Protein AF-0000000074779962 (afdb_homodimer)

Foldseek 3Di:
DCCCPDPPDPDPPPPDPPCPPPPPPPPPDPPPPPCPVPPDPPDPPQLQAAPPPRHGADPPQPQQPPRHGLVVLLVVLLVLLVCLCVVFVQDDQAFAEEQEAAQALLSLVVVVSVLVVLVVVVVVLVVDPPNQTHHYAYEYEYEDACLQPPDDPVVVVVVVVVVVVSQVPSDDGHYHYHYHYLLVLLDPPPPCSSVLLVLLLVLFPFLQLSVLLSVQSVVVVVLVVCVVVVGQEYEYSDELLNLLLVLVLCVVLVNLQLSLQRLFQWHQLGVRIYGYSRHHPDSSSSVSSCVSVVRGGDPDDDRPGDCPHSSNVSNVVSVVVCVVPVCVSVVSSVVSNPDDHDLRRGQDQPPPPDPDGNNDDSPSPSPPPPDPPPPFQAQLRNRGTDDPVLQVVLPDDPDDLLSLNCSSHHPSSCVRRARDDPVSRVVSVVSDRPVSSVVSVVVVVVVVVVD/DDCCDDDPDPDPPPPDPPPPPPPPPPPPDPPPPPCPVPPPPPDPPQLQAAPPPRHGAPPPQPQQPPRHGLVVLVVVLLVLLVCLCVVFVQDDQQFAEEQEAAQALLSLVVVVSVLVVLVVVVVVLVVDPPNQTHHYAYEYEYEDACLQPPDDPVVVVVVVVVVVVSQVPSDDGHYHYHYHYLLVLLDPDDPCSSVLLVLLLVLFPFLQLSVLLSVQSVVVVVLVVCVVVVGQEYEYSDELLNLLLVLVLCVVLVNLVLSLQRLFQWHQLGVRIYGYSRHHPDSSSSVSSCVSVVRGGDPDDDRPGDCPHSSNVSNVVSVVVCVVPVCVSVVSSVVSNPDDHDLRRGQDPPVPPDPDGNNDDSPSPSPPPPDPPPPFQAQLRNRGGDDPVLQVVLPDDPDDLLSLNCSSHHPSSCVRRARDDPVSRVVSVVSDRPVSSVVSVVVVVVVVVVD

Nearest PDB structures (foldseek):
  6scy-assembly1_A  TM=7.334E-01  e=6.597E-12  Methanococcus maripaludis S2
  6scy-assembly1_B  TM=7.822E-01  e=5.028E-11  Methanococcus maripaludis S2
  5mkq-assembly1_B  TM=7.489E-01  e=3.679E-11  Pyrococcus horikoshii OT3
  5ztb-assembly3_C  TM=7.721E-01  e=1.098E-10  Thermus thermophilus HB27
  1ni5-assembly1_A-2  TM=7.946E-01  e=2.976E-06  Escherichia coli

InterPro domains:
  IPR014729 Rossmann-like alpha/beta/alpha sandwich fold [G3DSA:3.40.50.620] (48-414)
  IPR019407 Cytoplasmic tRNA 2-thiolation protein 2 [MF_03054] (40-421)
  IPR019407 Cytoplasmic tRNA 2-thiolation protein 2 [PTHR20882] (48-440)

Structure (mmCIF, N/CA/C/O backbone):
data_AF-0000000074779962-model_v1
#
loop_
_entity.id
_entity.type
_entity.pdbx_description
1 polymer 'Cytoplasmic tRNA 2-thiolation protein 2'
#
loop_
_atom_site.group_PDB
_atom_site.id
_atom_site.type_symbol
_atom_site.label_atom_id
_atom_site.label_alt_id
_atom_site.label_comp_id
_atom_site.label_asym_id
_atom_site.label_entity_id
_atom_site.label_seq_id
_atom_site.pdbx_PDB_ins_code
_atom_site.Cartn_x
_atom_site.Cartn_y
_atom_site.Cartn_z
_atom_site.occupancy
_atom_site.B_iso_or_equiv
_atom_site.auth_seq_id
_atom_site.auth_comp_id
_atom_site.auth_asym_id
_atom_site.auth_atom_id
_atom_site.pdbx_PDB_model_num
ATOM 1 N N . MET A 1 1 ? 12.562 19.516 79.188 1 21.38 1 MET A N 1
ATOM 2 C CA . MET A 1 1 ? 12.742 18.062 79.25 1 21.38 1 MET A CA 1
ATOM 3 C C . MET A 1 1 ? 11.469 17.344 78.812 1 21.38 1 MET A C 1
ATOM 5 O O . MET A 1 1 ? 11.328 16.141 79.062 1 21.38 1 MET A O 1
ATOM 9 N N . ALA A 1 2 ? 10.539 18.016 78.125 1 20.59 2 ALA A N 1
ATOM 10 C CA . ALA A 1 2 ? 9.094 18.078 78.312 1 20.59 2 ALA A CA 1
ATOM 11 C C . ALA A 1 2 ? 8.398 16.922 77.625 1 20.59 2 ALA A C 1
ATOM 13 O O . ALA A 1 2 ? 8.508 16.75 76.375 1 20.59 2 ALA A O 1
ATOM 14 N N . SER A 1 3 ? 8.133 15.719 78.25 1 19.89 3 SER A N 1
ATOM 15 C CA . SER A 1 3 ? 7.941 14.289 78.062 1 19.89 3 SER A CA 1
ATOM 16 C C . SER A 1 3 ? 6.57 14.008 77.438 1 19.89 3 SER A C 1
ATOM 18 O O . SER A 1 3 ? 6.168 12.844 77.312 1 19.89 3 SER A O 1
ATOM 20 N N . CYS A 1 4 ? 5.699 15.023 77.125 1 19.38 4 CYS A N 1
ATOM 21 C CA . CYS A 1 4 ? 4.262 14.828 77.25 1 19.38 4 CYS A CA 1
ATOM 22 C C . CYS A 1 4 ? 3.746 13.875 76.188 1 19.38 4 CYS A C 1
ATOM 24 O O . CYS A 1 4 ? 3.859 14.156 75 1 19.38 4 CYS A O 1
ATOM 26 N N . GLY A 1 5 ? 3.654 12.516 76.438 1 19.86 5 GLY A N 1
ATOM 27 C CA . GLY A 1 5 ? 3.5 11.227 75.75 1 19.86 5 GLY A CA 1
ATOM 28 C C . GLY A 1 5 ? 2.098 10.992 75.25 1 19.86 5 GLY A C 1
ATOM 29 O O . GLY A 1 5 ? 1.768 9.883 74.812 1 19.86 5 GLY A O 1
ATOM 30 N N . SER A 1 6 ? 1.161 11.984 75.312 1 18.72 6 SER A N 1
ATOM 31 C CA . SER A 1 6 ? -0.193 11.477 75.562 1 18.72 6 SER A CA 1
ATOM 32 C C . SER A 1 6 ? -0.69 10.711 74.312 1 18.72 6 SER A C 1
ATOM 34 O O . SER A 1 6 ? -0.346 11.047 73.188 1 18.72 6 SER A O 1
ATOM 36 N N . ALA A 1 7 ? -1.328 9.453 74.5 1 20 7 ALA A N 1
ATOM 37 C CA . ALA A 1 7 ? -1.783 8.18 73.938 1 20 7 ALA A CA 1
ATOM 38 C C . ALA A 1 7 ? -3.006 8.375 73.062 1 20 7 ALA A C 1
ATOM 40 O O . ALA A 1 7 ? -4.121 8.547 73.562 1 20 7 ALA A O 1
ATOM 41 N N . CYS A 1 8 ? -3.061 9.367 72 1 19.56 8 CYS A N 1
ATOM 42 C CA . CYS A 1 8 ? -4.316 9.805 71.438 1 19.56 8 CYS A CA 1
ATOM 43 C C . CYS A 1 8 ? -5.035 8.633 70.75 1 19.56 8 CYS A C 1
ATOM 45 O O . CYS A 1 8 ? -4.434 7.883 70 1 19.56 8 CYS A O 1
ATOM 47 N N . ASP A 1 9 ? -6.207 8.195 71.25 1 20.06 9 ASP A N 1
ATOM 48 C CA . ASP A 1 9 ? -7.223 7.145 71.25 1 20.06 9 ASP A CA 1
ATOM 49 C C . ASP A 1 9 ? -7.801 6.996 69.812 1 20.06 9 ASP A C 1
ATOM 51 O O . ASP A 1 9 ? -8.133 7.988 69.188 1 20.06 9 ASP A O 1
ATOM 55 N N . GLN A 1 10 ? -7.566 5.816 69.062 1 19.34 10 GLN A N 1
ATOM 56 C CA . GLN A 1 10 ? -7.613 5.242 67.75 1 19.34 10 GLN A CA 1
ATOM 57 C C . GLN A 1 10 ? -9.055 4.984 67.312 1 19.34 10 GLN A C 1
ATOM 59 O O . GLN A 1 10 ? -9.516 3.844 67.312 1 19.34 10 GLN A O 1
ATOM 64 N N . SER A 1 11 ? -10.031 5.898 67.688 1 19.77 11 SER A N 1
ATOM 65 C CA . SER A 1 11 ? -11.398 5.402 67.625 1 19.77 11 SER A CA 1
ATOM 66 C C . SER A 1 11 ? -11.766 4.977 66.25 1 19.77 11 SER A C 1
ATOM 68 O O . SER A 1 11 ? -11.289 5.562 65.25 1 19.77 11 SER A O 1
ATOM 70 N N . HIS A 1 12 ? -12.391 3.725 66 1 20 12 HIS A N 1
ATOM 71 C CA . HIS A 1 12 ? -12.742 2.707 65 1 20 12 HIS A CA 1
ATOM 72 C C . HIS A 1 12 ? -13.922 3.15 64.188 1 20 12 HIS A C 1
ATOM 74 O O . HIS A 1 12 ? -14.531 2.334 63.469 1 20 12 HIS A O 1
ATOM 80 N N . CYS A 1 13 ? -13.984 4.441 63.688 1 19.56 13 CYS A N 1
ATOM 81 C CA . CYS A 1 13 ? -15.266 4.879 63.156 1 19.56 13 CYS A CA 1
ATOM 82 C C . CYS A 1 13 ? -15.688 4.012 61.969 1 19.56 13 CYS A C 1
ATOM 84 O O . CYS A 1 13 ? -14.93 3.863 61 1 19.56 13 CYS A O 1
ATOM 86 N N . ARG A 1 14 ? -16.609 3.043 62.219 1 19.27 14 ARG A N 1
ATOM 87 C CA . ARG A 1 14 ? -17.297 2.055 61.375 1 19.27 14 ARG A CA 1
ATOM 88 C C . ARG A 1 14 ? -18.062 2.725 60.25 1 19.27 14 ARG A C 1
ATOM 90 O O . ARG A 1 14 ? -19.062 3.406 60.469 1 19.27 14 ARG A O 1
ATOM 97 N N . ARG A 1 15 ? -17.344 3.375 59.281 1 20.23 15 ARG A N 1
ATOM 98 C CA . ARG A 1 15 ? -18.141 4.109 58.312 1 20.23 15 ARG A CA 1
ATOM 99 C C . ARG A 1 15 ? -19.109 3.182 57.594 1 20.23 15 ARG A C 1
ATOM 101 O O . ARG A 1 15 ? -18.766 2.062 57.219 1 20.23 15 ARG A O 1
ATOM 108 N N . PRO A 1 16 ? -20.438 3.365 57.844 1 21.22 16 PRO A N 1
ATOM 109 C CA . PRO A 1 16 ? -21.531 2.586 57.25 1 21.22 16 PRO A CA 1
ATOM 110 C C . PRO A 1 16 ? -21.453 2.484 55.75 1 21.22 16 PRO A C 1
ATOM 112 O O . PRO A 1 16 ? -20.875 3.354 55.094 1 21.22 16 PRO A O 1
ATOM 115 N N . ASP A 1 17 ? -21.562 1.258 55.125 1 21.06 17 ASP A N 1
ATOM 116 C CA . ASP A 1 17 ? -21.422 0.593 53.844 1 21.06 17 ASP A CA 1
ATOM 117 C C . ASP A 1 17 ? -22.453 1.106 52.844 1 21.06 17 ASP A C 1
ATOM 119 O O . ASP A 1 17 ? -22.672 0.492 51.812 1 21.06 17 ASP A O 1
ATOM 123 N N . ASP A 1 18 ? -22.953 2.387 52.938 1 20.89 18 ASP A N 1
ATOM 124 C CA . ASP A 1 18 ? -24.125 2.615 52.094 1 20.89 18 ASP A CA 1
ATOM 125 C C . ASP A 1 18 ? -23.828 2.316 50.625 1 20.89 18 ASP A C 1
ATOM 127 O O . ASP A 1 18 ? -22.875 2.846 50.062 1 20.89 18 ASP A O 1
ATOM 131 N N . SER A 1 19 ? -24.281 1.17 50.094 1 21.45 19 SER A N 1
ATOM 132 C CA . SER A 1 19 ? -24.203 0.406 48.844 1 21.45 19 SER A CA 1
ATOM 133 C C . SER A 1 19 ? -24.781 1.201 47.688 1 21.45 19 SER A C 1
ATOM 135 O O . SER A 1 19 ? -24.984 0.658 46.594 1 21.45 19 SER A O 1
ATOM 137 N N . GLY A 1 20 ? -25.062 2.529 47.781 1 21.45 20 GLY A N 1
ATOM 138 C CA . GLY A 1 20 ? -25.938 2.967 46.688 1 21.45 20 GLY A CA 1
ATOM 139 C C . GLY A 1 20 ? -25.328 2.721 45.312 1 21.45 20 GLY A C 1
ATOM 140 O O . GLY A 1 20 ? -24.156 2.996 45.094 1 21.45 20 GLY A O 1
ATOM 141 N N . GLY A 1 21 ? -25.828 1.7 44.562 1 21.31 21 GLY A N 1
ATOM 142 C CA . GLY A 1 21 ? -25.562 1.122 43.281 1 21.31 21 GLY A CA 1
ATOM 143 C C . GLY A 1 21 ? -25.578 2.145 42.156 1 21.31 21 GLY A C 1
ATOM 144 O O . GLY A 1 21 ? -26.609 2.768 41.875 1 21.31 21 GLY A O 1
ATOM 145 N N . ALA A 1 22 ? -24.594 3.006 42.031 1 21.45 22 ALA A N 1
ATOM 146 C CA . ALA A 1 22 ? -24.5 4.004 40.969 1 21.45 22 ALA A CA 1
ATOM 147 C C . ALA A 1 22 ? -24.641 3.359 39.594 1 21.45 22 ALA A C 1
ATOM 149 O O . ALA A 1 22 ? -23.891 2.443 39.25 1 21.45 22 ALA A O 1
ATOM 150 N N . GLU A 1 23 ? -25.859 3.264 39.094 1 23.86 23 GLU A N 1
ATOM 151 C CA . GLU A 1 23 ? -26.188 2.879 37.719 1 23.86 23 GLU A CA 1
ATOM 152 C C . GLU A 1 23 ? -25.359 3.66 36.719 1 23.86 23 GLU A C 1
ATOM 154 O O . GLU A 1 23 ? -25.438 4.891 36.656 1 23.86 23 GLU A O 1
ATOM 159 N N . GLU A 1 24 ? -24.141 3.33 36.594 1 23.23 24 GLU A N 1
ATOM 160 C CA . GLU A 1 24 ? -23.234 3.975 35.656 1 23.23 24 GLU A CA 1
ATOM 161 C C . GLU A 1 24 ? -23.828 4.008 34.25 1 23.23 24 GLU A C 1
ATOM 163 O O . GLU A 1 24 ? -24.203 2.971 33.719 1 23.23 24 GLU A O 1
ATOM 168 N N . ASP A 1 25 ? -24.484 5.086 33.969 1 23.22 25 ASP A N 1
ATOM 169 C CA . ASP A 1 25 ? -24.969 5.367 32.625 1 23.22 25 ASP A CA 1
ATOM 170 C C . ASP A 1 25 ? -23.891 5.133 31.562 1 23.22 25 ASP A C 1
ATOM 172 O O . ASP A 1 25 ? -22.828 5.758 31.609 1 23.22 25 ASP A O 1
ATOM 176 N N . VAL A 1 26 ? -23.719 3.885 31.188 1 24.95 26 VAL A N 1
ATOM 177 C CA . VAL A 1 26 ? -22.859 3.482 30.078 1 24.95 26 VAL A CA 1
ATOM 178 C C . VAL A 1 26 ? -23.047 4.434 28.906 1 24.95 26 VAL A C 1
ATOM 180 O O . VAL A 1 26 ? -24.172 4.719 28.5 1 24.95 26 VAL A O 1
ATOM 183 N N . PRO A 1 27 ? -22.109 5.316 28.734 1 24.62 27 PRO A N 1
ATOM 184 C CA . PRO A 1 27 ? -22.25 6.195 27.578 1 24.62 27 PRO A CA 1
ATOM 185 C C . PRO A 1 27 ? -22.609 5.43 26.297 1 24.62 27 PRO A C 1
ATOM 187 O O . PRO A 1 27 ? -22.109 4.324 26.078 1 24.62 27 PRO A O 1
ATOM 190 N N . GLU A 1 28 ? -23.812 5.547 25.797 1 25.11 28 GLU A N 1
ATOM 191 C CA . GLU A 1 28 ? -24.328 4.984 24.562 1 25.11 28 GLU A CA 1
ATOM 192 C C . GLU A 1 28 ? -23.312 5.062 23.438 1 25.11 28 GLU A C 1
ATOM 194 O O . GLU A 1 28 ? -22.766 6.137 23.156 1 25.11 28 GLU A O 1
ATOM 199 N N . ARG A 1 29 ? -22.547 4.016 23.188 1 25.12 29 ARG A N 1
ATOM 200 C CA . ARG A 1 29 ? -21.75 3.791 22 1 25.12 29 ARG A CA 1
ATOM 201 C C . ARG A 1 29 ? -22.484 4.27 20.75 1 25.12 29 ARG A C 1
ATOM 203 O O . ARG A 1 29 ? -23.656 3.959 20.562 1 25.12 29 ARG A O 1
ATOM 210 N N . PHE A 1 30 ? -22.172 5.363 20.156 1 23.44 30 PHE A N 1
ATOM 211 C CA . PHE A 1 30 ? -22.594 5.766 18.828 1 23.44 30 PHE A CA 1
ATOM 212 C C . PHE A 1 30 ? -22.578 4.578 17.875 1 23.44 30 PHE A C 1
ATOM 214 O O . PHE A 1 30 ? -21.531 3.973 17.641 1 23.44 30 PHE A O 1
ATOM 221 N N . SER A 1 31 ? -23.5 3.719 17.875 1 24.55 31 SER A N 1
ATOM 222 C CA . SER A 1 31 ? -23.734 2.707 16.844 1 24.55 31 SER A CA 1
ATOM 223 C C . SER A 1 31 ? -23.531 3.275 15.445 1 24.55 31 SER A C 1
ATOM 225 O O . SER A 1 31 ? -24.031 4.355 15.133 1 24.55 31 SER A O 1
ATOM 227 N N . ALA A 1 32 ? -22.469 2.906 14.844 1 27.41 32 ALA A N 1
ATOM 228 C CA . ALA A 1 32 ? -22.312 3.055 13.398 1 27.41 32 ALA A CA 1
ATOM 229 C C . ALA A 1 32 ? -23.594 2.666 12.664 1 27.41 32 ALA A C 1
ATOM 231 O O . ALA A 1 32 ? -23.891 1.48 12.508 1 27.41 32 ALA A O 1
ATOM 232 N N . SER A 1 33 ? -24.719 3.312 12.922 1 26.53 33 SER A N 1
ATOM 233 C CA . SER A 1 33 ? -25.766 3.113 11.938 1 26.53 33 SER A CA 1
ATOM 234 C C . SER A 1 33 ? -25.219 3.186 10.516 1 26.53 33 SER A C 1
ATOM 236 O O . SER A 1 33 ? -24.531 4.145 10.156 1 26.53 33 SER A O 1
ATOM 238 N N . ARG A 1 34 ? -24.922 2.07 10.023 1 27.06 34 ARG A N 1
ATOM 239 C CA . ARG A 1 34 ? -24.766 1.799 8.594 1 27.06 34 ARG A CA 1
ATOM 240 C C . ARG A 1 34 ? -25.891 2.441 7.793 1 27.06 34 ARG A C 1
ATOM 242 O O . ARG A 1 34 ? -27 1.907 7.73 1 27.06 34 ARG A O 1
ATOM 249 N N . ASP A 1 35 ? -26.031 3.707 7.742 1 27 35 ASP A N 1
ATOM 250 C CA . ASP A 1 35 ? -26.938 4.332 6.785 1 27 35 ASP A CA 1
ATOM 251 C C . ASP A 1 35 ? -26.719 3.793 5.375 1 27 35 ASP A C 1
ATOM 253 O O . ASP A 1 35 ? -25.688 4.066 4.758 1 27 35 ASP A O 1
ATOM 257 N N . SER A 1 36 ? -26.938 2.463 5.188 1 26.17 36 SER A N 1
ATOM 258 C CA . SER A 1 36 ? -27.25 2.014 3.834 1 26.17 36 SER A CA 1
ATOM 259 C C . SER A 1 36 ? -28.375 2.85 3.221 1 26.17 36 SER A C 1
ATOM 261 O O . SER A 1 36 ? -29.547 2.648 3.535 1 26.17 36 SER A O 1
ATOM 263 N N . ASP A 1 37 ? -28.25 4.09 3.119 1 26.77 37 ASP A N 1
ATOM 264 C CA . ASP A 1 37 ? -29.234 4.836 2.338 1 26.77 37 ASP A CA 1
ATOM 265 C C . ASP A 1 37 ? -29.359 4.262 0.927 1 26.77 37 ASP A C 1
ATOM 267 O O . ASP A 1 37 ? -28.391 4.281 0.155 1 26.77 37 ASP A O 1
ATOM 271 N N . THR A 1 38 ? -30.078 3.104 0.754 1 26.73 38 THR A N 1
ATOM 272 C CA . THR A 1 38 ? -30.75 2.789 -0.5 1 26.73 38 THR A CA 1
ATOM 273 C C . THR A 1 38 ? -31.375 4.039 -1.108 1 26.73 38 THR A C 1
ATOM 275 O O . THR A 1 38 ? -32.156 4.73 -0.453 1 26.73 38 THR A O 1
ATOM 278 N N . SER A 1 39 ? -30.75 4.523 -2.125 1 25.08 39 SER A N 1
ATOM 279 C CA . SER A 1 39 ? -31.375 5.512 -3.004 1 25.08 39 SER A CA 1
ATOM 280 C C . SER A 1 39 ? -32.719 5.016 -3.545 1 25.08 39 SER A C 1
ATOM 282 O O . SER A 1 39 ? -32.75 4.262 -4.52 1 25.08 39 SER A O 1
ATOM 284 N N . LYS A 1 40 ? -33.719 4.48 -2.883 1 26.91 40 LYS A N 1
ATOM 285 C CA . LYS A 1 40 ? -35.031 4.547 -3.502 1 26.91 40 LYS A CA 1
ATOM 286 C C . LYS A 1 40 ? -35.281 5.918 -4.125 1 26.91 40 LYS A C 1
ATOM 288 O O . LYS A 1 40 ? -34.938 6.945 -3.539 1 26.91 40 LYS A O 1
ATOM 293 N N . THR A 1 41 ? -35.469 5.832 -5.453 1 26.86 41 THR A N 1
ATOM 294 C CA . THR A 1 41 ? -36.188 6.902 -6.133 1 26.86 41 THR A CA 1
ATOM 295 C C . THR A 1 41 ? -37.375 7.371 -5.293 1 26.86 41 THR A C 1
ATOM 297 O O . THR A 1 41 ? -38.438 6.703 -5.246 1 26.86 41 THR A O 1
ATOM 300 N N . ALA A 1 42 ? -37.281 7.711 -4.043 1 27.25 42 ALA A N 1
ATOM 301 C CA . ALA A 1 42 ? -38.406 8.445 -3.49 1 27.25 42 ALA A CA 1
ATOM 302 C C . ALA A 1 42 ? -39.062 9.328 -4.555 1 27.25 42 ALA A C 1
ATOM 304 O O . ALA A 1 42 ? -38.375 9.805 -5.473 1 27.25 42 ALA A O 1
ATOM 305 N N . GLY A 1 43 ? -40.312 9.32 -4.68 1 28.91 43 GLY A N 1
ATOM 306 C CA . GLY A 1 43 ? -41.031 10.359 -5.402 1 28.91 43 GLY A CA 1
ATOM 307 C C . GLY A 1 43 ? -40.344 11.711 -5.34 1 28.91 43 GLY A C 1
ATOM 308 O O . GLY A 1 43 ? -39.469 11.93 -4.512 1 28.91 43 GLY A O 1
ATOM 309 N N . GLY A 1 44 ? -40.469 12.688 -6.277 1 34.34 44 GLY A N 1
ATOM 310 C CA . GLY A 1 44 ? -39.938 14.023 -6.551 1 34.34 44 GLY A CA 1
ATOM 311 C C . GLY A 1 44 ? -39.625 14.805 -5.293 1 34.34 44 GLY A C 1
ATOM 312 O O . GLY A 1 44 ? -38.938 15.844 -5.352 1 34.34 44 GLY A O 1
ATOM 313 N N . GLY A 1 45 ? -40.469 14.773 -4.223 1 37 45 GLY A N 1
ATOM 314 C CA . GLY A 1 45 ? -40.594 15.766 -3.166 1 37 45 GLY A CA 1
ATOM 315 C C . GLY A 1 45 ? -39.562 15.586 -2.061 1 37 45 GLY A C 1
ATOM 316 O O . GLY A 1 45 ? -39.375 16.484 -1.24 1 37 45 GLY A O 1
ATOM 317 N N . ASP A 1 46 ? -39.156 14.398 -1.608 1 44.5 46 ASP A N 1
ATOM 318 C CA . ASP A 1 46 ? -38.531 14.195 -0.306 1 44.5 46 ASP A CA 1
ATOM 319 C C . ASP A 1 46 ? -37.031 14.414 -0.379 1 44.5 46 ASP A C 1
ATOM 321 O O . ASP A 1 46 ? -36.312 14.117 0.574 1 44.5 46 ASP A O 1
ATOM 325 N N . LEU A 1 47 ? -36.281 14.242 -1.345 1 50.69 47 LEU A N 1
ATOM 326 C CA . LEU A 1 47 ? -34.906 14.609 -1.661 1 50.69 47 LEU A CA 1
ATOM 327 C C . LEU A 1 47 ? -34.594 16.016 -1.175 1 50.69 47 LEU A C 1
ATOM 329 O O . LEU A 1 47 ? -33.438 16.469 -1.278 1 50.69 47 LEU A O 1
ATOM 333 N N . ALA A 1 48 ? -35.469 16.688 -0.609 1 60.84 48 ALA A N 1
ATOM 334 C CA . ALA A 1 48 ? -35.375 18.125 -0.364 1 60.84 48 ALA A CA 1
ATOM 335 C C . ALA A 1 48 ? -34.906 18.406 1.059 1 60.84 48 ALA A C 1
ATOM 337 O O . ALA A 1 48 ? -34.406 19.5 1.347 1 60.84 48 ALA A O 1
ATOM 338 N N . ARG A 1 49 ? -34.812 17.312 1.939 1 78.12 49 ARG A N 1
ATOM 339 C CA . ARG A 1 49 ? -34.562 17.703 3.326 1 78.12 49 ARG A CA 1
ATOM 340 C C . ARG A 1 49 ? -33.219 17.219 3.789 1 78.12 49 ARG A C 1
ATOM 342 O O . ARG A 1 49 ? -32.688 16.234 3.266 1 78.12 49 ARG A O 1
ATOM 349 N N . CYS A 1 50 ? -32.594 17.922 4.676 1 86.19 50 CYS A N 1
ATOM 350 C CA . CYS A 1 50 ? -31.312 17.562 5.281 1 86.19 50 CYS A CA 1
ATOM 351 C C . CYS A 1 50 ? -31.422 16.234 6.035 1 86.19 50 CYS A C 1
ATOM 353 O O . CYS A 1 50 ? -32.375 16.016 6.777 1 86.19 50 CYS A O 1
ATOM 355 N N . SER A 1 51 ? -30.562 15.305 5.824 1 84.56 51 SER A N 1
ATOM 356 C CA . SER A 1 51 ? -30.578 13.992 6.445 1 84.56 51 SER A CA 1
ATOM 357 C C . SER A 1 51 ? -30.375 14.094 7.957 1 84.56 51 SER A C 1
ATOM 359 O O . SER A 1 51 ? -30.75 13.188 8.703 1 84.56 51 SER A O 1
ATOM 361 N N . LYS A 1 52 ? -29.844 15.18 8.461 1 85.25 52 LYS A N 1
ATOM 362 C CA . LYS A 1 52 ? -29.531 15.312 9.883 1 85.25 52 LYS A CA 1
ATOM 363 C C . LYS A 1 52 ? -30.609 16.125 10.602 1 85.25 52 LYS A C 1
ATOM 365 O O . LYS A 1 52 ? -31.219 15.664 11.562 1 85.25 52 LYS A O 1
ATOM 370 N N . CYS A 1 53 ? -30.922 17.312 10.133 1 87.06 53 CYS A N 1
ATOM 371 C CA . CYS A 1 53 ? -31.859 18.203 10.844 1 87.06 53 CYS A CA 1
ATOM 372 C C . CYS A 1 53 ? -33.25 18.125 10.227 1 87.06 53 CYS A C 1
ATOM 374 O O . CYS A 1 53 ? -34.219 18.594 10.828 1 87.06 53 CYS A O 1
ATOM 376 N N . GLY A 1 54 ? -33.375 17.578 9.07 1 83.06 54 GLY A N 1
ATOM 377 C CA . GLY A 1 54 ? -34.688 17.438 8.422 1 83.06 54 GLY A CA 1
ATOM 378 C C . GLY A 1 54 ? -35.156 18.719 7.762 1 83.06 54 GLY A C 1
ATOM 379 O O . GLY A 1 54 ? -36.25 18.766 7.203 1 83.06 54 GLY A O 1
ATOM 380 N N . GLU A 1 55 ? -34.344 19.719 7.859 1 80.88 55 GLU A N 1
ATOM 381 C CA . GLU A 1 55 ? -34.719 21 7.285 1 80.88 55 GLU A CA 1
ATOM 382 C C . GLU A 1 55 ? -34.594 21 5.766 1 80.88 55 GLU A C 1
ATOM 384 O O . GLU A 1 55 ? -33.75 20.266 5.219 1 80.88 55 GLU A O 1
ATOM 389 N N . GLU A 1 56 ? -35.562 21.531 5.07 1 72.5 56 GLU A N 1
ATOM 390 C CA . GLU A 1 56 ? -35.469 21.688 3.621 1 72.5 56 GLU A CA 1
ATOM 391 C C . GLU A 1 56 ? -34.438 22.734 3.242 1 72.5 56 GLU A C 1
ATOM 393 O O . GLU A 1 56 ? -34.438 23.828 3.807 1 72.5 56 GLU A O 1
ATOM 398 N N . PRO A 1 57 ? -33.469 22.234 2.549 1 63.75 57 PRO A N 1
ATOM 399 C CA . PRO A 1 57 ? -32.469 23.25 2.16 1 63.75 57 PRO A CA 1
ATOM 400 C C . PRO A 1 57 ? -33.094 24.484 1.517 1 63.75 57 PRO A C 1
ATOM 402 O O . PRO A 1 57 ? -34.156 24.375 0.867 1 63.75 57 PRO A O 1
ATOM 405 N N . LYS A 1 58 ? -32.781 25.609 2.178 1 57.72 58 LYS A N 1
ATOM 406 C CA . LYS A 1 58 ? -33.312 26.797 1.531 1 57.72 58 LYS A CA 1
ATOM 407 C C . LYS A 1 58 ? -33.188 26.703 0.013 1 57.72 58 LYS A C 1
ATOM 409 O O . LYS A 1 58 ? -32.344 25.984 -0.499 1 57.72 58 LYS A O 1
ATOM 414 N N . ALA A 1 59 ? -34.125 27.266 -0.775 1 47.34 59 ALA A N 1
ATOM 415 C CA . ALA A 1 59 ? -34.125 27.391 -2.229 1 47.34 59 ALA A CA 1
ATOM 416 C C . ALA A 1 59 ? -32.75 27.703 -2.771 1 47.34 59 ALA A C 1
ATOM 418 O O . ALA A 1 59 ? -32.094 28.641 -2.305 1 47.34 59 ALA A O 1
ATOM 419 N N . GLY A 1 60 ? -32.062 26.703 -3.582 1 50.06 60 GLY A N 1
ATOM 420 C CA . GLY A 1 60 ? -30.797 26.891 -4.285 1 50.06 60 GLY A CA 1
ATOM 421 C C . GLY A 1 60 ? -29.641 26.125 -3.662 1 50.06 60 GLY A C 1
ATOM 422 O O . GLY A 1 60 ? -28.531 26.141 -4.191 1 50.06 60 GLY A O 1
ATOM 423 N N . THR A 1 61 ? -29.859 25.922 -2.367 1 52.69 61 THR A N 1
ATOM 424 C CA . THR A 1 61 ? -28.672 25.328 -1.764 1 52.69 61 THR A CA 1
ATOM 425 C C . THR A 1 61 ? -28.656 23.812 -1.943 1 52.69 61 THR A C 1
ATOM 427 O O . THR A 1 61 ? -29.641 23.141 -1.614 1 52.69 61 THR A O 1
ATOM 430 N N . HIS A 1 62 ? -28.062 23.359 -2.881 1 51.97 62 HIS A N 1
ATOM 431 C CA . HIS A 1 62 ? -27.812 21.969 -3.225 1 51.97 62 HIS A CA 1
ATOM 432 C C . HIS A 1 62 ? -27.234 21.188 -2.039 1 51.97 62 HIS A C 1
ATOM 434 O O . HIS A 1 62 ? -26.578 21.781 -1.181 1 51.97 62 HIS A O 1
ATOM 440 N N . ARG A 1 63 ? -27.938 20.109 -1.759 1 55.84 63 ARG A N 1
ATOM 441 C CA . ARG A 1 63 ? -27.375 19.109 -0.857 1 55.84 63 ARG A CA 1
ATOM 442 C C . ARG A 1 63 ? -25.859 19 -1.045 1 55.84 63 ARG A C 1
ATOM 444 O O . ARG A 1 63 ? -25.375 18.953 -2.176 1 55.84 63 ARG A O 1
ATOM 451 N N . VAL A 1 64 ? -25.047 19.406 0.047 1 62.75 64 VAL A N 1
ATOM 452 C CA . VAL A 1 64 ? -23.594 19.547 -0.039 1 62.75 64 VAL A CA 1
ATOM 453 C C . VAL A 1 64 ? -22.953 18.172 -0.155 1 62.75 64 VAL A C 1
ATOM 455 O O . VAL A 1 64 ? -22.312 17.859 -1.156 1 62.75 64 VAL A O 1
ATOM 458 N N . LEU A 1 65 ? -22.828 17.406 0.906 1 67.5 65 LEU A N 1
ATOM 459 C CA . LEU A 1 65 ? -22.203 16.078 0.939 1 67.5 65 LEU A CA 1
ATOM 460 C C . LEU A 1 65 ? -22.984 15.141 1.858 1 67.5 65 LEU A C 1
ATOM 462 O O . LEU A 1 65 ? -23.438 15.547 2.928 1 67.5 65 LEU A O 1
ATOM 466 N N . ASN A 1 66 ? -23.234 13.914 1.475 1 72.56 66 ASN A N 1
ATOM 467 C CA . ASN A 1 66 ? -23.875 12.844 2.234 1 72.56 66 ASN A CA 1
ATOM 468 C C . ASN A 1 66 ? -25.281 13.227 2.666 1 72.56 66 ASN A C 1
ATOM 470 O O . ASN A 1 66 ? -25.703 12.906 3.779 1 72.56 66 ASN A O 1
ATOM 474 N N . GLY A 1 67 ? -25.969 14.242 1.957 1 80.69 67 GLY A N 1
ATOM 475 C CA . GLY A 1 67 ? -27.359 14.602 2.191 1 80.69 67 GLY A CA 1
ATOM 476 C C . GLY A 1 67 ? -27.531 15.664 3.256 1 80.69 67 GLY A C 1
ATOM 477 O O . GLY A 1 67 ? -28.656 16.016 3.623 1 80.69 67 GLY A O 1
ATOM 478 N N . MET A 1 68 ? -26.453 16.203 3.781 1 87.81 68 MET A N 1
ATOM 479 C CA . MET A 1 68 ? -26.531 17.203 4.84 1 87.81 68 MET A CA 1
ATOM 480 C C . MET A 1 68 ? -26.641 18.609 4.254 1 87.81 68 MET A C 1
ATOM 482 O O . MET A 1 68 ? -26.109 18.875 3.17 1 87.81 68 MET A O 1
ATOM 486 N N . CYS A 1 69 ? -27.406 19.422 5.008 1 88.75 69 CYS A N 1
ATOM 487 C CA . CYS A 1 69 ? -27.391 20.844 4.652 1 88.75 69 CYS A CA 1
ATOM 488 C C . CYS A 1 69 ? -26.062 21.484 5.035 1 88.75 69 CYS A C 1
ATOM 490 O O . CYS A 1 69 ? -25.25 20.875 5.73 1 88.75 69 CYS A O 1
ATOM 492 N N . ALA A 1 70 ? -25.797 22.672 4.605 1 90.12 70 ALA A N 1
ATOM 493 C CA . ALA A 1 70 ? -24.516 23.359 4.805 1 90.12 70 ALA A CA 1
ATOM 494 C C . ALA A 1 70 ? -24.203 23.516 6.293 1 90.12 70 ALA A C 1
ATOM 496 O O . ALA A 1 70 ? -23.078 23.281 6.723 1 90.12 70 ALA A O 1
ATOM 497 N N . SER A 1 71 ? -25.219 23.891 7.043 1 91 71 SER A N 1
ATOM 498 C CA . SER A 1 71 ? -25.016 24.109 8.469 1 91 71 SER A CA 1
ATOM 499 C C . SER A 1 71 ? -24.703 22.812 9.195 1 91 71 SER A C 1
ATOM 501 O O . SER A 1 71 ? -23.812 22.766 10.047 1 91 71 SER A O 1
ATOM 503 N N . CYS A 1 72 ? -25.438 21.797 8.867 1 93 72 CYS A N 1
ATOM 504 C CA . CYS A 1 72 ? -25.219 20.5 9.484 1 93 72 CYS A CA 1
ATOM 505 C C . CYS A 1 72 ? -23.859 19.922 9.078 1 93 72 CYS A C 1
ATOM 507 O O . CYS A 1 72 ? -23.203 19.266 9.883 1 93 72 CYS A O 1
ATOM 509 N N . PHE A 1 73 ? -23.453 20.203 7.855 1 94.12 73 PHE A N 1
ATOM 510 C CA . PHE A 1 73 ? -22.172 19.75 7.352 1 94.12 73 PHE A CA 1
ATOM 511 C C . PHE A 1 73 ? -21.031 20.406 8.109 1 94.12 73 PHE A C 1
ATOM 513 O O . PHE A 1 73 ? -20.094 19.75 8.547 1 94.12 73 PHE A O 1
ATOM 520 N N . ARG A 1 74 ? -21.141 21.656 8.227 1 95.25 74 ARG A N 1
ATOM 521 C CA . ARG A 1 74 ? -20.141 22.422 8.953 1 95.25 74 ARG A CA 1
ATOM 522 C C . ARG A 1 74 ? -20.031 21.938 10.391 1 95.25 74 ARG A C 1
ATOM 524 O O . ARG A 1 74 ? -18.922 21.75 10.906 1 95.25 74 ARG A O 1
ATOM 531 N N . SER A 1 75 ? -21.156 21.719 11.016 1 95 75 SER A N 1
ATOM 532 C CA . SER A 1 75 ? -21.172 21.25 12.398 1 95 75 SER A CA 1
ATOM 533 C C . SER A 1 75 ? -20.594 19.844 12.508 1 95 75 SER A C 1
ATOM 535 O O . SER A 1 75 ? -19.953 19.516 13.508 1 95 75 SER A O 1
ATOM 537 N N . TYR A 1 76 ? -20.844 19.141 11.477 1 94.81 76 TYR A N 1
ATOM 538 C CA . TYR A 1 76 ? -20.312 17.781 11.445 1 94.81 76 TYR A CA 1
ATOM 539 C C . TYR A 1 76 ? -18.797 17.781 11.43 1 94.81 76 TYR A C 1
ATOM 541 O O . TYR A 1 76 ? -18.156 17.078 12.211 1 94.81 76 TYR A O 1
ATOM 549 N N . LEU A 1 77 ? -18.188 18.609 10.609 1 97 77 LEU A N 1
ATOM 550 C CA . LEU A 1 77 ? -16.734 18.672 10.5 1 97 77 LEU A CA 1
ATOM 551 C C . LEU A 1 77 ? -16.109 19.266 11.766 1 97 77 LEU A C 1
ATOM 553 O O . LEU A 1 77 ? -15.086 18.781 12.234 1 97 77 LEU A O 1
ATOM 557 N N . TYR A 1 78 ? -16.719 20.266 12.289 1 97.94 78 TYR A N 1
ATOM 558 C CA . TYR A 1 78 ? -16.219 20.844 13.531 1 97.94 78 TYR A CA 1
ATOM 559 C C . TYR A 1 78 ? -16.312 19.844 14.68 1 97.94 78 TYR A C 1
ATOM 561 O O . TYR A 1 78 ? -15.445 19.812 15.562 1 97.94 78 TYR A O 1
ATOM 569 N N . GLY A 1 79 ? -17.391 19.078 14.664 1 97 79 GLY A N 1
ATOM 570 C CA . GLY A 1 79 ? -17.531 18.031 15.664 1 97 79 GLY A CA 1
ATOM 571 C C . GLY A 1 79 ? -16.438 17 15.602 1 97 79 GLY A C 1
ATOM 572 O O . GLY A 1 79 ? -15.93 16.547 16.641 1 97 79 GLY A O 1
ATOM 573 N N . LYS A 1 80 ? -16.094 16.625 14.43 1 96.56 80 LYS A N 1
ATOM 574 C CA . LYS A 1 80 ? -14.992 15.688 14.25 1 96.56 80 LYS A CA 1
ATOM 575 C C . LYS A 1 80 ? -13.688 16.266 14.789 1 96.56 80 LYS A C 1
ATOM 577 O O . LYS A 1 80 ? -12.906 15.562 15.438 1 96.56 80 LYS A O 1
ATOM 582 N N . PHE A 1 81 ? -13.477 17.5 14.492 1 98.12 81 PHE A N 1
ATOM 583 C CA . PHE A 1 81 ? -12.289 18.219 14.953 1 98.12 81 PHE A CA 1
ATOM 584 C C . PHE A 1 81 ? -12.25 18.266 16.484 1 98.12 81 PHE A C 1
ATOM 586 O O . PHE A 1 81 ? -11.234 17.922 17.078 1 98.12 81 PHE A O 1
ATOM 593 N N . LYS A 1 82 ? -13.281 18.625 17.094 1 97.38 82 LYS A N 1
ATOM 594 C CA . LYS A 1 82 ? -13.352 18.734 18.547 1 97.38 82 LYS A CA 1
ATOM 595 C C . LYS A 1 82 ? -13.148 17.391 19.219 1 97.38 82 LYS A C 1
ATOM 597 O O . LYS A 1 82 ? -12.461 17.297 20.25 1 97.38 82 LYS A O 1
ATOM 602 N N . LEU A 1 83 ? -13.781 16.438 18.609 1 96.62 83 LEU A N 1
ATOM 603 C CA . LEU A 1 83 ? -13.648 15.086 19.156 1 96.62 83 LEU A CA 1
ATOM 604 C C . LEU A 1 83 ? -12.203 14.617 19.109 1 96.62 83 LEU A C 1
ATOM 606 O O . LEU A 1 83 ? -11.703 14.023 20.062 1 96.62 83 LEU A O 1
ATOM 610 N N . ALA A 1 84 ? -11.594 14.867 18.031 1 96.75 84 ALA A N 1
ATOM 611 C CA . ALA A 1 84 ? -10.188 14.484 17.875 1 96.75 84 ALA A CA 1
ATOM 612 C C . ALA A 1 84 ? -9.312 15.203 18.906 1 96.75 84 ALA A C 1
ATOM 614 O O . ALA A 1 84 ? -8.453 14.586 19.547 1 96.75 84 ALA A O 1
ATOM 615 N N . VAL A 1 85 ? -9.539 16.453 19.062 1 96.81 85 VAL A N 1
ATOM 616 C CA . VAL A 1 85 ? -8.75 17.281 19.969 1 96.81 85 VAL A CA 1
ATOM 617 C C . VAL A 1 85 ? -8.945 16.812 21.406 1 96.81 85 VAL A C 1
ATOM 619 O O . VAL A 1 85 ? -7.977 16.656 22.156 1 96.81 85 VAL A O 1
ATOM 622 N N . SER A 1 86 ? -10.156 16.578 21.781 1 94.5 86 SER A N 1
ATOM 623 C CA . SER A 1 86 ? -10.477 16.219 23.156 1 94.5 86 SER A CA 1
ATOM 624 C C . SER A 1 86 ? -10.031 14.797 23.484 1 94.5 86 SER A C 1
ATOM 626 O O . SER A 1 86 ? -9.453 14.555 24.547 1 94.5 86 SER A O 1
ATOM 628 N N . THR A 1 87 ? -10.258 13.883 22.562 1 93.56 87 THR A N 1
ATOM 629 C CA . THR A 1 87 ? -9.961 12.469 22.797 1 93.56 87 THR A CA 1
ATOM 630 C C . THR A 1 87 ? -8.453 12.242 22.875 1 93.56 87 THR A C 1
ATOM 632 O O . THR A 1 87 ? -7.992 11.352 23.594 1 93.56 87 THR A O 1
ATOM 635 N N . ASN A 1 88 ? -7.734 13.094 22.203 1 93 88 ASN A N 1
ATOM 636 C CA . ASN A 1 88 ? -6.297 12.852 22.125 1 93 88 ASN A CA 1
ATOM 637 C C . ASN A 1 88 ? -5.504 13.93 22.859 1 93 88 ASN A C 1
ATOM 639 O O . ASN A 1 88 ? -4.297 14.07 22.641 1 93 88 ASN A O 1
ATOM 643 N N . ALA A 1 89 ? -6.145 14.734 23.625 1 91.81 89 ALA A N 1
ATOM 644 C CA . ALA A 1 89 ? -5.539 15.773 24.453 1 91.81 89 ALA A CA 1
ATOM 645 C C . ALA A 1 89 ? -4.594 16.641 23.625 1 91.81 89 ALA A C 1
ATOM 647 O O . ALA A 1 89 ? -3.451 16.891 24.031 1 91.81 89 ALA A O 1
ATOM 648 N N . MET A 1 90 ? -5.086 17.078 22.5 1 94.94 90 MET A N 1
ATOM 649 C CA . MET A 1 90 ? -4.234 17.797 21.562 1 94.94 90 MET A CA 1
ATOM 650 C C . MET A 1 90 ? -4.027 19.234 22.016 1 94.94 90 MET A C 1
ATOM 652 O O . MET A 1 90 ? -2.994 19.844 21.719 1 94.94 90 MET A O 1
ATOM 656 N N . ILE A 1 91 ? -5.031 19.797 22.672 1 94.25 91 ILE A N 1
ATOM 657 C CA . ILE A 1 91 ? -4.98 21.188 23.125 1 94.25 91 ILE A CA 1
ATOM 658 C C . ILE A 1 91 ? -5.438 21.281 24.578 1 94.25 91 ILE A C 1
ATOM 660 O O . ILE A 1 91 ? -6.562 20.891 24.906 1 94.25 91 ILE A O 1
ATOM 664 N N . SER A 1 92 ? -4.539 21.797 25.375 1 91.31 92 SER A N 1
ATOM 665 C CA . SER A 1 92 ? -4.848 22.078 26.781 1 91.31 92 SER A CA 1
ATOM 666 C C . SER A 1 92 ? -4.926 23.594 27.031 1 91.31 92 SER A C 1
ATOM 668 O O . SER A 1 92 ? -4.371 24.375 26.266 1 91.31 92 SER A O 1
ATOM 670 N N . PRO A 1 93 ? -5.555 23.984 28.062 1 90.44 93 PRO A N 1
ATOM 671 C CA . PRO A 1 93 ? -5.73 25.422 28.344 1 90.44 93 PRO A CA 1
ATOM 672 C C . PRO A 1 93 ? -4.406 26.141 28.531 1 90.44 93 PRO A C 1
ATOM 674 O O . PRO A 1 93 ? -4.316 27.344 28.266 1 90.44 93 PRO A O 1
ATOM 677 N N . THR A 1 94 ? -3.371 25.484 28.938 1 91.69 94 THR A N 1
ATOM 678 C CA . THR A 1 94 ? -2.094 26.125 29.219 1 91.69 94 THR A CA 1
ATOM 679 C C . THR A 1 94 ? -1.176 26.062 28 1 91.69 94 THR A C 1
ATOM 681 O O . THR A 1 94 ? -0.058 26.578 28.031 1 91.69 94 THR A O 1
ATOM 684 N N . ASP A 1 95 ? -1.666 25.484 27 1 94.5 95 ASP A N 1
ATOM 685 C CA . ASP A 1 95 ? -0.83 25.281 25.812 1 94.5 95 ASP A CA 1
ATOM 686 C C . ASP A 1 95 ? -0.634 26.578 25.047 1 94.5 95 ASP A C 1
ATOM 688 O O . ASP A 1 95 ? -1.451 27.5 25.141 1 94.5 95 ASP A O 1
ATOM 692 N N . LYS A 1 96 ? 0.447 26.719 24.453 1 97 96 LYS A N 1
ATOM 693 C CA . LYS A 1 96 ? 0.682 27.641 23.344 1 97 96 LYS A CA 1
ATOM 694 C C . LYS A 1 96 ? 0.835 26.891 22.031 1 97 96 LYS A C 1
ATOM 696 O O . LYS A 1 96 ? 1.861 26.25 21.781 1 97 96 LYS A O 1
ATOM 701 N N . ILE A 1 97 ? -0.101 27.078 21.172 1 97.56 97 ILE A N 1
ATOM 702 C CA . ILE A 1 97 ? -0.205 26.203 20 1 97.56 97 ILE A CA 1
ATOM 703 C C . ILE A 1 97 ? 0.27 26.953 18.75 1 97.56 97 ILE A C 1
ATOM 705 O O . ILE A 1 97 ? -0.031 28.141 18.594 1 97.56 97 ILE A O 1
ATOM 709 N N . LEU A 1 98 ? 1.073 26.312 17.938 1 98.81 98 LEU A N 1
ATOM 710 C CA . LEU A 1 98 ? 1.48 26.828 16.641 1 98.81 98 LEU A CA 1
ATOM 711 C C . LEU A 1 98 ? 0.752 26.109 15.516 1 98.81 98 LEU A C 1
ATOM 713 O O . LEU A 1 98 ? 0.803 24.891 15.422 1 98.81 98 LEU A O 1
ATOM 717 N N . VAL A 1 99 ? 0.034 26.797 14.656 1 98.75 99 VAL A N 1
ATOM 718 C CA . VAL A 1 99 ? -0.659 26.219 13.516 1 98.75 99 VAL A CA 1
ATOM 719 C C . VAL A 1 99 ? 0.174 26.422 12.25 1 98.75 99 VAL A C 1
ATOM 721 O O . VAL A 1 99 ? 0.49 27.562 11.883 1 98.75 99 VAL A O 1
ATOM 724 N N . ALA A 1 100 ? 0.583 25.312 11.641 1 98.5 100 ALA A N 1
ATOM 725 C CA . ALA A 1 100 ? 1.271 25.391 10.352 1 98.5 100 ALA A CA 1
ATOM 726 C C . ALA A 1 100 ? 0.302 25.766 9.234 1 98.5 100 ALA A C 1
ATOM 728 O O . ALA A 1 100 ? -0.647 25.016 8.961 1 98.5 100 ALA A O 1
ATOM 729 N N . PHE A 1 101 ? 0.558 26.844 8.578 1 97.25 101 PHE A N 1
ATOM 730 C CA . PHE A 1 101 ? -0.338 27.359 7.551 1 97.25 101 PHE A CA 1
ATOM 731 C C . PHE A 1 101 ? 0.324 27.297 6.18 1 97.25 101 PHE A C 1
ATOM 733 O O . PHE A 1 101 ? 1.271 28.031 5.906 1 97.25 101 PHE A O 1
ATOM 740 N N . SER A 1 102 ? -0.157 26.438 5.328 1 92.88 102 SER A N 1
ATOM 741 C CA . SER A 1 102 ? 0.401 26.281 3.988 1 92.88 102 SER A CA 1
ATOM 742 C C . SER A 1 102 ? -0.419 27.062 2.959 1 92.88 102 SER A C 1
ATOM 744 O O . SER A 1 102 ? 0.043 27.297 1.842 1 92.88 102 SER A O 1
ATOM 746 N N . GLY A 1 103 ? -1.637 27.484 3.336 1 91.94 103 GLY A N 1
ATOM 747 C CA . GLY A 1 103 ? -2.514 28.172 2.41 1 91.94 103 GLY A CA 1
ATOM 748 C C . GLY A 1 103 ? -3.549 27.266 1.771 1 91.94 103 GLY A C 1
ATOM 749 O O . GLY A 1 103 ? -4.504 27.75 1.156 1 91.94 103 GLY A O 1
ATOM 750 N N . GLY A 1 104 ? -3.436 26 1.93 1 93.62 104 GLY A N 1
ATOM 751 C CA . GLY A 1 104 ? -4.402 25.062 1.38 1 93.62 104 GLY A CA 1
ATOM 752 C C . GLY A 1 104 ? -5.633 24.891 2.254 1 93.62 104 GLY A C 1
ATOM 753 O O . GLY A 1 104 ? -5.727 25.5 3.324 1 93.62 104 GLY A O 1
ATOM 754 N N . PRO A 1 105 ? -6.578 24.109 1.791 1 96.12 105 PRO A N 1
ATOM 755 C CA . PRO A 1 105 ? -7.828 23.953 2.541 1 96.12 105 PRO A CA 1
ATOM 756 C C . PRO A 1 105 ? -7.613 23.328 3.916 1 96.12 105 PRO A C 1
ATOM 758 O O . PRO A 1 105 ? -8.25 23.734 4.891 1 96.12 105 PRO A O 1
ATOM 761 N N . GLY A 1 106 ? -6.711 22.391 4.02 1 97.25 106 GLY A N 1
ATOM 762 C CA . GLY A 1 106 ? -6.461 21.734 5.293 1 97.25 106 GLY A CA 1
ATOM 763 C C . GLY A 1 106 ? -5.957 22.688 6.363 1 97.25 106 GLY A C 1
ATOM 764 O O . GLY A 1 106 ? -6.535 22.781 7.449 1 97.25 106 GLY A O 1
ATOM 765 N N . SER A 1 107 ? -4.93 23.391 6.035 1 97.5 107 SER A N 1
ATOM 766 C CA . SER A 1 107 ? -4.355 24.328 7.004 1 97.5 107 SER A CA 1
ATOM 767 C C . SER A 1 107 ? -5.305 25.484 7.281 1 97.5 107 SER A C 1
ATOM 769 O O . SER A 1 107 ? -5.375 25.984 8.406 1 97.5 107 SER A O 1
ATOM 771 N N . ARG A 1 108 ? -6.078 25.906 6.277 1 97.5 108 ARG A N 1
ATOM 772 C CA . ARG A 1 108 ? -7.016 27.016 6.449 1 97.5 108 ARG A CA 1
ATOM 773 C C . ARG A 1 108 ? -8.133 26.641 7.418 1 97.5 108 ARG A C 1
ATOM 775 O O . ARG A 1 108 ? -8.516 27.438 8.266 1 97.5 108 ARG A O 1
ATOM 782 N N . VAL A 1 109 ? -8.633 25.438 7.207 1 98.44 109 VAL A N 1
ATOM 783 C CA . VAL A 1 109 ? -9.711 24.969 8.078 1 98.44 109 VAL A CA 1
ATOM 784 C C . VAL A 1 109 ? -9.164 24.734 9.484 1 98.44 109 VAL A C 1
ATOM 786 O O . VAL A 1 109 ? -9.828 25.062 10.477 1 98.44 109 VAL A O 1
ATOM 789 N N . ALA A 1 110 ? -7.969 24.172 9.578 1 98.62 110 ALA A N 1
ATOM 790 C CA . ALA A 1 110 ? -7.355 23.969 10.891 1 98.62 110 ALA A CA 1
ATOM 791 C C . ALA A 1 110 ? -7.23 25.281 11.648 1 98.62 110 ALA A C 1
ATOM 793 O O . ALA A 1 110 ? -7.562 25.359 12.836 1 98.62 110 ALA A O 1
ATOM 794 N N . LEU A 1 111 ? -6.777 26.281 10.961 1 98.19 111 LEU A N 1
ATOM 795 C CA . LEU A 1 111 ? -6.625 27.609 11.57 1 98.19 111 LEU A CA 1
ATOM 796 C C . LEU A 1 111 ? -7.977 28.141 12.031 1 98.19 111 LEU A C 1
ATOM 798 O O . LEU A 1 111 ? -8.094 28.656 13.148 1 98.19 111 LEU A O 1
ATOM 802 N N . GLN A 1 112 ? -8.969 27.984 11.211 1 98.06 112 GLN A N 1
ATOM 803 C CA . GLN A 1 112 ? -10.297 28.484 11.531 1 98.06 112 GLN A CA 1
ATOM 804 C C . GLN A 1 112 ? -10.875 27.766 12.75 1 98.06 112 GLN A C 1
ATOM 806 O O . GLN A 1 112 ? -11.445 28.406 13.633 1 98.06 112 GLN A O 1
ATOM 811 N N . PHE A 1 113 ? -10.781 26.469 12.75 1 98.44 113 PHE A N 1
ATOM 812 C CA . PHE A 1 113 ? -11.367 25.672 13.828 1 98.44 113 PHE A CA 1
ATOM 813 C C . PHE A 1 113 ? -10.633 25.922 15.141 1 98.44 113 PHE A C 1
ATOM 815 O O . PHE A 1 113 ? -11.25 25.984 16.203 1 98.44 113 PHE A O 1
ATOM 822 N N . VAL A 1 114 ? -9.281 26.062 15.125 1 98.19 114 VAL A N 1
ATOM 823 C CA . VAL A 1 114 ? -8.516 26.391 16.312 1 98.19 114 VAL A CA 1
ATOM 824 C C . VAL A 1 114 ? -8.953 27.75 16.844 1 98.19 114 VAL A C 1
ATOM 826 O O . VAL A 1 114 ? -9.102 27.938 18.047 1 98.19 114 VAL A O 1
ATOM 829 N N . HIS A 1 115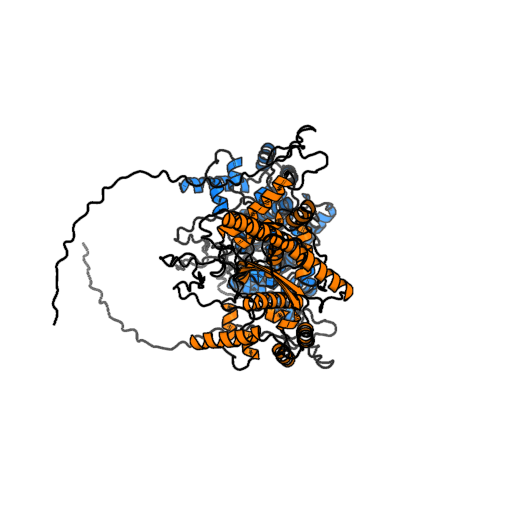 ? -9.156 28.672 15.945 1 97.75 115 HIS A N 1
ATOM 830 C CA . HIS A 1 115 ? -9.625 30.016 16.312 1 97.75 115 HIS A CA 1
ATOM 831 C C . HIS A 1 115 ? -10.977 29.938 17.016 1 97.75 115 HIS A C 1
ATOM 833 O O . HIS A 1 115 ? -11.188 30.594 18.047 1 97.75 115 HIS A O 1
ATOM 839 N N . GLU A 1 116 ? -11.859 29.234 16.438 1 96.88 116 GLU A N 1
ATOM 840 C CA . GLU A 1 116 ? -13.195 29.109 17.016 1 96.88 116 GLU A CA 1
ATOM 841 C C . GLU A 1 116 ? -13.141 28.484 18.406 1 96.88 116 GLU A C 1
ATOM 843 O O . GLU A 1 116 ? -13.875 28.891 19.312 1 96.88 116 GLU A O 1
ATOM 848 N N . MET A 1 117 ? -12.32 27.516 18.531 1 96 117 MET A N 1
ATOM 849 C CA . MET A 1 117 ? -12.133 26.891 19.828 1 96 117 MET A CA 1
ATOM 850 C C . MET A 1 117 ? -11.57 27.891 20.844 1 96 117 MET A C 1
ATOM 852 O O . MET A 1 117 ? -12.008 27.938 21.984 1 96 117 MET A O 1
ATOM 856 N N . GLN A 1 118 ? -10.586 28.672 20.422 1 95.81 118 GLN A N 1
ATOM 857 C CA . GLN A 1 118 ? -10 29.688 21.266 1 95.81 118 GLN A CA 1
ATOM 858 C C . GLN A 1 118 ? -11.039 30.75 21.656 1 95.81 118 GLN A C 1
ATOM 860 O O . GLN A 1 118 ? -11.094 31.172 22.812 1 95.81 118 GLN A O 1
ATOM 865 N N . LYS A 1 119 ? -11.828 31.156 20.672 1 95.06 119 LYS A N 1
ATOM 866 C CA . LYS A 1 119 ? -12.867 32.156 20.891 1 95.06 119 LYS A CA 1
ATOM 867 C C . LYS A 1 119 ? -13.852 31.703 21.969 1 95.06 119 LYS A C 1
ATOM 869 O O . LYS A 1 119 ? -14.18 32.469 22.875 1 95.06 119 LYS A O 1
ATOM 874 N N . LYS A 1 120 ? -14.234 30.5 21.875 1 92.62 120 LYS A N 1
ATOM 875 C CA . LYS A 1 120 ? -15.164 29.953 22.844 1 92.62 120 LYS A CA 1
ATOM 876 C C . LYS A 1 120 ? -14.531 29.891 24.234 1 92.62 120 LYS A C 1
ATOM 878 O O . LYS A 1 120 ? -15.195 30.141 25.234 1 92.62 120 LYS A O 1
ATOM 883 N N . SER A 1 121 ? -13.297 29.531 24.312 1 91.06 121 SER A N 1
ATOM 884 C CA . SER A 1 121 ? -12.578 29.484 25.578 1 91.06 121 SER A CA 1
ATOM 885 C C . SER A 1 121 ? -12.445 30.875 26.188 1 91.06 121 SER A C 1
ATOM 887 O O . SER A 1 121 ? -12.547 31.031 27.406 1 91.06 121 SER A O 1
ATOM 889 N N . LEU A 1 122 ? -12.219 31.844 25.375 1 90.81 122 LEU A N 1
ATOM 890 C CA . LEU A 1 122 ? -12.109 33.219 25.828 1 90.81 122 LEU A CA 1
ATOM 891 C C . LEU A 1 122 ? -13.445 33.719 26.359 1 90.81 122 LEU A C 1
ATOM 893 O O . LEU A 1 122 ? -13.492 34.438 27.375 1 90.81 122 LEU A O 1
ATOM 897 N N . GLU A 1 123 ? -14.43 33.375 25.688 1 89.5 123 GLU A N 1
ATOM 898 C CA . GLU A 1 123 ? -15.766 33.75 26.125 1 89.5 123 GLU A CA 1
ATOM 899 C C . GLU A 1 123 ? -16.109 33.125 27.469 1 89.5 123 GLU A C 1
ATOM 901 O O . GLU A 1 123 ? -16.688 33.781 28.344 1 89.5 123 GLU A O 1
ATOM 906 N N . SER A 1 124 ? -15.758 31.938 27.594 1 85.56 124 SER A N 1
ATOM 907 C CA . SER A 1 124 ? -16 31.234 28.859 1 85.56 124 SER A CA 1
ATOM 908 C C . SER A 1 124 ? -15.141 31.812 29.969 1 85.56 124 SER A C 1
ATOM 910 O O . SER A 1 124 ? -15.57 31.859 31.125 1 85.56 124 SER A O 1
ATOM 912 N N . TRP A 1 125 ? -13.992 32.156 29.656 1 83.62 125 TRP A N 1
ATOM 913 C CA . TRP A 1 125 ? -13.086 32.75 30.625 1 83.62 125 TRP A CA 1
ATOM 914 C C . TRP A 1 125 ? -13.602 34.094 31.094 1 83.62 125 TRP A C 1
ATOM 916 O O . TRP A 1 125 ? -13.57 34.406 32.281 1 83.62 125 TRP A O 1
ATOM 926 N N . ASP A 1 126 ? -14.078 34.906 30.203 1 82.19 126 ASP A N 1
ATOM 927 C CA . ASP A 1 126 ? -14.625 36.219 30.516 1 82.19 126 ASP A CA 1
ATOM 928 C C . ASP A 1 126 ? -15.875 36.094 31.391 1 82.19 126 ASP A C 1
ATOM 930 O O . ASP A 1 126 ? -16.125 36.969 32.25 1 82.19 126 ASP A O 1
ATOM 934 N N . ALA A 1 127 ? -16.516 35.031 31.156 1 82.44 127 ALA A N 1
ATOM 935 C CA . ALA A 1 127 ? -17.781 34.844 31.875 1 82.44 127 ALA A CA 1
ATOM 936 C C . ALA A 1 127 ? -17.531 34.281 33.281 1 82.44 127 ALA A C 1
ATOM 938 O O . ALA A 1 127 ? -18.359 34.438 34.188 1 82.44 127 ALA A O 1
ATOM 939 N N . SER A 1 128 ? -16.391 33.656 33.344 1 79.56 128 SER A N 1
ATOM 940 C CA . SER A 1 128 ? -16.094 33.031 34.625 1 79.56 128 SER A CA 1
ATOM 941 C C . SER A 1 128 ? -15.57 34.031 35.625 1 79.56 128 SER A C 1
ATOM 943 O O . SER A 1 128 ? -14.773 34.906 35.281 1 79.56 128 SER A O 1
ATOM 945 N N . LYS A 1 129 ? -16.094 34.188 36.875 1 69.69 129 LYS A N 1
ATOM 946 C CA . LYS A 1 129 ? -15.742 35.094 37.969 1 69.69 129 LYS A CA 1
ATOM 947 C C . LYS A 1 129 ? -14.328 34.844 38.438 1 69.69 129 LYS A C 1
ATOM 949 O O . LYS A 1 129 ? -13.602 35.75 38.781 1 69.69 129 LYS A O 1
ATOM 954 N N . SER A 1 130 ? -13.977 33.531 38.344 1 66.12 130 SER A N 1
ATOM 955 C CA . SER A 1 130 ? -12.719 33.125 38.969 1 66.12 130 SER A CA 1
ATOM 956 C C . SER A 1 130 ? -11.578 33.156 37.969 1 66.12 130 SER A C 1
ATOM 958 O O . SER A 1 130 ? -10.406 33.188 38.344 1 66.12 130 SER A O 1
ATOM 960 N N . GLN A 1 131 ? -11.82 33.469 36.719 1 64.12 131 GLN A N 1
ATOM 961 C CA . GLN A 1 131 ? -10.844 33.469 35.656 1 64.12 131 GLN A CA 1
ATOM 962 C C . GLN A 1 131 ? -9.75 32.438 35.875 1 64.12 131 GLN A C 1
ATOM 964 O O . GLN A 1 131 ? -8.562 32.719 35.688 1 64.12 131 GLN A O 1
ATOM 969 N N . SER A 1 132 ? -10.156 31.266 36.438 1 63.69 132 SER A N 1
ATOM 970 C CA . SER A 1 132 ? -9.242 30.297 37 1 63.69 132 SER A CA 1
ATOM 971 C C . SER A 1 132 ? -8.508 29.5 35.938 1 63.69 132 SER A C 1
ATOM 973 O O . SER A 1 132 ? -7.398 29.016 36.156 1 63.69 132 SER A O 1
ATOM 975 N N . PHE A 1 133 ? -9.094 29.469 34.625 1 70.69 133 PHE A N 1
ATOM 976 C CA . PHE A 1 133 ? -8.367 28.625 33.688 1 70.69 133 PHE A CA 1
ATOM 977 C C . PHE A 1 133 ? -7.82 29.453 32.531 1 70.69 133 PHE A C 1
ATOM 979 O O . PHE A 1 133 ? -8.57 30.188 31.859 1 70.69 133 PHE A O 1
ATOM 986 N N . PRO A 1 134 ? -6.527 29.297 32.344 1 81.25 134 PRO A N 1
ATOM 987 C CA . PRO A 1 134 ? -5.938 30.062 31.234 1 81.25 134 PRO A CA 1
ATOM 988 C C . PRO A 1 134 ? -6.426 29.594 29.859 1 81.25 134 PRO A C 1
ATOM 990 O O . PRO A 1 134 ? -7.012 28.516 29.75 1 81.25 134 PRO A O 1
ATOM 993 N N . VAL A 1 135 ? -6.508 30.484 28.953 1 90.44 135 VAL A N 1
ATOM 994 C CA . VAL A 1 135 ? -6.84 30.188 27.562 1 90.44 135 VAL A CA 1
ATOM 995 C C . VAL A 1 135 ? -5.559 29.953 26.766 1 90.44 135 VAL A C 1
ATOM 997 O O . VAL A 1 135 ? -4.602 30.719 26.875 1 90.44 135 VAL A O 1
ATOM 1000 N N . PHE A 1 136 ? -5.539 28.906 26.078 1 93.94 136 PHE A N 1
ATOM 1001 C CA . PHE A 1 136 ? -4.348 28.562 25.312 1 93.94 136 PHE A CA 1
ATOM 1002 C C . PHE A 1 136 ? -4.039 29.641 24.281 1 93.94 136 PHE A C 1
ATOM 1004 O O . PHE A 1 136 ? -4.949 30.312 23.781 1 93.94 136 PHE A O 1
ATOM 1011 N N . GLY A 1 137 ? -2.801 29.875 24.031 1 95.69 137 GLY A N 1
ATOM 1012 C CA . GLY A 1 137 ? -2.361 30.797 23 1 95.69 137 GLY A CA 1
ATOM 1013 C C . GLY A 1 137 ? -2.252 30.156 21.625 1 95.69 137 GLY A C 1
ATOM 1014 O O . GLY A 1 137 ? -2.109 28.938 21.516 1 95.69 137 GLY A O 1
ATOM 1015 N N . VAL A 1 138 ? -2.365 31.031 20.625 1 97.69 138 VAL A N 1
ATOM 1016 C CA . VAL A 1 138 ? -2.299 30.531 19.25 1 97.69 138 VAL A CA 1
ATOM 1017 C C . VAL A 1 138 ? -1.329 31.375 18.438 1 97.69 138 VAL A C 1
ATOM 1019 O O . VAL A 1 138 ? -1.357 32.594 18.5 1 97.69 138 VAL A O 1
ATOM 1022 N N . GLY A 1 139 ? -0.405 30.719 17.781 1 98.38 139 GLY A N 1
ATOM 1023 C CA . GLY A 1 139 ? 0.422 31.328 16.75 1 98.38 139 GLY A CA 1
ATOM 1024 C C . GLY A 1 139 ? 0.273 30.641 15.398 1 98.38 139 GLY A C 1
ATOM 1025 O O . GLY A 1 139 ? -0.285 29.547 15.312 1 98.38 139 GLY A O 1
ATOM 1026 N N . VAL A 1 140 ? 0.648 31.359 14.344 1 98.62 140 VAL A N 1
ATOM 1027 C CA . VAL A 1 140 ? 0.578 30.859 12.977 1 98.62 140 VAL A CA 1
ATOM 1028 C C . VAL A 1 140 ? 1.964 30.906 12.336 1 98.62 140 VAL A C 1
ATOM 1030 O O . VAL A 1 140 ? 2.701 31.875 12.508 1 98.62 140 VAL A O 1
ATOM 1033 N N . ALA A 1 141 ? 2.336 29.828 11.719 1 98.5 141 ALA A N 1
ATOM 1034 C CA . ALA A 1 141 ? 3.633 29.781 11.047 1 98.5 141 ALA A CA 1
ATOM 1035 C C . ALA A 1 141 ? 3.469 29.484 9.555 1 98.5 141 ALA A C 1
ATOM 1037 O O . ALA A 1 141 ? 2.678 28.625 9.172 1 98.5 141 ALA A O 1
ATOM 1038 N N . PHE A 1 142 ? 4.145 30.203 8.734 1 96.69 142 PHE A N 1
ATOM 1039 C CA . PHE A 1 142 ? 4.234 30 7.297 1 96.69 142 PHE A CA 1
ATOM 1040 C C . PHE A 1 142 ? 5.688 29.875 6.859 1 96.69 142 PHE A C 1
ATOM 1042 O O . PHE A 1 142 ? 6.5 30.766 7.109 1 96.69 142 PHE A O 1
ATOM 1049 N N . VAL A 1 143 ? 5.992 28.719 6.254 1 95.31 143 VAL A N 1
ATOM 1050 C CA . VAL A 1 143 ? 7.332 28.5 5.719 1 95.31 143 VAL A CA 1
ATOM 1051 C C . VAL A 1 143 ? 7.371 28.906 4.246 1 95.31 143 VAL A C 1
ATOM 1053 O O . VAL A 1 143 ? 6.688 28.328 3.412 1 95.31 143 VAL A O 1
ATOM 1056 N N . ASP A 1 144 ? 8.164 29.891 3.963 1 92.06 144 ASP A N 1
ATOM 1057 C CA . ASP A 1 144 ? 8.328 30.406 2.602 1 92.06 144 ASP A CA 1
ATOM 1058 C C . ASP A 1 144 ? 9.273 29.516 1.797 1 92.06 144 ASP A C 1
ATOM 1060 O O . ASP A 1 144 ? 10.477 29.484 2.068 1 92.06 144 ASP A O 1
ATOM 1064 N N . GLU A 1 145 ? 8.742 28.828 0.823 1 89.19 145 GLU A N 1
ATOM 1065 C CA . GLU A 1 145 ? 9.539 27.953 -0.018 1 89.19 145 GLU A CA 1
ATOM 1066 C C . GLU A 1 145 ? 9.75 28.547 -1.404 1 89.19 145 GLU A C 1
ATOM 1068 O O . GLU A 1 145 ? 9.93 27.828 -2.383 1 89.19 145 GLU A O 1
ATOM 1073 N N . SER A 1 146 ? 9.734 29.797 -1.592 1 84.44 146 SER A N 1
ATOM 1074 C CA . SER A 1 146 ? 9.789 30.484 -2.879 1 84.44 146 SER A CA 1
ATOM 1075 C C . SER A 1 146 ? 11.141 30.281 -3.561 1 84.44 146 SER A C 1
ATOM 1077 O O . SER A 1 146 ? 11.266 30.453 -4.773 1 84.44 146 SER A O 1
ATOM 1079 N N . ILE A 1 147 ? 12.109 29.938 -2.826 1 79.62 147 ILE A N 1
ATOM 1080 C CA . ILE A 1 147 ? 13.422 29.672 -3.412 1 79.62 147 ILE A CA 1
ATOM 1081 C C . ILE A 1 147 ? 13.32 28.531 -4.41 1 79.62 147 ILE A C 1
ATOM 1083 O O . ILE A 1 147 ? 14.086 28.469 -5.375 1 79.62 147 ILE A O 1
ATOM 1087 N N . SER A 1 148 ? 12.469 27.672 -4.109 1 71.56 148 SER A N 1
ATOM 1088 C CA . SER A 1 148 ? 12.32 26.484 -4.961 1 71.56 148 SER A CA 1
ATOM 1089 C C . SER A 1 148 ? 11.352 26.766 -6.105 1 71.56 148 SER A C 1
ATOM 1091 O O . SER A 1 148 ? 11.312 26 -7.082 1 71.56 148 SER A O 1
ATOM 1093 N N . SER A 1 149 ? 10.609 27.797 -5.906 1 68.12 149 SER A N 1
ATOM 1094 C CA . SER A 1 149 ? 9.547 28.031 -6.879 1 68.12 149 SER A CA 1
ATOM 1095 C C . SER A 1 149 ? 9.844 29.25 -7.734 1 68.12 149 SER A C 1
ATOM 1097 O O . SER A 1 149 ? 10.672 30.094 -7.363 1 68.12 149 SER A O 1
ATOM 1099 N N . VAL A 1 150 ? 9.344 29.203 -8.906 1 65.75 150 VAL A N 1
ATOM 1100 C CA . VAL A 1 150 ? 9.508 30.297 -9.867 1 65.75 150 VAL A CA 1
ATOM 1101 C C . VAL A 1 150 ? 8.438 31.359 -9.625 1 65.75 150 VAL A C 1
ATOM 1103 O O . VAL A 1 150 ? 7.797 31.828 -10.57 1 65.75 150 VAL A O 1
ATOM 1106 N N . ILE A 1 151 ? 8.273 31.625 -8.344 1 69.38 151 ILE A N 1
ATOM 1107 C CA . ILE A 1 151 ? 7.246 32.625 -8.102 1 69.38 151 ILE A CA 1
ATOM 1108 C C . ILE A 1 151 ? 7.863 34.031 -8.164 1 69.38 151 ILE A C 1
ATOM 1110 O O . ILE A 1 151 ? 8.828 34.312 -7.449 1 69.38 151 ILE A O 1
ATOM 1114 N N . PRO A 1 152 ? 7.242 34.812 -9.016 1 75.19 152 PRO A N 1
ATOM 1115 C CA . PRO A 1 152 ? 7.742 36.188 -9.078 1 75.19 152 PRO A CA 1
ATOM 1116 C C . PRO A 1 152 ? 7.562 36.938 -7.77 1 75.19 152 PRO A C 1
ATOM 1118 O O . PRO A 1 152 ? 6.609 36.688 -7.027 1 75.19 152 PRO A O 1
ATOM 1121 N N . SER A 1 153 ? 8.391 37.844 -7.473 1 78.31 153 SER A N 1
ATOM 1122 C CA . SER A 1 153 ? 8.453 38.594 -6.219 1 78.31 153 SER A CA 1
ATOM 1123 C C . SER A 1 153 ? 7.133 39.312 -5.934 1 78.31 153 SER A C 1
ATOM 1125 O O . SER A 1 153 ? 6.613 39.25 -4.816 1 78.31 153 SER A O 1
ATOM 1127 N N . PRO A 1 154 ? 6.512 39.906 -6.883 1 80.44 154 PRO A N 1
ATOM 1128 C CA . PRO A 1 154 ? 5.254 40.594 -6.582 1 80.44 154 PRO A CA 1
ATOM 1129 C C . PRO A 1 154 ? 4.156 39.656 -6.117 1 80.44 154 PRO A C 1
ATOM 1131 O O . PRO A 1 154 ? 3.34 40 -5.266 1 80.44 154 PRO A O 1
ATOM 1134 N N . GLU A 1 155 ? 4.238 38.562 -6.715 1 82.56 155 GLU A N 1
ATOM 1135 C CA . GLU A 1 155 ? 3.25 37.562 -6.332 1 82.56 155 GLU A CA 1
ATOM 1136 C C . GLU A 1 155 ? 3.488 37.062 -4.91 1 82.56 155 GLU A C 1
ATOM 1138 O O . GLU A 1 155 ? 2.537 36.781 -4.172 1 82.56 155 GLU A O 1
ATOM 1143 N N . LEU A 1 156 ? 4.695 36.969 -4.57 1 85 156 LEU A N 1
ATOM 1144 C CA . LEU A 1 156 ? 5.051 36.562 -3.219 1 85 156 LEU A CA 1
ATOM 1145 C C . LEU A 1 156 ? 4.59 37.594 -2.191 1 85 156 LEU A C 1
ATOM 1147 O O . LEU A 1 156 ? 4.102 37.219 -1.119 1 85 156 LEU A O 1
ATOM 1151 N N . ASP A 1 157 ? 4.734 38.781 -2.492 1 88.19 157 ASP A N 1
ATOM 1152 C CA . ASP A 1 157 ? 4.293 39.875 -1.606 1 88.19 157 ASP A CA 1
ATOM 1153 C C . ASP A 1 157 ? 2.779 39.844 -1.411 1 88.19 157 ASP A C 1
ATOM 1155 O O . ASP A 1 157 ? 2.283 40.094 -0.317 1 88.19 157 ASP A O 1
ATOM 1159 N N . ARG A 1 158 ? 2.17 39.594 -2.477 1 88.31 158 ARG A N 1
ATOM 1160 C CA . ARG A 1 158 ? 0.718 39.469 -2.398 1 88.31 158 ARG A CA 1
ATOM 1161 C C . ARG A 1 158 ? 0.302 38.312 -1.496 1 88.31 158 ARG A C 1
ATOM 1163 O O . ARG A 1 158 ? -0.661 38.438 -0.735 1 88.31 158 ARG A O 1
ATOM 1170 N N . ILE A 1 159 ? 1 37.281 -1.611 1 89.19 159 ILE A N 1
ATOM 1171 C CA . ILE A 1 159 ? 0.722 36.125 -0.796 1 89.19 159 ILE A CA 1
ATOM 1172 C C . ILE A 1 159 ? 0.928 36.438 0.68 1 89.19 159 ILE A C 1
ATOM 1174 O O . ILE A 1 159 ? 0.088 36.125 1.521 1 89.19 159 ILE A O 1
ATOM 1178 N N . PHE A 1 160 ? 2.008 37.156 1.007 1 91.88 160 PHE A N 1
ATOM 1179 C CA . PHE A 1 160 ? 2.303 37.531 2.387 1 91.88 160 PHE A CA 1
ATOM 1180 C C . PHE A 1 160 ? 1.233 38.438 2.941 1 91.88 160 PHE A C 1
ATOM 1182 O O . PHE A 1 160 ? 0.808 38.312 4.09 1 91.88 160 PHE A O 1
ATOM 1189 N N . LYS A 1 161 ? 0.844 39.344 2.141 1 93.31 161 LYS A N 1
ATOM 1190 C CA . LYS A 1 161 ? -0.2 40.281 2.555 1 93.31 161 LYS A CA 1
ATOM 1191 C C . LYS A 1 161 ? -1.513 39.531 2.826 1 93.31 161 LYS A C 1
ATOM 1193 O O . LYS A 1 161 ? -2.219 39.875 3.785 1 93.31 161 LYS A O 1
ATOM 1198 N N . HIS A 1 162 ? -1.772 38.656 1.957 1 92.94 162 HIS A N 1
ATOM 1199 C CA . HIS A 1 162 ? -3 37.875 2.105 1 92.94 162 HIS A CA 1
ATOM 1200 C C . HIS A 1 162 ? -2.982 37.062 3.389 1 92.94 162 HIS A C 1
ATOM 1202 O O . HIS A 1 162 ? -3.988 36.969 4.098 1 92.94 162 HIS A O 1
ATOM 1208 N N . ILE A 1 163 ? -1.88 36.469 3.703 1 95 163 ILE A N 1
ATOM 1209 C CA . ILE A 1 163 ? -1.743 35.688 4.918 1 95 163 ILE A CA 1
ATOM 1210 C C . ILE A 1 163 ? -1.925 36.562 6.145 1 95 163 ILE A C 1
ATOM 1212 O O . ILE A 1 163 ? -2.623 36.219 7.09 1 95 163 ILE A O 1
ATOM 1216 N N . LYS A 1 164 ? -1.312 37.688 6.117 1 95.69 164 LYS A N 1
ATOM 1217 C CA . LYS A 1 164 ? -1.427 38.656 7.215 1 95.69 164 LYS A CA 1
ATOM 1218 C C . LYS A 1 164 ? -2.879 39.062 7.43 1 95.69 164 LYS A C 1
ATOM 1220 O O . LYS A 1 164 ? -3.33 39.188 8.57 1 95.69 164 LYS A O 1
ATOM 1225 N N . LEU A 1 165 ? -3.523 39.25 6.328 1 95.25 165 LEU A N 1
ATOM 1226 C CA . LEU A 1 165 ? -4.926 39.625 6.406 1 95.25 165 LEU A CA 1
ATOM 1227 C C . LEU A 1 165 ? -5.766 38.531 7.035 1 95.25 165 LEU A C 1
ATOM 1229 O O . LEU A 1 165 ? -6.633 38.812 7.871 1 95.25 165 LEU A O 1
ATOM 1233 N N . ILE A 1 166 ? -5.551 37.312 6.605 1 95.81 166 ILE A N 1
ATOM 1234 C CA . ILE A 1 166 ? -6.285 36.188 7.145 1 95.81 166 ILE A CA 1
ATOM 1235 C C . ILE A 1 166 ? -6.066 36.094 8.656 1 95.81 166 ILE A C 1
ATOM 1237 O O . ILE A 1 166 ? -7.027 36 9.422 1 95.81 166 ILE A O 1
ATOM 1241 N N . VAL A 1 167 ? -4.812 36.188 9.102 1 96.88 167 VAL A N 1
ATOM 1242 C CA . VAL A 1 167 ? -4.461 36 10.508 1 96.88 167 VAL A CA 1
ATOM 1243 C C . VAL A 1 167 ? -5 37.188 11.32 1 96.88 167 VAL A C 1
ATOM 1245 O O . VAL A 1 167 ? -5.516 36.969 12.43 1 96.88 167 VAL A O 1
ATOM 1248 N N . SER A 1 168 ? -4.965 38.406 10.781 1 95.5 168 SER A N 1
ATOM 1249 C CA . SER A 1 168 ? -5.41 39.594 11.5 1 95.5 168 SER A CA 1
ATOM 1250 C C . SER A 1 168 ? -6.93 39.625 11.625 1 95.5 168 SER A C 1
ATOM 1252 O O . SER A 1 168 ? -7.465 40.281 12.531 1 95.5 168 SER A O 1
ATOM 1254 N N . SER A 1 169 ? -7.555 38.906 10.727 1 94.69 169 SER A N 1
ATOM 1255 C CA . SER A 1 169 ? -9.016 38.906 10.742 1 94.69 169 SER A CA 1
ATOM 1256 C C . SER A 1 169 ? -9.562 37.969 11.812 1 94.69 169 SER A C 1
ATOM 1258 O O . SER A 1 169 ? -10.742 38.062 12.156 1 94.69 169 SER A O 1
ATOM 1260 N N . LEU A 1 170 ? -8.773 37.156 12.32 1 95.69 170 LEU A N 1
ATOM 1261 C CA . LEU A 1 170 ? -9.211 36.188 13.312 1 95.69 170 LEU A CA 1
ATOM 1262 C C . LEU A 1 170 ? -9.219 36.812 14.711 1 95.69 170 LEU A C 1
ATOM 1264 O O . LEU A 1 170 ? -8.25 36.656 15.461 1 95.69 170 LEU A O 1
ATOM 1268 N N . VAL A 1 171 ? -10.328 37.5 15.039 1 93 171 VAL A N 1
ATOM 1269 C CA . VAL A 1 171 ? -10.539 38.156 16.328 1 93 171 VAL A CA 1
ATOM 1270 C C . VAL A 1 171 ? -11.766 37.594 17.016 1 93 171 VAL A C 1
ATOM 1272 O O . VAL A 1 171 ? -12.719 37.156 16.344 1 93 171 VAL A O 1
ATOM 1275 N N . PRO A 1 172 ? -11.797 37.344 18.375 1 90.94 172 PRO A N 1
ATOM 1276 C CA . PRO A 1 172 ? -10.844 37.812 19.375 1 90.94 172 PRO A CA 1
ATOM 1277 C C . PRO A 1 172 ? -9.664 36.875 19.562 1 90.94 172 PRO A C 1
ATOM 1279 O O . PRO A 1 172 ? -9.664 35.75 19 1 90.94 172 PRO A O 1
ATOM 1282 N N . GLY A 1 173 ? -8.617 37.281 20.375 1 87.94 173 GLY A N 1
ATOM 1283 C CA . GLY A 1 173 ? -7.41 36.5 20.641 1 87.94 173 GLY A CA 1
ATOM 1284 C C . GLY A 1 173 ? -6.289 36.812 19.656 1 87.94 173 GLY A C 1
ATOM 1285 O O . GLY A 1 173 ? -6.434 36.594 18.453 1 87.94 173 GLY A O 1
ATOM 1286 N N . HIS A 1 174 ? -5.34 37.344 20.047 1 89.06 174 HIS A N 1
ATOM 1287 C CA . HIS A 1 174 ? -4.191 37.688 19.219 1 89.06 174 HIS A CA 1
ATOM 1288 C C . HIS A 1 174 ? -3.449 36.438 18.75 1 89.06 174 HIS A C 1
ATOM 1290 O O . HIS A 1 174 ? -3.287 35.469 19.531 1 89.06 174 HIS A O 1
ATOM 1296 N N . LYS A 1 175 ? -3.123 36.438 17.547 1 95.44 175 LYS A N 1
ATOM 1297 C CA . LYS A 1 175 ? -2.326 35.344 16.984 1 95.44 175 LYS A CA 1
ATOM 1298 C C . LYS A 1 175 ? -1.034 35.875 16.359 1 95.44 175 LYS A C 1
ATOM 1300 O O . LYS A 1 175 ? -1.069 36.75 15.477 1 95.44 175 LYS A O 1
ATOM 1305 N N . ASP A 1 176 ? 0.092 35.438 16.859 1 96.44 176 ASP A N 1
ATOM 1306 C CA . ASP A 1 176 ? 1.376 35.812 16.266 1 96.44 176 ASP A CA 1
ATOM 1307 C C . ASP A 1 176 ? 1.584 35.094 14.922 1 96.44 176 ASP A C 1
ATOM 1309 O O . ASP A 1 176 ? 1.303 33.906 14.797 1 96.44 176 ASP A O 1
ATOM 1313 N N . LEU A 1 177 ? 1.938 35.875 13.945 1 98.12 177 LEU A N 1
ATOM 1314 C CA . LEU A 1 177 ? 2.27 35.312 12.641 1 98.12 177 LEU A CA 1
ATOM 1315 C C . LEU A 1 177 ? 3.779 35.25 12.445 1 98.12 177 LEU A C 1
ATOM 1317 O O . LEU A 1 177 ? 4.48 36.25 12.594 1 98.12 177 LEU A O 1
ATOM 1321 N N . HIS A 1 178 ? 4.281 34.031 12.211 1 98.12 178 HIS A N 1
ATOM 1322 C CA . HIS A 1 178 ? 5.695 33.812 11.93 1 98.12 178 HIS A CA 1
ATOM 1323 C C . HIS A 1 178 ? 5.91 33.375 10.477 1 98.12 178 HIS A C 1
ATOM 1325 O O . HIS A 1 178 ? 5.395 32.344 10.047 1 98.12 178 HIS A O 1
ATOM 1331 N N . ILE A 1 179 ? 6.59 34.188 9.711 1 95.81 179 ILE A N 1
ATOM 1332 C CA . ILE A 1 179 ? 6.977 33.844 8.344 1 95.81 179 ILE A CA 1
ATOM 1333 C C . ILE A 1 179 ? 8.484 33.594 8.281 1 95.81 179 ILE A C 1
ATOM 1335 O O . ILE A 1 179 ? 9.273 34.469 8.641 1 95.81 179 ILE A O 1
ATOM 1339 N N . ALA A 1 180 ? 8.922 32.406 7.906 1 94.81 180 ALA A N 1
ATOM 1340 C CA . ALA A 1 180 ? 10.344 32.094 7.84 1 94.81 180 ALA A CA 1
ATOM 1341 C C . ALA A 1 180 ? 10.703 31.469 6.496 1 94.81 180 ALA A C 1
ATOM 1343 O O . ALA A 1 180 ? 10.023 30.547 6.031 1 94.81 180 ALA A O 1
ATOM 1344 N N . PRO A 1 181 ? 11.727 32.031 5.848 1 93.25 181 PRO A N 1
ATOM 1345 C CA . PRO A 1 181 ? 12.234 31.328 4.66 1 93.25 181 PRO A CA 1
ATOM 1346 C C . PRO A 1 181 ? 12.805 29.938 4.984 1 93.25 181 PRO A C 1
ATOM 1348 O O . PRO A 1 181 ? 13.484 29.781 6 1 93.25 181 PRO A O 1
ATOM 1351 N N . ILE A 1 182 ? 12.562 29 4.137 1 93.81 182 ILE A N 1
ATOM 1352 C CA . ILE A 1 182 ? 12.977 27.625 4.395 1 93.81 182 ILE A CA 1
ATOM 1353 C C . ILE A 1 182 ? 14.5 27.531 4.449 1 93.81 182 ILE A C 1
ATOM 1355 O O . ILE A 1 182 ? 15.055 26.703 5.16 1 93.81 182 ILE A O 1
ATOM 1359 N N . GLU A 1 183 ? 15.203 28.391 3.734 1 93.5 183 GLU A N 1
ATOM 1360 C CA . GLU A 1 183 ? 16.656 28.344 3.67 1 93.5 183 GLU A CA 1
ATOM 1361 C C . GLU A 1 183 ? 17.281 28.75 5.004 1 93.5 183 GLU A C 1
ATOM 1363 O O . GLU A 1 183 ? 18.469 28.516 5.238 1 93.5 183 GLU A O 1
ATOM 1368 N N . ASP A 1 184 ? 16.469 29.328 5.875 1 93.06 184 ASP A N 1
ATOM 1369 C CA . ASP A 1 184 ? 16.984 29.766 7.172 1 93.06 184 ASP A CA 1
ATOM 1370 C C . ASP A 1 184 ? 17.484 28.578 7.988 1 93.06 184 ASP A C 1
ATOM 1372 O O . ASP A 1 184 ? 18.391 28.734 8.805 1 93.06 184 ASP A O 1
ATOM 1376 N N . VAL A 1 185 ? 16.922 27.422 7.805 1 93.5 185 VAL A N 1
ATOM 1377 C CA . VAL A 1 185 ? 17.297 26.25 8.594 1 93.5 185 VAL A CA 1
ATOM 1378 C C . VAL A 1 185 ? 18.719 25.797 8.219 1 93.5 185 VAL A C 1
ATOM 1380 O O . VAL A 1 185 ? 19.406 25.172 9.016 1 93.5 185 VAL A O 1
ATOM 1383 N N . CYS A 1 186 ? 19.109 26.141 7.035 1 93.12 186 CYS A N 1
ATOM 1384 C CA . CYS A 1 186 ? 20.422 25.719 6.543 1 93.12 186 CYS A CA 1
ATOM 1385 C C . CYS A 1 186 ? 21.484 26.766 6.844 1 93.12 186 CYS A C 1
ATOM 1387 O O . CYS A 1 186 ? 22.672 26.531 6.66 1 93.12 186 CYS A O 1
ATOM 1389 N N . SER A 1 187 ? 21.078 27.906 7.34 1 91.38 187 SER A N 1
ATOM 1390 C CA . SER A 1 187 ? 21.984 29.031 7.547 1 91.38 187 SER A CA 1
ATOM 1391 C C . SER A 1 187 ? 22.891 28.781 8.758 1 91.38 187 SER A C 1
ATOM 1393 O O . SER A 1 187 ? 22.438 28.25 9.773 1 91.38 187 SER A O 1
ATOM 1395 N N . MET A 1 188 ? 24.203 29.141 8.656 1 84.31 188 MET A N 1
ATOM 1396 C CA . MET A 1 188 ? 25.156 29.031 9.75 1 84.31 188 MET A CA 1
ATOM 1397 C C . MET A 1 188 ? 25.406 30.391 10.398 1 84.31 188 MET A C 1
ATOM 1399 O O . MET A 1 188 ? 26.312 30.531 11.227 1 84.31 188 MET A O 1
ATOM 1403 N N . GLY A 1 189 ? 24.766 31.203 10.109 1 77.44 189 GLY A N 1
ATOM 1404 C CA . GLY A 1 189 ? 24.938 32.531 10.703 1 77.44 189 GLY A CA 1
ATOM 1405 C C . GLY A 1 189 ? 25.234 33.594 9.68 1 77.44 189 GLY A C 1
ATOM 1406 O O . GLY A 1 189 ? 25.062 34.781 9.953 1 77.44 189 GLY A O 1
ATOM 1407 N N . SER A 1 190 ? 25.812 33.219 8.594 1 74.69 190 SER A N 1
ATOM 1408 C CA . SER A 1 190 ? 26.141 34.125 7.512 1 74.69 190 SER A CA 1
ATOM 1409 C C . SER A 1 190 ? 25.141 34 6.371 1 74.69 190 SER A C 1
ATOM 1411 O O . SER A 1 190 ? 24.453 33 6.234 1 74.69 190 SER A O 1
ATOM 1413 N N . ASP A 1 191 ? 24.375 35.031 6.148 1 81.56 191 ASP A N 1
ATOM 1414 C CA . ASP A 1 191 ? 23.375 35.094 5.086 1 81.56 191 ASP A CA 1
ATOM 1415 C C . ASP A 1 191 ? 23.719 34.125 3.955 1 81.56 191 ASP A C 1
ATOM 1417 O O . ASP A 1 191 ? 23.734 34.531 2.785 1 81.56 191 ASP A O 1
ATOM 1421 N N . ASP A 1 192 ? 23.938 32.781 4.34 1 90.38 192 ASP A N 1
ATOM 1422 C CA . ASP A 1 192 ? 24.328 31.797 3.346 1 90.38 192 ASP A CA 1
ATOM 1423 C C . ASP A 1 192 ? 23.266 30.703 3.195 1 90.38 192 ASP A C 1
ATOM 1425 O O . ASP A 1 192 ? 23.516 29.656 2.615 1 90.38 192 ASP A O 1
ATOM 1429 N N . GLY A 1 193 ? 22.156 30.984 3.77 1 91.62 193 GLY A N 1
ATOM 1430 C CA . GLY A 1 193 ? 21.094 29.969 3.787 1 91.62 193 GLY A CA 1
ATOM 1431 C C . GLY A 1 193 ? 20.672 29.531 2.398 1 91.62 193 GLY A C 1
ATOM 1432 O O . GLY A 1 193 ? 20.5 28.344 2.143 1 91.62 193 GLY A O 1
ATOM 1433 N N . THR A 1 194 ? 20.562 30.438 1.511 1 91.69 194 THR A N 1
ATOM 1434 C CA . THR A 1 194 ? 20.125 30.172 0.148 1 91.69 194 THR A CA 1
ATOM 1435 C C . THR A 1 194 ? 21.141 29.312 -0.592 1 91.69 194 THR A C 1
ATOM 1437 O O . THR A 1 194 ? 20.766 28.312 -1.228 1 91.69 194 THR A O 1
ATOM 1440 N N . THR A 1 195 ? 22.375 29.688 -0.525 1 92.75 195 THR A N 1
ATOM 1441 C CA . THR A 1 195 ? 23.438 28.969 -1.216 1 92.75 195 THR A CA 1
ATOM 1442 C C . THR A 1 195 ? 23.578 27.547 -0.671 1 92.75 195 THR A C 1
ATOM 1444 O O . THR A 1 195 ? 23.719 26.594 -1.439 1 92.75 195 THR A O 1
ATOM 1447 N N . ARG A 1 196 ? 23.484 27.453 0.592 1 94.06 196 ARG A N 1
ATOM 1448 C CA . ARG A 1 196 ? 23.625 26.141 1.228 1 94.06 196 ARG A CA 1
ATOM 1449 C C . ARG A 1 196 ? 22.469 25.219 0.866 1 94.06 196 ARG A C 1
ATOM 1451 O O . ARG A 1 196 ? 22.672 24.047 0.54 1 94.06 196 ARG A O 1
ATOM 1458 N N . LEU A 1 197 ? 21.281 25.734 0.904 1 94.44 197 LEU A N 1
ATOM 1459 C CA . LEU A 1 197 ? 20.109 24.953 0.55 1 94.44 197 LEU A CA 1
ATOM 1460 C C . LEU A 1 197 ? 20.188 24.484 -0.901 1 94.44 197 LEU A C 1
ATOM 1462 O O . LEU A 1 197 ? 19.891 23.328 -1.205 1 94.44 197 LEU A O 1
ATOM 1466 N N . ASN A 1 198 ? 20.578 25.344 -1.773 1 92.38 198 ASN A N 1
ATOM 1467 C CA . ASN A 1 198 ? 20.703 25 -3.186 1 92.38 198 ASN A CA 1
ATOM 1468 C C . ASN A 1 198 ? 21.734 23.906 -3.406 1 92.38 198 ASN A C 1
ATOM 1470 O O . ASN A 1 198 ? 21.531 22.984 -4.207 1 92.38 198 ASN A O 1
ATOM 1474 N N . LYS A 1 199 ? 22.844 24.031 -2.73 1 93 199 LYS A N 1
ATOM 1475 C CA . LYS A 1 199 ? 23.891 23.016 -2.852 1 93 199 LYS A CA 1
ATOM 1476 C C . LYS A 1 199 ? 23.375 21.656 -2.363 1 93 199 LYS A C 1
ATOM 1478 O O . LYS A 1 199 ? 23.672 20.625 -2.965 1 93 199 LYS A O 1
ATOM 1483 N N . LEU A 1 200 ? 22.594 21.688 -1.297 1 93.5 200 LEU A N 1
ATOM 1484 C CA . LEU A 1 200 ? 22.016 20.469 -0.745 1 93.5 200 LEU A CA 1
ATOM 1485 C C . LEU A 1 200 ? 21.031 19.828 -1.73 1 93.5 200 LEU A C 1
ATOM 1487 O O . LEU A 1 200 ? 21.156 18.641 -2.043 1 93.5 200 LEU A O 1
ATOM 1491 N N . LEU A 1 201 ? 20.141 20.594 -2.201 1 91.5 201 LEU A N 1
ATOM 1492 C CA . LEU A 1 201 ? 19.094 20.078 -3.074 1 91.5 201 LEU A CA 1
ATOM 1493 C C . LEU A 1 201 ? 19.672 19.625 -4.41 1 91.5 201 LEU A C 1
ATOM 1495 O O . LEU A 1 201 ? 19.203 18.641 -4.988 1 91.5 201 LEU A O 1
ATOM 1499 N N . ASN A 1 202 ? 20.688 20.297 -4.879 1 91.44 202 ASN A N 1
ATOM 1500 C CA . ASN A 1 202 ? 21.312 19.938 -6.148 1 91.44 202 ASN A CA 1
ATOM 1501 C C . ASN A 1 202 ? 22.109 18.641 -6.031 1 91.44 202 ASN A C 1
ATOM 1503 O O . ASN A 1 202 ? 22.391 17.984 -7.035 1 91.44 202 ASN A O 1
ATOM 1507 N N . SER A 1 203 ? 22.5 18.359 -4.863 1 93.56 203 SER A N 1
ATOM 1508 C CA . SER A 1 203 ? 23.281 17.141 -4.637 1 93.56 203 SER A CA 1
ATOM 1509 C C . SER A 1 203 ? 22.391 15.906 -4.645 1 93.56 203 SER A C 1
ATOM 1511 O O . SER A 1 203 ? 22.875 14.781 -4.75 1 93.56 203 SER A O 1
ATOM 1513 N N . VAL A 1 204 ? 21.094 16.094 -4.484 1 93.06 204 VAL A N 1
ATOM 1514 C CA . VAL A 1 204 ? 20.156 14.969 -4.504 1 93.06 204 VAL A CA 1
ATOM 1515 C C . VAL A 1 204 ? 19.656 14.75 -5.93 1 93.06 204 VAL A C 1
ATOM 1517 O O . VAL A 1 204 ? 18.938 15.594 -6.484 1 93.06 204 VAL A O 1
ATOM 1520 N N . SER A 1 205 ? 19.984 13.633 -6.5 1 89.38 205 SER A N 1
ATOM 1521 C CA . SER A 1 205 ? 19.641 13.375 -7.898 1 89.38 205 SER A CA 1
ATOM 1522 C C . SER A 1 205 ? 18.25 12.781 -8.031 1 89.38 205 SER A C 1
ATOM 1524 O O . SER A 1 205 ? 17.578 12.992 -9.039 1 89.38 205 SER A O 1
ATOM 1526 N N . ASP A 1 206 ? 17.781 12.086 -7.066 1 91 206 ASP A N 1
ATOM 1527 C CA . ASP A 1 206 ? 16.484 11.43 -7.094 1 91 206 ASP A CA 1
ATOM 1528 C C . ASP A 1 206 ? 15.359 12.438 -6.816 1 91 206 ASP A C 1
ATOM 1530 O O . ASP A 1 206 ? 15.398 13.148 -5.812 1 91 206 ASP A O 1
ATOM 1534 N N . ALA A 1 207 ? 14.383 12.492 -7.723 1 91 207 ALA A N 1
ATOM 1535 C CA . ALA A 1 207 ? 13.297 13.453 -7.594 1 91 207 ALA A CA 1
ATOM 1536 C C . ALA A 1 207 ? 12.5 13.219 -6.316 1 91 207 ALA A C 1
ATOM 1538 O O . ALA A 1 207 ? 12.086 14.164 -5.648 1 91 207 ALA A O 1
ATOM 1539 N N . THR A 1 208 ? 12.188 11.977 -6.008 1 92.94 208 THR A N 1
ATOM 1540 C CA . THR A 1 208 ? 11.461 11.641 -4.793 1 92.94 208 THR A CA 1
ATOM 1541 C C . THR A 1 208 ? 12.25 12.062 -3.555 1 92.94 208 THR A C 1
ATOM 1543 O O . THR A 1 208 ? 11.68 12.625 -2.617 1 92.94 208 THR A O 1
ATOM 1546 N N . GLY A 1 209 ? 13.516 11.742 -3.588 1 93.38 209 GLY A N 1
ATOM 1547 C CA . GLY A 1 209 ? 14.375 12.109 -2.475 1 93.38 209 GLY A CA 1
ATOM 1548 C C . GLY A 1 209 ? 14.43 13.602 -2.234 1 93.38 209 GLY A C 1
ATOM 1549 O O . GLY A 1 209 ? 14.445 14.055 -1.087 1 93.38 209 GLY A O 1
ATOM 1550 N N . LYS A 1 210 ? 14.453 14.344 -3.281 1 92.5 210 LYS A N 1
ATOM 1551 C CA . LYS A 1 210 ? 14.484 15.797 -3.176 1 92.5 210 LYS A CA 1
ATOM 1552 C C . LYS A 1 210 ? 13.219 16.328 -2.518 1 92.5 210 LYS A C 1
ATOM 1554 O O . LYS A 1 210 ? 13.273 17.203 -1.648 1 92.5 210 LYS A O 1
ATOM 1559 N N . GLU A 1 211 ? 12.109 15.82 -2.945 1 92.75 211 GLU A N 1
ATOM 1560 C CA . GLU A 1 211 ? 10.82 16.234 -2.383 1 92.75 211 GLU A CA 1
ATOM 1561 C C . GLU A 1 211 ? 10.734 15.883 -0.898 1 92.75 211 GLU A C 1
ATOM 1563 O O . GLU A 1 211 ? 10.32 16.719 -0.086 1 92.75 211 GLU A O 1
ATOM 1568 N N . ASP A 1 212 ? 11.125 14.695 -0.604 1 94.31 212 ASP A N 1
ATOM 1569 C CA . ASP A 1 212 ? 11.055 14.234 0.78 1 94.31 212 ASP A CA 1
ATOM 1570 C C . ASP A 1 212 ? 12.008 15.039 1.671 1 94.31 212 ASP A C 1
ATOM 1572 O O . ASP A 1 212 ? 11.68 15.336 2.822 1 94.31 212 ASP A O 1
ATOM 1576 N N . PHE A 1 213 ? 13.156 15.32 1.177 1 94.25 213 PHE A N 1
ATOM 1577 C CA . PHE A 1 213 ? 14.125 16.094 1.939 1 94.25 213 PHE A CA 1
ATOM 1578 C C . PHE A 1 213 ? 13.609 17.5 2.199 1 94.25 213 PHE A C 1
ATOM 1580 O O . PHE A 1 213 ? 13.758 18.031 3.303 1 94.25 213 PHE A O 1
ATOM 1587 N N . LEU A 1 214 ? 13.023 18.047 1.211 1 93.19 214 LEU A N 1
ATOM 1588 C CA . LEU A 1 214 ? 12.43 19.375 1.358 1 93.19 214 LEU A CA 1
ATOM 1589 C C . LEU A 1 214 ? 11.32 19.359 2.41 1 93.19 214 LEU A C 1
ATOM 1591 O O . LEU A 1 214 ? 11.188 20.312 3.186 1 93.19 214 LEU A O 1
ATOM 1595 N N . ASP A 1 215 ? 10.516 18.344 2.412 1 94.19 215 ASP A N 1
ATOM 1596 C CA . ASP A 1 215 ? 9.477 18.188 3.428 1 94.19 215 ASP A CA 1
ATOM 1597 C C . ASP A 1 215 ? 10.078 18.141 4.828 1 94.19 215 ASP A C 1
ATOM 1599 O O . ASP A 1 215 ? 9.523 18.719 5.77 1 94.19 215 ASP A O 1
ATOM 1603 N N . HIS A 1 216 ? 11.148 17.469 4.934 1 95.44 216 HIS A N 1
ATOM 1604 C CA . HIS A 1 216 ? 11.828 17.375 6.219 1 95.44 216 HIS A CA 1
ATOM 1605 C C . HIS A 1 216 ? 12.352 18.734 6.66 1 95.44 216 HIS A C 1
ATOM 1607 O O . HIS A 1 216 ? 12.227 19.109 7.828 1 95.44 216 HIS A O 1
ATOM 1613 N N . LEU A 1 217 ? 12.953 19.422 5.734 1 95.44 217 LEU A N 1
ATOM 1614 C CA . LEU A 1 217 ? 13.461 20.75 6.043 1 95.44 217 LEU A CA 1
ATOM 1615 C C . LEU A 1 217 ? 12.336 21.688 6.465 1 95.44 217 LEU A C 1
ATOM 1617 O O . LEU A 1 217 ? 12.516 22.531 7.352 1 95.44 217 LEU A O 1
ATOM 1621 N N . CYS A 1 218 ? 11.195 21.547 5.816 1 95.88 218 CYS A N 1
ATOM 1622 C CA . CYS A 1 218 ? 10.031 22.344 6.199 1 95.88 218 CYS A CA 1
ATOM 1623 C C . CYS A 1 218 ? 9.633 22.047 7.645 1 95.88 218 CYS A C 1
ATOM 1625 O O . CYS A 1 218 ? 9.359 22.969 8.406 1 95.88 218 CYS A O 1
ATOM 1627 N N . MET A 1 219 ? 9.641 20.812 7.992 1 96.94 219 MET A N 1
ATOM 1628 C CA . MET A 1 219 ? 9.312 20.438 9.359 1 96.94 219 MET A CA 1
ATOM 1629 C C . MET A 1 219 ? 10.336 20.984 10.344 1 96.94 219 MET A C 1
ATOM 1631 O O . MET A 1 219 ? 9.977 21.453 11.43 1 96.94 219 MET A O 1
ATOM 1635 N N . LEU A 1 220 ? 11.586 20.938 9.961 1 96.5 220 LEU A N 1
ATOM 1636 C CA . LEU A 1 220 ? 12.625 21.5 10.812 1 96.5 220 LEU A CA 1
ATOM 1637 C C . LEU A 1 220 ? 12.414 22.984 11.023 1 96.5 220 LEU A C 1
ATOM 1639 O O . LEU A 1 220 ? 12.633 23.516 12.117 1 96.5 220 LEU A O 1
ATOM 1643 N N . SER A 1 221 ? 11.992 23.656 9.969 1 97.19 221 SER A N 1
ATOM 1644 C CA . SER A 1 221 ? 11.703 25.078 10.07 1 97.19 221 SER A CA 1
ATOM 1645 C C . SER A 1 221 ? 10.562 25.344 11.039 1 97.19 221 SER A C 1
ATOM 1647 O O . SER A 1 221 ? 10.641 26.266 11.867 1 97.19 221 SER A O 1
ATOM 1649 N N . LEU A 1 222 ? 9.539 24.562 10.953 1 98.38 222 LEU A N 1
ATOM 1650 C CA . LEU A 1 222 ? 8.398 24.703 11.844 1 98.38 222 LEU A CA 1
ATOM 1651 C C . LEU A 1 222 ? 8.797 24.438 13.289 1 98.38 222 LEU A C 1
ATOM 1653 O O . LEU A 1 222 ? 8.391 25.172 14.195 1 98.38 222 LEU A O 1
ATOM 1657 N N . GLN A 1 223 ? 9.578 23.422 13.5 1 97.56 223 GLN A N 1
ATOM 1658 C CA . GLN A 1 223 ? 10.062 23.078 14.828 1 97.56 223 GLN A CA 1
ATOM 1659 C C . GLN A 1 223 ? 10.906 24.219 15.414 1 97.56 223 GLN A C 1
ATOM 1661 O O . GLN A 1 223 ? 10.773 24.547 16.594 1 97.56 223 GLN A O 1
ATOM 1666 N N . LYS A 1 224 ? 11.742 24.75 14.602 1 96.44 224 LYS A N 1
ATOM 1667 C CA . LYS A 1 224 ? 12.578 25.859 15.047 1 96.44 224 LYS A CA 1
ATOM 1668 C C . LYS A 1 224 ? 11.734 27.047 15.484 1 96.44 224 LYS A C 1
ATOM 1670 O O . LYS A 1 224 ? 11.977 27.641 16.547 1 96.44 224 LYS A O 1
ATOM 1675 N N . ILE A 1 225 ? 10.742 27.422 14.656 1 97.94 225 ILE A N 1
ATOM 1676 C CA . ILE A 1 225 ? 9.836 28.5 15 1 97.94 225 ILE A CA 1
ATOM 1677 C C . ILE A 1 225 ? 9.156 28.203 16.328 1 97.94 225 ILE A C 1
ATOM 1679 O O . ILE A 1 225 ? 9.078 29.078 17.203 1 97.94 225 ILE A O 1
ATOM 1683 N N . ALA A 1 226 ? 8.656 27 16.5 1 98.44 226 ALA A N 1
ATOM 1684 C CA . ALA A 1 226 ? 7.934 26.609 17.703 1 98.44 226 ALA A CA 1
ATOM 1685 C C . ALA A 1 226 ? 8.836 26.703 18.938 1 98.44 226 ALA A C 1
ATOM 1687 O O . ALA A 1 226 ? 8.453 27.281 19.953 1 98.44 226 ALA A O 1
ATOM 1688 N N . LEU A 1 227 ? 10 26.172 18.828 1 96.69 227 LEU A N 1
ATOM 1689 C CA . LEU A 1 227 ? 10.938 26.156 19.938 1 96.69 227 LEU A CA 1
ATOM 1690 C C . LEU A 1 227 ? 11.375 27.562 20.312 1 96.69 227 LEU A C 1
ATOM 1692 O O . LEU A 1 227 ? 11.383 27.922 21.484 1 96.69 227 LEU A O 1
ATOM 1696 N N . ASP A 1 228 ? 11.711 28.344 19.344 1 96.62 228 ASP A N 1
ATOM 1697 C CA . ASP A 1 228 ? 12.219 29.703 19.562 1 96.62 228 ASP A CA 1
ATOM 1698 C C . ASP A 1 228 ? 11.156 30.594 20.203 1 96.62 228 ASP A C 1
ATOM 1700 O O . ASP A 1 228 ? 11.484 31.562 20.891 1 96.62 228 ASP A O 1
ATOM 1704 N N . ASN A 1 229 ? 9.938 30.266 20 1 97.69 229 ASN A N 1
ATOM 1705 C CA . ASN A 1 229 ? 8.875 31.141 20.469 1 97.69 229 ASN A CA 1
ATOM 1706 C C . ASN A 1 229 ? 8.055 30.484 21.578 1 97.69 229 ASN A C 1
ATOM 1708 O O . ASN A 1 229 ? 6.992 30.984 21.953 1 97.69 229 ASN A O 1
ATOM 1712 N N . GLY A 1 230 ? 8.406 29.266 22.031 1 97.06 230 GLY A N 1
ATOM 1713 C CA . GLY A 1 230 ? 7.859 28.625 23.219 1 97.06 230 GLY A CA 1
ATOM 1714 C C . GLY A 1 230 ? 6.531 27.938 22.969 1 97.06 230 GLY A C 1
ATOM 1715 O O . GLY A 1 230 ? 5.684 27.875 23.859 1 97.06 230 GLY A O 1
ATOM 1716 N N . TYR A 1 231 ? 6.258 27.562 21.812 1 98.06 231 TYR A N 1
ATOM 1717 C CA . TYR A 1 231 ? 5.043 26.797 21.531 1 98.06 231 TYR A CA 1
ATOM 1718 C C . TYR A 1 231 ? 5.164 25.375 22.047 1 98.06 231 TYR A C 1
ATOM 1720 O O . TYR A 1 231 ? 6.242 24.781 21.984 1 98.06 231 TYR A O 1
ATOM 1728 N N . THR A 1 232 ? 4.066 24.812 22.469 1 97.19 232 THR A N 1
ATOM 1729 C CA . THR A 1 232 ? 4.102 23.5 23.125 1 97.19 232 THR A CA 1
ATOM 1730 C C . THR A 1 232 ? 3.561 22.422 22.203 1 97.19 232 THR A C 1
ATOM 1732 O O . THR A 1 232 ? 3.805 21.234 22.422 1 97.19 232 THR A O 1
ATOM 1735 N N . LYS A 1 233 ? 2.77 22.812 21.203 1 97.75 233 LYS A N 1
ATOM 1736 C CA . LYS A 1 233 ? 2.215 21.891 20.219 1 97.75 233 LYS A CA 1
ATOM 1737 C C . LYS A 1 233 ? 2.223 22.5 18.828 1 97.75 233 LYS A C 1
ATOM 1739 O O . LYS A 1 233 ? 2.051 23.703 18.672 1 97.75 233 LYS A O 1
ATOM 1744 N N . LEU A 1 234 ? 2.447 21.672 17.875 1 98.62 234 LEU A N 1
ATOM 1745 C CA . LEU A 1 234 ? 2.383 22.078 16.469 1 98.62 234 LEU A CA 1
ATOM 1746 C C . LEU A 1 234 ? 1.199 21.406 15.773 1 98.62 234 LEU A C 1
ATOM 1748 O O . LEU A 1 234 ? 1.136 20.188 15.68 1 98.62 234 LEU A O 1
ATOM 1752 N N . VAL A 1 235 ? 0.251 22.188 15.273 1 98.69 235 VAL A N 1
ATOM 1753 C CA . VAL A 1 235 ? -0.939 21.688 14.594 1 98.69 235 VAL A CA 1
ATOM 1754 C C . VAL A 1 235 ? -0.717 21.703 13.086 1 98.69 235 VAL A C 1
ATOM 1756 O O . VAL A 1 235 ? -0.375 22.734 12.508 1 98.69 235 VAL A O 1
ATOM 1759 N N . ILE A 1 236 ? -0.891 20.594 12.469 1 98.31 236 ILE A N 1
ATOM 1760 C CA . ILE A 1 236 ? -0.774 20.469 11.023 1 98.31 236 ILE A CA 1
ATOM 1761 C C . ILE A 1 236 ? -2.121 20.078 10.422 1 98.31 236 ILE A C 1
ATOM 1763 O O . ILE A 1 236 ? -2.844 19.25 11 1 98.31 236 ILE A O 1
ATOM 1767 N N . GLY A 1 237 ? -2.455 20.656 9.289 1 97.75 237 GLY A N 1
ATOM 1768 C CA . GLY A 1 237 ? -3.744 20.438 8.648 1 97.75 237 GLY A CA 1
ATOM 1769 C C . GLY A 1 237 ? -3.773 19.188 7.781 1 97.75 237 GLY A C 1
ATOM 1770 O O . GLY A 1 237 ? -4.48 19.141 6.773 1 97.75 237 GLY A O 1
ATOM 1771 N N . SER A 1 238 ? -2.971 18.188 8.117 1 96.88 238 SER A N 1
ATOM 1772 C CA . SER A 1 238 ? -3.021 16.922 7.391 1 96.88 238 SER A CA 1
ATOM 1773 C C . SER A 1 238 ? -4.34 16.188 7.641 1 96.88 238 SER A C 1
ATOM 1775 O O . SER A 1 238 ? -4.863 16.219 8.758 1 96.88 238 SER A O 1
ATOM 1777 N N . CYS A 1 239 ? -4.836 15.625 6.586 1 97.31 239 CYS A N 1
ATOM 1778 C CA . CYS A 1 239 ? -6.129 14.953 6.664 1 97.31 239 CYS A CA 1
ATOM 1779 C C . CYS A 1 239 ? -6.031 13.523 6.148 1 97.31 239 CYS A C 1
ATOM 1781 O O . CYS A 1 239 ? -4.938 13.031 5.855 1 97.31 239 CYS A O 1
ATOM 1783 N N . SER A 1 240 ? -7.164 12.867 6.086 1 96.38 240 SER A N 1
ATOM 1784 C CA . SER A 1 240 ? -7.199 11.477 5.668 1 96.38 240 SER A CA 1
ATOM 1785 C C . SER A 1 240 ? -6.656 11.305 4.254 1 96.38 240 SER A C 1
ATOM 1787 O O . SER A 1 240 ? -6.012 10.297 3.943 1 96.38 240 SER A O 1
ATOM 1789 N N . SER A 1 241 ? -6.965 12.258 3.408 1 95.88 241 SER A N 1
ATOM 1790 C CA . SER A 1 241 ? -6.492 12.203 2.027 1 95.88 241 SER A CA 1
ATOM 1791 C C . SER A 1 241 ? -4.969 12.234 1.962 1 95.88 241 SER A C 1
ATOM 1793 O O . SER A 1 241 ? -4.359 11.461 1.227 1 95.88 241 SER A O 1
ATOM 1795 N N . THR A 1 242 ? -4.402 13.102 2.734 1 96.19 242 THR A N 1
ATOM 1796 C CA . THR A 1 242 ? -2.951 13.227 2.758 1 96.19 242 THR A CA 1
ATOM 1797 C C . THR A 1 242 ? -2.307 11.977 3.352 1 96.19 242 THR A C 1
ATOM 1799 O O . THR A 1 242 ? -1.268 11.516 2.873 1 96.19 242 THR A O 1
ATOM 1802 N N . ILE A 1 243 ? -2.902 11.484 4.355 1 97.06 243 ILE A N 1
ATOM 1803 C CA . ILE A 1 243 ? -2.359 10.312 5.031 1 97.06 243 ILE A CA 1
ATOM 1804 C C . ILE A 1 243 ? -2.469 9.094 4.117 1 97.06 243 ILE A C 1
ATOM 1806 O O . ILE A 1 243 ? -1.562 8.258 4.074 1 97.06 243 ILE A O 1
ATOM 1810 N N . ALA A 1 244 ? -3.576 8.969 3.396 1 97.12 244 ALA A N 1
ATOM 1811 C CA . ALA A 1 244 ? -3.732 7.871 2.449 1 97.12 244 ALA A CA 1
ATOM 1812 C C . ALA A 1 244 ? -2.605 7.871 1.42 1 97.12 244 ALA A C 1
ATOM 1814 O O . ALA A 1 244 ? -2.039 6.816 1.112 1 97.12 244 ALA A O 1
ATOM 1815 N N . ARG A 1 245 ? -2.293 9.023 0.884 1 96.88 245 ARG A N 1
ATOM 1816 C CA . ARG A 1 245 ? -1.183 9.141 -0.055 1 96.88 245 ARG A CA 1
ATOM 1817 C C . ARG A 1 245 ? 0.13 8.711 0.593 1 96.88 245 ARG A C 1
ATOM 1819 O O . ARG A 1 245 ? 0.935 8.016 -0.026 1 96.88 245 ARG A O 1
ATOM 1826 N N . HIS A 1 246 ? 0.272 9.117 1.803 1 97 246 HIS A N 1
ATOM 1827 C CA . HIS A 1 246 ? 1.495 8.773 2.521 1 97 246 HIS A CA 1
ATOM 1828 C C . HIS A 1 246 ? 1.604 7.27 2.736 1 97 246 HIS A C 1
ATOM 1830 O O . HIS A 1 246 ? 2.691 6.699 2.623 1 97 246 HIS A O 1
ATOM 1836 N N . VAL A 1 247 ? 0.519 6.652 3.053 1 96.56 247 VAL A N 1
ATOM 1837 C CA . VAL A 1 247 ? 0.51 5.219 3.314 1 96.56 247 VAL A CA 1
ATOM 1838 C C . VAL A 1 247 ? 1.033 4.469 2.09 1 96.56 247 VAL A C 1
ATOM 1840 O O . VAL A 1 247 ? 1.919 3.617 2.209 1 96.56 247 VAL A O 1
ATOM 1843 N N . ILE A 1 248 ? 0.547 4.781 0.943 1 96.88 248 ILE A N 1
ATOM 1844 C CA . ILE A 1 248 ? 0.946 4.098 -0.282 1 96.88 248 ILE A CA 1
ATOM 1845 C C . ILE A 1 248 ? 2.385 4.465 -0.633 1 96.88 248 ILE A C 1
ATOM 1847 O O . ILE A 1 248 ? 3.184 3.6 -1.001 1 96.88 248 ILE A O 1
ATOM 1851 N N . SER A 1 249 ? 2.734 5.734 -0.524 1 96.12 249 SER A N 1
ATOM 1852 C CA . SER A 1 249 ? 4.094 6.172 -0.831 1 96.12 249 SER A CA 1
ATOM 1853 C C . SER A 1 249 ? 5.113 5.48 0.068 1 96.12 249 SER A C 1
ATOM 1855 O O . SER A 1 249 ? 6.152 5.02 -0.406 1 96.12 249 SER A O 1
ATOM 1857 N N . ALA A 1 250 ? 4.809 5.438 1.355 1 94.81 250 ALA A N 1
ATOM 1858 C CA . ALA A 1 250 ? 5.711 4.801 2.311 1 94.81 250 ALA A CA 1
ATOM 1859 C C . ALA A 1 250 ? 5.891 3.318 1.991 1 94.81 250 ALA A C 1
ATOM 1861 O O . ALA A 1 250 ? 6.988 2.775 2.129 1 94.81 250 ALA A O 1
ATOM 1862 N N . THR A 1 251 ? 4.871 2.699 1.608 1 93.69 251 THR A N 1
ATOM 1863 C CA . THR A 1 251 ? 4.934 1.291 1.234 1 93.69 251 THR A CA 1
ATOM 1864 C C . THR A 1 251 ? 5.848 1.092 0.029 1 93.69 251 THR A C 1
ATOM 1866 O O . THR A 1 251 ? 6.688 0.187 0.021 1 93.69 251 THR A O 1
ATOM 1869 N N . VAL A 1 252 ? 5.719 1.936 -0.931 1 94.5 252 VAL A N 1
ATOM 1870 C CA . VAL A 1 252 ? 6.484 1.855 -2.17 1 94.5 252 VAL A CA 1
ATOM 1871 C C . VAL A 1 252 ? 7.957 2.156 -1.889 1 94.5 252 VAL A C 1
ATOM 1873 O O . VAL A 1 252 ? 8.844 1.562 -2.502 1 94.5 252 VAL A O 1
ATOM 1876 N N . LYS A 1 253 ? 8.156 3.043 -0.953 1 93.44 253 LYS A N 1
ATOM 1877 C CA . LYS A 1 253 ? 9.508 3.473 -0.626 1 93.44 253 LYS A CA 1
ATOM 1878 C C . LYS A 1 253 ? 10.188 2.486 0.323 1 93.44 253 LYS A C 1
ATOM 1880 O O . LYS A 1 253 ? 11.383 2.607 0.604 1 93.44 253 LYS A O 1
ATOM 1885 N N . GLY A 1 254 ? 9.445 1.591 0.876 1 90.81 254 GLY A N 1
ATOM 1886 C CA . GLY A 1 254 ? 10 0.602 1.789 1 90.81 254 GLY A CA 1
ATOM 1887 C C . GLY A 1 254 ? 10.016 1.066 3.232 1 90.81 254 GLY A C 1
ATOM 1888 O O . GLY A 1 254 ? 10.867 0.642 4.016 1 90.81 254 GLY A O 1
ATOM 1889 N N . GLN A 1 255 ? 9.109 1.915 3.576 1 90 255 GLN A N 1
ATOM 1890 C CA . GLN A 1 255 ? 9.055 2.48 4.922 1 90 255 GLN A CA 1
ATOM 1891 C C . GLN A 1 255 ? 7.945 1.835 5.746 1 90 255 GLN A C 1
ATOM 1893 O O . GLN A 1 255 ? 7.23 2.521 6.48 1 90 255 GLN A O 1
ATOM 1898 N N . GLY A 1 256 ? 7.871 0.575 5.676 1 85.81 256 GLY A N 1
ATOM 1899 C CA . GLY A 1 256 ? 6.797 -0.149 6.332 1 85.81 256 GLY A CA 1
ATOM 1900 C C . GLY A 1 256 ? 6.883 -0.1 7.848 1 85.81 256 GLY A C 1
ATOM 1901 O O . GLY A 1 256 ? 5.863 0.026 8.531 1 85.81 256 GLY A O 1
ATOM 1902 N N . TYR A 1 257 ? 8.055 -0.195 8.383 1 86.31 257 TYR A N 1
ATOM 1903 C CA . TYR A 1 257 ? 8.242 -0.231 9.828 1 86.31 257 TYR A CA 1
ATOM 1904 C C . TYR A 1 257 ? 7.805 1.082 10.469 1 86.31 257 TYR A C 1
ATOM 1906 O O . TYR A 1 257 ? 7.227 1.089 11.562 1 86.31 257 TYR A O 1
ATOM 1914 N N . SER A 1 258 ? 8.023 2.139 9.75 1 90.12 258 SER A N 1
ATOM 1915 C CA . SER A 1 258 ? 7.766 3.461 10.312 1 90.12 258 SER A CA 1
ATOM 1916 C C . SER A 1 258 ? 6.34 3.916 10.023 1 90.12 258 SER A C 1
ATOM 1918 O O . SER A 1 258 ? 5.871 4.902 10.594 1 90.12 258 SER A O 1
ATOM 1920 N N . LEU A 1 259 ? 5.633 3.172 9.281 1 91.81 259 LEU A N 1
ATOM 1921 C CA . LEU A 1 259 ? 4.344 3.594 8.758 1 91.81 259 LEU A CA 1
ATOM 1922 C C . LEU A 1 259 ? 3.361 3.889 9.883 1 91.81 259 LEU A C 1
ATOM 1924 O O . LEU A 1 259 ? 2.674 4.91 9.867 1 91.81 259 LEU A O 1
ATOM 1928 N N . PRO A 1 260 ? 3.297 3.078 10.93 1 90.62 260 PRO A N 1
ATOM 1929 C CA . PRO A 1 260 ? 2.33 3.348 12 1 90.62 260 PRO A CA 1
ATOM 1930 C C . PRO A 1 260 ? 2.562 4.695 12.672 1 90.62 260 PRO A C 1
ATOM 1932 O O . PRO A 1 260 ? 1.616 5.309 13.18 1 90.62 260 PRO A O 1
ATOM 1935 N N . ALA A 1 261 ? 3.762 5.137 12.672 1 92.12 261 ALA A N 1
ATOM 1936 C CA . ALA A 1 261 ? 4.109 6.398 13.328 1 92.12 261 ALA A CA 1
ATOM 1937 C C . ALA A 1 261 ? 3.436 7.578 12.625 1 92.12 261 ALA A C 1
ATOM 1939 O O . ALA A 1 261 ? 3.127 8.594 13.266 1 92.12 261 ALA A O 1
ATOM 1940 N N . ASP A 1 262 ? 3.156 7.41 11.414 1 93.5 262 ASP A N 1
ATOM 1941 C CA . ASP A 1 262 ? 2.791 8.555 10.586 1 93.5 262 ASP A CA 1
ATOM 1942 C C . ASP A 1 262 ? 1.279 8.625 10.383 1 93.5 262 ASP A C 1
ATOM 1944 O O . ASP A 1 262 ? 0.779 9.531 9.719 1 93.5 262 ASP A O 1
ATOM 1948 N N . VAL A 1 263 ? 0.522 7.727 10.914 1 94.75 263 VAL A N 1
ATOM 1949 C CA . VAL A 1 263 ? -0.908 7.715 10.633 1 94.75 263 VAL A CA 1
ATOM 1950 C C . VAL A 1 263 ? -1.691 8.031 11.906 1 94.75 263 VAL A C 1
ATOM 1952 O O . VAL A 1 263 ? -2.912 7.871 11.945 1 94.75 263 VAL A O 1
ATOM 1955 N N . GLN A 1 264 ? -1.001 8.5 12.961 1 94.12 264 GLN A N 1
ATOM 1956 C CA . GLN A 1 264 ? -1.623 8.742 14.258 1 94.12 264 GLN A CA 1
ATOM 1957 C C . GLN A 1 264 ? -1.962 10.227 14.43 1 94.12 264 GLN A C 1
ATOM 1959 O O . GLN A 1 264 ? -1.538 11.062 13.633 1 94.12 264 GLN A O 1
ATOM 1964 N N . TYR A 1 265 ? -2.762 10.469 15.477 1 95.94 265 TYR A N 1
ATOM 1965 C CA . TYR A 1 265 ? -3.207 11.82 15.781 1 95.94 265 TYR A CA 1
ATOM 1966 C C . TYR A 1 265 ? -2.068 12.656 16.359 1 95.94 265 TYR A C 1
ATOM 1968 O O . TYR A 1 265 ? -2.047 13.875 16.203 1 95.94 265 TYR A O 1
ATOM 1976 N N . VAL A 1 266 ? -1.23 11.953 17.016 1 95.5 266 VAL A N 1
ATOM 1977 C CA . VAL A 1 266 ? -0.161 12.617 17.766 1 95.5 266 VAL A CA 1
ATOM 1978 C C . VAL A 1 266 ? 1.19 12.047 17.344 1 95.5 266 VAL A C 1
ATOM 1980 O O . VAL A 1 266 ? 1.321 10.836 17.125 1 95.5 266 VAL A O 1
ATOM 1983 N N . ASP A 1 267 ? 2.111 12.898 17.141 1 94.19 267 ASP A N 1
ATOM 1984 C CA . ASP A 1 267 ? 3.49 12.539 16.828 1 94.19 267 ASP A CA 1
ATOM 1985 C C . ASP A 1 267 ? 4.469 13.281 17.734 1 94.19 267 ASP A C 1
ATOM 1987 O O . ASP A 1 267 ? 4.844 14.422 17.438 1 94.19 267 ASP A O 1
ATOM 1991 N N . ALA A 1 268 ? 4.957 12.609 18.688 1 92.75 268 ALA A N 1
ATOM 1992 C CA . ALA A 1 268 ? 5.836 13.227 19.672 1 92.75 268 ALA A CA 1
ATOM 1993 C C . ALA A 1 268 ? 7.297 12.867 19.406 1 92.75 268 ALA A C 1
ATOM 1995 O O . ALA A 1 268 ? 8.133 12.938 20.312 1 92.75 268 ALA A O 1
ATOM 1996 N N . ARG A 1 269 ? 7.598 12.461 18.188 1 89.44 269 ARG A N 1
ATOM 1997 C CA . ARG A 1 269 ? 8.984 12.219 17.797 1 89.44 269 ARG A CA 1
ATOM 1998 C C . ARG A 1 269 ? 9.773 13.523 17.75 1 89.44 269 ARG A C 1
ATOM 2000 O O . ARG A 1 269 ? 10.984 13.539 17.969 1 89.44 269 ARG A O 1
ATOM 2007 N N . TRP A 1 270 ? 9.031 14.516 17.484 1 92.06 270 TRP A N 1
ATOM 2008 C CA . TRP A 1 270 ? 9.633 15.844 17.359 1 92.06 270 TRP A CA 1
ATOM 2009 C C . TRP A 1 270 ? 9.75 16.516 18.719 1 92.06 270 TRP A C 1
ATOM 2011 O O . TRP A 1 270 ? 9.07 16.125 19.672 1 92.06 270 TRP A O 1
ATOM 2021 N N . GLU A 1 271 ? 10.695 17.516 18.797 1 91.44 271 GLU A N 1
ATOM 2022 C CA . GLU A 1 271 ? 10.836 18.25 20.047 1 91.44 271 GLU A CA 1
ATOM 2023 C C . GLU A 1 271 ? 9.516 18.859 20.484 1 91.44 271 GLU A C 1
ATOM 2025 O O . GLU A 1 271 ? 9.125 18.766 21.656 1 91.44 271 GLU A O 1
ATOM 2030 N N . VAL A 1 272 ? 8.922 19.516 19.609 1 96.44 272 VAL A N 1
ATOM 2031 C CA . VAL A 1 272 ? 7.551 19.984 19.812 1 96.44 272 VAL A CA 1
ATOM 2032 C C . VAL A 1 272 ? 6.57 19.016 19.172 1 96.44 272 VAL A C 1
ATOM 2034 O O . VAL A 1 272 ? 6.578 18.828 17.953 1 96.44 272 VAL A O 1
ATOM 2037 N N . PRO A 1 273 ? 5.734 18.391 19.953 1 96.88 273 PRO A N 1
ATOM 2038 C CA . PRO A 1 273 ? 4.84 17.375 19.406 1 96.88 273 PRO A CA 1
ATOM 2039 C C . PRO A 1 273 ? 3.918 17.906 18.312 1 96.88 273 PRO A C 1
ATOM 2041 O O . PRO A 1 273 ? 3.428 19.031 18.422 1 96.88 273 PRO A O 1
ATOM 2044 N N . VAL A 1 274 ? 3.713 17.062 17.344 1 97.75 274 VAL A N 1
ATOM 2045 C CA . VAL A 1 274 ? 2.844 17.391 16.219 1 97.75 274 VAL A CA 1
ATOM 2046 C C . VAL A 1 274 ? 1.479 16.734 16.406 1 97.75 274 VAL A C 1
ATOM 2048 O O . VAL A 1 274 ? 1.394 15.578 16.828 1 97.75 274 VAL A O 1
ATOM 2051 N N . VAL A 1 275 ? 0.425 17.484 16.188 1 98.06 275 VAL A N 1
ATOM 2052 C CA . VAL A 1 275 ? -0.922 16.938 16.328 1 98.06 275 VAL A CA 1
ATOM 2053 C C . VAL A 1 275 ? -1.712 17.156 15.047 1 98.06 275 VAL A C 1
ATOM 2055 O O . VAL A 1 275 ? -1.536 18.172 14.367 1 98.06 275 VAL A O 1
ATOM 2058 N N . LEU A 1 276 ? -2.551 16.203 14.719 1 98.06 276 LEU A N 1
ATOM 2059 C CA . LEU A 1 276 ? -3.33 16.219 13.484 1 98.06 276 LEU A CA 1
ATOM 2060 C C . LEU A 1 276 ? -4.824 16.172 13.789 1 98.06 276 LEU A C 1
ATOM 2062 O O . LEU A 1 276 ? -5.477 15.148 13.562 1 98.06 276 LEU A O 1
ATOM 2066 N N . PRO A 1 277 ? -5.422 17.281 14.07 1 98.31 277 PRO A N 1
ATOM 2067 C CA . PRO A 1 277 ? -6.824 17.281 14.484 1 98.31 277 PRO A CA 1
ATOM 2068 C C . PRO A 1 277 ? -7.777 16.984 13.328 1 98.31 277 PRO A C 1
ATOM 2070 O O . PRO A 1 277 ? -8.93 16.625 13.547 1 98.31 277 PRO A O 1
ATOM 2073 N N . LEU A 1 278 ? -7.363 17.203 12.07 1 98.38 278 LEU A N 1
ATOM 2074 C CA . LEU A 1 278 ? -8.227 17 10.914 1 98.38 278 LEU A CA 1
ATOM 2075 C C . LEU A 1 278 ? -7.953 15.641 10.273 1 98.38 278 LEU A C 1
ATOM 2077 O O . LEU A 1 278 ? -8.344 15.398 9.133 1 98.38 278 LEU A O 1
ATOM 2081 N N . ARG A 1 279 ? -7.297 14.766 10.969 1 97 279 ARG A N 1
ATOM 2082 C CA . ARG A 1 279 ? -6.852 13.469 10.477 1 97 279 ARG A CA 1
ATOM 2083 C C . ARG A 1 279 ? -8.008 12.688 9.859 1 97 279 ARG A C 1
ATOM 2085 O O . ARG A 1 279 ? -7.816 11.945 8.891 1 97 279 ARG A O 1
ATOM 2092 N N . ASP A 1 280 ? -9.234 12.859 10.344 1 95.44 280 ASP A N 1
ATOM 2093 C CA . ASP A 1 280 ? -10.367 12.039 9.93 1 95.44 280 ASP A CA 1
ATOM 2094 C C . ASP A 1 280 ? -11.227 12.766 8.898 1 95.44 280 ASP A C 1
ATOM 2096 O O . ASP A 1 280 ? -12.32 12.312 8.562 1 95.44 280 ASP A O 1
ATOM 2100 N N . CYS A 1 281 ? -10.797 13.844 8.406 1 96.44 281 CYS A N 1
ATOM 2101 C CA . CYS A 1 281 ? -11.492 14.594 7.371 1 96.44 281 CYS A CA 1
ATOM 2102 C C . CYS A 1 281 ? -10.883 14.328 6 1 96.44 281 CYS A C 1
ATOM 2104 O O . CYS A 1 281 ? -9.742 13.859 5.906 1 96.44 281 CYS A O 1
ATOM 2106 N N . LEU A 1 282 ? -11.656 14.586 4.965 1 94.56 282 LEU A N 1
ATOM 2107 C CA . LEU A 1 282 ? -11.18 14.453 3.596 1 94.56 282 LEU A CA 1
ATOM 2108 C C . LEU A 1 282 ? -10.906 15.82 2.979 1 94.56 282 LEU A C 1
ATOM 2110 O O . LEU A 1 282 ? -11.531 16.812 3.352 1 94.56 282 LEU A O 1
ATOM 2114 N N . THR A 1 283 ? -9.969 15.812 2.078 1 94.88 283 THR A N 1
ATOM 2115 C CA . THR A 1 283 ? -9.625 17.062 1.399 1 94.88 283 THR A CA 1
ATOM 2116 C C . THR A 1 283 ? -10.859 17.672 0.743 1 94.88 283 THR A C 1
ATOM 2118 O O . THR A 1 283 ? -11.047 18.891 0.784 1 94.88 283 THR A O 1
ATOM 2121 N N . ASP A 1 284 ? -11.672 16.875 0.146 1 92.06 284 ASP A N 1
ATOM 2122 C CA . ASP A 1 284 ? -12.875 17.375 -0.518 1 92.06 284 ASP A CA 1
ATOM 2123 C C . ASP A 1 284 ? -13.836 18 0.488 1 92.06 284 ASP A C 1
ATOM 2125 O O . ASP A 1 284 ? -14.492 19 0.187 1 92.06 284 ASP A O 1
ATOM 2129 N N . GLU A 1 285 ? -13.961 17.375 1.608 1 94.25 285 GLU A N 1
ATOM 2130 C CA . GLU A 1 285 ? -14.789 17.938 2.67 1 94.25 285 GLU A CA 1
ATOM 2131 C C . GLU A 1 285 ? -14.266 19.297 3.117 1 94.25 285 GLU A C 1
ATOM 2133 O O . GLU A 1 285 ? -15.047 20.25 3.281 1 94.25 285 GLU A O 1
ATOM 2138 N N . LEU A 1 286 ? -13 19.406 3.279 1 96.94 286 LEU A N 1
ATOM 2139 C CA . LEU A 1 286 ? -12.375 20.641 3.754 1 96.94 286 LEU A CA 1
ATOM 2140 C C . LEU A 1 286 ? -12.469 21.734 2.699 1 96.94 286 LEU A C 1
ATOM 2142 O O . LEU A 1 286 ? -12.703 22.891 3.027 1 96.94 286 LEU A O 1
ATOM 2146 N N . SER A 1 287 ? -12.297 21.391 1.475 1 95.19 287 SER A N 1
ATOM 2147 C CA . SER A 1 287 ? -12.438 22.344 0.382 1 95.19 287 SER A CA 1
ATOM 2148 C C . SER A 1 287 ? -13.859 22.875 0.294 1 95.19 287 SER A C 1
ATOM 2150 O O . SER A 1 287 ? -14.07 24.062 0.07 1 95.19 287 SER A O 1
ATOM 2152 N N . LEU A 1 288 ? -14.797 21.984 0.426 1 94.5 288 LEU A N 1
ATOM 2153 C CA . LEU A 1 288 ? -16.203 22.391 0.403 1 94.5 288 LEU A CA 1
ATOM 2154 C C . LEU A 1 288 ? -16.516 23.328 1.556 1 94.5 288 LEU A C 1
ATOM 2156 O O . LEU A 1 288 ? -17.25 24.312 1.383 1 94.5 288 LEU A O 1
ATOM 2160 N N . LEU A 1 289 ? -15.969 23.016 2.664 1 96.38 289 LEU A N 1
ATOM 2161 C CA . LEU A 1 289 ? -16.188 23.875 3.812 1 96.38 289 LEU A CA 1
ATOM 2162 C C . LEU A 1 289 ? -15.617 25.266 3.551 1 96.38 289 LEU A C 1
ATOM 2164 O O . LEU A 1 289 ? -16.234 26.281 3.92 1 96.38 289 LEU A O 1
ATOM 2168 N N . CYS A 1 290 ? -14.422 25.344 3.016 1 96.75 290 CYS A N 1
ATOM 2169 C CA . CYS A 1 290 ? -13.836 26.641 2.672 1 96.75 290 CYS A CA 1
ATOM 2170 C C . CYS A 1 290 ? -14.758 27.422 1.755 1 96.75 290 CYS A C 1
ATOM 2172 O O . CYS A 1 290 ? -14.914 28.641 1.918 1 96.75 290 CYS A O 1
ATOM 2174 N N . GLN A 1 291 ? -15.391 26.797 0.845 1 94.62 291 GLN A N 1
ATOM 2175 C CA . GLN A 1 291 ? -16.312 27.453 -0.079 1 94.62 291 GLN A CA 1
ATOM 2176 C C . GLN A 1 291 ? -17.562 27.922 0.643 1 94.62 291 GLN A C 1
ATOM 2178 O O . GLN A 1 291 ? -18.016 29.062 0.437 1 94.62 291 GLN A O 1
ATOM 2183 N N . LEU A 1 292 ? -18.109 27.078 1.416 1 92.94 292 LEU A N 1
ATOM 2184 C CA . LEU A 1 292 ? -19.344 27.375 2.121 1 92.94 292 LEU A CA 1
ATOM 2185 C C . LEU A 1 292 ? -19.156 28.531 3.102 1 92.94 292 LEU A C 1
ATOM 2187 O O . LEU A 1 292 ? -20.016 29.406 3.207 1 92.94 292 LEU A O 1
ATOM 2191 N N . ASP A 1 293 ? -18.016 28.547 3.803 1 94.94 293 ASP A N 1
ATOM 2192 C CA . ASP A 1 293 ? -17.75 29.547 4.836 1 94.94 293 ASP A CA 1
ATOM 2193 C C . ASP A 1 293 ? -17.031 30.75 4.254 1 94.94 293 ASP A C 1
ATOM 2195 O O . ASP A 1 293 ? -16.766 31.734 4.961 1 94.94 293 ASP A O 1
ATOM 2199 N N . GLY A 1 294 ? -16.641 30.688 3.055 1 94.5 294 GLY A N 1
ATOM 2200 C CA . GLY A 1 294 ? -15.906 31.781 2.438 1 94.5 294 GLY A CA 1
ATOM 2201 C C . GLY A 1 294 ? -14.492 31.922 2.965 1 94.5 294 GLY A C 1
ATOM 2202 O O . GLY A 1 294 ? -14 33.031 3.143 1 94.5 294 GLY A O 1
ATOM 2203 N N . LEU A 1 295 ? -13.891 30.812 3.324 1 95.62 295 LEU A N 1
ATOM 2204 C CA . LEU A 1 295 ? -12.508 30.844 3.789 1 95.62 295 LEU A CA 1
ATOM 2205 C C . LEU A 1 295 ? -11.539 30.906 2.613 1 95.62 295 LEU A C 1
ATOM 2207 O O . LEU A 1 295 ? -11.453 29.969 1.82 1 95.62 295 LEU A O 1
ATOM 2211 N N . GLU A 1 296 ? -10.805 31.953 2.504 1 92.62 296 GLU A N 1
ATOM 2212 C CA . GLU A 1 296 ? -9.883 32.156 1.387 1 92.62 296 GLU A CA 1
ATOM 2213 C C . GLU A 1 296 ? -8.68 31.234 1.498 1 92.62 296 GLU A C 1
ATOM 2215 O O . GLU A 1 296 ? -8.086 31.094 2.572 1 92.62 296 GLU A O 1
ATOM 2220 N N . THR A 1 297 ? -8.367 30.531 0.456 1 92.19 297 THR A N 1
ATOM 2221 C CA . THR A 1 297 ? -7.176 29.688 0.356 1 92.19 297 THR A CA 1
ATOM 2222 C C . THR A 1 297 ? -6.164 30.312 -0.603 1 92.19 297 THR A C 1
ATOM 2224 O O . THR A 1 297 ? -6.488 31.25 -1.337 1 92.19 297 THR A O 1
ATOM 2227 N N . LEU A 1 298 ? -4.922 29.875 -0.446 1 86.31 298 LEU A N 1
ATOM 2228 C CA . LEU A 1 298 ? -3.861 30.375 -1.311 1 86.31 298 LEU A CA 1
ATOM 2229 C C . LEU A 1 298 ? -3.48 29.344 -2.367 1 86.31 298 LEU A C 1
ATOM 2231 O O . LEU A 1 298 ? -3.441 28.141 -2.084 1 86.31 298 LEU A O 1
ATOM 2235 N N . GLN A 1 299 ? -3.531 29.688 -3.562 1 72.19 299 GLN A N 1
ATOM 2236 C CA . GLN A 1 299 ? -2.996 28.828 -4.605 1 72.19 299 GLN A CA 1
ATOM 2237 C C . GLN A 1 299 ? -1.479 28.953 -4.707 1 72.19 299 GLN A C 1
ATOM 2239 O O . GLN A 1 299 ? -0.973 29.844 -5.395 1 72.19 299 GLN A O 1
ATOM 2244 N N . LEU A 1 300 ? -0.851 28.297 -3.854 1 65.12 300 LEU A N 1
ATOM 2245 C CA . LEU A 1 300 ? 0.603 28.391 -3.916 1 65.12 300 LEU A CA 1
ATOM 2246 C C . LEU A 1 300 ? 1.161 27.484 -5.004 1 65.12 300 LEU A C 1
ATOM 2248 O O . LEU A 1 300 ? 0.59 26.438 -5.289 1 65.12 300 LEU A O 1
ATOM 2252 N N . SER A 1 301 ? 2.055 28.125 -5.754 1 59.91 301 SER A N 1
ATOM 2253 C CA . SER A 1 301 ? 2.713 27.312 -6.777 1 59.91 301 SER A CA 1
ATOM 2254 C C . SER A 1 301 ? 3.279 26.031 -6.188 1 59.91 301 SER A C 1
ATOM 2256 O O . SER A 1 301 ? 3.861 26.047 -5.102 1 59.91 301 SER A O 1
ATOM 2258 N N . LYS A 1 302 ? 2.816 24.938 -6.77 1 61.44 302 LYS A N 1
ATOM 2259 C CA . LYS A 1 302 ? 3.285 23.625 -6.336 1 61.44 302 LYS A CA 1
ATOM 2260 C C . LYS A 1 302 ? 4.789 23.469 -6.559 1 61.44 302 LYS A C 1
ATOM 2262 O O . LYS A 1 302 ? 5.355 24.109 -7.453 1 61.44 302 LYS A O 1
ATOM 2267 N N . ARG A 1 303 ? 5.52 22.953 -5.535 1 70.81 303 ARG A N 1
ATOM 2268 C CA . ARG A 1 303 ? 6.906 22.531 -5.715 1 70.81 303 ARG A CA 1
ATOM 2269 C C . ARG A 1 303 ? 7.117 21.922 -7.102 1 70.81 303 ARG A C 1
ATOM 2271 O O . ARG A 1 303 ? 6.25 21.219 -7.613 1 70.81 303 ARG A O 1
ATOM 2278 N N . PRO A 1 304 ? 8.102 22.531 -7.852 1 65.94 304 PRO A N 1
ATOM 2279 C CA . PRO A 1 304 ? 8.398 21.781 -9.086 1 65.94 304 PRO A CA 1
ATOM 2280 C C . PRO A 1 304 ? 8.609 20.297 -8.836 1 65.94 304 PRO A C 1
ATOM 2282 O O . PRO A 1 304 ? 9.367 19.922 -7.938 1 65.94 304 PRO A O 1
ATOM 2285 N N . SER A 1 305 ? 7.617 19.578 -9.156 1 68.19 305 SER A N 1
ATOM 2286 C CA . SER A 1 305 ? 7.77 18.141 -8.922 1 68.19 305 SER A CA 1
ATOM 2287 C C . SER A 1 305 ? 7.855 17.375 -10.234 1 68.19 305 SER A C 1
ATOM 2289 O O . SER A 1 305 ? 7.273 17.781 -11.242 1 68.19 305 SER A O 1
ATOM 2291 N N . SER A 1 306 ? 8.859 16.531 -10.195 1 77.12 306 SER A N 1
ATOM 2292 C CA . SER A 1 306 ? 8.984 15.633 -11.344 1 77.12 306 SER A CA 1
ATOM 2293 C C . SER A 1 30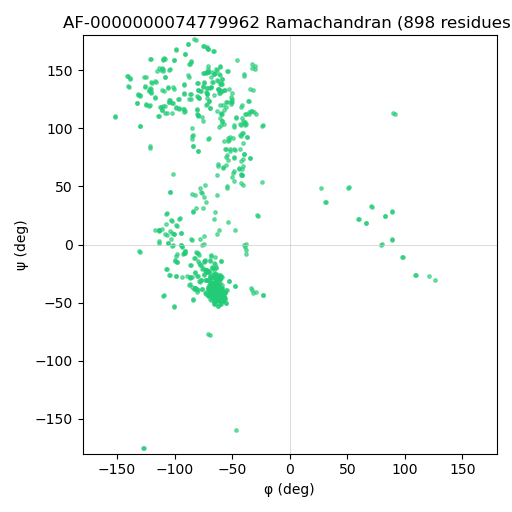6 ? 7.762 14.727 -11.469 1 77.12 306 SER A C 1
ATOM 2295 O O . SER A 1 306 ? 7.223 14.258 -10.469 1 77.12 306 SER A O 1
ATOM 2297 N N . SER A 1 307 ? 7.324 14.664 -12.625 1 78.62 307 SER A N 1
ATOM 2298 C CA . SER A 1 307 ? 6.176 13.812 -12.914 1 78.62 307 SER A CA 1
ATOM 2299 C C . SER A 1 307 ? 6.465 12.359 -12.57 1 78.62 307 SER A C 1
ATOM 2301 O O . SER A 1 307 ? 5.543 11.562 -12.383 1 78.62 307 SER A O 1
ATOM 2303 N N . ASN A 1 308 ? 7.738 12.117 -12.383 1 83.25 308 ASN A N 1
ATOM 2304 C CA . ASN A 1 308 ? 8.086 10.719 -12.18 1 83.25 308 ASN A CA 1
ATOM 2305 C C . ASN A 1 308 ? 8.453 10.43 -10.727 1 83.25 308 ASN A C 1
ATOM 2307 O O . ASN A 1 308 ? 8.922 9.336 -10.406 1 83.25 308 ASN A O 1
ATOM 2311 N N . SER A 1 309 ? 8.234 11.406 -9.883 1 91.81 309 SER A N 1
ATOM 2312 C CA . SER A 1 309 ? 8.477 11.117 -8.469 1 91.81 309 SER A CA 1
ATOM 2313 C C . SER A 1 309 ? 7.426 10.172 -7.91 1 91.81 309 SER A C 1
ATOM 2315 O O . SER A 1 309 ? 6.277 10.172 -8.367 1 91.81 309 SER A O 1
ATOM 2317 N N . ILE A 1 310 ? 7.785 9.367 -6.988 1 93.5 310 ILE A N 1
ATOM 2318 C CA . ILE A 1 310 ? 6.863 8.43 -6.355 1 93.5 310 ILE A CA 1
ATOM 2319 C C . ILE A 1 310 ? 5.676 9.188 -5.77 1 93.5 310 ILE A C 1
ATOM 2321 O O . ILE A 1 310 ? 4.531 8.742 -5.891 1 93.5 310 ILE A O 1
ATOM 2325 N N . ASN A 1 311 ? 5.945 10.312 -5.145 1 94.06 311 ASN A N 1
ATOM 2326 C CA . ASN A 1 311 ? 4.883 11.094 -4.523 1 94.06 311 ASN A CA 1
ATOM 2327 C C . ASN A 1 311 ? 3.852 11.555 -5.551 1 94.06 311 ASN A C 1
ATOM 2329 O O . ASN A 1 311 ? 2.648 11.492 -5.297 1 94.06 311 ASN A O 1
ATOM 2333 N N . ASN A 1 312 ? 4.301 11.961 -6.664 1 93 312 ASN A N 1
ATOM 2334 C CA . ASN A 1 312 ? 3.387 12.398 -7.715 1 93 312 ASN A CA 1
ATOM 2335 C C . ASN A 1 312 ? 2.621 11.219 -8.312 1 93 312 ASN A C 1
ATOM 2337 O O . ASN A 1 312 ? 1.432 11.336 -8.617 1 93 312 ASN A O 1
ATOM 2341 N N . LEU A 1 313 ? 3.338 10.156 -8.547 1 93.12 313 LEU A N 1
ATOM 2342 C CA . LEU A 1 313 ? 2.688 8.953 -9.062 1 93.12 313 LEU A CA 1
ATOM 2343 C C . LEU A 1 313 ? 1.597 8.477 -8.109 1 93.12 313 LEU A C 1
ATOM 2345 O O . LEU A 1 313 ? 0.496 8.133 -8.547 1 93.12 313 LEU A O 1
ATOM 2349 N N . VAL A 1 314 ? 1.867 8.508 -6.852 1 95.88 314 VAL A N 1
ATOM 2350 C CA . VAL A 1 314 ? 0.908 8.078 -5.836 1 95.88 314 VAL A CA 1
ATOM 2351 C C . VAL A 1 314 ? -0.273 9.047 -5.805 1 95.88 314 VAL A C 1
ATOM 2353 O O . VAL A 1 314 ? -1.428 8.625 -5.711 1 95.88 314 VAL A O 1
ATOM 2356 N N . SER A 1 315 ? 0.048 10.312 -5.852 1 94 315 SER A N 1
ATOM 2357 C CA . SER A 1 315 ? -1.015 11.312 -5.855 1 94 315 SER A CA 1
ATOM 2358 C C . SER A 1 315 ? -1.968 11.109 -7.027 1 94 315 SER A C 1
ATOM 2360 O O . SER A 1 315 ? -3.188 11.18 -6.859 1 94 315 SER A O 1
ATOM 2362 N N . SER A 1 316 ? -1.443 10.844 -8.18 1 91.44 316 SER A N 1
ATOM 2363 C CA . SER A 1 316 ? -2.254 10.578 -9.367 1 91.44 316 SER A CA 1
ATOM 2364 C C . SER A 1 316 ? -3.08 9.305 -9.203 1 91.44 316 SER A C 1
ATOM 2366 O O . SER A 1 316 ? -4.254 9.273 -9.57 1 91.44 316 SER A O 1
ATOM 2368 N N . PHE A 1 317 ? -2.463 8.375 -8.703 1 93.38 317 PHE A N 1
ATOM 2369 C CA . PHE A 1 317 ? -3.117 7.094 -8.469 1 93.38 317 PHE A CA 1
ATOM 2370 C C . PHE A 1 317 ? -4.297 7.254 -7.52 1 93.38 317 PHE A C 1
ATOM 2372 O O . PHE A 1 317 ? -5.406 6.801 -7.809 1 93.38 317 PHE A O 1
ATOM 2379 N N . ILE A 1 318 ? -4.086 7.898 -6.375 1 94.62 318 ILE A N 1
ATOM 2380 C CA . ILE A 1 318 ? -5.117 8.094 -5.359 1 94.62 318 ILE A CA 1
ATOM 2381 C C . ILE A 1 318 ? -6.246 8.945 -5.93 1 94.62 318 ILE A C 1
ATOM 2383 O O . ILE A 1 318 ? -7.422 8.711 -5.637 1 94.62 318 ILE A O 1
ATOM 2387 N N . SER A 1 319 ? -5.875 9.938 -6.688 1 91.94 319 SER A N 1
ATOM 2388 C CA . SER A 1 319 ? -6.891 10.789 -7.305 1 91.94 319 SER A CA 1
ATOM 2389 C C . SER A 1 319 ? -7.82 9.969 -8.195 1 91.94 319 SER A C 1
ATOM 2391 O O . SER A 1 319 ? -9.039 10.18 -8.188 1 91.94 319 SER A O 1
ATOM 2393 N N . ARG A 1 320 ? -7.305 9.023 -8.922 1 89.75 320 ARG A N 1
ATOM 2394 C CA . ARG A 1 320 ? -8.109 8.156 -9.781 1 89.75 320 ARG A CA 1
ATOM 2395 C C . ARG A 1 320 ? -8.969 7.211 -8.961 1 89.75 320 ARG A C 1
ATOM 2397 O O . ARG A 1 320 ? -10.117 6.926 -9.328 1 89.75 320 ARG A O 1
ATOM 2404 N N . LEU A 1 321 ? -8.43 6.73 -7.906 1 90.25 321 LEU A N 1
ATOM 2405 C CA . LEU A 1 321 ? -9.18 5.855 -7.012 1 90.25 321 LEU A CA 1
ATOM 2406 C C . LEU A 1 321 ? -10.391 6.586 -6.43 1 90.25 321 LEU A C 1
ATOM 2408 O O . LEU A 1 321 ? -11.461 6.004 -6.289 1 90.25 321 LEU A O 1
ATOM 2412 N N . GLN A 1 322 ? -10.133 7.824 -6.086 1 86.69 322 GLN A N 1
ATOM 2413 C CA . GLN A 1 322 ? -11.188 8.641 -5.48 1 86.69 322 GLN A CA 1
ATOM 2414 C C . GLN A 1 322 ? -12.32 8.891 -6.469 1 86.69 322 GLN A C 1
ATOM 2416 O O . GLN A 1 322 ? -13.484 9 -6.07 1 86.69 322 GLN A O 1
ATOM 2421 N N . ASP A 1 323 ? -11.977 9.047 -7.691 1 82.56 323 ASP A N 1
ATOM 2422 C CA . ASP A 1 323 ? -12.984 9.234 -8.727 1 82.56 323 ASP A CA 1
ATOM 2423 C C . ASP A 1 323 ? -13.922 8.031 -8.812 1 82.56 323 ASP A C 1
ATOM 2425 O O . ASP A 1 323 ? -15.109 8.18 -9.117 1 82.56 323 ASP A O 1
ATOM 2429 N N . ASP A 1 324 ? -13.391 6.93 -8.469 1 76.44 324 ASP A N 1
ATOM 2430 C CA . ASP A 1 324 ? -14.164 5.695 -8.531 1 76.44 324 ASP A CA 1
ATOM 2431 C C . ASP A 1 324 ? -15.008 5.516 -7.266 1 76.44 324 ASP A C 1
ATOM 2433 O O . ASP A 1 324 ? -16.172 5.133 -7.348 1 76.44 324 ASP A O 1
ATOM 2437 N N . ASN A 1 325 ? -14.336 5.715 -6.172 1 81.88 325 ASN A N 1
ATOM 2438 C CA . ASN A 1 325 ? -14.977 5.543 -4.875 1 81.88 325 ASN A CA 1
ATOM 2439 C C . ASN A 1 325 ? -14.336 6.422 -3.809 1 81.88 325 ASN A C 1
ATOM 2441 O O . ASN A 1 325 ? -13.258 6.105 -3.305 1 81.88 325 ASN A O 1
ATOM 2445 N N . PRO A 1 326 ? -15.062 7.438 -3.361 1 78.5 326 PRO A N 1
ATOM 2446 C CA . PRO A 1 326 ? -14.5 8.383 -2.398 1 78.5 326 PRO A CA 1
ATOM 2447 C C . PRO A 1 326 ? -14.188 7.742 -1.05 1 78.5 326 PRO A C 1
ATOM 2449 O O . PRO A 1 326 ? -13.414 8.297 -0.26 1 78.5 326 PRO A O 1
ATOM 2452 N N . ALA A 1 327 ? -14.703 6.605 -0.753 1 84 327 ALA A N 1
ATOM 2453 C CA . ALA A 1 327 ? -14.508 5.949 0.536 1 84 327 ALA A CA 1
ATOM 2454 C C . ALA A 1 327 ? -13.156 5.254 0.597 1 84 327 ALA A C 1
ATOM 2456 O O . ALA A 1 327 ? -12.695 4.867 1.675 1 84 327 ALA A O 1
ATOM 2457 N N . ARG A 1 328 ? -12.484 5.227 -0.505 1 88.75 328 ARG A N 1
ATOM 2458 C CA . ARG A 1 328 ? -11.258 4.434 -0.591 1 88.75 328 ARG A CA 1
ATOM 2459 C C . ARG A 1 328 ? -10.148 5.047 0.25 1 88.75 328 ARG A C 1
ATOM 2461 O O . ARG A 1 328 ? -9.344 4.332 0.852 1 88.75 328 ARG A O 1
ATOM 2468 N N . GLU A 1 329 ? -10.086 6.355 0.274 1 94.31 329 GLU A N 1
ATOM 2469 C CA . GLU A 1 329 ? -9.047 7.008 1.066 1 94.31 329 GLU A CA 1
ATOM 2470 C C . GLU A 1 329 ? -9.18 6.652 2.545 1 94.31 329 GLU A C 1
ATOM 2472 O O . GLU A 1 329 ? -8.188 6.348 3.207 1 94.31 329 GLU A O 1
ATOM 2477 N N . ARG A 1 330 ? -10.367 6.68 2.984 1 93.56 330 ARG A N 1
ATOM 2478 C CA . ARG A 1 330 ? -10.609 6.309 4.375 1 93.56 330 ARG A CA 1
ATOM 2479 C C . ARG A 1 330 ? -10.25 4.844 4.617 1 93.56 330 ARG A C 1
ATOM 2481 O O . ARG A 1 330 ? -9.703 4.504 5.668 1 93.56 330 ARG A O 1
ATOM 2488 N N . THR A 1 331 ? -10.547 4.012 3.672 1 92.31 331 THR A N 1
ATOM 2489 C CA . THR A 1 331 ? -10.25 2.588 3.779 1 92.31 331 THR A CA 1
ATOM 2490 C C . THR A 1 331 ? -8.742 2.363 3.893 1 92.31 331 THR A C 1
ATOM 2492 O O . THR A 1 331 ? -8.289 1.556 4.707 1 92.31 331 THR A O 1
ATOM 2495 N N . ILE A 1 332 ? -8 3.062 3.121 1 95.38 332 ILE A N 1
ATOM 2496 C CA . ILE A 1 332 ? -6.543 2.957 3.135 1 95.38 332 ILE A CA 1
ATOM 2497 C C . ILE A 1 332 ? -6.012 3.344 4.512 1 95.38 332 ILE A C 1
ATOM 2499 O O . ILE A 1 332 ? -5.199 2.623 5.098 1 95.38 332 ILE A O 1
ATOM 2503 N N . VAL A 1 333 ? -6.508 4.453 5.02 1 95.5 333 VAL A N 1
ATOM 2504 C CA . VAL A 1 333 ? -6.039 4.945 6.312 1 95.5 333 VAL A CA 1
ATOM 2505 C C . VAL A 1 333 ? -6.434 3.961 7.414 1 95.5 333 VAL A C 1
ATOM 2507 O O . VAL A 1 333 ? -5.625 3.637 8.281 1 95.5 333 VAL A O 1
ATOM 2510 N N . ARG A 1 334 ? -7.633 3.459 7.355 1 91.38 334 ARG A N 1
ATOM 2511 C CA . ARG A 1 334 ? -8.102 2.494 8.344 1 91.38 334 ARG A CA 1
ATOM 2512 C C . ARG A 1 334 ? -7.266 1.22 8.305 1 91.38 334 ARG A C 1
ATOM 2514 O O . ARG A 1 334 ? -7.02 0.602 9.344 1 91.38 334 ARG A O 1
ATOM 2521 N N . THR A 1 335 ? -6.906 0.855 7.133 1 90.19 335 THR A N 1
ATOM 2522 C CA . THR A 1 335 ? -6.066 -0.325 6.969 1 90.19 335 THR A CA 1
ATOM 2523 C C . THR A 1 335 ? -4.723 -0.132 7.668 1 90.19 335 THR A C 1
ATOM 2525 O O . THR A 1 335 ? -4.258 -1.02 8.383 1 90.19 335 THR A O 1
ATOM 2528 N N . ALA A 1 336 ? -4.129 1.004 7.5 1 91.94 336 ALA A N 1
ATOM 2529 C CA . ALA A 1 336 ? -2.83 1.3 8.094 1 91.94 336 ALA A CA 1
ATOM 2530 C C . ALA A 1 336 ? -2.951 1.486 9.609 1 91.94 336 ALA A C 1
ATOM 2532 O O . ALA A 1 336 ? -2.021 1.175 10.352 1 91.94 336 ALA A O 1
ATOM 2533 N N . GLU A 1 337 ? -4.051 1.947 10.047 1 89.62 337 GLU A N 1
ATOM 2534 C CA . GLU A 1 337 ? -4.285 2.24 11.453 1 89.62 337 GLU A CA 1
ATOM 2535 C C . GLU A 1 337 ? -4.301 0.962 12.289 1 89.62 337 GLU A C 1
ATOM 2537 O O . GLU A 1 337 ? -4.16 1.012 13.516 1 89.62 337 GLU A O 1
ATOM 2542 N N . LYS A 1 338 ? -4.512 -0.118 11.648 1 84.81 338 LYS A N 1
ATOM 2543 C CA . LYS A 1 338 ? -4.551 -1.396 12.359 1 84.81 338 LYS A CA 1
ATOM 2544 C C . LYS A 1 338 ? -3.152 -1.842 12.773 1 84.81 338 LYS A C 1
ATOM 2546 O O . LYS A 1 338 ? -3.002 -2.748 13.594 1 84.81 338 LYS A O 1
ATOM 2551 N N . LEU A 1 339 ? -2.168 -1.218 12.227 1 87 339 LEU A N 1
ATOM 2552 C CA . LEU A 1 339 ? -0.797 -1.485 12.641 1 87 339 LEU A CA 1
ATOM 2553 C C . LEU A 1 339 ? -0.538 -0.926 14.039 1 87 339 LEU A C 1
ATOM 2555 O O . LEU A 1 339 ? -1.125 0.088 14.422 1 87 339 LEU A O 1
ATOM 2559 N N . LYS A 1 340 ? 0.286 -1.559 14.711 1 83.94 340 LYS A N 1
ATOM 2560 C CA . LYS A 1 340 ? 0.568 -1.146 16.078 1 83.94 340 LYS A CA 1
ATOM 2561 C C . LYS A 1 340 ? 1.33 0.176 16.109 1 83.94 340 LYS A C 1
ATOM 2563 O O . LYS A 1 340 ? 2.418 0.284 15.547 1 83.94 340 LYS A O 1
ATOM 2568 N N . PRO A 1 341 ? 0.771 1.163 16.812 1 88.31 341 PRO A N 1
ATOM 2569 C CA . PRO A 1 341 ? 1.476 2.443 16.922 1 88.31 341 PRO A CA 1
ATOM 2570 C C . PRO A 1 341 ? 2.713 2.359 17.812 1 88.31 341 PRO A C 1
ATOM 2572 O O . PRO A 1 341 ? 2.918 1.353 18.5 1 88.31 341 PRO A O 1
ATOM 2575 N N . PHE A 1 342 ? 3.52 3.443 17.734 1 89.5 342 PHE A N 1
ATOM 2576 C CA . PHE A 1 342 ? 4.699 3.553 18.594 1 89.5 342 PHE A CA 1
ATOM 2577 C C . PHE A 1 342 ? 4.363 4.277 19.891 1 89.5 342 PHE A C 1
ATOM 2579 O O . PHE A 1 342 ? 3.303 4.898 20 1 89.5 342 PHE A O 1
ATOM 2586 N N . GLY A 1 343 ? 5.168 4.184 20.828 1 85.06 343 GLY A N 1
ATOM 2587 C CA . GLY A 1 343 ? 4.961 4.812 22.125 1 85.06 343 GLY A CA 1
ATOM 2588 C C . GLY A 1 343 ? 4.828 6.32 22.047 1 85.06 343 GLY A C 1
ATOM 2589 O O . GLY A 1 343 ? 4.102 6.93 22.844 1 85.06 343 GLY A O 1
ATOM 2590 N N . PHE A 1 344 ? 5.441 6.91 21.031 1 89.94 344 PHE A N 1
ATOM 2591 C CA . PHE A 1 344 ? 5.449 8.367 20.922 1 89.94 344 PHE A CA 1
ATOM 2592 C C . PHE A 1 344 ? 4.188 8.859 20.219 1 89.94 344 PHE A C 1
ATOM 2594 O O . PHE A 1 344 ? 4.012 10.062 20.016 1 89.94 344 PHE A O 1
ATOM 2601 N N . ASN A 1 345 ? 3.293 7.988 19.922 1 90.56 345 ASN A N 1
ATOM 2602 C CA . ASN A 1 345 ? 2.064 8.391 19.25 1 90.56 345 ASN A CA 1
ATOM 2603 C C . ASN A 1 345 ? 0.931 8.641 20.234 1 90.56 345 ASN A C 1
ATOM 2605 O O . ASN A 1 345 ? -0.234 8.727 19.844 1 90.56 345 ASN A O 1
ATOM 2609 N N . LYS A 1 346 ? 1.229 8.672 21.484 1 83.38 346 LYS A N 1
ATOM 2610 C CA . LYS A 1 346 ? 0.28 9.023 22.547 1 83.38 346 LYS A CA 1
ATOM 2611 C C . LYS A 1 346 ? 0.93 9.914 23.594 1 83.38 346 LYS A C 1
ATOM 2613 O O . LYS A 1 346 ? 2.133 9.812 23.844 1 83.38 346 LYS A O 1
ATOM 2618 N N . PHE A 1 347 ? 0.042 10.844 24.031 1 81.31 347 PHE A N 1
ATOM 2619 C CA . PHE A 1 347 ? 0.517 11.633 25.156 1 81.31 347 PHE A CA 1
ATOM 2620 C C . PHE A 1 347 ? 0.368 10.844 26.453 1 81.31 347 PHE A C 1
ATOM 2622 O O . PHE A 1 347 ? -0.625 10.141 26.656 1 81.31 347 PHE A O 1
ATOM 2629 N N . VAL A 1 348 ? 1.408 10.398 27.109 1 60.16 348 VAL A N 1
ATOM 2630 C CA . VAL A 1 348 ? 1.333 9.656 28.359 1 60.16 348 VAL A CA 1
ATOM 2631 C C . VAL A 1 348 ? 1.027 10.609 29.516 1 60.16 348 VAL A C 1
ATOM 2633 O O . VAL A 1 348 ? 1.635 11.68 29.625 1 60.16 348 VAL A O 1
ATOM 2636 N N . GLU A 1 349 ? -0.223 10.5 30.062 1 50.03 349 GLU A N 1
ATOM 2637 C CA . GLU A 1 349 ? -0.535 11.273 31.266 1 50.03 349 GLU A CA 1
ATOM 2638 C C . GLU A 1 349 ? 0.444 10.961 32.406 1 50.03 349 GLU A C 1
ATOM 2640 O O . GLU A 1 349 ? 0.694 9.797 32.688 1 50.03 349 GLU A O 1
ATOM 2645 N N . ASN A 1 350 ? 1.467 11.555 32.562 1 39.47 350 ASN A N 1
ATOM 2646 C CA . ASN A 1 350 ? 2.006 11.391 33.938 1 39.47 350 ASN A CA 1
ATOM 2647 C C . ASN A 1 350 ? 0.903 11.438 34.969 1 39.47 350 ASN A C 1
ATOM 2649 O O . ASN A 1 350 ? 0.229 12.453 35.125 1 39.47 350 ASN A O 1
ATOM 2653 N N . LYS A 1 351 ? 0.317 10.406 35.25 1 35.72 351 LYS A N 1
ATOM 2654 C CA . LYS A 1 351 ? -0.572 10.297 36.406 1 35.72 351 LYS A CA 1
ATOM 2655 C C . LYS A 1 351 ? -0.024 11.07 37.594 1 35.72 351 LYS A C 1
ATOM 2657 O O . LYS A 1 351 ? -0.442 10.852 38.75 1 35.72 351 LYS A O 1
ATOM 2662 N N . TYR A 1 352 ? 1.152 11.602 37.625 1 30.67 352 TYR A N 1
ATOM 2663 C CA . TYR A 1 352 ? 1.331 12.25 38.906 1 30.67 352 TYR A CA 1
ATOM 2664 C C . TYR A 1 352 ? 0.338 13.398 39.094 1 30.67 352 TYR A C 1
ATOM 2666 O O . TYR A 1 352 ? 0.56 14.5 38.594 1 30.67 352 TYR A O 1
ATOM 2674 N N . HIS A 1 353 ? -0.945 1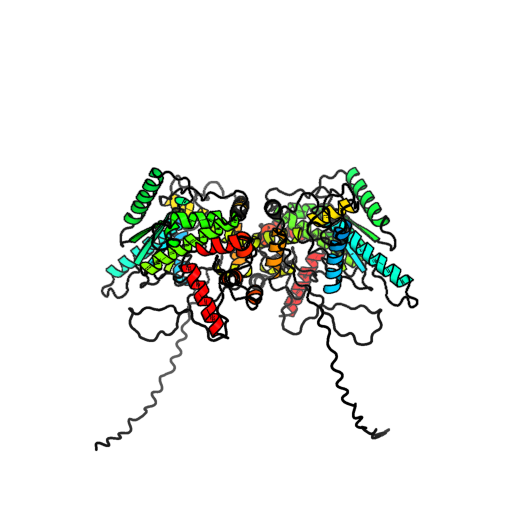3.148 39.062 1 34.16 353 HIS A N 1
ATOM 2675 C CA . HIS A 1 353 ? -1.876 14.102 39.656 1 34.16 353 HIS A CA 1
ATOM 2676 C C . HIS A 1 353 ? -1.422 14.523 41.031 1 34.16 353 HIS A C 1
ATOM 2678 O O . HIS A 1 353 ? -2.115 14.266 42.031 1 34.16 353 HIS A O 1
ATOM 2684 N N . GLU A 1 354 ? -0.312 14.336 41.594 1 32.94 354 GLU A N 1
ATOM 2685 C CA . GLU A 1 354 ? -0.366 15.086 42.844 1 32.94 354 GLU A CA 1
ATOM 2686 C C . GLU A 1 354 ? -0.925 16.484 42.625 1 32.94 354 GLU A C 1
ATOM 2688 O O . GLU A 1 354 ? -0.887 17 41.5 1 32.94 354 GLU A O 1
ATOM 2693 N N . PHE A 1 355 ? -1.516 17.266 43.719 1 31.52 355 PHE A N 1
ATOM 2694 C CA . PHE A 1 355 ? -2.064 18.562 44.125 1 31.52 355 PHE A CA 1
ATOM 2695 C C . PHE A 1 355 ? -1.278 19.703 43.5 1 31.52 355 PHE A C 1
ATOM 2697 O O . PHE A 1 355 ? -1.055 20.734 44.156 1 31.52 355 PHE A O 1
ATOM 2704 N N . ILE A 1 356 ? -0.279 19.562 42.719 1 34.22 356 ILE A N 1
ATOM 2705 C CA . ILE A 1 356 ? 0.256 20.906 42.5 1 34.22 356 ILE A CA 1
ATOM 2706 C C . ILE A 1 356 ? -0.757 21.75 41.75 1 34.22 356 ILE A C 1
ATOM 2708 O O . ILE A 1 356 ? -1.391 21.266 40.812 1 34.22 356 ILE A O 1
ATOM 2712 N N . PRO A 1 357 ? -1.187 23 42.156 1 30.61 357 PRO A N 1
ATOM 2713 C CA . PRO A 1 357 ? -2.055 24.016 41.562 1 30.61 357 PRO A CA 1
ATOM 2714 C C . PRO A 1 357 ? -1.951 24.031 40.031 1 30.61 357 PRO A C 1
ATOM 2716 O O . PRO A 1 357 ? -0.975 23.531 39.469 1 30.61 357 PRO A O 1
ATOM 2719 N N . SER A 1 358 ? -3.086 24.547 39.281 1 33.47 358 SER A N 1
ATOM 2720 C CA . SER A 1 358 ? -3.484 24.797 37.906 1 33.47 358 SER A CA 1
ATOM 2721 C C . SER A 1 358 ? -2.285 25.188 37.062 1 33.47 358 SER A C 1
ATOM 2723 O O . SER A 1 358 ? -2.338 25.078 35.812 1 33.47 358 SER A O 1
ATOM 2725 N N . ARG A 1 359 ? -1.379 25.953 37.531 1 32.72 359 ARG A N 1
ATOM 2726 C CA . ARG A 1 359 ? -0.418 26.688 36.719 1 32.72 359 ARG A CA 1
ATOM 2727 C C . ARG A 1 359 ? 0.622 25.75 36.125 1 32.72 359 ARG A C 1
ATOM 2729 O O . ARG A 1 359 ? 1.514 26.203 35.406 1 32.72 359 ARG A O 1
ATOM 2736 N N . LEU A 1 360 ? 1.097 24.766 36.938 1 30.03 360 LEU A N 1
ATOM 2737 C CA . LEU A 1 360 ? 2.396 24.188 36.594 1 30.03 360 LEU A CA 1
ATOM 2738 C C . LEU A 1 360 ? 2.301 23.328 35.344 1 30.03 360 LEU A C 1
ATOM 2740 O O . LEU A 1 360 ? 1.247 22.766 35.062 1 30.03 360 LEU A O 1
ATOM 2744 N N . ARG A 1 361 ? 3.463 23.25 34.562 1 32.06 361 ARG A N 1
ATOM 2745 C CA . ARG A 1 361 ? 3.939 22.797 33.25 1 32.06 361 ARG A CA 1
ATOM 2746 C C . ARG A 1 361 ? 3.748 21.281 33.094 1 32.06 361 ARG A C 1
ATOM 2748 O O . ARG A 1 361 ? 4.367 20.5 33.812 1 32.06 361 ARG A O 1
ATOM 2755 N N . CYS A 1 362 ? 2.592 20.844 33.031 1 31.73 362 CYS A N 1
ATOM 2756 C CA . CYS A 1 362 ? 2.51 19.422 32.688 1 31.73 362 CYS A CA 1
ATOM 2757 C C . CYS A 1 362 ? 3.531 19.062 31.609 1 31.73 362 CYS A C 1
ATOM 2759 O O . CYS A 1 362 ? 3.389 19.453 30.453 1 31.73 362 CYS A O 1
ATOM 2761 N N . LYS A 1 363 ? 4.84 19 32.031 1 31.55 363 LYS A N 1
ATOM 2762 C CA . LYS A 1 363 ? 5.836 18.422 31.141 1 31.55 363 LYS A CA 1
ATOM 2763 C C . LYS A 1 363 ? 5.402 17.047 30.641 1 31.55 363 LYS A C 1
ATOM 2765 O O . LYS A 1 363 ? 5.164 16.141 31.453 1 31.55 363 LYS A O 1
ATOM 2770 N N . PHE A 1 364 ? 4.645 16.953 29.75 1 33.5 364 PHE A N 1
ATOM 2771 C CA . PHE A 1 364 ? 4.438 15.688 29.062 1 33.5 364 PHE A CA 1
ATOM 2772 C C . PHE A 1 364 ? 5.762 14.961 28.859 1 33.5 364 PHE A C 1
ATOM 2774 O O . PHE A 1 364 ? 6.676 15.484 28.234 1 33.5 364 PHE A O 1
ATOM 2781 N N . GLN A 1 365 ? 6.449 14.469 29.953 1 33.31 365 GLN A N 1
ATOM 2782 C CA . GLN A 1 365 ? 7.617 13.625 29.75 1 33.31 365 GLN A CA 1
ATOM 2783 C C . GLN A 1 365 ? 7.258 12.383 28.938 1 33.31 365 GLN A C 1
ATOM 2785 O O . GLN A 1 365 ? 6.156 11.844 29.062 1 33.31 365 GLN A O 1
ATOM 2790 N N . ASN A 1 366 ? 7.863 12.211 27.812 1 38.06 366 ASN A N 1
ATOM 2791 C CA . ASN A 1 366 ? 7.941 10.898 27.188 1 38.06 366 ASN A CA 1
ATOM 2792 C C . ASN A 1 366 ? 8.062 9.781 28.219 1 38.06 366 ASN A C 1
ATOM 2794 O O . ASN A 1 366 ? 9.008 9.758 29 1 38.06 366 ASN A O 1
ATOM 2798 N N . THR A 1 367 ? 7.105 9.453 28.875 1 37 367 THR A N 1
ATOM 2799 C CA . THR A 1 367 ? 7.203 8.336 29.812 1 37 367 THR A CA 1
ATOM 2800 C C . THR A 1 367 ? 8.094 7.23 29.25 1 37 367 THR A C 1
ATOM 2802 O O . THR A 1 367 ? 7.828 6.707 28.172 1 37 367 THR A O 1
ATOM 2805 N N . ASN A 1 368 ? 9.43 7.246 29.578 1 36.97 368 ASN A N 1
ATOM 2806 C CA . ASN A 1 368 ? 10.195 6 29.547 1 36.97 368 ASN A CA 1
ATOM 2807 C C . ASN A 1 368 ? 9.406 4.844 30.156 1 36.97 368 ASN A C 1
ATOM 2809 O O . ASN A 1 368 ? 9.273 4.754 31.375 1 36.97 368 ASN A O 1
ATOM 2813 N N . ASN A 1 369 ? 8.359 4.469 29.719 1 35.88 369 ASN A N 1
ATOM 2814 C CA . ASN A 1 369 ? 7.855 3.234 30.312 1 35.88 369 ASN A CA 1
ATOM 2815 C C . ASN A 1 369 ? 8.992 2.289 30.688 1 35.88 369 ASN A C 1
ATOM 2817 O O . ASN A 1 369 ? 10.016 2.232 30 1 35.88 369 ASN A O 1
ATOM 2821 N N . GLY A 1 370 ? 9.305 1.919 31.891 1 35.41 370 GLY A N 1
ATOM 2822 C CA . GLY A 1 370 ? 10.195 0.978 32.562 1 35.41 370 GLY A CA 1
ATOM 2823 C C . GLY A 1 370 ? 10.594 -0.19 31.656 1 35.41 370 GLY A C 1
ATOM 2824 O O . GLY A 1 370 ? 11.32 -1.083 32.094 1 35.41 370 GLY A O 1
ATOM 2825 N N . GLY A 1 371 ? 9.703 -0.83 30.859 1 37 371 GLY A N 1
ATOM 2826 C CA . GLY A 1 371 ? 10.344 -1.91 30.141 1 37 371 GLY A CA 1
ATOM 2827 C C . GLY A 1 371 ? 11.531 -1.448 29.312 1 37 371 GLY A C 1
ATOM 2828 O O . GLY A 1 371 ? 11.656 -0.259 29.016 1 37 371 GLY A O 1
ATOM 2829 N N . SER A 1 372 ? 12.711 -2.08 29.328 1 38.72 372 SER A N 1
ATOM 2830 C CA . SER A 1 372 ? 13.891 -1.9 28.484 1 38.72 372 SER A CA 1
ATOM 2831 C C . SER A 1 372 ? 13.5 -1.401 27.109 1 38.72 372 SER A C 1
ATOM 2833 O O . SER A 1 372 ? 13.508 -2.168 26.141 1 38.72 372 SER A O 1
ATOM 2835 N N . ASP A 1 373 ? 12.484 -0.775 26.906 1 44.5 373 ASP A N 1
ATOM 2836 C CA . ASP A 1 373 ? 12.133 -0.394 25.531 1 44.5 373 ASP A CA 1
ATOM 2837 C C . ASP A 1 373 ? 13.258 0.404 24.875 1 44.5 373 ASP A C 1
ATOM 2839 O O . ASP A 1 373 ? 13.641 1.466 25.375 1 44.5 373 ASP A O 1
ATOM 2843 N N . LEU A 1 374 ? 14.203 -0.144 24.375 1 48.75 374 LEU A N 1
ATOM 2844 C CA . LEU A 1 374 ? 15.273 0.385 23.531 1 48.75 374 LEU A CA 1
ATOM 2845 C C . LEU A 1 374 ? 14.82 1.658 22.828 1 48.75 374 LEU A C 1
ATOM 2847 O O . LEU A 1 374 ? 13.742 1.696 22.234 1 48.75 374 LEU A O 1
ATOM 2851 N N . ALA A 1 375 ? 15.234 2.824 23.266 1 63.22 375 ALA A N 1
ATOM 2852 C CA . ALA A 1 375 ? 15.078 4.133 22.641 1 63.22 375 ALA A CA 1
ATOM 2853 C C . ALA A 1 375 ? 15.062 4.008 21.125 1 63.22 375 ALA A C 1
ATOM 2855 O O . ALA A 1 375 ? 15.898 3.305 20.547 1 63.22 375 ALA A O 1
ATOM 2856 N N . GLU A 1 376 ? 13.898 4.336 20.562 1 78.25 376 GLU A N 1
ATOM 2857 C CA . GLU A 1 376 ? 13.789 4.312 19.109 1 78.25 376 GLU A CA 1
ATOM 2858 C C . GLU A 1 376 ? 14.852 5.199 18.453 1 78.25 376 GLU A C 1
ATOM 2860 O O . GLU A 1 376 ? 15.141 6.293 18.953 1 78.25 376 GLU A O 1
ATOM 2865 N N . VAL A 1 377 ? 15.641 4.637 17.625 1 84.5 377 VAL A N 1
ATOM 2866 C CA . VAL A 1 377 ? 16.578 5.398 16.797 1 84.5 377 VAL A CA 1
ATOM 2867 C C . VAL A 1 377 ? 15.883 5.863 15.523 1 84.5 377 VAL A C 1
ATOM 2869 O O . VAL A 1 377 ? 15.156 5.094 14.891 1 84.5 377 VAL A O 1
ATOM 2872 N N . PHE A 1 378 ? 16.078 7.188 15.32 1 91.12 378 PHE A N 1
ATOM 2873 C CA . PHE A 1 378 ? 15.352 7.766 14.195 1 91.12 378 PHE A CA 1
ATOM 2874 C C . PHE A 1 378 ? 16.297 8.109 13.055 1 91.12 378 PHE A C 1
ATOM 2876 O O . PHE A 1 378 ? 17.438 8.516 13.297 1 91.12 378 PHE A O 1
ATOM 2883 N N . CYS A 1 379 ? 15.805 7.914 11.883 1 92.25 379 CYS A N 1
ATOM 2884 C CA . CYS A 1 379 ? 16.547 8.328 10.695 1 92.25 379 CYS A CA 1
ATOM 2885 C C . CYS A 1 379 ? 16.797 9.836 10.711 1 92.25 379 CYS A C 1
ATOM 2887 O O . CYS A 1 379 ? 15.883 10.617 10.953 1 92.25 379 CYS A O 1
ATOM 2889 N N . THR A 1 380 ? 17.938 10.258 10.352 1 89.56 380 THR A N 1
ATOM 2890 C CA . THR A 1 380 ? 18.328 11.656 10.414 1 89.56 380 THR A CA 1
ATOM 2891 C C . THR A 1 380 ? 17.625 12.469 9.328 1 89.56 380 THR A C 1
ATOM 2893 O O . THR A 1 380 ? 17.469 13.688 9.461 1 89.56 380 THR A O 1
ATOM 2896 N N . PHE A 1 381 ? 17.188 11.844 8.32 1 92.19 381 PHE A N 1
ATOM 2897 C CA . PHE A 1 381 ? 16.703 12.578 7.148 1 92.19 381 PHE A CA 1
ATOM 2898 C C . PHE A 1 381 ? 15.188 12.57 7.086 1 92.19 381 PHE A C 1
ATOM 2900 O O . PHE A 1 381 ? 14.578 13.445 6.469 1 92.19 381 PHE A O 1
ATOM 2907 N N . CYS A 1 382 ? 14.602 11.586 7.652 1 92.06 382 CYS A N 1
ATOM 2908 C CA . CYS A 1 382 ? 13.141 11.555 7.57 1 92.06 382 CYS A CA 1
ATOM 2909 C C . CYS A 1 382 ? 12.523 11.328 8.945 1 92.06 382 CYS A C 1
ATOM 2911 O O . CYS A 1 382 ? 11.297 11.312 9.078 1 92.06 382 CYS A O 1
ATOM 2913 N N . MET A 1 383 ? 13.289 11.078 9.953 1 92.12 383 MET A N 1
ATOM 2914 C CA . MET A 1 383 ? 12.875 10.891 11.344 1 92.12 383 MET A CA 1
ATOM 2915 C C . MET A 1 383 ? 12.023 9.625 11.492 1 92.12 383 MET A C 1
ATOM 2917 O O . MET A 1 383 ? 11.273 9.484 12.461 1 92.12 383 MET A O 1
ATOM 2921 N N . SER A 1 384 ? 12.102 8.727 10.523 1 91.88 384 SER A N 1
ATOM 2922 C CA . SER A 1 384 ? 11.453 7.43 10.664 1 91.88 384 SER A CA 1
ATOM 2923 C C . SER A 1 384 ? 12.188 6.551 11.664 1 91.88 384 SER A C 1
ATOM 2925 O O . SER A 1 384 ? 13.422 6.547 11.711 1 91.88 384 SER A O 1
ATOM 2927 N N . PRO A 1 385 ? 11.453 5.898 12.555 1 90.38 385 PRO A N 1
ATOM 2928 C CA . PRO A 1 385 ? 12.125 4.93 13.422 1 90.38 385 PRO A CA 1
ATOM 2929 C C . PRO A 1 385 ? 12.812 3.812 12.641 1 90.38 385 PRO A C 1
ATOM 2931 O O . PRO A 1 385 ? 12.281 3.342 11.633 1 90.38 385 PRO A O 1
ATOM 2934 N N . LEU A 1 386 ? 13.961 3.461 13.062 1 88.62 386 LEU A N 1
ATOM 2935 C CA . LEU A 1 386 ? 14.734 2.428 12.383 1 88.62 386 LEU A CA 1
ATOM 2936 C C . LEU A 1 386 ? 14.453 1.056 12.992 1 88.62 386 LEU A C 1
ATOM 2938 O O . LEU A 1 386 ? 14.328 0.924 14.211 1 88.62 386 LEU A O 1
ATOM 2942 N N . SER A 1 387 ? 14.328 0.102 12.109 1 85.25 387 SER A N 1
ATOM 2943 C CA . SER A 1 387 ? 14.141 -1.273 12.555 1 85.25 387 SER A CA 1
ATOM 2944 C C . SER A 1 387 ? 15.445 -1.875 13.062 1 85.25 387 SER A C 1
ATOM 2946 O O . SER A 1 387 ? 16.516 -1.306 12.859 1 85.25 387 SER A O 1
ATOM 2948 N N . GLU A 1 388 ? 15.344 -3.051 13.672 1 79.69 388 GLU A N 1
ATOM 2949 C CA . GLU A 1 388 ? 16.516 -3.75 14.18 1 79.69 388 GLU A CA 1
ATOM 2950 C C . GLU A 1 388 ? 17.469 -4.137 13.047 1 79.69 388 GLU A C 1
ATOM 2952 O O . GLU A 1 388 ? 18.688 -4.062 13.203 1 79.69 388 GLU A O 1
ATOM 2957 N N . SER A 1 389 ? 16.953 -4.543 11.961 1 77.44 389 SER A N 1
ATOM 2958 C CA . SER A 1 389 ? 17.766 -4.938 10.812 1 77.44 389 SER A CA 1
ATOM 2959 C C . SER A 1 389 ? 18.547 -3.752 10.266 1 77.44 389 SER A C 1
ATOM 2961 O O . SER A 1 389 ? 19.688 -3.908 9.82 1 77.44 389 SER A O 1
ATOM 2963 N N . GLU A 1 390 ? 18 -2.611 10.367 1 77.56 390 GLU A N 1
ATOM 2964 C CA . GLU A 1 390 ? 18.656 -1.404 9.883 1 77.56 390 GLU A CA 1
ATOM 2965 C C . GLU A 1 390 ? 19.75 -0.947 10.852 1 77.56 390 GLU A C 1
ATOM 2967 O O . GLU A 1 390 ? 20.734 -0.344 10.438 1 77.56 390 GLU A O 1
ATOM 2972 N N . LEU A 1 391 ? 19.547 -1.225 12.133 1 75.25 391 LEU A N 1
ATOM 2973 C CA . LEU A 1 391 ? 20.5 -0.812 13.164 1 75.25 391 LEU A CA 1
ATOM 2974 C C . LEU A 1 391 ? 21.734 -1.72 13.164 1 75.25 391 LEU A C 1
ATOM 2976 O O . LEU A 1 391 ? 22.828 -1.283 13.508 1 75.25 391 LEU A O 1
ATOM 2980 N N . HIS A 1 392 ? 21.547 -2.953 12.961 1 66.31 392 HIS A N 1
ATOM 2981 C CA . HIS A 1 392 ? 22.641 -3.91 12.992 1 66.31 392 HIS A CA 1
ATOM 2982 C C . HIS A 1 392 ? 23.688 -3.576 11.938 1 66.31 392 HIS A C 1
ATOM 2984 O O . HIS A 1 392 ? 24.875 -3.848 12.125 1 66.31 392 HIS A O 1
ATOM 2990 N N . ASP A 1 393 ? 23.391 -3.076 11 1 59.66 393 ASP A N 1
ATOM 2991 C CA . ASP A 1 393 ? 24.375 -2.697 9.984 1 59.66 393 ASP A CA 1
ATOM 2992 C C . ASP A 1 393 ? 25.266 -1.567 10.477 1 59.66 393 ASP A C 1
ATOM 2994 O O . ASP A 1 393 ? 26.312 -1.288 9.883 1 59.66 393 ASP A O 1
ATOM 2998 N N . MET A 1 394 ? 25.031 -0.884 11.625 1 57.44 394 MET A N 1
ATOM 2999 C CA . MET A 1 394 ? 25.688 0.292 12.188 1 57.44 394 MET A CA 1
ATOM 3000 C C . MET A 1 394 ? 26.969 -0.098 12.938 1 57.44 394 MET A C 1
ATOM 3002 O O . MET A 1 394 ? 27.922 0.674 12.984 1 57.44 394 MET A O 1
ATOM 3006 N N . HIS A 1 395 ? 27.109 -1.183 13.664 1 51.94 395 HIS A N 1
ATOM 3007 C CA . HIS A 1 395 ? 28.109 -1.385 14.703 1 51.94 395 HIS A CA 1
ATOM 3008 C C . HIS A 1 395 ? 29.516 -1.474 14.102 1 51.94 395 HIS A C 1
ATOM 3010 O O . HIS A 1 395 ? 30.516 -1.295 14.812 1 51.94 395 HIS A O 1
ATOM 3016 N N . GLY A 1 396 ? 29.703 -1.926 12.898 1 47.06 396 GLY A N 1
ATOM 3017 C CA . GLY A 1 396 ? 31.109 -2.227 12.672 1 47.06 396 GLY A CA 1
ATOM 3018 C C . GLY A 1 396 ? 31.938 -0.998 12.344 1 47.06 396 GLY A C 1
ATOM 3019 O O . GLY A 1 396 ? 33.156 -1.064 12.305 1 47.06 396 GLY A O 1
ATOM 3020 N N . LYS A 1 397 ? 31.594 0.009 11.555 1 48.66 397 LYS A N 1
ATOM 3021 C CA . LYS A 1 397 ? 32.562 0.819 10.836 1 48.66 397 LYS A CA 1
ATOM 3022 C C . LYS A 1 397 ? 32.75 2.186 11.484 1 48.66 397 LYS A C 1
ATOM 3024 O O . LYS A 1 397 ? 33.094 3.162 10.82 1 48.66 397 LYS A O 1
ATOM 3029 N N . SER A 1 398 ? 32.344 2.59 12.609 1 52.5 398 SER A N 1
ATOM 3030 C CA . SER A 1 398 ? 31.875 3.941 12.891 1 52.5 398 SER A CA 1
ATOM 3031 C C . SER A 1 398 ? 33.031 4.922 13 1 52.5 398 SER A C 1
ATOM 3033 O O . SER A 1 398 ? 32.875 6.02 13.539 1 52.5 398 SER A O 1
ATOM 3035 N N . GLN A 1 399 ? 34.031 5 12.234 1 62.22 399 GLN A N 1
ATOM 3036 C CA . GLN A 1 399 ? 35.031 5.969 12.68 1 62.22 399 GLN A CA 1
ATOM 3037 C C . GLN A 1 399 ? 34.75 7.355 12.117 1 62.22 399 GLN A C 1
ATOM 3039 O O . GLN A 1 399 ? 35.156 8.367 12.695 1 62.22 399 GLN A O 1
ATOM 3044 N N . THR A 1 400 ? 34.125 7.578 11.016 1 73.19 400 THR A N 1
ATOM 3045 C CA . THR A 1 400 ? 34.031 8.883 10.367 1 73.19 400 THR A CA 1
ATOM 3046 C C . THR A 1 400 ? 32.594 9.414 10.43 1 73.19 400 THR A C 1
ATOM 3048 O O . THR A 1 400 ? 31.656 8.656 10.719 1 73.19 400 THR A O 1
ATOM 3051 N N . LEU A 1 401 ? 32.5 10.734 10.43 1 73.31 401 LEU A N 1
ATOM 3052 C CA . LEU A 1 401 ? 31.188 11.398 10.391 1 73.31 401 LEU A CA 1
ATOM 3053 C C . LEU A 1 401 ? 30.297 10.789 9.305 1 73.31 401 LEU A C 1
ATOM 3055 O O . LEU A 1 401 ? 29.094 10.625 9.5 1 73.31 401 LEU A O 1
ATOM 3059 N N . VAL A 1 402 ? 30.922 10.445 8.273 1 79 402 VAL A N 1
ATOM 3060 C CA . VAL A 1 402 ? 30.219 9.875 7.137 1 79 402 VAL A CA 1
ATOM 3061 C C . VAL A 1 402 ? 29.609 8.531 7.527 1 79 402 VAL A C 1
ATOM 3063 O O . VAL A 1 402 ? 28.438 8.25 7.223 1 79 402 VAL A O 1
ATOM 3066 N N . ASP A 1 403 ? 30.328 7.863 8.234 1 78.69 403 ASP A N 1
ATOM 3067 C CA . ASP A 1 403 ? 29.859 6.547 8.656 1 78.69 403 ASP A CA 1
ATOM 3068 C C . ASP A 1 403 ? 28.703 6.664 9.641 1 78.69 403 ASP A C 1
ATOM 3070 O O . ASP A 1 403 ? 27.75 5.871 9.594 1 78.69 403 ASP A O 1
ATOM 3074 N N . THR A 1 404 ? 28.859 7.695 10.391 1 78.81 404 THR A N 1
ATOM 3075 C CA . THR A 1 404 ? 27.844 7.891 11.406 1 78.81 404 THR A CA 1
ATOM 3076 C C . THR A 1 404 ? 26.516 8.281 10.766 1 78.81 404 THR A C 1
ATOM 3078 O O . THR A 1 404 ? 25.453 7.781 11.156 1 78.81 404 THR A O 1
ATOM 3081 N N . PHE A 1 405 ? 26.594 9.148 9.812 1 82.25 405 PHE A N 1
ATOM 3082 C CA . PHE A 1 405 ? 25.375 9.609 9.148 1 82.25 405 PHE A CA 1
ATOM 3083 C C . PHE A 1 405 ? 24.766 8.484 8.32 1 82.25 405 PHE A C 1
ATOM 3085 O O . PHE A 1 405 ? 23.547 8.344 8.281 1 82.25 405 PHE A O 1
ATOM 3092 N N . THR A 1 406 ? 25.578 7.734 7.723 1 81.62 406 THR A N 1
ATOM 3093 C CA . THR A 1 406 ? 25.078 6.645 6.891 1 81.62 406 THR A CA 1
ATOM 3094 C C . THR A 1 406 ? 24.453 5.555 7.746 1 81.62 406 THR A C 1
ATOM 3096 O O . THR A 1 406 ? 23.469 4.926 7.336 1 81.62 406 THR A O 1
ATOM 3099 N N . ALA A 1 407 ? 25 5.449 8.891 1 81.5 407 ALA A N 1
ATOM 3100 C CA . ALA A 1 407 ? 24.453 4.445 9.805 1 81.5 407 ALA A CA 1
ATOM 3101 C C . ALA A 1 407 ? 23.125 4.898 10.398 1 81.5 407 ALA A C 1
ATOM 3103 O O . ALA A 1 407 ? 22.297 4.07 10.766 1 81.5 407 ALA A O 1
ATOM 3104 N N . ALA A 1 408 ? 22.938 6.199 10.453 1 84.94 408 ALA A N 1
ATOM 3105 C CA . ALA A 1 408 ? 21.734 6.766 11.055 1 84.94 408 ALA A CA 1
ATOM 3106 C C . ALA A 1 408 ? 20.688 7.074 9.992 1 84.94 408 ALA A C 1
ATOM 3108 O O . ALA A 1 408 ? 19.844 7.961 10.172 1 84.94 408 ALA A O 1
ATOM 3109 N N . CYS A 1 409 ? 20.828 6.402 8.891 1 89.69 409 CYS A N 1
ATOM 3110 C CA . CYS A 1 409 ? 19.922 6.664 7.785 1 89.69 409 CYS A CA 1
ATOM 3111 C C . CYS A 1 409 ? 19.156 5.402 7.402 1 89.69 409 CYS A C 1
ATOM 3113 O O . CYS A 1 409 ? 19.719 4.312 7.348 1 89.69 409 CYS A O 1
ATOM 3115 N N . CYS A 1 410 ? 17.875 5.566 7.289 1 90.31 410 CYS A N 1
ATOM 3116 C CA . CYS A 1 410 ? 17.094 4.414 6.855 1 90.31 410 CYS A CA 1
ATOM 3117 C C . CYS A 1 410 ? 17.438 4.039 5.414 1 90.31 410 CYS A C 1
ATOM 3119 O O . CYS A 1 410 ? 18.062 4.816 4.699 1 90.31 410 CYS A O 1
ATOM 3121 N N . GLN A 1 411 ? 17.062 2.941 4.949 1 88.31 411 GLN A N 1
ATOM 3122 C CA . GLN A 1 411 ? 17.406 2.432 3.623 1 88.31 411 GLN A CA 1
ATOM 3123 C C . GLN A 1 411 ? 16.812 3.312 2.527 1 88.31 411 GLN A C 1
ATOM 3125 O O . GLN A 1 411 ? 17.453 3.553 1.502 1 88.31 411 GLN A O 1
ATOM 3130 N N . SER A 1 412 ? 15.617 3.789 2.717 1 89.75 412 SER A N 1
ATOM 3131 C CA . SER A 1 412 ? 14.953 4.629 1.724 1 89.75 412 SER A CA 1
ATOM 3132 C C . SER A 1 412 ? 15.703 5.941 1.52 1 89.75 412 SER A C 1
ATOM 3134 O O . SER A 1 412 ? 15.984 6.328 0.385 1 89.75 412 SER A O 1
ATOM 3136 N N . CYS A 1 413 ? 16.031 6.574 2.596 1 92.88 413 CYS A N 1
ATOM 3137 C CA . CYS A 1 413 ? 16.75 7.836 2.51 1 92.88 413 CYS A CA 1
ATOM 3138 C C . CYS A 1 413 ? 18.156 7.621 1.966 1 92.88 413 CYS A C 1
ATOM 3140 O O . CYS A 1 413 ? 18.672 8.445 1.201 1 92.88 413 CYS A O 1
ATOM 3142 N N . SER A 1 414 ? 18.797 6.539 2.375 1 91 414 SER A N 1
ATOM 3143 C CA . SER A 1 414 ? 20.125 6.219 1.868 1 91 414 SER A CA 1
ATOM 3144 C C . SER A 1 414 ? 20.109 6.07 0.35 1 91 414 SER A C 1
ATOM 3146 O O . SER A 1 414 ? 21.047 6.512 -0.326 1 91 414 SER A O 1
ATOM 3148 N N . PHE A 1 415 ? 19.062 5.516 -0.117 1 88.69 415 PHE A N 1
ATOM 3149 C CA . PHE A 1 415 ? 18.984 5.25 -1.549 1 88.69 415 PHE A CA 1
ATOM 3150 C C . PHE A 1 415 ? 18.547 6.5 -2.305 1 88.69 415 PHE A C 1
ATOM 3152 O O . PHE A 1 415 ? 19.047 6.777 -3.396 1 88.69 415 PHE A O 1
ATOM 3159 N N . GLN A 1 416 ? 17.672 7.262 -1.748 1 91.69 416 GLN A N 1
ATOM 3160 C CA . GLN A 1 416 ? 17.016 8.312 -2.521 1 91.69 416 GLN A CA 1
ATOM 3161 C C . GLN A 1 416 ? 17.656 9.672 -2.273 1 91.69 416 GLN A C 1
ATOM 3163 O O . GLN A 1 416 ? 17.594 10.562 -3.121 1 91.69 416 GLN A O 1
ATOM 3168 N N . ILE A 1 417 ? 18.25 9.883 -1.119 1 93.81 417 ILE A N 1
ATOM 3169 C CA . ILE A 1 417 ? 18.688 11.219 -0.75 1 93.81 417 ILE A CA 1
ATOM 3170 C C . ILE A 1 417 ? 20.219 11.297 -0.777 1 93.81 417 ILE A C 1
ATOM 3172 O O . ILE A 1 417 ? 20.781 12.227 -1.354 1 93.81 417 ILE A O 1
ATOM 3176 N N . LEU A 1 418 ? 20.922 10.297 -0.254 1 93.06 418 LEU A N 1
ATOM 3177 C CA . LEU A 1 418 ? 22.359 10.367 -0.102 1 93.06 418 LEU A CA 1
ATOM 3178 C C . LEU A 1 418 ? 23.062 10.125 -1.436 1 93.06 418 LEU A C 1
ATOM 3180 O O . LEU A 1 418 ? 22.734 9.18 -2.154 1 93.06 418 LEU A O 1
ATOM 3184 N N . PRO A 1 419 ? 24 11 -1.732 1 92 419 PRO A N 1
ATOM 3185 C CA . PRO A 1 419 ? 24.828 10.734 -2.918 1 92 419 PRO A CA 1
ATOM 3186 C C . PRO A 1 419 ? 25.594 9.43 -2.814 1 92 419 PRO A C 1
ATOM 3188 O O . PRO A 1 419 ? 26.016 9.039 -1.723 1 92 419 PRO A O 1
ATOM 3191 N N . LYS A 1 420 ? 25.906 8.859 -3.932 1 87.19 420 LYS A N 1
ATOM 3192 C CA . LYS A 1 420 ? 26.516 7.535 -3.967 1 87.19 420 LYS A CA 1
ATOM 3193 C C . LYS A 1 420 ? 28.031 7.633 -3.859 1 87.19 420 LYS A C 1
ATOM 3195 O O . LYS A 1 420 ? 28.672 6.805 -3.201 1 87.19 420 LYS A O 1
ATOM 3200 N N . GLU A 1 421 ? 28.625 8.648 -4.414 1 88.31 421 GLU A N 1
ATOM 3201 C CA . GLU A 1 421 ? 30.062 8.828 -4.383 1 88.31 421 GLU A CA 1
ATOM 3202 C C . GLU A 1 421 ? 30.531 9.406 -3.051 1 88.31 421 GLU A C 1
ATOM 3204 O O . GLU A 1 421 ? 29.891 10.328 -2.52 1 88.31 421 GLU A O 1
ATOM 3209 N N . SER A 1 422 ? 31.594 8.961 -2.506 1 85.88 422 SER A N 1
ATOM 3210 C CA . SER A 1 422 ? 32.094 9.32 -1.182 1 85.88 422 SER A CA 1
ATOM 3211 C C . SER A 1 422 ? 32.375 10.812 -1.088 1 85.88 422 SER A C 1
ATOM 3213 O O . SER A 1 422 ? 32.031 11.461 -0.095 1 85.88 422 SER A O 1
ATOM 3215 N N . GLU A 1 423 ? 33 11.305 -2.117 1 88.62 423 GLU A N 1
ATOM 3216 C CA . GLU A 1 423 ? 33.344 12.727 -2.088 1 88.62 423 GLU A CA 1
ATOM 3217 C C . GLU A 1 423 ? 32.094 13.586 -2.123 1 88.62 423 GLU A C 1
ATOM 3219 O O . GLU A 1 423 ? 32 14.594 -1.418 1 88.62 423 GLU A O 1
ATOM 3224 N N . SER A 1 424 ? 31.219 13.125 -2.941 1 91.12 424 SER A N 1
ATOM 3225 C CA . SER A 1 424 ? 29.953 13.836 -3.049 1 91.12 424 SER A CA 1
ATOM 3226 C C . SER A 1 424 ? 29.156 13.758 -1.751 1 91.12 424 SER A C 1
ATOM 3228 O O . SER A 1 424 ? 28.484 14.711 -1.369 1 91.12 424 SER A O 1
ATOM 3230 N N . LEU A 1 425 ? 29.281 12.656 -1.117 1 92 425 LEU A N 1
ATOM 3231 C CA . LEU A 1 425 ? 28.578 12.461 0.147 1 92 425 LEU A CA 1
ATOM 3232 C C . LEU A 1 425 ? 29.141 13.375 1.229 1 92 425 LEU A C 1
ATOM 3234 O O . LEU A 1 425 ? 28.391 14 1.978 1 92 425 LEU A O 1
ATOM 3238 N N . GLN A 1 426 ? 30.453 13.477 1.355 1 89.88 426 GLN A N 1
ATOM 3239 C CA . GLN A 1 426 ? 31.094 14.359 2.326 1 89.88 426 GLN A CA 1
ATOM 3240 C C . GLN A 1 426 ? 30.703 15.812 2.086 1 89.88 426 GLN A C 1
ATOM 3242 O O . GLN A 1 426 ? 30.438 16.562 3.033 1 89.88 426 GLN A O 1
ATOM 3247 N N . HIS A 1 427 ? 30.719 16.141 0.857 1 91.56 427 HIS A N 1
ATOM 3248 C CA . HIS A 1 427 ? 30.312 17.484 0.483 1 91.56 427 HIS A CA 1
ATOM 3249 C C . HIS A 1 427 ? 28.859 17.766 0.861 1 91.56 427 HIS A C 1
ATOM 3251 O O . HIS A 1 427 ? 28.547 18.812 1.405 1 91.56 427 HIS A O 1
ATOM 3257 N N . PHE A 1 428 ? 28.016 16.859 0.606 1 94.31 428 PHE A N 1
ATOM 3258 C CA . PHE A 1 428 ? 26.594 16.953 0.922 1 94.31 428 PHE A CA 1
ATOM 3259 C C . PHE A 1 428 ? 26.391 17.125 2.422 1 94.31 428 PHE A C 1
ATOM 3261 O O . PHE A 1 428 ? 25.641 18 2.852 1 94.31 428 PHE A O 1
ATOM 3268 N N . LEU A 1 429 ? 27.094 16.391 3.195 1 91.62 429 LEU A N 1
ATOM 3269 C CA . LEU A 1 429 ? 26.922 16.375 4.645 1 91.62 429 LEU A CA 1
ATOM 3270 C C . LEU A 1 429 ? 27.422 17.688 5.258 1 91.62 429 LEU A C 1
ATOM 3272 O O . LEU A 1 429 ? 26.953 18.094 6.32 1 91.62 429 LEU A O 1
ATOM 3276 N N . SER A 1 430 ? 28.297 18.359 4.57 1 90.62 430 SER A N 1
ATOM 3277 C CA . SER A 1 430 ? 28.859 19.594 5.086 1 90.62 430 SER A CA 1
ATOM 3278 C C . SER A 1 430 ? 27.859 20.734 5.004 1 90.62 430 SER A C 1
ATOM 3280 O O . SER A 1 430 ? 28.031 21.766 5.672 1 90.62 430 SER A O 1
ATOM 3282 N N . PHE A 1 431 ? 26.781 20.594 4.262 1 92.69 431 PHE A N 1
ATOM 3283 C CA . PHE A 1 431 ? 25.828 21.672 4.078 1 92.69 431 PHE A CA 1
ATOM 3284 C C . PHE A 1 431 ? 24.562 21.406 4.887 1 92.69 431 PHE A C 1
ATOM 3286 O O . PHE A 1 431 ? 23.625 22.219 4.879 1 92.69 431 PHE A O 1
ATOM 3293 N N . LEU A 1 432 ? 24.516 20.281 5.637 1 93 432 LEU A N 1
ATOM 3294 C CA . LEU A 1 432 ? 23.312 19.938 6.391 1 93 432 LEU A CA 1
ATOM 3295 C C . LEU A 1 432 ? 23.062 20.953 7.5 1 93 432 LEU A C 1
ATOM 3297 O O . LEU A 1 432 ? 24 21.531 8.047 1 93 432 LEU A O 1
ATOM 3301 N N . PRO A 1 433 ? 21.781 21.188 7.785 1 92.94 433 PRO A N 1
ATOM 3302 C CA . PRO A 1 433 ? 21.453 22.062 8.922 1 92.94 433 PRO A CA 1
ATOM 3303 C C . PRO A 1 433 ? 22.109 21.609 10.219 1 92.94 433 PRO A C 1
ATOM 3305 O O . PRO A 1 433 ? 22.25 20.406 10.453 1 92.94 433 PRO A O 1
ATOM 3308 N N . GLN A 1 434 ? 22.422 22.547 11.078 1 87.5 434 GLN A N 1
ATOM 3309 C CA . GLN A 1 434 ? 23.078 22.25 12.344 1 87.5 434 GLN A CA 1
ATOM 3310 C C . GLN A 1 434 ? 22.219 21.359 13.227 1 87.5 434 GLN A C 1
ATOM 3312 O O . GLN A 1 434 ? 22.734 20.531 13.984 1 87.5 434 GLN A O 1
ATOM 3317 N N . SER A 1 435 ? 20.969 21.578 13.133 1 88.56 435 SER A N 1
ATOM 3318 C CA . SER A 1 435 ? 20.062 20.781 13.945 1 88.56 435 SER A CA 1
ATOM 3319 C C . SER A 1 435 ? 20.156 19.297 13.594 1 88.56 435 SER A C 1
ATOM 3321 O O . SER A 1 435 ? 19.969 18.438 14.453 1 88.56 435 SER A O 1
ATOM 3323 N N . MET A 1 436 ? 20.5 18.953 12.359 1 89.94 436 MET A N 1
ATOM 3324 C CA . MET A 1 436 ? 20.625 17.578 11.922 1 89.94 436 MET A CA 1
ATOM 3325 C C . MET A 1 436 ? 21.969 16.984 12.367 1 89.94 436 MET A C 1
ATOM 3327 O O . MET A 1 436 ? 22.031 15.828 12.797 1 89.94 436 MET A O 1
ATOM 3331 N N . THR A 1 437 ? 22.984 17.781 12.297 1 84.88 437 THR A N 1
ATOM 3332 C CA . THR A 1 437 ? 24.312 17.328 12.664 1 84.88 437 THR A CA 1
ATOM 3333 C C . THR A 1 437 ? 24.422 17.125 14.18 1 84.88 437 THR A C 1
ATOM 3335 O O . THR A 1 437 ? 25.062 16.172 14.641 1 84.88 437 THR A O 1
ATOM 3338 N N . ARG A 1 438 ? 23.797 17.953 14.867 1 81.62 438 ARG A N 1
ATOM 3339 C CA . ARG A 1 438 ? 23.797 17.844 16.328 1 81.62 438 ARG A CA 1
ATOM 3340 C C . ARG A 1 438 ? 23.078 16.578 16.781 1 81.62 438 ARG A C 1
ATOM 3342 O O . ARG A 1 438 ? 23.516 15.914 17.719 1 81.62 438 ARG A O 1
ATOM 3349 N N . LYS A 1 439 ? 22.078 16.281 16.172 1 79.06 439 LYS A N 1
ATOM 3350 C CA . LYS A 1 439 ? 21.297 15.102 16.531 1 79.06 439 LYS A CA 1
ATOM 3351 C C . LYS A 1 439 ? 22.125 13.828 16.359 1 79.06 439 LYS A C 1
ATOM 3353 O O . LYS A 1 439 ? 22.016 12.906 17.172 1 79.06 439 LYS A O 1
ATOM 3358 N N . VAL A 1 440 ? 22.828 13.758 15.344 1 76.88 440 VAL A N 1
ATOM 3359 C CA . VAL A 1 440 ? 23.656 12.586 15.086 1 76.88 440 VAL A CA 1
ATOM 3360 C C . VAL A 1 440 ? 24.75 12.484 16.156 1 76.88 440 VAL A C 1
ATOM 3362 O O . VAL A 1 440 ? 25.062 11.391 16.625 1 76.88 440 VAL A O 1
ATOM 3365 N N . ALA A 1 441 ? 25.281 13.633 16.484 1 72.19 441 ALA A N 1
ATOM 3366 C CA . ALA A 1 441 ? 26.312 13.656 17.516 1 72.19 441 ALA A CA 1
ATOM 3367 C C . ALA A 1 441 ? 25.75 13.203 18.859 1 72.19 441 ALA A C 1
ATOM 3369 O O . ALA A 1 441 ? 26.406 12.453 19.594 1 72.19 441 ALA A O 1
ATOM 3370 N N . ASP A 1 442 ? 24.594 13.602 19.125 1 70.5 442 ASP A N 1
ATOM 3371 C CA . ASP A 1 442 ? 23.953 13.25 20.375 1 70.5 442 ASP A CA 1
ATOM 3372 C C . ASP A 1 442 ? 23.594 11.766 20.406 1 70.5 442 ASP A C 1
ATOM 3374 O O . ASP A 1 442 ? 23.703 11.117 21.453 1 70.5 442 ASP A O 1
ATOM 3378 N N . SER A 1 443 ? 23.141 11.234 19.312 1 64.94 443 SER A N 1
ATOM 3379 C CA . SER A 1 443 ? 22.766 9.836 19.234 1 64.94 443 SER A CA 1
ATOM 3380 C C . SER A 1 443 ? 23.969 8.914 19.406 1 64.94 443 SER A C 1
ATOM 3382 O O . SER A 1 443 ? 23.859 7.848 20.016 1 64.94 443 SER A O 1
ATOM 3384 N N . THR A 1 444 ? 25.031 9.32 18.859 1 61.91 444 THR A N 1
ATOM 3385 C CA . THR A 1 444 ? 26.266 8.555 19.016 1 61.91 444 THR A CA 1
ATOM 3386 C C . THR A 1 444 ? 26.719 8.539 20.469 1 61.91 444 THR A C 1
ATOM 3388 O O . THR A 1 444 ? 27.188 7.52 20.969 1 61.91 444 THR A O 1
ATOM 3391 N N . LEU A 1 445 ? 26.469 9.633 21.031 1 52.41 445 LEU A N 1
ATOM 3392 C CA . LEU A 1 445 ? 26.875 9.75 22.438 1 52.41 445 LEU A CA 1
ATOM 3393 C C . LEU A 1 445 ? 26 8.883 23.312 1 52.41 445 LEU A C 1
ATOM 3395 O O . LEU A 1 445 ? 26.484 8.219 24.234 1 52.41 445 LEU A O 1
ATOM 3399 N N . GLU A 1 446 ? 24.734 8.891 23.047 1 53.88 446 GLU A N 1
ATOM 3400 C CA . GLU A 1 446 ? 23.812 8.078 23.828 1 53.88 446 GLU A CA 1
ATOM 3401 C C . GLU A 1 446 ? 24.078 6.59 23.641 1 53.88 446 GLU A C 1
ATOM 3403 O O . GLU A 1 446 ? 24 5.809 24.578 1 53.88 446 GLU A O 1
ATOM 3408 N N . GLN A 1 447 ? 24.391 6.211 22.438 1 53.75 447 GLN A N 1
ATOM 3409 C CA . GLN A 1 447 ? 24.703 4.812 22.156 1 53.75 447 GLN A CA 1
ATOM 3410 C C . GLN A 1 447 ? 26.016 4.402 22.812 1 53.75 447 GLN A C 1
ATOM 34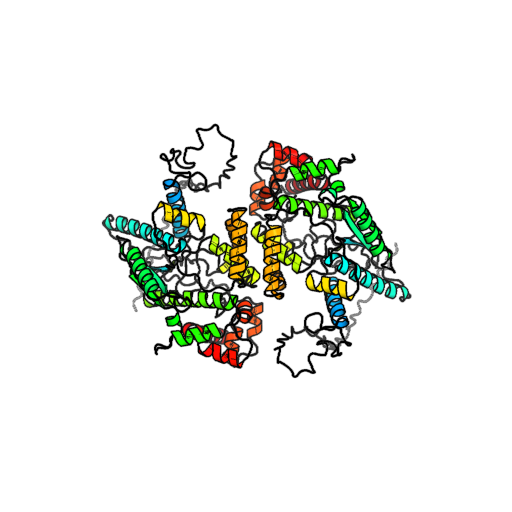12 O O . GLN A 1 447 ? 26.172 3.262 23.266 1 53.75 447 GLN A O 1
ATOM 3417 N N . SER A 1 448 ? 26.953 5.363 22.797 1 46.88 448 SER A N 1
ATOM 3418 C CA . SER A 1 448 ? 28.219 5.09 23.438 1 46.88 448 SER A CA 1
ATOM 3419 C C . SER A 1 448 ? 28.047 4.918 24.953 1 46.88 448 SER A C 1
ATOM 3421 O O . SER A 1 448 ? 28.812 4.191 25.594 1 46.88 448 SER A O 1
ATOM 3423 N N . LEU A 1 449 ? 27.047 5.555 25.391 1 40.84 449 LEU A N 1
ATOM 3424 C CA . LEU A 1 449 ? 26.812 5.461 26.828 1 40.84 449 LEU A CA 1
ATOM 3425 C C . LEU A 1 449 ? 26.109 4.156 27.172 1 40.84 449 LEU A C 1
ATOM 3427 O O . LEU A 1 449 ? 26.188 3.689 28.312 1 40.84 449 LEU A O 1
ATOM 3431 N N . LEU A 1 450 ? 25.422 3.688 26.297 1 40.03 450 LEU A N 1
ATOM 3432 C CA . LEU A 1 450 ? 24.734 2.422 26.516 1 40.03 450 LEU A CA 1
ATOM 3433 C C . LEU A 1 450 ? 25.688 1.245 26.344 1 40.03 450 LEU A C 1
ATOM 3435 O O . LEU A 1 450 ? 25.344 0.108 26.672 1 40.03 450 LEU A O 1
ATOM 3439 N N . ARG A 1 451 ? 26.875 1.404 25.875 1 37.22 451 ARG A N 1
ATOM 3440 C CA . ARG A 1 451 ? 27.922 0.385 25.875 1 37.22 451 ARG A CA 1
ATOM 3441 C C . ARG A 1 451 ? 28.734 0.451 27.172 1 37.22 451 ARG A C 1
ATOM 3443 O O . ARG A 1 451 ? 29.062 1.539 27.641 1 37.22 451 ARG A O 1
ATOM 3450 N N . MET B 1 1 ? -0.148 -68.438 37.344 1 20.36 1 MET B N 1
ATOM 3451 C CA . MET B 1 1 ? 0.295 -67.812 38.594 1 20.36 1 MET B CA 1
ATOM 3452 C C . MET B 1 1 ? 1.654 -67.125 38.406 1 20.36 1 MET B C 1
ATOM 3454 O O . MET B 1 1 ? 2.275 -66.688 39.375 1 20.36 1 MET B O 1
ATOM 3458 N N . ALA B 1 2 ? 2.186 -67.062 37.188 1 19.94 2 ALA B N 1
ATOM 3459 C CA . ALA B 1 2 ? 3.566 -67.375 36.812 1 19.94 2 ALA B CA 1
ATOM 3460 C C . ALA B 1 2 ? 4.461 -66.125 37.031 1 19.94 2 ALA B C 1
ATOM 3462 O O . ALA B 1 2 ? 4.203 -65.062 36.469 1 19.94 2 ALA B O 1
ATOM 3463 N N . SER B 1 3 ? 5.254 -66 38.156 1 19.27 3 SER B N 1
ATOM 3464 C CA . SER B 1 3 ? 5.898 -65.062 39.062 1 19.27 3 SER B CA 1
ATOM 3465 C C . SER B 1 3 ? 7.164 -64.5 38.438 1 19.27 3 SER B C 1
ATOM 3467 O O . SER B 1 3 ? 7.93 -63.781 39.094 1 19.27 3 SER B O 1
ATOM 3469 N N . CYS B 1 4 ? 7.527 -64.812 37.125 1 18.86 4 CYS B N 1
ATOM 3470 C CA . CYS B 1 4 ? 8.945 -64.875 36.812 1 18.86 4 CYS B CA 1
ATOM 3471 C C . CYS B 1 4 ? 9.602 -63.531 36.812 1 18.86 4 CYS B C 1
ATOM 3473 O O . CYS B 1 4 ? 9.242 -62.656 36 1 18.86 4 CYS B O 1
ATOM 3475 N N . GLY B 1 5 ? 10.18 -63 37.938 1 19.36 5 GLY B N 1
ATOM 3476 C CA . GLY B 1 5 ? 10.641 -61.75 38.562 1 19.36 5 GLY B CA 1
ATOM 3477 C C . GLY B 1 5 ? 11.961 -61.25 38 1 19.36 5 GLY B C 1
ATOM 3478 O O . GLY B 1 5 ? 12.539 -60.312 38.5 1 19.36 5 GLY B O 1
ATOM 3479 N N . SER B 1 6 ? 12.609 -61.969 37 1 18.33 6 SER B N 1
ATOM 3480 C CA . SER B 1 6 ? 14.055 -61.938 37.188 1 18.33 6 SER B CA 1
ATOM 3481 C C . SER B 1 6 ? 14.609 -60.531 36.938 1 18.33 6 SER B C 1
ATOM 3483 O O . SER B 1 6 ? 14.039 -59.75 36.156 1 18.33 6 SER B O 1
ATOM 3485 N N . ALA B 1 7 ? 15.695 -60.062 37.719 1 19.36 7 ALA B N 1
ATOM 3486 C CA . ALA B 1 7 ? 16.484 -59 38.344 1 19.36 7 ALA B CA 1
ATOM 3487 C C . ALA B 1 7 ? 17.453 -58.375 37.312 1 19.36 7 ALA B C 1
ATOM 3489 O O . ALA B 1 7 ? 18.641 -58.688 37.312 1 19.36 7 ALA B O 1
ATOM 3490 N N . CYS B 1 8 ? 17.156 -58.281 35.906 1 19.47 8 CYS B N 1
ATOM 3491 C CA . CYS B 1 8 ? 18.281 -58.156 34.969 1 19.47 8 CYS B CA 1
ATOM 3492 C C . CYS B 1 8 ? 19.078 -56.875 35.281 1 19.47 8 CYS B C 1
ATOM 3494 O O . CYS B 1 8 ? 18.5 -55.812 35.469 1 19.47 8 CYS B O 1
ATOM 3496 N N . ASP B 1 9 ? 20.391 -56.969 35.625 1 20.05 9 ASP B N 1
ATOM 3497 C CA . ASP B 1 9 ? 21.562 -56.281 36.125 1 20.05 9 ASP B CA 1
ATOM 3498 C C . ASP B 1 9 ? 21.938 -55.094 35.281 1 20.05 9 ASP B C 1
ATOM 3500 O O . ASP B 1 9 ? 21.922 -55.188 34.031 1 20.05 9 ASP B O 1
ATOM 3504 N N . GLN B 1 10 ? 21.906 -53.781 35.781 1 19.02 10 GLN B N 1
ATOM 3505 C CA . GLN B 1 10 ? 21.859 -52.375 35.469 1 19.02 10 GLN B CA 1
ATOM 3506 C C . GLN B 1 10 ? 23.203 -51.844 34.969 1 19.02 10 GLN B C 1
ATOM 3508 O O . GLN B 1 10 ? 23.906 -51.125 35.688 1 19.02 10 GLN B O 1
ATOM 3513 N N . SER B 1 11 ? 24.031 -52.75 34.25 1 19.8 11 SER B N 1
ATOM 3514 C CA . SER B 1 11 ? 25.438 -52.406 34.219 1 19.8 11 SER B CA 1
ATOM 3515 C C . SER B 1 11 ? 25.656 -51.031 33.594 1 19.8 11 SER B C 1
ATOM 3517 O O . SER B 1 11 ? 24.906 -50.625 32.719 1 19.8 11 SER B O 1
ATOM 3519 N N . HIS B 1 12 ? 26.5 -50.094 34.25 1 20 12 HIS B N 1
ATOM 3520 C CA . HIS B 1 12 ? 26.891 -48.688 34.344 1 20 12 HIS B CA 1
ATOM 3521 C C . HIS B 1 12 ? 27.75 -48.25 33.188 1 20 12 HIS B C 1
ATOM 3523 O O . HIS B 1 12 ? 28.391 -47.219 33.219 1 20 12 HIS B O 1
ATOM 3529 N N . CYS B 1 13 ? 27.453 -48.688 31.906 1 19.77 13 CYS B N 1
ATOM 3530 C CA . CYS B 1 13 ? 28.5 -48.531 30.906 1 19.77 13 CYS B CA 1
ATOM 3531 C C . CYS B 1 13 ? 28.875 -47.062 30.75 1 19.77 13 CYS B C 1
ATOM 3533 O O . CYS B 1 13 ? 28.016 -46.219 30.5 1 19.77 13 CYS B O 1
ATOM 3535 N N . ARG B 1 14 ? 30.016 -46.656 31.328 1 19.34 14 ARG B N 1
ATOM 3536 C CA . ARG B 1 14 ? 30.766 -45.406 31.438 1 19.34 14 ARG B CA 1
ATOM 3537 C C . ARG B 1 14 ? 31.125 -44.875 30.047 1 19.34 14 ARG B C 1
ATOM 3539 O O . ARG B 1 14 ? 31.969 -45.438 29.359 1 19.34 14 ARG B O 1
ATOM 3546 N N . ARG B 1 15 ? 30.125 -44.469 29.219 1 20.09 15 ARG B N 1
ATOM 3547 C CA . ARG B 1 15 ? 30.516 -44.125 27.859 1 20.09 15 ARG B CA 1
ATOM 3548 C C . ARG B 1 15 ? 31.531 -42.969 27.875 1 20.09 15 ARG B C 1
ATOM 3550 O O . ARG B 1 15 ? 31.375 -42 28.609 1 20.09 15 ARG B O 1
ATOM 3557 N N . PRO B 1 16 ? 32.781 -43.281 27.469 1 21.36 16 PRO B N 1
ATOM 3558 C CA . PRO B 1 16 ? 33.906 -42.344 27.438 1 21.36 16 PRO B CA 1
ATOM 3559 C C . PRO B 1 16 ? 33.594 -41.062 26.672 1 21.36 16 PRO B C 1
ATOM 3561 O O . PRO B 1 16 ? 32.688 -41.062 25.812 1 21.36 16 PRO B O 1
ATOM 3564 N N . ASP B 1 17 ? 33.938 -39.875 27.219 1 21.12 17 ASP B N 1
ATOM 3565 C CA . ASP B 1 17 ? 33.75 -38.438 27.062 1 21.12 17 ASP B CA 1
ATOM 3566 C C . ASP B 1 17 ? 34.375 -37.906 25.781 1 21.12 17 ASP B C 1
ATOM 3568 O O . ASP B 1 17 ? 34.562 -36.719 25.594 1 21.12 17 ASP B O 1
ATOM 3572 N N . ASP B 1 18 ? 34.625 -38.781 24.719 1 21.03 18 ASP B N 1
ATOM 3573 C CA . ASP B 1 18 ? 35.562 -38.219 23.75 1 21.03 18 ASP B CA 1
ATOM 3574 C C . ASP B 1 18 ? 35.031 -36.906 23.172 1 21.03 18 ASP B C 1
ATOM 3576 O O . ASP B 1 18 ? 33.906 -36.812 22.703 1 21.03 18 ASP B O 1
ATOM 3580 N N . SER B 1 19 ? 35.594 -35.75 23.578 1 21.62 19 SER B N 1
ATOM 3581 C CA . SER B 1 19 ? 35.406 -34.312 23.453 1 21.62 19 SER B CA 1
ATOM 3582 C C . SER B 1 19 ? 35.562 -33.875 22 1 21.62 19 SER B C 1
ATOM 3584 O O . SER B 1 19 ? 35.625 -32.656 21.719 1 21.62 19 SER B O 1
ATOM 3586 N N . GLY B 1 20 ? 35.656 -34.75 20.969 1 21.45 20 GLY B N 1
ATOM 3587 C CA . GLY B 1 20 ? 36.219 -34.125 19.781 1 21.45 20 GLY B CA 1
ATOM 3588 C C . GLY B 1 20 ? 35.375 -32.969 19.281 1 21.45 20 GLY B C 1
ATOM 3589 O O . GLY B 1 20 ? 34.156 -33.062 19.234 1 21.45 20 GLY B O 1
ATOM 3590 N N . GLY B 1 21 ? 35.844 -31.719 19.438 1 21.28 21 GLY B N 1
ATOM 3591 C CA . GLY B 1 21 ? 35.375 -30.375 19.172 1 21.28 21 GLY B CA 1
ATOM 3592 C C . GLY B 1 21 ? 34.969 -30.156 17.719 1 21.28 21 GLY B C 1
ATOM 3593 O O . GLY B 1 21 ? 35.812 -30.234 16.828 1 21.28 21 GLY B O 1
ATOM 3594 N N . ALA B 1 22 ? 33.906 -30.75 17.234 1 21.12 22 ALA B N 1
ATOM 3595 C CA . ALA B 1 22 ? 33.469 -30.594 15.852 1 21.12 22 ALA B CA 1
ATOM 3596 C C . ALA B 1 22 ? 33.312 -29.109 15.484 1 21.12 22 ALA B C 1
ATOM 3598 O O . ALA B 1 22 ? 32.594 -28.359 16.156 1 21.12 22 ALA B O 1
ATOM 3599 N N . GLU B 1 23 ? 34.375 -28.516 14.953 1 24.17 23 GLU B N 1
ATOM 3600 C CA . GLU B 1 23 ? 34.406 -27.188 14.352 1 24.17 23 GLU B CA 1
ATOM 3601 C C . GLU B 1 23 ? 33.25 -27.016 13.352 1 24.17 23 GLU B C 1
ATOM 3603 O O . GLU B 1 23 ? 33.188 -27.766 12.367 1 24.17 23 GLU B O 1
ATOM 3608 N N . GLU B 1 24 ? 32.094 -26.844 13.836 1 23.05 24 GLU B N 1
ATOM 3609 C CA . GLU B 1 24 ? 30.891 -26.625 13.016 1 23.05 24 GLU B CA 1
ATOM 3610 C C . GLU B 1 24 ? 31.125 -25.531 11.977 1 23.05 24 GLU B C 1
ATOM 3612 O O . GLU B 1 24 ? 31.5 -24.422 12.32 1 23.05 24 GLU B O 1
ATOM 3617 N N . ASP B 1 25 ? 31.547 -25.953 10.828 1 23.2 25 ASP B N 1
ATOM 3618 C CA . ASP B 1 25 ? 31.672 -25.078 9.672 1 23.2 25 ASP B CA 1
ATOM 3619 C C . ASP B 1 25 ? 30.406 -24.25 9.477 1 23.2 25 ASP B C 1
ATOM 3621 O O . ASP B 1 25 ? 29.312 -24.797 9.305 1 23.2 25 ASP B O 1
ATOM 3625 N N . VAL B 1 26 ? 30.312 -23.172 10.211 1 25.14 26 VAL B N 1
ATOM 3626 C CA . VAL B 1 26 ? 29.25 -22.172 10.047 1 25.14 26 VAL B CA 1
ATOM 3627 C C . VAL B 1 26 ? 29.031 -21.891 8.562 1 25.14 26 VAL B C 1
ATOM 3629 O O . VAL B 1 26 ? 29.984 -21.641 7.824 1 25.14 26 VAL B O 1
ATOM 3632 N N . PRO B 1 27 ? 27.969 -22.438 8.031 1 24.62 27 PRO B N 1
ATOM 3633 C CA . PRO B 1 27 ? 27.719 -22.125 6.625 1 24.62 27 PRO B CA 1
ATOM 3634 C C . PRO B 1 27 ? 27.844 -20.625 6.316 1 24.62 27 PRO B C 1
ATOM 3636 O O . PRO B 1 27 ? 27.453 -19.797 7.137 1 24.62 27 PRO B O 1
ATOM 3639 N N . GLU B 1 28 ? 28.844 -20.203 5.605 1 25.5 28 GLU B N 1
ATOM 3640 C CA . GLU B 1 28 ? 29.109 -18.844 5.129 1 25.5 28 GLU B CA 1
ATOM 3641 C C . GLU B 1 28 ? 27.828 -18.172 4.637 1 25.5 28 GLU B C 1
ATOM 3643 O O . GLU B 1 28 ? 27.109 -18.719 3.799 1 25.5 28 GLU B O 1
ATOM 3648 N N . ARG B 1 29 ? 27.172 -17.391 5.477 1 25.23 29 ARG B N 1
ATOM 3649 C CA . ARG B 1 29 ? 26.125 -16.438 5.125 1 25.23 29 ARG B CA 1
ATOM 3650 C C . ARG B 1 29 ? 26.453 -15.727 3.82 1 25.23 29 ARG B C 1
ATOM 3652 O O . ARG B 1 29 ? 27.578 -15.234 3.641 1 25.23 29 ARG B O 1
ATOM 3659 N N . PHE B 1 30 ? 25.891 -16.047 2.717 1 23.34 30 PHE B N 1
ATOM 3660 C CA . PHE B 1 30 ? 25.922 -15.258 1.487 1 23.34 30 PHE B CA 1
ATOM 3661 C C . PHE B 1 30 ? 25.781 -13.773 1.788 1 23.34 30 PHE B C 1
ATOM 3663 O O . PHE B 1 30 ? 24.781 -13.336 2.357 1 23.34 30 PHE B O 1
ATOM 3670 N N . SER B 1 31 ? 26.75 -13.109 2.209 1 24.89 31 SER B N 1
ATOM 3671 C CA . SER B 1 31 ? 26.828 -11.656 2.297 1 24.89 31 SER B CA 1
ATOM 3672 C C . SER B 1 31 ? 26.234 -10.984 1.062 1 24.89 31 SER B C 1
ATOM 3674 O O . SER B 1 31 ? 26.516 -11.406 -0.066 1 24.89 31 SER B O 1
ATOM 3676 N N . ALA B 1 32 ? 25.109 -10.383 1.229 1 27.72 32 ALA B N 1
ATOM 3677 C CA . ALA B 1 32 ? 24.594 -9.398 0.283 1 27.72 32 ALA B CA 1
ATOM 3678 C C . ALA B 1 32 ? 25.688 -8.469 -0.207 1 27.72 32 ALA B C 1
ATOM 3680 O O . ALA B 1 32 ? 26.109 -7.562 0.516 1 27.72 32 ALA B O 1
ATOM 3681 N N . SER B 1 33 ? 26.75 -8.953 -0.85 1 26.7 33 SER B N 1
ATOM 3682 C CA . SER B 1 33 ? 27.578 -7.984 -1.56 1 26.7 33 SER B CA 1
ATOM 3683 C C . SER B 1 33 ? 26.719 -6.961 -2.297 1 26.7 33 SER B C 1
ATOM 3685 O O . SER B 1 33 ? 25.812 -7.328 -3.059 1 26.7 33 SER B O 1
ATOM 3687 N N . ARG B 1 34 ? 26.484 -5.902 -1.652 1 27.2 34 ARG B N 1
ATOM 3688 C CA . ARG B 1 34 ? 26.062 -4.629 -2.236 1 27.2 34 ARG B CA 1
ATOM 3689 C C . ARG B 1 34 ? 26.875 -4.305 -3.484 1 27.2 34 ARG B C 1
ATOM 3691 O O . ARG B 1 34 ? 28.031 -3.879 -3.389 1 27.2 34 ARG B O 1
ATOM 3698 N N . ASP B 1 35 ? 26.797 -5.004 -4.531 1 26.86 35 ASP B N 1
ATOM 3699 C CA . ASP B 1 35 ? 27.359 -4.566 -5.801 1 26.86 35 ASP B CA 1
ATOM 3700 C C . ASP B 1 35 ? 26.953 -3.133 -6.129 1 26.86 35 ASP B C 1
ATOM 3702 O O . ASP B 1 35 ? 25.781 -2.871 -6.406 1 26.86 35 ASP B O 1
ATOM 3706 N N . SER B 1 36 ? 27.375 -2.15 -5.285 1 26.48 36 SER B N 1
ATOM 3707 C CA . SER B 1 36 ? 27.484 -0.778 -5.773 1 26.48 36 SER B CA 1
ATOM 3708 C C . SER B 1 36 ? 28.234 -0.719 -7.094 1 26.48 36 SER B C 1
ATOM 3710 O O . SER B 1 36 ? 29.469 -0.76 -7.109 1 26.48 36 SER B O 1
ATOM 3712 N N . ASP B 1 37 ? 27.875 -1.406 -8.07 1 26.83 37 ASP B N 1
ATOM 3713 C CA . ASP B 1 37 ? 28.516 -1.188 -9.367 1 26.83 37 ASP B CA 1
ATOM 3714 C C . ASP B 1 37 ? 28.406 0.27 -9.805 1 26.83 37 ASP B C 1
ATOM 3716 O O . ASP B 1 37 ? 27.297 0.764 -10.039 1 26.83 37 ASP B O 1
ATOM 3720 N N . THR B 1 38 ? 29.219 1.209 -9.188 1 26.72 38 THR B N 1
ATOM 3721 C CA . THR B 1 38 ? 29.609 2.441 -9.859 1 26.72 38 THR B CA 1
ATOM 3722 C C . THR B 1 38 ? 29.922 2.182 -11.336 1 26.72 38 THR B C 1
ATOM 3724 O O . THR B 1 38 ? 30.75 1.327 -11.664 1 26.72 38 THR B O 1
ATOM 3727 N N . SER B 1 39 ? 29.016 2.568 -12.156 1 25.16 39 SER B N 1
ATOM 3728 C CA . SER B 1 39 ? 29.266 2.674 -13.594 1 25.16 39 SER B CA 1
ATOM 3729 C C . SER B 1 39 ? 30.469 3.557 -13.883 1 25.16 39 SER B C 1
ATOM 3731 O O . SER B 1 39 ? 30.359 4.785 -13.883 1 25.16 39 SER B O 1
ATOM 3733 N N . LYS B 1 40 ? 31.688 3.496 -13.359 1 26.97 40 LYS B N 1
ATOM 3734 C CA . LYS B 1 40 ? 32.781 4.07 -14.117 1 26.97 40 LYS B CA 1
ATOM 3735 C C . LYS B 1 40 ? 32.656 3.748 -15.602 1 26.97 40 LYS B C 1
ATOM 3737 O O . LYS B 1 40 ? 32.312 2.633 -15.977 1 26.97 40 LYS B O 1
ATOM 3742 N N . THR B 1 41 ? 32.562 4.867 -16.344 1 26.97 41 THR B N 1
ATOM 3743 C CA . THR B 1 41 ? 32.938 4.793 -17.75 1 26.97 41 THR B CA 1
ATOM 3744 C C . THR B 1 41 ? 34.219 3.955 -17.922 1 26.97 41 THR B C 1
ATOM 3746 O O . THR B 1 41 ? 35.312 4.418 -17.641 1 26.97 41 THR B O 1
ATOM 3749 N N . ALA B 1 42 ? 34.312 2.76 -17.438 1 27.09 42 ALA B N 1
ATOM 3750 C CA . ALA B 1 42 ? 35.438 1.978 -17.984 1 27.09 42 ALA B CA 1
ATOM 3751 C C . ALA B 1 42 ? 35.688 2.328 -19.453 1 27.09 42 ALA B C 1
ATOM 3753 O O . ALA B 1 42 ? 34.75 2.689 -20.172 1 27.09 42 ALA B O 1
ATOM 3754 N N . GLY B 1 43 ? 36.844 2.533 -19.828 1 29 43 GLY B N 1
ATOM 3755 C CA . GLY B 1 43 ? 37.25 2.537 -21.234 1 29 43 GLY B CA 1
ATOM 3756 C C . GLY B 1 43 ? 36.406 1.61 -22.078 1 29 43 GLY B C 1
ATOM 3757 O O . GLY B 1 43 ? 35.688 0.755 -21.547 1 29 43 GLY B O 1
ATOM 3758 N N . GLY B 1 44 ? 36.125 1.756 -23.406 1 34.53 44 GLY B N 1
ATOM 3759 C CA . GLY B 1 44 ? 35.375 1.112 -24.469 1 34.53 44 GLY B CA 1
ATOM 3760 C C . GLY B 1 44 ? 35.25 -0.386 -24.281 1 34.53 44 GLY B C 1
ATOM 3761 O O . GLY B 1 44 ? 34.438 -1.032 -24.953 1 34.53 44 GLY B O 1
ATOM 3762 N N . GLY B 1 45 ? 36.312 -1.13 -23.828 1 36.81 45 GLY B N 1
ATOM 3763 C CA . GLY B 1 45 ? 36.531 -2.555 -24 1 36.81 45 GLY B CA 1
ATOM 3764 C C . GLY B 1 45 ? 35.844 -3.404 -22.953 1 36.81 45 GLY B C 1
ATOM 3765 O O . GLY B 1 45 ? 35.75 -4.629 -23.094 1 36.81 45 GLY B O 1
ATOM 3766 N N . ASP B 1 46 ? 35.719 -3.045 -21.688 1 44.59 46 ASP B N 1
ATOM 3767 C CA . ASP B 1 46 ? 35.438 -4.004 -20.609 1 44.59 46 ASP B CA 1
ATOM 3768 C C . ASP B 1 46 ? 33.938 -4.262 -20.469 1 44.59 46 ASP B C 1
ATOM 3770 O O . ASP B 1 46 ? 33.5 -4.863 -19.484 1 44.59 46 ASP B O 1
ATOM 3774 N N . LEU B 1 47 ? 33.031 -3.512 -20.75 1 50.72 47 LEU B N 1
ATOM 3775 C CA . LEU B 1 47 ? 31.594 -3.672 -20.891 1 50.72 47 LEU B CA 1
ATOM 3776 C C . LEU B 1 47 ? 31.25 -4.992 -21.562 1 50.72 47 LEU B C 1
ATOM 3778 O O . LEU B 1 47 ? 30.078 -5.352 -21.688 1 50.72 47 LEU B O 1
ATOM 3782 N N . ALA B 1 48 ? 32.188 -5.75 -21.938 1 61.12 48 ALA B N 1
ATOM 3783 C CA . ALA B 1 48 ? 31.984 -6.871 -22.859 1 61.12 48 ALA B CA 1
ATOM 3784 C C . ALA B 1 48 ? 31.859 -8.188 -22.109 1 61.12 48 ALA B C 1
ATOM 3786 O O . ALA B 1 48 ? 31.328 -9.164 -22.641 1 61.12 48 ALA B O 1
ATOM 3787 N N . ARG B 1 49 ? 32.156 -8.172 -20.734 1 78.38 49 ARG B N 1
ATOM 3788 C CA . ARG B 1 49 ? 32.219 -9.508 -20.125 1 78.38 49 ARG B CA 1
ATOM 3789 C C . ARG B 1 49 ? 31.062 -9.711 -19.141 1 78.38 49 ARG B C 1
ATOM 3791 O O . ARG B 1 49 ? 30.547 -8.75 -18.562 1 78.38 49 ARG B O 1
ATOM 3798 N N . CYS B 1 50 ? 30.609 -10.922 -18.984 1 86.19 50 CYS B N 1
ATOM 3799 C CA . CYS B 1 50 ? 29.578 -11.305 -18.031 1 86.19 50 CYS B CA 1
ATOM 3800 C C . CYS B 1 50 ? 30.031 -11.023 -16.594 1 86.19 50 CYS B C 1
ATOM 3802 O O . CYS B 1 50 ? 31.156 -11.344 -16.219 1 86.19 50 CYS B O 1
ATOM 3804 N N . SER B 1 51 ? 29.266 -10.375 -15.781 1 84.44 51 SER B N 1
ATOM 3805 C CA . SER B 1 51 ? 29.578 -10 -14.406 1 84.44 51 SER B CA 1
ATOM 3806 C C . SER B 1 51 ? 29.75 -11.242 -13.531 1 84.44 51 SER B C 1
ATOM 3808 O O . SER B 1 51 ? 30.422 -11.18 -12.492 1 84.44 51 SER B O 1
ATOM 3810 N N . LYS B 1 52 ? 29.234 -12.375 -13.93 1 85.19 52 LYS B N 1
ATOM 3811 C CA . LYS B 1 52 ? 29.281 -13.578 -13.109 1 85.19 52 LYS B CA 1
ATOM 3812 C C . LYS B 1 52 ? 30.391 -14.516 -13.57 1 85.19 52 LYS B C 1
ATOM 3814 O O . LYS B 1 52 ? 31.281 -14.875 -12.781 1 85.19 52 LYS B O 1
ATOM 3819 N N . CYS B 1 53 ? 30.438 -14.875 -14.828 1 87 53 CYS B N 1
ATOM 3820 C CA . CYS B 1 53 ? 31.406 -15.859 -15.305 1 87 53 CYS B CA 1
ATOM 3821 C C . CYS B 1 53 ? 32.594 -15.188 -15.969 1 87 53 CYS B C 1
ATOM 3823 O O . CYS B 1 53 ? 33.625 -15.82 -16.203 1 87 53 CYS B O 1
ATOM 3825 N N . GLY B 1 54 ? 32.5 -13.93 -16.266 1 82.88 54 GLY B N 1
ATOM 3826 C CA . GLY B 1 54 ? 33.625 -13.203 -16.875 1 82.88 54 GLY B CA 1
ATOM 3827 C C . GLY B 1 54 ? 33.75 -13.461 -18.359 1 82.88 54 GLY B C 1
ATOM 3828 O O . GLY B 1 54 ? 34.656 -12.938 -19 1 82.88 54 GLY B O 1
ATOM 3829 N N . GLU B 1 55 ? 32.875 -14.266 -18.859 1 80.69 55 GLU B N 1
ATOM 3830 C CA . GLU B 1 55 ? 32.938 -14.602 -20.281 1 80.69 55 GLU B CA 1
ATOM 3831 C C . GLU B 1 55 ? 32.438 -13.453 -21.141 1 80.69 55 GLU B C 1
ATOM 3833 O O . GLU B 1 55 ? 31.594 -12.672 -20.703 1 80.69 55 GLU B O 1
ATOM 3838 N N . GLU B 1 56 ? 33.125 -13.156 -22.219 1 72.38 56 GLU B N 1
ATOM 3839 C CA . GLU B 1 56 ? 32.656 -12.172 -23.188 1 72.38 56 GLU B CA 1
ATOM 3840 C C . GLU B 1 56 ? 31.438 -12.68 -23.938 1 72.38 56 GLU B C 1
ATOM 3842 O O . GLU B 1 56 ? 31.438 -13.805 -24.438 1 72.38 56 GLU B O 1
ATOM 3847 N N . PRO B 1 57 ? 30.406 -11.938 -23.719 1 64.06 57 PRO B N 1
ATOM 3848 C CA . PRO B 1 57 ? 29.219 -12.398 -24.453 1 64.06 57 PRO B CA 1
ATOM 3849 C C . PRO B 1 57 ? 29.5 -12.617 -25.938 1 64.06 57 PRO B C 1
ATOM 3851 O O . PRO B 1 57 ? 30.328 -11.922 -26.531 1 64.06 57 PRO B O 1
ATOM 3854 N N . LYS B 1 58 ? 29.25 -13.875 -26.328 1 57.59 58 LYS B N 1
ATOM 3855 C CA . LYS B 1 58 ? 29.438 -14.078 -27.766 1 57.59 58 LYS B CA 1
ATOM 3856 C C . LYS B 1 58 ? 28.922 -12.883 -28.562 1 57.59 58 LYS B C 1
ATOM 3858 O O . LYS B 1 58 ? 28.047 -12.156 -28.094 1 57.59 58 LYS B O 1
ATOM 3863 N N . ALA B 1 59 ? 29.578 -12.5 -29.703 1 46.56 59 ALA B N 1
ATOM 3864 C CA . ALA B 1 59 ? 29.219 -11.469 -30.672 1 46.56 59 ALA B CA 1
ATOM 3865 C C . ALA B 1 59 ? 27.719 -11.43 -30.891 1 46.56 59 ALA B C 1
ATOM 3867 O O . ALA B 1 59 ? 27.094 -12.453 -31.188 1 46.56 59 ALA B O 1
ATOM 3868 N N . GLY B 1 60 ? 26.969 -10.273 -30.438 1 49.56 60 GLY B N 1
ATOM 3869 C CA . GLY B 1 60 ? 25.562 -10.008 -30.688 1 49.56 60 GLY B CA 1
ATOM 3870 C C . GLY B 1 60 ? 24.703 -10.133 -29.438 1 49.56 60 GLY B C 1
ATOM 3871 O O . GLY B 1 60 ? 23.5 -9.867 -29.484 1 49.56 60 GLY B O 1
ATOM 3872 N N . THR B 1 61 ? 25.266 -10.961 -28.578 1 52.31 61 THR B N 1
ATOM 3873 C CA . THR B 1 61 ? 24.359 -11.195 -27.469 1 52.31 61 THR B CA 1
ATOM 3874 C C . THR B 1 61 ? 24.484 -10.102 -26.406 1 52.31 61 THR B C 1
ATOM 3876 O O . THR B 1 61 ? 25.594 -9.812 -25.938 1 52.31 61 THR B O 1
ATOM 3879 N N . HIS B 1 62 ? 23.766 -9.164 -26.453 1 51.84 62 HIS B N 1
ATOM 3880 C CA . HIS B 1 62 ? 23.625 -8.039 -25.547 1 51.84 62 HIS B CA 1
ATOM 3881 C C . HIS B 1 62 ? 23.453 -8.516 -24.109 1 51.84 62 HIS B C 1
ATOM 3883 O O . HIS B 1 62 ? 22.938 -9.617 -23.875 1 51.84 62 HIS B O 1
ATOM 3889 N N . ARG B 1 63 ? 24.297 -7.973 -23.281 1 55.19 63 ARG B N 1
ATOM 3890 C CA . ARG B 1 63 ? 24.094 -8.078 -21.844 1 55.19 63 ARG B CA 1
ATOM 3891 C C . ARG B 1 63 ? 22.609 -8.031 -21.5 1 55.19 63 ARG B C 1
ATOM 3893 O O . ARG B 1 63 ? 21.875 -7.207 -22.031 1 55.19 63 ARG B O 1
ATOM 3900 N N . VAL B 1 64 ? 22.047 -9.242 -20.969 1 62.91 64 VAL B N 1
ATOM 3901 C CA . VAL B 1 64 ? 20.625 -9.43 -20.766 1 62.91 64 VAL B CA 1
ATOM 3902 C C . VAL B 1 64 ? 20.125 -8.539 -19.641 1 62.91 64 VAL B C 1
ATOM 3904 O O . VAL B 1 64 ? 19.297 -7.648 -19.844 1 62.91 64 VAL B O 1
ATOM 3907 N N . LEU B 1 65 ? 20.344 -8.891 -18.406 1 67.75 65 LEU B N 1
ATOM 3908 C CA . LEU B 1 65 ? 19.906 -8.148 -17.219 1 67.75 65 LEU B CA 1
ATOM 3909 C C . LEU B 1 65 ? 20.984 -8.156 -16.141 1 67.75 65 LEU B C 1
ATOM 3911 O O . LEU B 1 65 ? 21.641 -9.18 -15.922 1 67.75 65 LEU B O 1
ATOM 3915 N N . ASN B 1 66 ? 21.281 -7.059 -15.5 1 72.69 66 ASN B N 1
ATOM 3916 C CA . ASN B 1 66 ? 22.203 -6.883 -14.391 1 72.69 66 ASN B CA 1
ATOM 3917 C C . ASN B 1 66 ? 23.625 -7.285 -14.773 1 72.69 66 ASN B C 1
ATOM 3919 O O . ASN B 1 66 ? 24.344 -7.871 -13.961 1 72.69 66 ASN B O 1
ATOM 3923 N N . GLY B 1 67 ? 23.984 -7.297 -16.141 1 80.69 67 GLY B N 1
ATOM 3924 C CA . GLY B 1 67 ? 25.344 -7.535 -16.625 1 80.69 67 GLY B CA 1
ATOM 3925 C C . GLY B 1 67 ? 25.656 -9 -16.844 1 80.69 67 GLY B C 1
ATOM 3926 O O . GLY B 1 67 ? 26.781 -9.367 -17.156 1 80.69 67 GLY B O 1
ATOM 3927 N N . MET B 1 68 ? 24.688 -9.883 -16.672 1 87.81 68 MET B N 1
ATOM 3928 C CA . MET B 1 68 ? 24.891 -11.32 -16.828 1 87.81 68 MET B CA 1
ATOM 3929 C C . MET B 1 68 ? 24.688 -11.758 -18.266 1 87.81 68 MET B C 1
ATOM 3931 O O . MET B 1 68 ? 23.891 -11.164 -18.984 1 87.81 68 MET B O 1
ATOM 3935 N N . CYS B 1 69 ? 25.531 -12.75 -18.625 1 88.75 69 CYS B N 1
ATOM 3936 C CA . CYS B 1 69 ? 25.25 -13.383 -19.922 1 88.75 69 CYS B CA 1
ATOM 3937 C C . CYS B 1 69 ? 24 -14.242 -19.844 1 88.75 69 CYS B C 1
ATOM 3939 O O . CYS B 1 69 ? 23.469 -14.484 -18.766 1 88.75 69 CYS B O 1
ATOM 3941 N N . ALA B 1 70 ? 23.5 -14.719 -20.953 1 90 70 ALA B N 1
ATOM 3942 C CA . ALA B 1 70 ? 22.234 -15.453 -21.031 1 90 70 ALA B CA 1
ATOM 3943 C C . ALA B 1 70 ? 22.281 -16.719 -20.188 1 90 70 ALA B C 1
ATOM 3945 O O . ALA B 1 70 ? 21.328 -17.031 -19.469 1 90 70 ALA B O 1
ATOM 3946 N N . SER B 1 71 ? 23.406 -17.406 -20.266 1 90.88 71 SER B N 1
ATOM 3947 C CA . SER B 1 71 ? 23.531 -18.656 -19.531 1 90.88 71 SER B CA 1
ATOM 3948 C C . SER B 1 71 ? 23.562 -18.422 -18.031 1 90.88 71 SER B C 1
ATOM 3950 O O . SER B 1 71 ? 22.922 -19.141 -17.266 1 90.88 71 SER B O 1
ATOM 3952 N N . CYS B 1 72 ? 24.312 -17.438 -17.641 1 93 72 CYS B N 1
ATOM 3953 C CA . CYS B 1 72 ? 24.406 -17.109 -16.219 1 93 72 CYS B CA 1
ATOM 3954 C C . CYS B 1 72 ? 23.078 -16.594 -15.695 1 93 72 CYS B C 1
ATOM 3956 O O . CYS B 1 72 ? 22.719 -16.859 -14.547 1 93 72 CYS B O 1
ATOM 3958 N N . PHE B 1 73 ? 22.359 -15.891 -16.531 1 94.12 73 PHE B N 1
ATOM 3959 C CA . PHE B 1 73 ? 21.047 -15.375 -16.172 1 94.12 73 PHE B CA 1
ATOM 3960 C C . PHE B 1 73 ? 20.062 -16.516 -15.938 1 94.12 73 PHE B C 1
ATOM 3962 O O . PHE B 1 73 ? 19.344 -16.531 -14.93 1 94.12 73 PHE B O 1
ATOM 3969 N N . ARG B 1 74 ? 20.047 -17.375 -16.828 1 95.19 74 ARG B N 1
ATOM 3970 C CA . ARG B 1 74 ? 19.172 -18.531 -16.719 1 95.19 74 ARG B CA 1
ATOM 3971 C C . ARG B 1 74 ? 19.484 -19.344 -15.469 1 95.19 74 ARG B C 1
ATOM 3973 O O . ARG B 1 74 ? 18.578 -19.75 -14.75 1 95.19 74 ARG B O 1
ATOM 3980 N N . SER B 1 75 ? 20.75 -19.547 -15.219 1 94.94 75 SER B N 1
ATOM 3981 C CA . SER B 1 75 ? 21.172 -20.297 -14.039 1 94.94 75 SER B CA 1
ATOM 3982 C C . SER B 1 75 ? 20.797 -19.562 -12.758 1 94.94 75 SER B C 1
ATOM 3984 O O . SER B 1 75 ? 20.469 -20.188 -11.75 1 94.94 75 SER B O 1
ATOM 3986 N N . TYR B 1 76 ? 20.891 -18.297 -12.891 1 94.81 76 TYR B N 1
ATOM 3987 C CA . TYR B 1 76 ? 20.531 -17.469 -11.742 1 94.81 76 TYR B CA 1
ATOM 3988 C C . TYR B 1 76 ? 19.062 -17.641 -11.375 1 94.81 76 TYR B C 1
ATOM 3990 O O . TYR B 1 76 ? 18.719 -17.875 -10.211 1 94.81 76 TYR B O 1
ATOM 3998 N N . LEU B 1 77 ? 18.156 -17.609 -12.344 1 97 77 LEU B N 1
ATOM 3999 C CA . LEU B 1 77 ? 16.734 -17.734 -12.109 1 97 77 LEU B CA 1
ATOM 4000 C C . LEU B 1 77 ? 16.375 -19.156 -11.641 1 97 77 LEU B C 1
ATOM 4002 O O . LEU B 1 77 ? 15.57 -19.328 -10.734 1 97 77 LEU B O 1
ATOM 4006 N N . TYR B 1 78 ? 16.969 -20.109 -12.227 1 97.88 78 TYR B N 1
ATOM 4007 C CA . TYR B 1 78 ? 16.734 -21.484 -11.805 1 97.88 78 TYR B CA 1
ATOM 4008 C C . TYR B 1 78 ? 17.234 -21.719 -10.391 1 97.88 78 TYR B C 1
ATOM 4010 O O . TYR B 1 78 ? 16.625 -22.469 -9.625 1 97.88 78 TYR B O 1
ATOM 4018 N N . GLY B 1 79 ? 18.359 -21.094 -10.078 1 97 79 GLY B N 1
ATOM 4019 C CA . GLY B 1 79 ? 18.875 -21.172 -8.719 1 97 79 GLY B CA 1
ATOM 4020 C C . GLY B 1 79 ? 17.922 -20.594 -7.691 1 97 79 GLY B C 1
ATOM 4021 O O . GLY B 1 79 ? 17.75 -21.156 -6.609 1 97 79 GLY B O 1
ATOM 4022 N N . LYS B 1 80 ? 17.344 -19.5 -8.023 1 96.56 80 LYS B N 1
ATOM 4023 C CA . LYS B 1 80 ? 16.344 -18.891 -7.141 1 96.56 80 LYS B CA 1
ATOM 4024 C C . LYS B 1 80 ? 15.156 -19.828 -6.934 1 96.56 80 LYS B C 1
ATOM 4026 O O . LYS B 1 80 ? 14.656 -19.969 -5.812 1 96.56 80 LYS B O 1
ATOM 4031 N N . PHE B 1 81 ? 14.734 -20.406 -8.008 1 98.12 81 PHE B N 1
ATOM 4032 C CA . PHE B 1 81 ? 13.633 -21.359 -7.98 1 98.12 81 PHE B CA 1
ATOM 4033 C C . PHE B 1 81 ? 13.961 -22.547 -7.086 1 98.12 81 PHE B C 1
ATOM 4035 O O . PHE B 1 81 ? 13.18 -22.906 -6.207 1 98.12 81 PHE B O 1
ATOM 4042 N N . LYS B 1 82 ? 15.07 -23.125 -7.246 1 97.31 82 LYS B N 1
ATOM 4043 C CA . LYS B 1 82 ? 15.484 -24.297 -6.484 1 97.31 82 LYS B CA 1
ATOM 4044 C C . LYS B 1 82 ? 15.617 -23.984 -5 1 97.31 82 LYS B C 1
ATOM 4046 O O . LYS B 1 82 ? 15.219 -24.781 -4.148 1 97.31 82 LYS B O 1
ATOM 4051 N N . LEU B 1 83 ? 16.203 -22.828 -4.797 1 96.56 83 LEU B N 1
ATOM 4052 C CA . LEU B 1 83 ? 16.375 -22.406 -3.412 1 96.56 83 LEU B CA 1
ATOM 4053 C C . LEU B 1 83 ? 15.016 -22.25 -2.725 1 96.56 83 LEU B C 1
ATOM 4055 O O . LEU B 1 83 ? 14.844 -22.656 -1.575 1 96.56 83 LEU B O 1
ATOM 4059 N N . ALA B 1 84 ? 14.133 -21.656 -3.41 1 96.75 84 ALA B N 1
ATOM 4060 C CA . ALA B 1 84 ? 12.789 -21.469 -2.855 1 96.75 84 ALA B CA 1
ATOM 4061 C C . ALA B 1 84 ? 12.117 -22.812 -2.57 1 96.75 84 ALA B C 1
ATOM 4063 O O . ALA B 1 84 ? 11.531 -23 -1.506 1 96.75 84 ALA B O 1
ATOM 4064 N N . VAL B 1 85 ? 12.234 -23.703 -3.473 1 96.75 85 VAL B N 1
ATOM 4065 C CA . VAL B 1 85 ? 11.594 -25.016 -3.363 1 96.75 85 VAL B CA 1
ATOM 4066 C C . VAL B 1 85 ? 12.203 -25.781 -2.195 1 96.75 85 VAL B C 1
ATOM 4068 O O . VAL B 1 85 ? 11.477 -26.359 -1.377 1 96.75 85 VAL B O 1
ATOM 4071 N N . SER B 1 86 ? 13.492 -25.766 -2.102 1 94.44 86 SER B N 1
ATOM 4072 C CA . SER B 1 86 ? 14.18 -26.562 -1.092 1 94.44 86 SER B CA 1
ATOM 4073 C C . SER B 1 86 ? 14.008 -25.953 0.299 1 94.44 86 SER B C 1
ATOM 4075 O O . SER B 1 86 ? 13.742 -26.672 1.264 1 94.44 86 SER B O 1
ATOM 4077 N N . THR B 1 87 ? 14.102 -24.641 0.397 1 93.56 87 THR B N 1
ATOM 4078 C CA . THR B 1 87 ? 14.039 -23.953 1.687 1 93.56 87 THR B CA 1
ATOM 4079 C C . THR B 1 87 ? 12.641 -24.062 2.285 1 93.56 87 THR B C 1
ATOM 4081 O O . THR B 1 87 ? 12.484 -24.078 3.508 1 93.56 87 THR B O 1
ATOM 4084 N N . ASN B 1 88 ? 11.672 -24.172 1.407 1 92.94 88 ASN B N 1
ATOM 4085 C CA . ASN B 1 88 ? 10.305 -24.125 1.903 1 92.94 88 ASN B CA 1
ATOM 4086 C C . ASN B 1 88 ? 9.594 -25.453 1.707 1 92.94 88 ASN B C 1
ATOM 4088 O O . ASN B 1 88 ? 8.367 -25.531 1.775 1 92.94 88 ASN B O 1
ATOM 4092 N N . ALA B 1 89 ? 10.305 -26.469 1.393 1 91.81 89 ALA B N 1
ATOM 4093 C CA . ALA B 1 89 ? 9.805 -27.844 1.247 1 91.81 89 ALA B CA 1
ATOM 4094 C C . ALA B 1 89 ? 8.594 -27.875 0.326 1 91.81 89 ALA B C 1
ATOM 4096 O O . ALA B 1 89 ? 7.566 -28.484 0.667 1 91.81 89 ALA B O 1
ATOM 4097 N N . MET B 1 90 ? 8.727 -27.25 -0.8 1 95 90 MET B N 1
ATOM 4098 C CA . MET B 1 90 ? 7.59 -27.094 -1.703 1 95 90 MET B CA 1
ATOM 4099 C C . MET B 1 90 ? 7.336 -28.375 -2.48 1 95 90 MET B C 1
ATOM 4101 O O . MET B 1 90 ? 6.199 -28.656 -2.867 1 95 90 MET B O 1
ATOM 4105 N N . ILE B 1 91 ? 8.391 -29.109 -2.76 1 94.25 91 ILE B N 1
ATOM 4106 C CA . ILE B 1 91 ? 8.297 -30.344 -3.533 1 94.25 91 ILE B CA 1
ATOM 4107 C C . ILE B 1 91 ? 9.086 -31.453 -2.842 1 94.25 91 ILE B C 1
ATOM 4109 O O . ILE B 1 91 ? 10.289 -31.328 -2.631 1 94.25 91 ILE B O 1
ATOM 4113 N N . SER B 1 92 ? 8.359 -32.5 -2.543 1 91.25 92 SER B N 1
ATOM 4114 C CA . SER B 1 92 ? 8.969 -33.719 -2.002 1 91.25 92 SER B CA 1
ATOM 4115 C C . SER B 1 92 ? 8.922 -34.875 -3.012 1 91.25 92 SER B C 1
ATOM 4117 O O . SER B 1 92 ? 8.102 -34.844 -3.932 1 91.25 92 SER B O 1
ATOM 4119 N N . PRO B 1 93 ? 9.75 -35.844 -2.857 1 90.38 93 PRO B N 1
ATOM 4120 C CA . PRO B 1 93 ? 9.812 -36.938 -3.82 1 90.38 93 PRO B CA 1
ATOM 4121 C C . PRO B 1 93 ? 8.492 -37.688 -3.934 1 90.38 93 PRO B C 1
ATOM 4123 O O . PRO B 1 93 ? 8.195 -38.281 -4.984 1 90.38 93 PRO B O 1
ATOM 4126 N N . THR B 1 94 ? 7.688 -37.688 -2.92 1 91.62 94 THR B N 1
ATOM 4127 C CA . THR B 1 94 ? 6.449 -38.469 -2.926 1 91.62 94 THR B CA 1
ATOM 4128 C C . THR B 1 94 ? 5.273 -37.625 -3.373 1 91.62 94 THR B C 1
ATOM 4130 O O . THR B 1 94 ? 4.145 -38.094 -3.471 1 91.62 94 THR B O 1
ATOM 4133 N N . ASP B 1 95 ? 5.551 -36.406 -3.654 1 94.56 95 ASP B N 1
ATOM 4134 C CA . ASP B 1 95 ? 4.477 -35.5 -3.99 1 94.56 95 ASP B CA 1
ATOM 4135 C C . ASP B 1 95 ? 3.943 -35.75 -5.398 1 94.56 95 ASP B C 1
ATOM 4137 O O . ASP B 1 95 ? 4.648 -36.312 -6.242 1 94.56 95 ASP B O 1
ATOM 4141 N N . LYS B 1 96 ? 2.74 -35.531 -5.586 1 96.94 96 LYS B N 1
ATOM 4142 C CA . LYS B 1 96 ? 2.129 -35.281 -6.891 1 96.94 96 LYS B CA 1
ATOM 4143 C C . LYS B 1 96 ? 1.741 -33.812 -7.066 1 96.94 96 LYS B C 1
ATOM 4145 O O . LYS B 1 96 ? 0.771 -33.344 -6.465 1 96.94 96 LYS B O 1
ATOM 4150 N N . ILE B 1 97 ? 2.402 -33.188 -7.961 1 97.56 97 ILE B N 1
ATOM 4151 C CA . ILE B 1 97 ? 2.312 -31.719 -8.023 1 97.56 97 ILE B CA 1
ATOM 4152 C C . ILE B 1 97 ? 1.457 -31.312 -9.219 1 97.56 97 ILE B C 1
ATOM 4154 O O . ILE B 1 97 ? 1.568 -31.891 -10.305 1 97.56 97 ILE B O 1
ATOM 4158 N N . LEU B 1 98 ? 0.565 -30.375 -9 1 98.81 98 LEU B N 1
ATOM 4159 C CA . LEU B 1 98 ? -0.215 -29.766 -10.078 1 98.81 98 LEU B CA 1
ATOM 4160 C C . LEU B 1 98 ? 0.287 -28.359 -10.391 1 98.81 98 LEU B C 1
ATOM 4162 O O . LEU B 1 98 ? 0.36 -27.516 -9.492 1 98.81 98 LEU B O 1
ATOM 4166 N N . VAL B 1 99 ? 0.678 -28.062 -11.602 1 98.75 99 VAL B N 1
ATOM 4167 C CA . VAL B 1 99 ? 1.128 -26.75 -12.016 1 98.75 99 VAL B CA 1
ATOM 4168 C C . VAL B 1 99 ? -0.012 -26 -12.719 1 98.75 99 VAL B C 1
ATOM 4170 O O . VAL B 1 99 ? -0.544 -26.484 -13.727 1 98.75 99 VAL B O 1
ATOM 4173 N N . ALA B 1 100 ? -0.419 -24.891 -12.141 1 98.5 100 ALA B N 1
ATOM 4174 C CA . ALA B 1 100 ? -1.409 -24.031 -12.797 1 98.5 100 ALA B CA 1
ATOM 4175 C C . ALA B 1 100 ? -0.799 -23.297 -13.984 1 98.5 100 ALA B C 1
ATOM 4177 O O . ALA B 1 100 ? 0.139 -22.516 -13.828 1 98.5 100 ALA B O 1
ATOM 4178 N N . PHE B 1 101 ? -1.345 -23.531 -15.133 1 97.25 101 PHE B N 1
ATOM 4179 C CA . PHE B 1 101 ? -0.802 -22.969 -16.359 1 97.25 101 PHE B CA 1
ATOM 4180 C C . PHE B 1 101 ? -1.773 -21.953 -16.969 1 97.25 101 PHE B C 1
ATOM 4182 O O . PHE B 1 101 ? -2.832 -22.344 -17.484 1 97.25 101 PHE B O 1
ATOM 4189 N N . SER B 1 102 ? -1.43 -20.703 -16.938 1 92.88 102 SER B N 1
ATOM 4190 C CA . SER B 1 102 ? -2.283 -19.656 -17.484 1 92.88 102 SER B CA 1
ATOM 4191 C C . SER B 1 102 ? -1.845 -19.266 -18.891 1 92.88 102 SER B C 1
ATOM 4193 O O . SER B 1 102 ? -2.598 -18.625 -19.625 1 92.88 102 SER B O 1
ATOM 4195 N N . GLY B 1 103 ? -0.619 -19.672 -19.297 1 91.94 103 GLY B N 1
ATOM 4196 C CA . GLY B 1 103 ? -0.091 -19.297 -20.594 1 91.94 103 GLY B CA 1
ATOM 4197 C C . GLY B 1 103 ? 0.852 -18.109 -20.547 1 91.94 103 GLY B C 1
ATOM 4198 O O . GLY B 1 103 ? 1.556 -17.828 -21.516 1 91.94 103 GLY B O 1
ATOM 4199 N N . GLY B 1 104 ? 0.925 -17.438 -19.453 1 93.62 104 GLY B N 1
ATOM 4200 C CA . GLY B 1 104 ? 1.83 -16.312 -19.297 1 93.62 104 GLY B CA 1
ATOM 4201 C C . GLY B 1 104 ? 3.25 -16.734 -18.969 1 93.62 104 GLY B C 1
ATOM 4202 O O . GLY B 1 104 ? 3.535 -17.922 -18.812 1 93.62 104 GLY B O 1
ATOM 4203 N N . PRO B 1 105 ? 4.137 -15.766 -18.891 1 96.06 105 PRO B N 1
ATOM 4204 C CA . PRO B 1 105 ? 5.543 -16.094 -18.625 1 96.06 105 PRO B CA 1
ATOM 4205 C C . PRO B 1 105 ? 5.758 -16.766 -17.281 1 96.06 105 PRO B C 1
ATOM 4207 O O . PRO B 1 105 ? 6.57 -17.688 -17.172 1 96.06 105 PRO B O 1
ATOM 4210 N N . GLY B 1 106 ? 5.039 -16.359 -16.281 1 97.25 106 GLY B N 1
ATOM 4211 C CA . GLY B 1 106 ? 5.195 -16.938 -14.961 1 97.25 106 GLY B CA 1
ATOM 4212 C C . GLY B 1 106 ? 4.863 -18.422 -14.922 1 97.25 106 GLY B C 1
ATOM 4213 O O . GLY B 1 106 ? 5.684 -19.234 -14.492 1 97.25 106 GLY B O 1
ATOM 4214 N N . SER B 1 107 ? 3.709 -18.734 -15.398 1 97.5 107 SER B N 1
ATOM 4215 C CA . SER B 1 107 ? 3.291 -20.141 -15.383 1 97.5 107 SER B CA 1
ATOM 4216 C C . SER B 1 107 ? 4.129 -20.984 -16.344 1 97.5 107 SER B C 1
ATOM 4218 O O . SER B 1 107 ? 4.426 -22.141 -16.062 1 97.5 107 SER B O 1
ATOM 4220 N N . ARG B 1 108 ? 4.574 -20.391 -17.453 1 97.5 108 ARG B N 1
ATOM 4221 C CA . ARG B 1 108 ? 5.383 -21.125 -18.422 1 97.5 108 ARG B CA 1
ATOM 4222 C C . ARG B 1 108 ? 6.742 -21.484 -17.844 1 97.5 108 ARG B C 1
ATOM 4224 O O . ARG B 1 108 ? 7.23 -22.594 -18.047 1 97.5 108 ARG B O 1
ATOM 4231 N N . VAL B 1 109 ? 7.316 -20.5 -17.188 1 98.44 109 VAL B N 1
ATOM 4232 C CA . VAL B 1 109 ? 8.625 -20.734 -16.578 1 98.44 109 VAL B CA 1
ATOM 4233 C C . VAL B 1 109 ? 8.484 -21.719 -15.422 1 98.44 109 VAL B C 1
ATOM 4235 O O . VAL B 1 109 ? 9.328 -22.609 -15.242 1 98.44 109 VAL B O 1
ATOM 4238 N N . ALA B 1 110 ? 7.426 -21.578 -14.633 1 98.62 110 ALA B N 1
ATOM 4239 C CA . ALA B 1 110 ? 7.188 -22.516 -13.539 1 98.62 110 ALA B CA 1
ATOM 4240 C C . ALA B 1 110 ? 7.098 -23.953 -14.062 1 98.62 110 ALA B C 1
ATOM 4242 O O . ALA B 1 110 ? 7.703 -24.859 -13.492 1 98.62 110 ALA B O 1
ATOM 4243 N N . LEU B 1 111 ? 6.375 -24.125 -15.117 1 98.19 111 LEU B N 1
ATOM 4244 C CA . LEU B 1 111 ? 6.227 -25.438 -15.719 1 98.19 111 LEU B CA 1
ATOM 4245 C C . LEU B 1 111 ? 7.57 -25.984 -16.188 1 98.19 111 LEU B C 1
ATOM 4247 O O . LEU B 1 111 ? 7.902 -27.141 -15.953 1 98.19 111 LEU B O 1
ATOM 4251 N N . GLN B 1 112 ? 8.336 -25.125 -16.828 1 98.06 112 GLN B N 1
ATOM 4252 C CA . GLN B 1 112 ? 9.633 -25.531 -17.344 1 98.06 112 GLN B CA 1
ATOM 4253 C C . GLN B 1 112 ? 10.578 -25.938 -16.219 1 98.06 112 GLN B C 1
ATOM 4255 O O . GLN B 1 112 ? 11.273 -26.938 -16.312 1 98.06 112 GLN B O 1
ATOM 4260 N N . PHE B 1 113 ? 10.641 -25.125 -15.195 1 98.44 113 PHE B N 1
ATOM 4261 C CA . PHE B 1 113 ? 11.562 -25.375 -14.094 1 98.44 113 PHE B CA 1
ATOM 4262 C C . PHE B 1 113 ? 11.156 -26.625 -13.32 1 98.44 113 PHE B C 1
ATOM 4264 O O . PHE B 1 113 ? 12.016 -27.391 -12.891 1 98.44 113 PHE B O 1
ATOM 4271 N N . VAL B 1 114 ? 9.844 -26.844 -13.094 1 98.12 114 VAL B N 1
ATOM 4272 C CA . VAL B 1 114 ? 9.367 -28.062 -12.445 1 98.12 114 VAL B CA 1
ATOM 4273 C C . VAL B 1 114 ? 9.75 -29.281 -13.273 1 98.12 114 VAL B C 1
ATOM 4275 O O . VAL B 1 114 ? 10.18 -30.297 -12.734 1 98.12 114 VAL B O 1
ATOM 4278 N N . HIS B 1 115 ? 9.617 -29.156 -14.562 1 97.75 115 HIS B N 1
ATOM 4279 C CA . HIS B 1 115 ? 10 -30.234 -15.469 1 97.75 115 HIS B CA 1
ATOM 4280 C C . HIS B 1 115 ? 11.484 -30.562 -15.344 1 97.75 115 HIS B C 1
ATOM 4282 O O . HIS B 1 115 ? 11.859 -31.734 -15.273 1 97.75 115 HIS B O 1
ATOM 4288 N N . GLU B 1 116 ? 12.266 -29.547 -15.367 1 96.88 116 GLU B N 1
ATOM 4289 C CA . GLU B 1 116 ? 13.711 -29.766 -15.266 1 96.88 116 GLU B CA 1
ATOM 4290 C C . GLU B 1 116 ? 14.078 -30.422 -13.945 1 96.88 116 GLU B C 1
ATOM 4292 O O . GLU B 1 116 ? 14.969 -31.281 -13.898 1 96.88 116 GLU B O 1
ATOM 4297 N N . MET B 1 117 ? 13.438 -30 -12.93 1 96 117 MET B N 1
ATOM 4298 C CA . MET B 1 117 ? 13.664 -30.625 -11.633 1 96 117 MET B CA 1
ATOM 4299 C C . MET B 1 117 ? 13.258 -32.094 -11.656 1 96 117 MET B C 1
ATOM 4301 O O . MET B 1 117 ? 13.961 -32.938 -11.109 1 96 117 MET B O 1
ATOM 4305 N N . GLN B 1 118 ? 12.117 -32.375 -12.25 1 95.88 118 GLN B N 1
ATOM 4306 C CA . GLN B 1 118 ? 11.641 -33.75 -12.375 1 95.88 118 GLN B CA 1
ATOM 4307 C C . GLN B 1 118 ? 12.602 -34.594 -13.211 1 95.88 118 GLN B C 1
ATOM 4309 O O . GLN B 1 118 ? 12.898 -35.75 -12.867 1 95.88 118 GLN B O 1
ATOM 4314 N N . LYS B 1 119 ? 13.055 -34.031 -14.312 1 95.06 119 LYS B N 1
ATOM 4315 C CA . LYS B 1 119 ? 13.984 -34.688 -15.203 1 95.06 119 LYS B CA 1
ATOM 4316 C C . LYS B 1 119 ? 15.258 -35.125 -14.461 1 95.06 119 LYS B C 1
ATOM 4318 O O . LYS B 1 119 ? 15.711 -36.25 -14.594 1 95.06 119 LYS B O 1
ATOM 4323 N N . LYS B 1 120 ? 15.75 -34.219 -13.695 1 92.56 120 LYS B N 1
ATOM 4324 C CA . LYS B 1 120 ? 16.953 -34.5 -12.922 1 92.56 120 LYS B CA 1
ATOM 4325 C C . LYS B 1 120 ? 16.703 -35.625 -11.891 1 92.56 120 LYS B C 1
ATOM 4327 O O . LYS B 1 120 ? 17.562 -36.469 -11.656 1 92.56 120 LYS B O 1
ATOM 4332 N N . SER B 1 121 ? 15.578 -35.594 -11.273 1 91.06 121 SER B N 1
ATOM 4333 C CA . SER B 1 121 ? 15.219 -36.594 -10.297 1 91.06 121 SER B CA 1
ATOM 4334 C C . SER B 1 121 ? 15.07 -37.969 -10.961 1 91.06 121 SER B C 1
ATOM 4336 O O . SER B 1 121 ? 15.445 -39 -10.375 1 91.06 121 SER B O 1
ATOM 4338 N N . LEU B 1 122 ? 14.539 -38 -12.125 1 90.75 122 LEU B N 1
ATOM 4339 C CA . LEU B 1 122 ? 14.375 -39.219 -12.875 1 90.75 122 LEU B CA 1
ATOM 4340 C C . LEU B 1 122 ? 15.734 -39.812 -13.281 1 90.75 122 LEU B C 1
ATOM 4342 O O . LEU B 1 122 ? 15.945 -41 -13.211 1 90.75 122 LEU B O 1
ATOM 4346 N N . GLU B 1 123 ? 16.547 -38.938 -13.664 1 89.44 123 GLU B N 1
ATOM 4347 C CA . GLU B 1 123 ? 17.891 -39.375 -14.031 1 89.44 123 GLU B CA 1
ATOM 4348 C C . GLU B 1 123 ? 18.641 -39.969 -12.836 1 89.44 123 GLU B C 1
ATOM 4350 O O . GLU B 1 123 ? 19.312 -40.969 -12.969 1 89.44 123 GLU B O 1
ATOM 4355 N N . SER B 1 124 ? 18.469 -39.344 -11.758 1 85.31 124 SER B N 1
ATOM 4356 C CA . SER B 1 124 ? 19.109 -39.812 -10.531 1 85.31 124 SER B CA 1
ATOM 4357 C C . SER B 1 124 ? 18.484 -41.156 -10.086 1 85.31 124 SER B C 1
ATOM 4359 O O . SER B 1 124 ? 19.188 -42 -9.547 1 85.31 124 SER B O 1
ATOM 4361 N N . TRP B 1 125 ? 17.266 -41.25 -10.242 1 83.5 125 TRP B N 1
ATOM 4362 C CA . TRP B 1 125 ? 16.562 -42.469 -9.898 1 83.5 125 TRP B CA 1
ATOM 4363 C C . TRP B 1 125 ? 17.016 -43.625 -10.773 1 83.5 125 TRP B C 1
ATOM 4365 O O . TRP B 1 125 ? 17.234 -44.75 -10.289 1 83.5 125 TRP B O 1
ATOM 4375 N N . ASP B 1 126 ? 17.156 -43.406 -12.031 1 81.88 126 ASP B N 1
ATOM 4376 C CA . ASP B 1 126 ? 17.594 -44.406 -12.984 1 81.88 126 ASP B CA 1
ATOM 4377 C C . ASP B 1 126 ? 19.031 -44.844 -12.703 1 81.88 126 ASP B C 1
ATOM 4379 O O . ASP B 1 126 ? 19.375 -46.031 -12.914 1 81.88 126 ASP B O 1
ATOM 4383 N N . ALA B 1 127 ? 19.719 -43.906 -12.188 1 82.31 127 ALA B N 1
ATOM 4384 C CA . ALA B 1 127 ? 21.125 -44.188 -11.93 1 82.31 127 ALA B CA 1
ATOM 4385 C C . ALA B 1 127 ? 21.312 -44.938 -10.609 1 82.31 127 ALA B C 1
ATOM 4387 O O . ALA B 1 127 ? 22.328 -45.625 -10.398 1 82.31 127 ALA B O 1
ATOM 4388 N N . SER B 1 128 ? 20.328 -44.719 -9.789 1 79.5 128 SER B N 1
ATOM 4389 C CA . SER B 1 128 ? 20.438 -45.312 -8.477 1 79.5 128 SER B CA 1
ATOM 4390 C C . SER B 1 128 ? 20.047 -46.812 -8.516 1 79.5 128 SER B C 1
ATOM 4392 O O . SER B 1 128 ? 19.078 -47.188 -9.172 1 79.5 128 SER B O 1
ATOM 4394 N N . LYS B 1 129 ? 20.844 -47.781 -8.039 1 69.38 129 LYS B N 1
ATOM 4395 C CA . LYS B 1 129 ? 20.656 -49.219 -7.988 1 69.38 129 LYS B CA 1
ATOM 4396 C C . LYS B 1 129 ? 19.453 -49.594 -7.121 1 69.38 129 LYS B C 1
ATOM 4398 O O . LYS B 1 129 ? 18.719 -50.531 -7.441 1 69.38 129 LYS B O 1
ATOM 4403 N N . SER B 1 130 ? 19.281 -48.719 -6.094 1 65.94 130 SER B N 1
ATOM 4404 C CA . SER B 1 130 ? 18.281 -49.094 -5.094 1 65.94 130 SER B CA 1
ATOM 4405 C C . SER B 1 130 ? 16.922 -48.469 -5.422 1 65.94 130 SER B C 1
ATOM 4407 O O . SER B 1 130 ? 15.891 -48.906 -4.918 1 65.94 130 SER B O 1
ATOM 4409 N N . GLN B 1 131 ? 16.812 -47.688 -6.473 1 63.97 131 GLN B N 1
ATOM 4410 C CA . GLN B 1 131 ? 15.602 -47 -6.879 1 63.97 131 GLN B CA 1
ATOM 4411 C C . GLN B 1 131 ? 14.742 -46.625 -5.668 1 63.97 131 GLN B C 1
ATOM 4413 O O . GLN B 1 131 ? 13.523 -46.781 -5.699 1 63.97 131 GLN B O 1
ATOM 4418 N N . SER B 1 132 ? 15.414 -46.25 -4.559 1 63.44 132 SER B N 1
ATOM 4419 C CA . SER B 1 132 ? 14.805 -46.188 -3.234 1 63.44 132 SER B CA 1
ATOM 4420 C C . SER B 1 132 ? 13.914 -44.938 -3.098 1 63.44 132 SER B C 1
ATOM 4422 O O . SER B 1 132 ? 12.969 -44.938 -2.307 1 63.44 132 SER B O 1
ATOM 4424 N N . PHE B 1 133 ? 14.148 -43.844 -4.004 1 70.44 133 PHE B N 1
ATOM 4425 C CA . PHE B 1 133 ? 13.297 -42.688 -3.742 1 70.44 133 PHE B CA 1
ATOM 4426 C C . PHE B 1 133 ? 12.383 -42.406 -4.93 1 70.44 133 PHE B C 1
ATOM 4428 O O . PHE B 1 133 ? 12.852 -42.281 -6.062 1 70.44 133 PHE B O 1
ATOM 4435 N N . PRO B 1 134 ? 11.117 -42.344 -4.59 1 81.44 134 PRO B N 1
ATOM 4436 C CA . PRO B 1 134 ? 10.18 -42.031 -5.684 1 81.44 134 PRO B CA 1
ATOM 4437 C C . PRO B 1 134 ? 10.359 -40.656 -6.266 1 81.44 134 PRO B C 1
ATOM 4439 O O . PRO B 1 134 ? 11.016 -39.812 -5.652 1 81.44 134 PRO B O 1
ATOM 4442 N N . VAL B 1 135 ? 10.109 -40.531 -7.52 1 90.44 135 VAL B N 1
ATOM 4443 C CA . VAL B 1 135 ? 10.117 -39.219 -8.203 1 90.44 135 VAL B CA 1
ATOM 4444 C C . VAL B 1 135 ? 8.711 -38.625 -8.18 1 90.44 135 VAL B C 1
ATOM 4446 O O . VAL B 1 135 ? 7.73 -39.312 -8.461 1 90.44 135 VAL B O 1
ATOM 4449 N N . PHE B 1 136 ? 8.648 -37.438 -7.789 1 93.88 136 PHE B N 1
ATOM 4450 C CA . PHE B 1 136 ? 7.348 -36.781 -7.691 1 93.88 136 PHE B CA 1
ATOM 4451 C C . PHE B 1 136 ? 6.668 -36.719 -9.055 1 93.88 136 PHE B C 1
ATOM 4453 O O . PHE B 1 136 ? 7.336 -36.656 -10.086 1 93.88 136 PHE B O 1
ATOM 4460 N N . GLY B 1 137 ? 5.383 -36.812 -9.062 1 95.69 137 GLY B N 1
ATOM 4461 C CA . GLY B 1 137 ? 4.59 -36.688 -10.273 1 95.69 137 GLY B CA 1
ATOM 4462 C C . GLY B 1 137 ? 4.219 -35.25 -10.578 1 95.69 137 GLY B C 1
ATOM 4463 O O . GLY B 1 137 ? 4.195 -34.375 -9.688 1 95.69 137 GLY B O 1
ATOM 4464 N N . VAL B 1 138 ? 3.971 -35 -11.875 1 97.69 138 VAL B N 1
ATOM 4465 C CA . VAL B 1 138 ? 3.625 -33.656 -12.281 1 97.69 138 VAL B CA 1
ATOM 4466 C C . VAL B 1 138 ? 2.387 -33.688 -13.172 1 97.69 138 VAL B C 1
ATOM 4468 O O . VAL B 1 138 ? 2.287 -34.5 -14.078 1 97.69 138 VAL B O 1
ATOM 4471 N N . GLY B 1 139 ? 1.425 -32.875 -12.836 1 98.38 139 GLY B N 1
ATOM 4472 C CA . GLY B 1 139 ? 0.299 -32.594 -13.703 1 98.38 139 GLY B CA 1
ATOM 4473 C C . GLY B 1 139 ? 0.184 -31.109 -14.031 1 98.38 139 GLY B C 1
ATOM 4474 O O . GLY B 1 139 ? 0.829 -30.266 -13.391 1 98.38 139 GLY B O 1
ATOM 4475 N N . VAL B 1 140 ? -0.534 -30.797 -15.117 1 98.62 140 VAL B N 1
ATOM 4476 C CA . VAL B 1 140 ? -0.748 -29.438 -15.562 1 98.62 140 VAL B CA 1
ATOM 4477 C C . VAL B 1 140 ? -2.244 -29.141 -15.633 1 98.62 140 VAL B C 1
ATOM 4479 O O . VAL B 1 140 ? -3.027 -29.969 -16.078 1 98.62 140 VAL B O 1
ATOM 4482 N N . ALA B 1 141 ? -2.621 -28.016 -15.086 1 98.5 141 ALA B N 1
ATOM 4483 C CA . ALA B 1 141 ? -4.031 -27.641 -15.133 1 98.5 141 ALA B CA 1
ATOM 4484 C C . ALA B 1 141 ? -4.207 -26.297 -15.836 1 98.5 141 ALA B C 1
ATOM 4486 O O . ALA B 1 141 ? -3.438 -25.359 -15.609 1 98.5 141 ALA B O 1
ATOM 4487 N N . PHE B 1 142 ? -5.145 -26.203 -16.703 1 96.69 142 PHE B N 1
ATOM 4488 C CA . PHE B 1 142 ? -5.566 -24.984 -17.391 1 96.69 142 PHE B CA 1
ATOM 4489 C C . PHE B 1 142 ? -7.055 -24.734 -17.188 1 96.69 142 PHE B C 1
ATOM 4491 O O . PHE B 1 142 ? -7.883 -25.594 -17.5 1 96.69 142 PHE B O 1
ATOM 4498 N N . VAL B 1 143 ? -7.367 -23.594 -16.594 1 95.31 143 VAL B N 1
ATOM 4499 C CA . VAL B 1 143 ? -8.766 -23.203 -16.406 1 95.31 143 VAL B CA 1
ATOM 4500 C C . VAL B 1 143 ? -9.227 -22.359 -17.594 1 95.31 143 VAL B C 1
ATOM 4502 O O . VAL B 1 143 ? -8.703 -21.25 -17.812 1 95.31 143 VAL B O 1
ATOM 4505 N N . ASP B 1 144 ? -10.172 -22.859 -18.297 1 92 144 ASP B N 1
ATOM 4506 C CA . ASP B 1 144 ? -10.727 -22.156 -19.453 1 92 144 ASP B CA 1
ATOM 4507 C C . ASP B 1 144 ? -11.734 -21.094 -19.031 1 92 144 ASP B C 1
ATOM 4509 O O . ASP B 1 144 ? -12.812 -21.422 -18.531 1 92 144 ASP B O 1
ATOM 4513 N N . GLU B 1 145 ? -11.383 -19.859 -19.234 1 89.06 145 GLU B N 1
ATOM 4514 C CA . GLU B 1 145 ? -12.258 -18.75 -18.859 1 89.06 145 GLU B CA 1
ATOM 4515 C C . GLU B 1 145 ? -12.883 -18.094 -20.094 1 89.06 145 GLU B C 1
ATOM 4517 O O . GLU B 1 145 ? -13.211 -16.906 -20.078 1 89.06 145 GLU B O 1
ATOM 4522 N N . SER B 1 146 ? -13.055 -18.75 -21.156 1 84.31 146 SER B N 1
ATOM 4523 C CA . SER B 1 146 ? -13.516 -18.203 -22.438 1 84.31 146 SER B CA 1
ATOM 4524 C C . SER B 1 146 ? -14.953 -17.703 -22.344 1 84.31 146 SER B C 1
ATOM 4526 O O . SER B 1 146 ? -15.398 -16.906 -23.172 1 84.31 146 SER B O 1
ATOM 4528 N N . ILE B 1 147 ? -15.664 -18.172 -21.422 1 79.44 147 ILE B N 1
ATOM 4529 C CA . ILE B 1 147 ? -17.047 -17.719 -21.234 1 79.44 147 ILE B CA 1
ATOM 4530 C C . ILE B 1 147 ? -17.047 -16.203 -20.984 1 79.44 147 ILE B C 1
ATOM 4532 O O . ILE B 1 147 ? -18.016 -15.523 -21.328 1 79.44 147 ILE B O 1
ATOM 4536 N N . SER B 1 148 ? -16.062 -15.797 -20.344 1 71.25 148 SER B N 1
ATOM 4537 C CA . SER B 1 148 ? -15.984 -14.383 -20 1 71.25 148 SER B CA 1
ATOM 4538 C C . SER B 1 148 ? -15.375 -13.562 -21.125 1 71.25 148 SER B C 1
ATOM 4540 O O . SER B 1 148 ? -15.492 -12.336 -21.141 1 71.25 148 SER B O 1
ATOM 4542 N N . SER B 1 149 ? -14.734 -14.273 -21.984 1 67.75 149 SER B N 1
ATOM 4543 C CA . SER B 1 149 ? -13.992 -13.555 -23.016 1 67.75 149 SER B CA 1
ATOM 4544 C C . SER B 1 149 ? -14.641 -13.727 -24.391 1 67.75 149 SER B C 1
ATOM 4546 O O . SER B 1 149 ? -15.414 -14.664 -24.594 1 67.75 149 SER B O 1
ATOM 4548 N N . VAL B 1 150 ? -14.477 -12.742 -25.156 1 65.38 150 VAL B N 1
ATOM 4549 C CA . VAL B 1 150 ? -15 -12.734 -26.516 1 65.38 150 VAL B CA 1
ATOM 4550 C C . VAL B 1 150 ? -14.039 -13.477 -27.453 1 65.38 150 VAL B C 1
ATOM 4552 O O . VAL B 1 150 ? -13.734 -12.992 -28.547 1 65.38 150 VAL B O 1
ATOM 4555 N N . ILE B 1 151 ? -13.586 -14.586 -26.922 1 68.38 151 ILE B N 1
ATOM 4556 C CA . ILE B 1 151 ? -12.656 -15.297 -27.797 1 68.38 151 ILE B CA 1
ATOM 4557 C C . ILE B 1 151 ? -13.43 -16.203 -28.75 1 68.38 151 ILE B C 1
ATOM 4559 O O . ILE B 1 151 ? -14.211 -17.047 -28.297 1 68.38 151 ILE B O 1
ATOM 4563 N N . PRO B 1 152 ? -13.133 -15.977 -30.016 1 74.44 152 PRO B N 1
ATOM 4564 C CA . PRO B 1 152 ? -13.797 -16.859 -30.969 1 74.44 152 PRO B CA 1
ATOM 4565 C C . PRO B 1 152 ? -13.383 -18.328 -30.812 1 74.44 152 PRO B C 1
ATOM 4567 O O . PRO B 1 152 ? -12.242 -18.609 -30.438 1 74.44 152 PRO B O 1
ATOM 4570 N N . SER B 1 153 ? -14.211 -19.234 -31.125 1 77.75 153 SER B N 1
ATOM 4571 C CA . SER B 1 153 ? -14.039 -20.672 -30.922 1 77.75 153 SER B CA 1
ATOM 4572 C C . SER B 1 153 ? -12.789 -21.172 -31.641 1 77.75 153 SER B C 1
ATOM 4574 O O . SER B 1 153 ? -12.008 -21.922 -31.047 1 77.75 153 SER B O 1
ATOM 4576 N N . PRO B 1 154 ? -12.508 -20.766 -32.844 1 79.81 154 PRO B N 1
ATOM 4577 C CA . PRO B 1 154 ? -11.305 -21.281 -33.5 1 79.81 154 PRO B CA 1
ATOM 4578 C C . PRO B 1 154 ? -10.023 -20.891 -32.75 1 79.81 154 PRO B C 1
ATOM 4580 O O . PRO B 1 154 ? -9.062 -21.672 -32.719 1 79.81 154 PRO B O 1
ATOM 4583 N N . GLU B 1 155 ? -10.117 -19.766 -32.25 1 82.12 155 GLU B N 1
ATOM 4584 C CA . GLU B 1 155 ? -8.953 -19.297 -31.5 1 82.12 155 GLU B CA 1
ATOM 4585 C C . GLU B 1 155 ? -8.766 -20.094 -30.219 1 82.12 155 GLU B C 1
ATOM 4587 O O . GLU B 1 155 ? -7.633 -20.375 -29.812 1 82.12 155 GLU B O 1
ATOM 4592 N N . LEU B 1 156 ? -9.828 -20.453 -29.656 1 84.69 156 LEU B N 1
ATOM 4593 C CA . LEU B 1 156 ? -9.773 -21.266 -28.453 1 84.69 156 LEU B CA 1
ATOM 4594 C C . LEU B 1 156 ? -9.195 -22.641 -28.734 1 84.69 156 LEU B C 1
ATOM 4596 O O . LEU B 1 156 ? -8.422 -23.172 -27.938 1 84.69 156 LEU B O 1
ATOM 4600 N N . ASP B 1 157 ? -9.562 -23.188 -29.797 1 87.94 157 ASP B N 1
ATOM 4601 C CA . ASP B 1 157 ? -9.039 -24.5 -30.203 1 87.94 157 ASP B CA 1
ATOM 4602 C C . ASP B 1 157 ? -7.535 -24.438 -30.438 1 87.94 157 ASP B C 1
ATOM 4604 O O . ASP B 1 157 ? -6.816 -25.391 -30.109 1 87.94 157 ASP B O 1
ATOM 4608 N N . ARG B 1 158 ? -7.188 -23.406 -31.031 1 88.12 158 ARG B N 1
ATOM 4609 C CA . ARG B 1 158 ? -5.758 -23.219 -31.266 1 88.12 158 ARG B CA 1
ATOM 4610 C C . ARG B 1 158 ? -4.992 -23.125 -29.953 1 88.12 158 ARG B C 1
ATOM 4612 O O . ARG B 1 158 ? -3.893 -23.656 -29.828 1 88.12 158 ARG B O 1
ATOM 4619 N N . ILE B 1 159 ? -5.57 -22.469 -29.062 1 89.12 159 ILE B N 1
ATOM 4620 C CA . ILE B 1 159 ? -4.957 -22.312 -27.75 1 89.12 159 ILE B CA 1
ATOM 4621 C C . ILE B 1 159 ? -4.824 -23.672 -27.062 1 89.12 159 ILE B C 1
ATOM 4623 O O . ILE B 1 159 ? -3.768 -24 -26.531 1 89.12 159 ILE B O 1
ATOM 4627 N N . PHE B 1 160 ? -5.863 -24.484 -27.141 1 91.75 160 PHE B N 1
ATOM 4628 C CA . PHE B 1 160 ? -5.848 -25.812 -26.516 1 91.75 160 PHE B CA 1
ATOM 4629 C C . PHE B 1 160 ? -4.793 -26.703 -27.172 1 91.75 160 PHE B C 1
ATOM 4631 O O . PHE B 1 160 ? -4.078 -27.422 -26.469 1 91.75 160 PHE B O 1
ATOM 4638 N N . LYS B 1 161 ? -4.73 -26.609 -28.422 1 93.12 161 LYS B N 1
ATOM 4639 C CA . LYS B 1 161 ? -3.736 -27.391 -29.141 1 93.12 161 LYS B CA 1
ATOM 4640 C C . LYS B 1 161 ? -2.318 -26.984 -28.75 1 93.12 161 LYS B C 1
ATOM 4642 O O . LYS B 1 161 ? -1.439 -27.828 -28.609 1 93.12 161 LYS B O 1
ATOM 4647 N N . HIS B 1 162 ? -2.18 -25.719 -28.656 1 92.88 162 HIS B N 1
ATOM 4648 C CA . HIS B 1 162 ? -0.87 -25.203 -28.297 1 92.88 162 HIS B CA 1
ATOM 4649 C C . HIS B 1 162 ? -0.466 -25.656 -26.891 1 92.88 162 HIS B C 1
ATOM 4651 O O . HIS B 1 162 ? 0.686 -26.031 -26.672 1 92.88 162 HIS B O 1
ATOM 4657 N N . ILE B 1 163 ? -1.372 -25.656 -26 1 94.94 163 ILE B N 1
ATOM 4658 C CA . ILE B 1 163 ? -1.102 -26.094 -24.625 1 94.94 163 ILE B CA 1
ATOM 4659 C C . ILE B 1 163 ? -0.73 -27.562 -24.625 1 94.94 163 ILE B C 1
ATOM 4661 O O . ILE B 1 163 ? 0.22 -27.969 -23.953 1 94.94 163 ILE B O 1
ATOM 4665 N N . LYS B 1 164 ? -1.465 -28.328 -25.328 1 95.56 164 LYS B N 1
ATOM 4666 C CA . LYS B 1 164 ? -1.193 -29.766 -25.438 1 95.56 164 LYS B CA 1
ATOM 4667 C C . LYS B 1 164 ? 0.203 -30.016 -25.984 1 95.56 164 LYS B C 1
ATOM 4669 O O . LYS B 1 164 ? 0.907 -30.922 -25.531 1 95.56 164 LYS B O 1
ATOM 4674 N N . LEU B 1 165 ? 0.52 -29.219 -26.938 1 95.19 165 LEU B N 1
ATOM 4675 C CA . LEU B 1 165 ? 1.84 -29.359 -27.547 1 95.19 165 LEU B CA 1
ATOM 4676 C C . LEU B 1 165 ? 2.938 -29.047 -26.531 1 95.19 165 LEU B C 1
ATOM 4678 O O . LEU B 1 165 ? 3.945 -29.75 -26.453 1 95.19 165 LEU B O 1
ATOM 4682 N N . ILE B 1 166 ? 2.771 -27.969 -25.812 1 95.75 166 ILE B N 1
ATOM 4683 C CA . ILE B 1 166 ? 3.75 -27.562 -24.812 1 95.75 166 ILE B CA 1
ATOM 4684 C C . ILE B 1 166 ? 3.93 -28.688 -23.781 1 95.75 166 ILE B C 1
ATOM 4686 O O . ILE B 1 166 ? 5.055 -29.094 -23.5 1 95.75 166 ILE B O 1
ATOM 4690 N N . VAL B 1 167 ? 2.824 -29.219 -23.281 1 96.81 167 VAL B N 1
ATOM 4691 C CA . VAL B 1 167 ? 2.863 -30.219 -22.219 1 96.81 167 VAL B CA 1
ATOM 4692 C C . VAL B 1 167 ? 3.441 -31.531 -22.75 1 96.81 167 VAL B C 1
ATOM 4694 O O . VAL B 1 167 ? 4.238 -32.188 -22.078 1 96.81 167 VAL B O 1
ATOM 4697 N N . SER B 1 168 ? 3.129 -31.906 -24 1 95.44 168 SER B N 1
ATOM 4698 C CA . SER B 1 168 ? 3.59 -33.156 -24.594 1 95.44 168 SER B CA 1
ATOM 4699 C C . SER B 1 168 ? 5.078 -33.094 -24.922 1 95.44 168 SER B C 1
ATOM 4701 O O . SER B 1 168 ? 5.742 -34.125 -25 1 95.44 168 SER B O 1
ATOM 4703 N N . SER B 1 169 ? 5.535 -31.891 -25.078 1 94.56 169 SER B N 1
ATOM 4704 C CA . SER B 1 169 ? 6.941 -31.719 -25.438 1 94.56 169 SER B CA 1
ATOM 4705 C C . SER B 1 169 ? 7.848 -31.891 -24.219 1 94.56 169 SER B C 1
ATOM 4707 O O . SER B 1 169 ? 9.062 -32.062 -24.359 1 94.56 169 SER B O 1
ATOM 4709 N N . LEU B 1 170 ? 7.32 -31.844 -23.094 1 95.62 170 LEU B N 1
ATOM 4710 C CA . LEU B 1 170 ? 8.102 -31.938 -21.875 1 95.62 170 LEU B CA 1
ATOM 4711 C C . LEU B 1 170 ? 8.375 -33.406 -21.516 1 95.62 170 LEU B C 1
ATOM 4713 O O . LEU B 1 170 ? 7.656 -33.969 -20.703 1 95.62 170 LEU B O 1
ATOM 4717 N N . VAL B 1 171 ? 9.43 -33.938 -22.125 1 93 171 VAL B N 1
ATOM 4718 C CA . VAL B 1 171 ? 9.875 -35.312 -21.922 1 93 171 VAL B CA 1
ATOM 4719 C C . VAL B 1 171 ? 11.297 -35.344 -21.375 1 93 171 VAL B C 1
ATOM 4721 O O . VAL B 1 171 ? 12.102 -34.469 -21.703 1 93 171 VAL B O 1
ATOM 4724 N N . PRO B 1 172 ? 11.688 -36.219 -20.391 1 90.88 172 PRO B N 1
ATOM 4725 C CA . PRO B 1 172 ? 10.969 -37.406 -19.906 1 90.88 172 PRO B CA 1
ATOM 4726 C C . PRO B 1 172 ? 10 -37.062 -18.766 1 90.88 172 PRO B C 1
ATOM 4728 O O . PRO B 1 172 ? 9.992 -35.938 -18.266 1 90.88 172 PRO B O 1
ATOM 4731 N N . GLY B 1 173 ? 9.148 -38.062 -18.328 1 87.94 173 GLY B N 1
ATOM 4732 C CA . GLY B 1 173 ? 8.148 -37.938 -17.297 1 87.94 173 GLY B CA 1
ATOM 4733 C C . GLY B 1 173 ? 6.793 -37.5 -17.812 1 87.94 173 GLY B C 1
ATOM 4734 O O . GLY B 1 173 ? 6.656 -36.438 -18.422 1 87.94 173 GLY B O 1
ATOM 4735 N N . HIS B 1 174 ? 5.922 -38.25 -17.75 1 89 174 HIS B N 1
ATOM 4736 C CA . HIS B 1 174 ? 4.566 -37.969 -18.234 1 89 174 HIS B CA 1
ATOM 4737 C C . HIS B 1 174 ? 3.889 -36.906 -17.359 1 89 174 HIS B C 1
ATOM 4739 O O . HIS B 1 174 ? 4.039 -36.906 -16.141 1 89 174 HIS B O 1
ATOM 4745 N N . LYS B 1 175 ? 3.283 -36.031 -18 1 95.38 175 LYS B N 1
ATOM 4746 C CA . LYS B 1 175 ? 2.504 -35 -17.312 1 95.38 175 LYS B CA 1
ATOM 4747 C C . LYS B 1 175 ? 1.047 -35.031 -17.766 1 95.38 175 LYS B C 1
ATOM 4749 O O . LYS B 1 175 ? 0.758 -34.875 -18.953 1 95.38 175 LYS B O 1
ATOM 4754 N N . ASP B 1 176 ? 0.139 -35.25 -16.859 1 96.44 176 ASP B N 1
ATOM 4755 C CA . ASP B 1 176 ? -1.285 -35.188 -17.172 1 96.44 176 ASP B CA 1
ATOM 4756 C C . ASP B 1 176 ? -1.731 -33.719 -17.375 1 96.44 176 ASP B C 1
ATOM 4758 O O . ASP B 1 176 ? -1.342 -32.844 -16.609 1 96.44 176 ASP B O 1
ATOM 4762 N N . LEU B 1 177 ? -2.416 -33.531 -18.453 1 98.12 177 LEU B N 1
ATOM 4763 C CA . LEU B 1 177 ? -2.992 -32.219 -18.719 1 98.12 177 LEU B CA 1
ATOM 4764 C C . LEU B 1 177 ? -4.484 -32.188 -18.406 1 98.12 177 LEU B C 1
ATOM 4766 O O . LEU B 1 177 ? -5.238 -33.031 -18.906 1 98.12 177 LEU B O 1
ATOM 4770 N N . HIS B 1 178 ? -4.883 -31.312 -17.516 1 98.12 178 HIS B N 1
ATOM 4771 C CA . HIS B 1 178 ? -6.281 -31.125 -17.141 1 98.12 178 HIS B CA 1
ATOM 4772 C C . HIS B 1 178 ? -6.801 -29.766 -17.641 1 98.12 178 HIS B C 1
ATOM 4774 O O . HIS B 1 178 ? -6.285 -28.719 -17.234 1 98.12 178 HIS B O 1
ATOM 4780 N N . ILE B 1 179 ? -7.742 -29.766 -18.531 1 95.75 179 ILE B N 1
ATOM 4781 C CA . ILE B 1 179 ? -8.414 -28.547 -18.984 1 95.75 179 ILE B CA 1
ATOM 4782 C C . ILE B 1 179 ? -9.852 -28.531 -18.469 1 95.75 179 ILE B C 1
ATOM 4784 O O . ILE B 1 179 ? -10.617 -29.453 -18.719 1 95.75 179 ILE B O 1
ATOM 4788 N N . ALA B 1 180 ? -10.219 -27.547 -17.672 1 94.81 180 ALA B N 1
ATOM 4789 C CA . ALA B 1 180 ? -11.562 -27.469 -17.109 1 94.81 180 ALA B CA 1
ATOM 4790 C C . ALA B 1 180 ? -12.164 -26.078 -17.328 1 94.81 180 ALA B C 1
ATOM 4792 O O . ALA B 1 180 ? -11.516 -25.062 -17.094 1 94.81 180 ALA B O 1
ATOM 4793 N N . PRO B 1 181 ? -13.375 -26.062 -17.891 1 93.25 181 PRO B N 1
ATOM 4794 C CA . PRO B 1 181 ? -14.07 -24.766 -17.938 1 93.25 181 PRO B CA 1
ATOM 4795 C C . PRO B 1 181 ? -14.375 -24.203 -16.562 1 93.25 181 PRO B C 1
ATOM 4797 O O . PRO B 1 181 ? -14.75 -24.953 -15.648 1 93.25 181 PRO B O 1
ATOM 4800 N N . ILE B 1 182 ? -14.242 -22.938 -16.406 1 93.81 182 ILE B N 1
ATOM 4801 C CA . ILE B 1 182 ? -14.406 -22.312 -15.102 1 93.81 182 ILE B CA 1
ATOM 4802 C C . ILE B 1 182 ? -15.852 -22.469 -14.633 1 93.81 182 ILE B C 1
ATOM 4804 O O . ILE B 1 182 ? -16.109 -22.547 -13.43 1 93.81 182 ILE B O 1
ATOM 4808 N N . GLU B 1 183 ? -16.812 -22.562 -15.523 1 93.44 183 GLU B N 1
ATOM 4809 C CA . GLU B 1 183 ? -18.219 -22.656 -15.172 1 93.44 183 GLU B CA 1
ATOM 4810 C C . GLU B 1 183 ? -18.531 -24 -14.523 1 93.44 183 GLU B C 1
ATOM 4812 O O . GLU B 1 183 ? -19.594 -24.172 -13.906 1 93.44 183 GLU B O 1
ATOM 4817 N N . ASP B 1 184 ? -17.609 -24.938 -14.648 1 92.88 184 ASP B N 1
ATOM 4818 C CA . ASP B 1 184 ? -17.828 -26.266 -14.078 1 92.88 184 ASP B CA 1
ATOM 4819 C C . ASP B 1 184 ? -17.969 -26.188 -12.562 1 92.88 184 ASP B C 1
ATOM 4821 O O . ASP B 1 184 ? -18.656 -27.016 -11.961 1 92.88 184 ASP B O 1
ATOM 4825 N N . VAL B 1 185 ? -17.344 -25.25 -11.922 1 93.5 185 VAL B N 1
ATOM 4826 C CA . VAL B 1 185 ? -17.375 -25.156 -10.469 1 93.5 185 VAL B CA 1
ATOM 4827 C C . VAL B 1 185 ? -18.766 -24.734 -10 1 93.5 185 VAL B C 1
ATOM 4829 O O . VAL B 1 185 ? -19.156 -25.031 -8.867 1 93.5 185 VAL B O 1
ATOM 4832 N N . CYS B 1 186 ? -19.469 -24.109 -10.875 1 93.06 186 CYS B N 1
ATOM 4833 C CA . CYS B 1 186 ? -20.797 -23.609 -10.523 1 93.06 186 CYS B CA 1
ATOM 4834 C C . CYS B 1 186 ? -21.875 -24.641 -10.875 1 93.06 186 CYS B C 1
ATOM 4836 O O . CYS B 1 186 ? -23.031 -24.484 -10.508 1 93.06 186 CYS B O 1
ATOM 4838 N N . SER B 1 187 ? -21.5 -25.688 -11.547 1 91.25 187 SER B N 1
ATOM 4839 C CA . SER B 1 187 ? -22.453 -26.672 -12.047 1 91.25 187 SER B CA 1
ATOM 4840 C C . SER B 1 187 ? -22.984 -27.547 -10.914 1 91.25 187 SER B C 1
ATOM 4842 O O . SER B 1 187 ? -22.234 -27.922 -10.016 1 91.25 187 SER B O 1
ATOM 4844 N N . MET B 1 188 ? -24.312 -27.859 -10.938 1 84.12 188 MET B N 1
ATOM 4845 C CA . MET B 1 188 ? -24.938 -28.734 -9.961 1 84.12 188 MET B CA 1
ATOM 4846 C C . MET B 1 188 ? -25.188 -30.125 -10.555 1 84.12 188 MET B C 1
ATOM 4848 O O . MET B 1 188 ? -25.859 -30.953 -9.938 1 84.12 188 MET B O 1
ATOM 4852 N N . GLY B 1 189 ? -24.797 -30.344 -11.625 1 77.94 189 GLY B N 1
ATOM 4853 C CA . GLY B 1 189 ? -25 -31.656 -12.242 1 77.94 189 GLY B CA 1
ATOM 4854 C C . GLY B 1 189 ? -25.672 -31.578 -13.594 1 77.94 189 GLY B C 1
ATOM 4855 O O . GLY B 1 189 ? -25.516 -32.5 -14.414 1 77.94 189 GLY B O 1
ATOM 4856 N N . SER B 1 190 ? -26.516 -30.672 -13.938 1 74.56 190 SER B N 1
ATOM 4857 C CA . SER B 1 190 ? -27.297 -30.562 -15.156 1 74.56 190 SER B CA 1
ATOM 4858 C C . SER B 1 190 ? -26.688 -29.547 -16.125 1 74.56 190 SER B C 1
ATOM 4860 O O . SER B 1 190 ? -27.406 -28.781 -16.766 1 74.56 190 SER B O 1
ATOM 4862 N N . ASP B 1 191 ? -25.641 -29.703 -16.531 1 81.75 191 ASP B N 1
ATOM 4863 C CA . ASP B 1 191 ? -24.953 -28.828 -17.484 1 81.75 191 ASP B CA 1
ATOM 4864 C C . ASP B 1 191 ? -25.469 -27.391 -17.375 1 81.75 191 ASP B C 1
ATOM 4866 O O . ASP B 1 191 ? -25.812 -26.781 -18.391 1 81.75 191 ASP B O 1
ATOM 4870 N N . ASP B 1 192 ? -25.562 -26.859 -16.25 1 90.44 192 ASP B N 1
ATOM 4871 C CA . ASP B 1 192 ? -26.062 -25.516 -16 1 90.44 192 ASP B CA 1
ATOM 4872 C C . ASP B 1 192 ? -24.953 -24.578 -15.539 1 90.44 192 ASP B C 1
ATOM 4874 O O . ASP B 1 192 ? -25.219 -23.5 -15.023 1 90.44 192 ASP B O 1
ATOM 4878 N N . GLY B 1 193 ? -23.781 -25.062 -15.719 1 91.62 193 GLY B N 1
ATOM 4879 C CA . GLY B 1 193 ? -22.656 -24.297 -15.203 1 91.62 193 GLY B CA 1
ATOM 4880 C C . GLY B 1 193 ? -22.531 -22.922 -15.805 1 91.62 193 GLY B C 1
ATOM 4881 O O . GLY B 1 193 ? -22.297 -21.938 -15.086 1 91.62 193 GLY B O 1
ATOM 4882 N N . THR B 1 194 ? -22.75 -22.797 -17.062 1 91.75 194 THR B N 1
ATOM 4883 C CA . THR B 1 194 ? -22.641 -21.531 -17.781 1 91.75 194 THR B CA 1
ATOM 4884 C C . THR B 1 194 ? -23.688 -20.547 -17.312 1 91.75 194 THR B C 1
ATOM 4886 O O . THR B 1 194 ? -23.391 -19.391 -17.031 1 91.75 194 THR B O 1
ATOM 4889 N N . THR B 1 195 ? -24.922 -20.984 -17.266 1 92.69 195 THR B N 1
ATOM 4890 C CA . THR B 1 195 ? -26.031 -20.125 -16.859 1 92.69 195 THR B CA 1
ATOM 4891 C C . THR B 1 195 ? -25.844 -19.656 -15.422 1 92.69 195 THR B C 1
ATOM 4893 O O . THR B 1 195 ? -26.062 -18.484 -15.125 1 92.69 195 THR B O 1
ATOM 4896 N N . ARG B 1 196 ? -25.438 -20.547 -14.625 1 94.06 196 ARG B N 1
ATOM 4897 C CA . ARG B 1 196 ? -25.266 -20.219 -13.211 1 94.06 196 ARG B CA 1
ATOM 4898 C C . ARG B 1 196 ? -24.141 -19.219 -13.016 1 94.06 196 ARG B C 1
ATOM 4900 O O . ARG B 1 196 ? -24.281 -18.25 -12.266 1 94.06 196 ARG B O 1
ATOM 4907 N N . LEU B 1 197 ? -23.047 -19.438 -13.688 1 94.44 197 LEU B N 1
ATOM 4908 C CA . LEU B 1 197 ? -21.906 -18.531 -13.586 1 94.44 197 LEU B CA 1
ATOM 4909 C C . LEU B 1 197 ? -22.281 -17.141 -14.086 1 94.44 197 LEU B C 1
ATOM 4911 O O . LEU B 1 197 ? -21.938 -16.125 -13.461 1 94.44 197 LEU B O 1
ATOM 4915 N N . ASN B 1 198 ? -22.984 -17.062 -15.148 1 92.38 198 ASN B N 1
ATOM 4916 C CA . ASN B 1 198 ? -23.422 -15.781 -15.703 1 92.38 198 ASN B CA 1
ATOM 4917 C C . ASN B 1 198 ? -24.328 -15.039 -14.734 1 92.38 198 ASN B C 1
ATOM 4919 O O . ASN B 1 198 ? -24.219 -13.82 -14.578 1 92.38 198 ASN B O 1
ATOM 4923 N N . LYS B 1 199 ? -25.25 -15.766 -14.164 1 92.94 199 LYS B N 1
ATOM 4924 C CA . LYS B 1 199 ? -26.156 -15.148 -13.203 1 92.94 199 LYS B CA 1
ATOM 4925 C C . LYS B 1 199 ? -25.391 -14.602 -12 1 92.94 199 LYS B C 1
ATOM 4927 O O . LYS B 1 199 ? -25.703 -13.516 -11.5 1 92.94 199 LYS B O 1
ATOM 4932 N N . LEU B 1 200 ? -24.359 -15.336 -11.578 1 93.5 200 LEU B N 1
ATOM 4933 C CA . LEU B 1 200 ? -23.531 -14.914 -10.469 1 93.5 200 LEU B CA 1
ATOM 4934 C C . LEU B 1 200 ? -22.766 -13.641 -10.82 1 93.5 200 LEU B C 1
ATOM 4936 O O . LEU B 1 200 ? -22.797 -12.656 -10.07 1 93.5 200 LEU B O 1
ATOM 4940 N N . LEU B 1 201 ? -22.109 -13.672 -11.914 1 91.5 201 LEU B N 1
ATOM 4941 C CA . LEU B 1 201 ? -21.25 -12.555 -12.312 1 91.5 201 LEU B CA 1
ATOM 4942 C C . LEU B 1 201 ? -22.094 -11.312 -12.617 1 91.5 201 LEU B C 1
ATOM 4944 O O . LEU B 1 201 ? -21.672 -10.188 -12.328 1 91.5 201 LEU B O 1
ATOM 4948 N N . ASN B 1 202 ? -23.266 -11.5 -13.133 1 91.5 202 ASN B N 1
ATOM 4949 C CA . ASN B 1 202 ? -24.141 -10.383 -13.461 1 91.5 202 ASN B CA 1
ATOM 4950 C C . ASN B 1 202 ? -24.734 -9.742 -12.203 1 91.5 202 ASN B C 1
ATOM 4952 O O . ASN B 1 202 ? -25.172 -8.594 -12.234 1 91.5 202 ASN B O 1
ATOM 4956 N N . SER B 1 203 ? -24.766 -10.492 -11.195 1 93.56 203 SER B N 1
ATOM 4957 C CA . SER B 1 203 ? -25.312 -9.977 -9.938 1 93.56 203 SER B CA 1
ATOM 4958 C C . SER B 1 203 ? -24.312 -9.078 -9.227 1 93.56 203 SER B C 1
ATOM 4960 O O . SER B 1 203 ? -24.688 -8.344 -8.305 1 93.56 203 SER B O 1
ATOM 4962 N N . VAL B 1 204 ? -23.062 -9.164 -9.602 1 93.06 204 VAL B N 1
ATOM 4963 C CA . VAL B 1 204 ? -22.031 -8.328 -8.992 1 93.06 204 VAL B CA 1
ATOM 4964 C C . VAL B 1 204 ? -21.859 -7.043 -9.805 1 93.06 204 VAL B C 1
ATOM 4966 O O . VAL B 1 204 ? -21.422 -7.078 -10.953 1 93.06 204 VAL B O 1
ATOM 4969 N N . SER B 1 205 ? -22.188 -5.93 -9.219 1 89.31 205 SER B N 1
ATOM 4970 C CA . SER B 1 205 ? -22.188 -4.664 -9.938 1 89.31 205 SER B CA 1
ATOM 4971 C C . SER B 1 205 ? -20.797 -4.016 -9.914 1 89.31 205 SER B C 1
ATOM 4973 O O . SER B 1 205 ? -20.422 -3.297 -10.844 1 89.31 205 SER B O 1
ATOM 4975 N N . ASP B 1 206 ? -20.031 -4.262 -8.93 1 91.06 206 ASP B N 1
ATOM 4976 C CA . ASP B 1 206 ? -18.703 -3.67 -8.773 1 91.06 206 ASP B CA 1
ATOM 4977 C C . ASP B 1 206 ? -17.672 -4.387 -9.648 1 91.06 206 ASP B C 1
ATOM 4979 O O . ASP B 1 206 ? -17.547 -5.613 -9.578 1 91.06 206 ASP B O 1
ATOM 4983 N N . ALA B 1 207 ? -16.969 -3.615 -10.469 1 90.94 207 ALA B N 1
ATOM 4984 C CA . ALA B 1 207 ? -16.016 -4.195 -11.398 1 90.94 207 ALA B CA 1
ATOM 4985 C C . ALA B 1 207 ? -14.898 -4.922 -10.656 1 90.94 207 ALA B C 1
ATOM 4987 O O . ALA B 1 207 ? -14.445 -5.992 -11.078 1 90.94 207 ALA B O 1
ATOM 4988 N N . THR B 1 208 ? -14.383 -4.336 -9.609 1 92.88 208 THR B N 1
ATOM 4989 C CA . THR B 1 208 ? -13.336 -4.961 -8.805 1 92.88 208 THR B CA 1
ATOM 4990 C C . THR B 1 208 ? -13.836 -6.266 -8.18 1 92.88 208 THR B C 1
ATOM 4992 O O . THR B 1 208 ? -13.125 -7.273 -8.195 1 92.88 208 THR B O 1
ATOM 4995 N N . GLY B 1 209 ? -15.016 -6.184 -7.645 1 93.38 209 GLY B N 1
ATOM 4996 C CA . GLY B 1 209 ? -15.609 -7.371 -7.047 1 93.38 209 GLY B CA 1
ATOM 4997 C C . GLY B 1 209 ? -15.781 -8.516 -8.031 1 93.38 209 GLY B C 1
ATOM 4998 O O . GLY B 1 209 ? -15.562 -9.672 -7.684 1 93.38 209 GLY B O 1
ATOM 4999 N N . LYS B 1 210 ? -16.156 -8.18 -9.203 1 92.5 210 LYS B N 1
ATOM 5000 C CA . LYS B 1 210 ? -16.344 -9.195 -10.242 1 92.5 210 LYS B CA 1
ATOM 5001 C C . LYS B 1 210 ? -15.016 -9.883 -10.578 1 92.5 210 LYS B C 1
ATOM 5003 O O . LYS B 1 210 ? -14.961 -11.109 -10.703 1 92.5 210 LYS B O 1
ATOM 5008 N N . GLU B 1 211 ? -14 -9.102 -10.727 1 92.75 211 GLU B N 1
ATOM 5009 C CA . GLU B 1 211 ? -12.672 -9.641 -11.023 1 92.75 211 GLU B CA 1
ATOM 5010 C C . GLU B 1 211 ? -12.18 -10.539 -9.898 1 92.75 211 GLU B C 1
ATOM 5012 O O . GLU B 1 211 ? -11.672 -11.633 -10.148 1 92.75 211 GLU B O 1
ATOM 5017 N N . ASP B 1 212 ? -12.336 -10.055 -8.711 1 94.25 212 ASP B N 1
ATOM 5018 C CA . ASP B 1 212 ? -11.867 -10.812 -7.555 1 94.25 212 ASP B CA 1
ATOM 5019 C C . ASP B 1 212 ? -12.648 -12.109 -7.395 1 94.25 212 ASP B C 1
ATOM 5021 O O . ASP B 1 212 ? -12.086 -13.141 -7.016 1 94.25 212 ASP B O 1
ATOM 5025 N N . PHE B 1 213 ? -13.914 -12.047 -7.617 1 94.31 213 PHE B N 1
ATOM 5026 C CA . PHE B 1 213 ? -14.75 -13.234 -7.512 1 94.31 213 PHE B CA 1
ATOM 5027 C C . PHE B 1 213 ? -14.352 -14.273 -8.562 1 94.31 213 PHE B C 1
ATOM 5029 O O . PHE B 1 213 ? -14.281 -15.469 -8.266 1 94.31 213 PHE B O 1
ATOM 5036 N N . LEU B 1 214 ? -14.102 -13.797 -9.703 1 93.19 214 LEU B N 1
ATOM 5037 C CA . LEU B 1 214 ? -13.656 -14.68 -10.773 1 93.19 214 LEU B CA 1
ATOM 5038 C C . LEU B 1 214 ? -12.328 -15.344 -10.414 1 93.19 214 LEU B C 1
ATOM 5040 O O . LEU B 1 214 ? -12.117 -16.516 -10.711 1 93.19 214 LEU B O 1
ATOM 5044 N N . ASP B 1 215 ? -11.422 -14.602 -9.836 1 94.19 215 ASP B N 1
ATOM 5045 C CA . ASP B 1 215 ? -10.156 -15.156 -9.375 1 94.19 215 ASP B CA 1
ATOM 5046 C C . ASP B 1 215 ? -10.383 -16.266 -8.352 1 94.19 215 ASP B C 1
ATOM 5048 O O . ASP B 1 215 ? -9.68 -17.281 -8.367 1 94.19 215 ASP B O 1
ATOM 5052 N N . HIS B 1 216 ? -11.297 -16.031 -7.512 1 95.38 216 HIS B N 1
ATOM 5053 C CA . HIS B 1 216 ? -11.625 -17.047 -6.504 1 95.38 216 HIS B CA 1
ATOM 5054 C C . HIS B 1 216 ? -12.18 -18.312 -7.145 1 95.38 216 HIS B C 1
ATOM 5056 O O . HIS B 1 216 ? -11.805 -19.422 -6.766 1 95.38 216 HIS B O 1
ATOM 5062 N N . LEU B 1 217 ? -13.07 -18.109 -8.07 1 95.44 217 LEU B N 1
ATOM 5063 C CA . LEU B 1 217 ? -13.641 -19.25 -8.773 1 95.44 217 LEU B CA 1
ATOM 5064 C C . LEU B 1 217 ? -12.57 -20.031 -9.516 1 95.44 217 LEU B C 1
ATOM 5066 O O . LEU B 1 217 ? -12.617 -21.266 -9.578 1 95.44 217 LEU B O 1
ATOM 5070 N N . CYS B 1 218 ? -11.625 -19.328 -10.086 1 95.88 218 CYS B N 1
ATOM 5071 C CA . CYS B 1 218 ? -10.5 -19.984 -10.75 1 95.88 218 CYS B CA 1
ATOM 5072 C C . CYS B 1 218 ? -9.719 -20.844 -9.766 1 95.88 218 CYS B C 1
ATOM 5074 O O . CYS B 1 218 ? -9.375 -21.984 -10.086 1 95.88 218 CYS B O 1
ATOM 5076 N N . MET B 1 219 ? -9.492 -20.328 -8.625 1 96.94 219 MET B N 1
ATOM 5077 C CA . MET B 1 219 ? -8.789 -21.094 -7.598 1 96.94 219 MET B CA 1
ATOM 5078 C C . MET B 1 219 ? -9.594 -22.312 -7.172 1 96.94 219 MET B C 1
ATOM 5080 O O . MET B 1 219 ? -9.039 -23.391 -6.977 1 96.94 219 MET B O 1
ATOM 5084 N N . LEU B 1 220 ? -10.875 -22.125 -7.047 1 96.5 220 LEU B N 1
ATOM 5085 C CA . LEU B 1 220 ? -11.734 -23.266 -6.703 1 96.5 220 LEU B CA 1
ATOM 5086 C C . LEU B 1 220 ? -11.656 -24.344 -7.773 1 96.5 220 LEU B C 1
ATOM 5088 O O . LEU B 1 220 ? -11.656 -25.531 -7.457 1 96.5 220 LEU B O 1
ATOM 5092 N N . SER B 1 221 ? -11.602 -23.922 -9.008 1 97.19 221 SER B N 1
ATOM 5093 C CA . SER B 1 221 ? -11.469 -24.859 -10.109 1 97.19 221 SER B CA 1
ATOM 5094 C C . SER B 1 221 ? -10.156 -25.641 -10.016 1 97.19 221 SER B C 1
ATOM 5096 O O . SER B 1 221 ? -10.141 -26.859 -10.195 1 97.19 221 SER B O 1
ATOM 5098 N N . LEU B 1 222 ? -9.117 -24.953 -9.727 1 98.38 222 LEU B N 1
ATOM 5099 C CA . LEU B 1 222 ? -7.809 -25.594 -9.594 1 98.38 222 LEU B CA 1
ATOM 5100 C C . LEU B 1 222 ? -7.801 -26.578 -8.422 1 98.38 222 LEU B C 1
ATOM 5102 O O . LEU B 1 222 ? -7.273 -27.672 -8.539 1 98.38 222 LEU B O 1
ATOM 5106 N N . GLN B 1 223 ? -8.375 -26.172 -7.332 1 97.56 223 GLN B N 1
ATOM 5107 C CA . GLN B 1 223 ? -8.469 -27.031 -6.156 1 97.56 223 GLN B CA 1
ATOM 5108 C C . GLN B 1 223 ? -9.266 -28.297 -6.461 1 97.56 223 GLN B C 1
ATOM 5110 O O . GLN B 1 223 ? -8.883 -29.391 -6.047 1 97.56 223 GLN B O 1
ATOM 5115 N N . LYS B 1 224 ? -10.336 -28.109 -7.137 1 96.44 224 LYS B N 1
ATOM 5116 C CA . LYS B 1 224 ? -11.172 -29.25 -7.504 1 96.44 224 LYS B CA 1
ATOM 5117 C C . LYS B 1 224 ? -10.391 -30.25 -8.359 1 96.44 224 LYS B C 1
ATOM 5119 O O . LYS B 1 224 ? -10.438 -31.453 -8.117 1 96.44 224 LYS B O 1
ATOM 5124 N N . ILE B 1 225 ? -9.688 -29.734 -9.391 1 97.94 225 ILE B N 1
ATOM 5125 C CA . ILE B 1 225 ? -8.859 -30.578 -10.242 1 97.94 225 ILE B CA 1
ATOM 5126 C C . ILE B 1 225 ? -7.836 -31.328 -9.391 1 97.94 225 ILE B C 1
ATOM 5128 O O . ILE B 1 225 ? -7.652 -32.531 -9.547 1 97.94 225 ILE B O 1
ATOM 5132 N N . ALA B 1 226 ? -7.172 -30.625 -8.5 1 98.44 226 ALA B N 1
ATOM 5133 C CA . ALA B 1 226 ? -6.133 -31.219 -7.656 1 98.44 226 ALA B CA 1
ATOM 5134 C C . ALA B 1 226 ? -6.703 -32.312 -6.77 1 98.44 226 ALA B C 1
ATOM 5136 O O . ALA B 1 226 ? -6.152 -33.406 -6.699 1 98.44 226 ALA B O 1
ATOM 5137 N N . LEU B 1 227 ? -7.781 -32.031 -6.141 1 96.69 227 LEU B N 1
ATOM 5138 C CA . LEU B 1 227 ? -8.406 -32.969 -5.223 1 96.69 227 LEU B CA 1
ATOM 5139 C C . LEU B 1 227 ? -8.906 -34.219 -5.973 1 96.69 227 LEU B C 1
ATOM 5141 O O . LEU B 1 227 ? -8.664 -35.344 -5.543 1 96.69 227 LEU B O 1
ATOM 5145 N N . ASP B 1 228 ? -9.562 -34 -7.062 1 96.62 228 ASP B N 1
ATOM 5146 C CA . ASP B 1 228 ? -10.148 -35.094 -7.836 1 96.62 228 ASP B CA 1
ATOM 5147 C C . ASP B 1 228 ? -9.078 -36.031 -8.391 1 96.62 228 ASP B C 1
ATOM 5149 O O . ASP B 1 228 ? -9.336 -37.219 -8.633 1 96.62 228 ASP B O 1
ATOM 5153 N N . ASN B 1 229 ? -7.918 -35.531 -8.57 1 97.62 229 ASN B N 1
ATOM 5154 C CA . ASN B 1 229 ? -6.879 -36.312 -9.227 1 97.62 229 ASN B CA 1
ATOM 5155 C C . ASN B 1 229 ? -5.738 -36.656 -8.266 1 97.62 229 ASN B C 1
ATOM 5157 O O . ASN B 1 229 ? -4.684 -37.125 -8.688 1 97.62 229 ASN B O 1
ATOM 5161 N N . GLY B 1 230 ? -5.82 -36.25 -6.977 1 97.06 230 GLY B N 1
ATOM 5162 C CA . GLY B 1 230 ? -4.918 -36.688 -5.922 1 97.06 230 GLY B CA 1
ATOM 5163 C C . GLY B 1 230 ? -3.621 -35.906 -5.879 1 97.06 230 GLY B C 1
ATOM 5164 O O . GLY B 1 230 ? -2.576 -36.438 -5.508 1 97.06 230 GLY B O 1
ATOM 5165 N N . TYR B 1 231 ? -3.605 -34.75 -6.359 1 98 231 TYR B N 1
ATOM 5166 C CA . TYR B 1 231 ? -2.418 -33.906 -6.246 1 98 231 TYR B CA 1
ATOM 5167 C C . TYR B 1 231 ? -2.236 -33.406 -4.82 1 98 231 TYR B C 1
ATOM 5169 O O . TYR B 1 231 ? -3.213 -33.094 -4.129 1 98 231 TYR B O 1
ATOM 5177 N N . THR B 1 232 ? -1.007 -33.219 -4.41 1 97.12 232 THR B N 1
ATOM 5178 C CA . THR B 1 232 ? -0.722 -32.906 -3.018 1 97.12 232 THR B CA 1
ATOM 5179 C C . THR B 1 232 ? -0.302 -31.453 -2.873 1 97.12 232 THR B C 1
ATOM 5181 O O . THR B 1 232 ? -0.34 -30.891 -1.773 1 97.12 232 THR B O 1
ATOM 5184 N N . LYS B 1 233 ? 0.158 -30.844 -3.973 1 97.75 233 LYS B N 1
ATOM 5185 C CA . LYS B 1 233 ? 0.555 -29.438 -3.99 1 97.75 233 LYS B CA 1
ATOM 5186 C C . LYS B 1 233 ? 0.126 -28.766 -5.289 1 97.75 233 LYS B C 1
ATOM 5188 O O . LYS B 1 233 ? 0.111 -29.391 -6.348 1 97.75 233 LYS B O 1
ATOM 5193 N N . LEU B 1 234 ? -0.221 -27.547 -5.164 1 98.62 234 LEU B N 1
ATOM 5194 C CA . LEU B 1 234 ? -0.557 -26.719 -6.32 1 98.62 234 LEU B CA 1
ATOM 5195 C C . LEU B 1 234 ? 0.486 -25.625 -6.531 1 98.62 234 LEU B C 1
ATOM 5197 O O . LEU B 1 234 ? 0.675 -24.766 -5.664 1 98.62 234 LEU B O 1
ATOM 5201 N N . VAL B 1 235 ? 1.174 -25.625 -7.66 1 98.69 235 VAL B N 1
ATOM 5202 C CA . VAL B 1 235 ? 2.209 -24.641 -7.98 1 98.69 235 VAL B CA 1
ATOM 5203 C C . VAL B 1 235 ? 1.618 -23.531 -8.844 1 98.69 235 VAL B C 1
ATOM 5205 O O . VAL B 1 235 ? 1.021 -23.797 -9.891 1 98.69 235 VAL B O 1
ATOM 5208 N N . ILE B 1 236 ? 1.767 -22.328 -8.398 1 98.31 236 ILE B N 1
ATOM 5209 C CA . ILE B 1 236 ? 1.307 -21.172 -9.156 1 98.31 236 ILE B CA 1
ATOM 5210 C C . ILE B 1 236 ? 2.5 -20.297 -9.539 1 98.31 236 ILE B C 1
ATOM 5212 O O . ILE B 1 236 ? 3.436 -20.125 -8.758 1 98.31 236 ILE B O 1
ATOM 5216 N N . GLY B 1 237 ? 2.471 -19.766 -10.75 1 97.69 237 GLY B N 1
ATOM 5217 C CA . GLY B 1 237 ? 3.574 -18.984 -11.281 1 97.69 237 GLY B CA 1
ATOM 5218 C C . GLY B 1 237 ? 3.535 -17.516 -10.852 1 97.69 237 GLY B C 1
ATOM 5219 O O . GLY B 1 237 ? 3.971 -16.641 -11.602 1 97.69 237 GLY B O 1
ATOM 5220 N N . SER B 1 238 ? 2.959 -17.234 -9.703 1 96.88 238 SER B N 1
ATOM 5221 C CA . SER B 1 238 ? 2.982 -15.875 -9.18 1 96.88 238 SER B CA 1
ATOM 5222 C C . SER B 1 238 ? 4.398 -15.453 -8.805 1 96.88 238 SER B C 1
ATOM 5224 O O . SER B 1 238 ? 5.18 -16.25 -8.289 1 96.88 238 SER B O 1
ATOM 5226 N N . CYS B 1 239 ? 4.688 -14.227 -9.109 1 97.31 239 CYS B N 1
ATOM 5227 C CA . CYS B 1 239 ? 6.031 -13.703 -8.883 1 97.31 239 CYS B CA 1
ATOM 5228 C C . CYS B 1 239 ? 5.988 -12.414 -8.078 1 97.31 239 CYS B C 1
ATOM 5230 O O . CYS B 1 239 ? 4.922 -12 -7.617 1 97.31 239 CYS B O 1
ATOM 5232 N N . SER B 1 240 ? 7.133 -11.82 -7.906 1 96.44 240 SER B N 1
ATOM 5233 C CA . SER B 1 240 ? 7.234 -10.602 -7.102 1 96.44 240 SER B CA 1
ATOM 5234 C C . SER B 1 240 ? 6.379 -9.484 -7.684 1 96.44 240 SER B C 1
ATOM 5236 O O . SER B 1 240 ? 5.801 -8.688 -6.941 1 96.44 240 SER B O 1
ATOM 5238 N N . SER B 1 241 ? 6.348 -9.406 -8.992 1 95.94 241 SER B N 1
ATOM 5239 C CA . SER B 1 241 ? 5.559 -8.383 -9.664 1 95.94 241 SER B CA 1
ATOM 5240 C C . SER B 1 241 ? 4.074 -8.531 -9.344 1 95.94 241 SER B C 1
ATOM 5242 O O . SER B 1 241 ? 3.396 -7.547 -9.039 1 95.94 241 SER B O 1
ATOM 5244 N N . THR B 1 242 ? 3.613 -9.734 -9.391 1 96.25 242 THR B N 1
ATOM 5245 C CA . THR B 1 242 ? 2.207 -10 -9.109 1 96.25 242 THR B CA 1
ATOM 5246 C C . THR B 1 242 ? 1.889 -9.734 -7.641 1 96.25 242 THR B C 1
ATOM 5248 O O . THR B 1 242 ? 0.824 -9.203 -7.32 1 96.25 242 THR B O 1
ATOM 5251 N N . ILE B 1 243 ? 2.773 -10.117 -6.82 1 97.12 243 ILE B N 1
ATOM 5252 C CA . ILE B 1 243 ? 2.561 -9.953 -5.387 1 97.12 243 ILE B CA 1
ATOM 5253 C C . ILE B 1 243 ? 2.586 -8.461 -5.035 1 97.12 243 ILE B C 1
ATOM 5255 O O . ILE B 1 243 ? 1.806 -8.008 -4.195 1 97.12 243 ILE B O 1
ATOM 5259 N N . ALA B 1 244 ? 3.484 -7.707 -5.648 1 97.19 244 ALA B N 1
ATOM 5260 C CA . ALA B 1 244 ? 3.533 -6.266 -5.418 1 97.19 244 ALA B CA 1
ATOM 5261 C C . ALA B 1 244 ? 2.193 -5.613 -5.746 1 97.19 244 ALA B C 1
ATOM 5263 O O . ALA B 1 244 ? 1.7 -4.777 -4.984 1 97.19 244 ALA B O 1
ATOM 5264 N N . ARG B 1 245 ? 1.614 -5.98 -6.867 1 96.94 245 ARG B N 1
ATOM 5265 C CA . ARG B 1 245 ? 0.298 -5.473 -7.238 1 96.94 245 ARG B CA 1
ATOM 5266 C C . ARG B 1 245 ? -0.749 -5.848 -6.195 1 96.94 245 ARG B C 1
ATOM 5268 O O . ARG B 1 245 ? -1.591 -5.027 -5.828 1 96.94 245 ARG B O 1
ATOM 5275 N N . HIS B 1 246 ? -0.631 -7.035 -5.746 1 97.06 246 HIS B N 1
ATOM 5276 C CA . HIS B 1 246 ? -1.586 -7.508 -4.75 1 97.06 246 HIS B CA 1
ATOM 5277 C C . HIS B 1 246 ? -1.458 -6.727 -3.447 1 97.06 246 HIS B C 1
ATOM 5279 O O . HIS B 1 246 ? -2.463 -6.41 -2.807 1 97.06 246 HIS B O 1
ATOM 5285 N N . VAL B 1 247 ? -0.261 -6.445 -3.064 1 96.62 247 VAL B N 1
ATOM 5286 C CA . VAL B 1 247 ? -0.016 -5.73 -1.817 1 96.62 247 VAL B CA 1
ATOM 5287 C C . VAL B 1 247 ? -0.735 -4.383 -1.846 1 96.62 247 VAL B C 1
ATOM 5289 O O . VAL B 1 247 ? -1.457 -4.039 -0.908 1 96.62 247 VAL B O 1
ATOM 5292 N N . ILE B 1 248 ? -0.595 -3.652 -2.891 1 96.88 248 ILE B N 1
ATOM 5293 C CA . ILE B 1 248 ? -1.204 -2.332 -3.002 1 96.88 248 ILE B CA 1
ATOM 5294 C C . ILE B 1 248 ? -2.719 -2.471 -3.133 1 96.88 248 ILE B C 1
ATOM 5296 O O . ILE B 1 248 ? -3.475 -1.736 -2.49 1 96.88 248 ILE B O 1
ATOM 5300 N N . SER B 1 249 ? -3.176 -3.404 -3.949 1 96.19 249 SER B N 1
ATOM 5301 C CA . SER B 1 249 ? -4.609 -3.611 -4.129 1 96.19 249 SER B CA 1
ATOM 5302 C C . SER B 1 249 ? -5.285 -3.975 -2.809 1 96.19 249 SER B C 1
ATOM 5304 O O . SER B 1 249 ? -6.348 -3.445 -2.482 1 96.19 249 SER B O 1
ATOM 5306 N N . ALA B 1 250 ? -4.664 -4.887 -2.08 1 94.88 250 ALA B N 1
ATOM 5307 C CA . ALA B 1 250 ? -5.219 -5.316 -0.798 1 94.88 250 ALA B CA 1
ATOM 5308 C C . ALA B 1 250 ? -5.293 -4.148 0.183 1 94.88 250 ALA B C 1
ATOM 5310 O O . ALA B 1 250 ? -6.25 -4.035 0.951 1 94.88 250 ALA B O 1
ATOM 5311 N N . THR B 1 251 ? -4.332 -3.346 0.17 1 93.75 251 THR B N 1
ATOM 5312 C CA . THR B 1 251 ? -4.32 -2.172 1.035 1 93.75 251 THR B CA 1
ATOM 5313 C C . THR B 1 251 ? -5.473 -1.234 0.693 1 93.75 251 THR B C 1
ATOM 5315 O O . THR B 1 251 ? -6.172 -0.75 1.587 1 93.75 251 THR B O 1
ATOM 5318 N N . VAL B 1 252 ? -5.684 -1.033 -0.557 1 94.5 252 VAL B N 1
ATOM 5319 C CA . VAL B 1 252 ? -6.723 -0.131 -1.045 1 94.5 252 VAL B CA 1
ATOM 5320 C C . VAL B 1 252 ? -8.102 -0.713 -0.737 1 94.5 252 VAL B C 1
ATOM 5322 O O . VAL B 1 252 ? -9.039 0.025 -0.426 1 94.5 252 VAL B O 1
ATOM 5325 N N . LYS B 1 253 ? -8.164 -2.01 -0.798 1 93.5 253 LYS B N 1
ATOM 5326 C CA . LYS B 1 253 ? -9.438 -2.695 -0.589 1 93.5 253 LYS B CA 1
ATOM 5327 C C . LYS B 1 253 ? -9.727 -2.871 0.899 1 93.5 253 LYS B C 1
ATOM 5329 O O . LYS B 1 253 ? -10.82 -3.307 1.276 1 93.5 253 LYS B O 1
ATOM 5334 N N . GLY B 1 254 ? -8.773 -2.635 1.727 1 91 254 GLY B N 1
ATOM 5335 C CA . GLY B 1 254 ? -8.961 -2.762 3.164 1 91 254 GLY B CA 1
ATOM 5336 C C . GLY B 1 254 ? -8.672 -4.16 3.678 1 91 254 GLY B C 1
ATOM 5337 O O . GLY B 1 254 ? -9.258 -4.59 4.676 1 91 254 GLY B O 1
ATOM 5338 N N . GLN B 1 255 ? -7.812 -4.852 3.01 1 90.12 255 GLN B N 1
ATOM 5339 C CA . GLN B 1 255 ? -7.492 -6.23 3.369 1 90.12 255 GLN B CA 1
ATOM 5340 C C . GLN B 1 255 ? -6.145 -6.316 4.078 1 90.12 255 GLN B C 1
ATOM 5342 O O . GLN B 1 255 ? -5.359 -7.227 3.814 1 90.12 255 GLN B O 1
ATOM 5347 N N . GLY B 1 256 ? -5.938 -5.453 4.973 1 86 256 GLY B N 1
ATOM 5348 C CA . GLY B 1 256 ? -4.652 -5.367 5.648 1 86 256 GLY B CA 1
ATOM 5349 C C . GLY B 1 256 ? -4.367 -6.562 6.539 1 86 256 GLY B C 1
ATOM 5350 O O . GLY B 1 256 ? -3.232 -7.039 6.602 1 86 256 GLY B O 1
ATOM 5351 N N . TYR B 1 257 ? -5.348 -7.051 7.219 1 86.5 257 TYR B N 1
ATOM 5352 C CA . TYR B 1 257 ? -5.164 -8.148 8.156 1 86.5 257 TYR B CA 1
ATOM 5353 C C . TYR B 1 257 ? -4.742 -9.422 7.434 1 86.5 257 TYR B C 1
ATOM 5355 O O . TYR B 1 257 ? -3.916 -10.188 7.938 1 86.5 257 TYR B O 1
ATOM 5363 N N . SER B 1 258 ? -5.258 -9.57 6.262 1 90.19 258 SER B N 1
ATOM 5364 C CA . SER B 1 258 ? -5.027 -10.812 5.531 1 90.19 258 SER B CA 1
ATOM 5365 C C . SER B 1 258 ? -3.783 -10.711 4.652 1 90.19 258 SER B C 1
ATOM 5367 O O . SER B 1 258 ? -3.309 -11.711 4.121 1 90.19 258 SER B O 1
ATOM 5369 N N . LEU B 1 259 ? -3.211 -9.586 4.59 1 91.94 259 LEU B N 1
ATOM 5370 C CA . LEU B 1 259 ? -2.152 -9.297 3.629 1 91.94 259 LEU B CA 1
ATOM 5371 C C . LEU B 1 259 ? -0.963 -10.227 3.834 1 91.94 259 LEU B C 1
ATOM 5373 O O . LEU B 1 259 ? -0.433 -10.781 2.871 1 91.94 259 LEU B O 1
ATOM 5377 N N . PRO B 1 260 ? -0.542 -10.5 5.062 1 90.94 260 PRO B N 1
ATOM 5378 C CA . PRO B 1 260 ? 0.622 -11.367 5.25 1 90.94 260 PRO B CA 1
ATOM 5379 C C . PRO B 1 260 ? 0.404 -12.773 4.691 1 90.94 260 PRO B C 1
ATOM 5381 O O . PRO B 1 260 ? 1.363 -13.438 4.285 1 90.94 260 PRO B O 1
ATOM 5384 N N . ALA B 1 261 ? -0.792 -13.195 4.652 1 92.31 261 ALA B N 1
ATOM 5385 C CA . ALA B 1 261 ? -1.114 -14.539 4.172 1 92.31 261 ALA B CA 1
ATOM 5386 C C . ALA B 1 261 ? -0.784 -14.68 2.691 1 92.31 261 ALA B C 1
ATOM 5388 O O . ALA B 1 261 ? -0.454 -15.773 2.227 1 92.31 261 ALA B O 1
ATOM 5389 N N . ASP B 1 262 ? -0.792 -13.625 2.016 1 93.5 262 ASP B N 1
ATOM 5390 C CA . ASP B 1 262 ? -0.788 -13.68 0.558 1 93.5 262 ASP B CA 1
ATOM 5391 C C . ASP B 1 262 ? 0.604 -13.391 0.001 1 93.5 262 ASP B C 1
ATOM 5393 O O . ASP B 1 262 ? 0.805 -13.391 -1.216 1 93.5 262 ASP B O 1
ATOM 5397 N N . VAL B 1 263 ? 1.575 -13.125 0.813 1 94.88 263 VAL B N 1
ATOM 5398 C CA . VAL B 1 263 ? 2.879 -12.734 0.289 1 94.88 263 VAL B CA 1
ATOM 5399 C C . VAL B 1 263 ? 3.912 -13.812 0.614 1 94.88 263 VAL B C 1
ATOM 5401 O O . VAL B 1 263 ? 5.117 -13.586 0.465 1 94.88 263 VAL B O 1
ATOM 5404 N N . GLN B 1 264 ? 3.455 -14.992 1.062 1 94.19 264 GLN B N 1
ATOM 5405 C CA . GLN B 1 264 ? 4.348 -16.062 1.496 1 94.19 264 GLN B CA 1
ATOM 5406 C C . GLN B 1 264 ? 4.539 -17.094 0.394 1 94.19 264 GLN B C 1
ATOM 5408 O O . GLN B 1 264 ? 3.834 -17.078 -0.617 1 94.19 264 GLN B O 1
ATOM 5413 N N . TYR B 1 265 ? 5.531 -17.953 0.634 1 95.94 265 TYR B N 1
ATOM 5414 C CA . TYR B 1 265 ? 5.875 -19 -0.328 1 95.94 265 TYR B CA 1
ATOM 5415 C C . TYR B 1 265 ? 4.828 -20.109 -0.333 1 95.94 265 TYR B C 1
ATOM 5417 O O . TYR B 1 265 ? 4.625 -20.766 -1.349 1 95.94 265 TYR B O 1
ATOM 5425 N N . VAL B 1 266 ? 4.27 -20.266 0.813 1 95.5 266 VAL B N 1
ATOM 5426 C CA . VAL B 1 266 ? 3.346 -21.375 1.014 1 95.5 266 VAL B CA 1
ATOM 5427 C C . VAL B 1 266 ? 2.01 -20.844 1.534 1 95.5 266 VAL B C 1
ATOM 5429 O O . VAL B 1 266 ? 1.975 -19.938 2.359 1 95.5 266 VAL B O 1
ATOM 5432 N N . ASP B 1 267 ? 0.966 -21.359 0.993 1 94.25 267 ASP B N 1
ATOM 5433 C CA . ASP B 1 267 ? -0.393 -21.062 1.434 1 94.25 267 ASP B CA 1
ATOM 5434 C C . ASP B 1 267 ? -1.196 -22.344 1.65 1 94.25 267 ASP B C 1
ATOM 5436 O O . ASP B 1 267 ? -1.766 -22.891 0.705 1 94.25 267 ASP B O 1
ATOM 5440 N N . ALA B 1 268 ? -1.329 -22.688 2.861 1 92.69 268 ALA B N 1
ATOM 5441 C CA . ALA B 1 268 ? -1.999 -23.938 3.207 1 92.69 268 ALA B CA 1
ATOM 5442 C C . ALA B 1 268 ? -3.426 -23.688 3.682 1 92.69 268 ALA B C 1
ATOM 5444 O O . ALA B 1 268 ? -4.016 -24.516 4.371 1 92.69 268 ALA B O 1
ATOM 5445 N N . ARG B 1 269 ? -3.984 -22.531 3.328 1 89.38 269 ARG B N 1
ATOM 5446 C CA . ARG B 1 269 ? -5.383 -22.266 3.633 1 89.38 269 ARG B CA 1
ATOM 5447 C C . ARG B 1 269 ? -6.309 -23.141 2.797 1 89.38 269 ARG B C 1
ATOM 5449 O O . ARG B 1 269 ? -7.418 -23.469 3.227 1 89.38 269 ARG B O 1
ATOM 5456 N N . TRP B 1 270 ? -5.789 -23.469 1.7 1 92.06 270 TRP B N 1
ATOM 5457 C CA . TRP B 1 270 ? -6.555 -24.281 0.762 1 92.06 270 TRP B CA 1
ATOM 5458 C C . TRP B 1 270 ? -6.41 -25.766 1.085 1 92.06 270 TRP B C 1
ATOM 5460 O O . TRP B 1 270 ? -5.473 -26.172 1.78 1 92.06 270 TRP B O 1
ATOM 5470 N N . GLU B 1 271 ? -7.41 -26.562 0.619 1 91.44 271 GLU B N 1
ATOM 5471 C CA . GLU B 1 271 ? -7.328 -28 0.847 1 91.44 271 GLU B CA 1
ATOM 5472 C C . GLU B 1 271 ? -6.023 -28.578 0.302 1 91.44 271 GLU B C 1
ATOM 5474 O O . GLU B 1 271 ? -5.348 -29.359 0.98 1 91.44 271 GLU B O 1
ATOM 5479 N N . VAL B 1 272 ? -5.742 -28.266 -0.877 1 96.38 272 VAL B N 1
ATOM 5480 C CA . VAL B 1 272 ? -4.434 -28.562 -1.444 1 96.38 272 VAL B CA 1
ATOM 5481 C C . VAL B 1 272 ? -3.533 -27.328 -1.335 1 96.38 272 VAL B C 1
ATOM 5483 O O . VAL B 1 272 ? -3.824 -26.281 -1.924 1 96.38 272 VAL B O 1
ATOM 5486 N N . PRO B 1 273 ? -2.461 -27.438 -0.607 1 96.88 273 PRO B N 1
ATOM 5487 C CA . PRO B 1 273 ? -1.611 -26.266 -0.375 1 96.88 273 PRO B CA 1
ATOM 5488 C C . PRO B 1 273 ? -1.066 -25.656 -1.67 1 96.88 273 PRO B C 1
ATOM 5490 O O . PRO B 1 273 ? -0.71 -26.406 -2.594 1 96.88 273 PRO B O 1
ATOM 5493 N N . VAL B 1 274 ? -1.007 -24.359 -1.654 1 97.75 274 VAL B N 1
ATOM 5494 C CA . VAL B 1 274 ? -0.495 -23.625 -2.797 1 97.75 274 VAL B CA 1
ATOM 5495 C C . VAL B 1 274 ? 0.943 -23.188 -2.525 1 97.75 274 VAL B C 1
ATOM 5497 O O . VAL B 1 274 ? 1.269 -22.75 -1.419 1 97.75 274 VAL B O 1
ATOM 5500 N N . VAL B 1 275 ? 1.811 -23.344 -3.494 1 98.06 275 VAL B N 1
ATOM 5501 C CA . VAL B 1 275 ? 3.207 -22.953 -3.33 1 98.06 275 VAL B CA 1
ATOM 5502 C C . VAL B 1 275 ? 3.617 -22.016 -4.469 1 98.06 275 VAL B C 1
ATOM 5504 O O . VAL B 1 275 ? 3.162 -22.172 -5.602 1 98.06 275 VAL B O 1
ATOM 5507 N N . LEU B 1 276 ? 4.461 -21.062 -4.137 1 98.12 276 LEU B N 1
ATOM 5508 C CA . LEU B 1 276 ? 4.898 -20.047 -5.082 1 98.12 276 LEU B CA 1
ATOM 5509 C C . LEU B 1 276 ? 6.414 -20.078 -5.242 1 98.12 276 LEU B C 1
ATOM 5511 O O . LEU B 1 276 ? 7.109 -19.172 -4.758 1 98.12 276 LEU B O 1
ATOM 5515 N N . PRO B 1 277 ? 6.93 -20.906 -6.07 1 98.31 277 PRO B N 1
ATOM 5516 C CA . PRO B 1 277 ? 8.383 -21.062 -6.172 1 98.31 277 PRO B CA 1
ATOM 5517 C C . PRO B 1 277 ? 9.047 -19.875 -6.887 1 98.31 277 PRO B C 1
ATOM 5519 O O . PRO B 1 277 ? 10.258 -19.672 -6.762 1 98.31 277 PRO B O 1
ATOM 5522 N N . LEU B 1 278 ? 8.297 -19.109 -7.691 1 98.44 278 LEU B N 1
ATOM 5523 C CA . LEU B 1 278 ? 8.867 -18 -8.438 1 98.44 278 LEU B CA 1
ATOM 5524 C C . LEU B 1 278 ? 8.602 -16.672 -7.719 1 98.44 278 LEU B C 1
ATOM 5526 O O . LEU B 1 278 ? 8.727 -15.602 -8.32 1 98.44 278 LEU B O 1
ATOM 5530 N N . ARG B 1 279 ? 8.258 -16.734 -6.477 1 97 279 ARG B N 1
ATOM 5531 C CA . ARG B 1 279 ? 7.859 -15.578 -5.668 1 97 279 ARG B CA 1
ATOM 5532 C C . ARG B 1 279 ? 8.914 -14.477 -5.734 1 97 279 ARG B C 1
ATOM 5534 O O . ARG B 1 279 ? 8.578 -13.289 -5.703 1 97 279 ARG B O 1
ATOM 5541 N N . ASP B 1 280 ? 10.188 -14.805 -5.883 1 95.5 280 ASP B N 1
ATOM 5542 C CA . ASP B 1 280 ? 11.273 -13.836 -5.789 1 95.5 280 ASP B CA 1
ATOM 5543 C C . ASP B 1 280 ? 11.758 -13.406 -7.176 1 95.5 280 ASP B C 1
ATOM 5545 O O . ASP B 1 280 ? 12.773 -12.727 -7.305 1 95.5 280 ASP B O 1
ATOM 5549 N N . CYS B 1 281 ? 11.086 -13.773 -8.18 1 96.5 281 CYS B N 1
ATOM 5550 C CA . CYS B 1 281 ? 11.406 -13.375 -9.547 1 96.5 281 CYS B CA 1
ATOM 5551 C C . CYS B 1 281 ? 10.508 -12.242 -10.008 1 96.5 281 CYS B C 1
ATOM 5553 O O . CYS B 1 281 ? 9.445 -12 -9.422 1 96.5 281 CYS B O 1
ATOM 5555 N N . LEU B 1 282 ? 10.961 -11.523 -11.016 1 94.75 282 LEU B N 1
ATOM 5556 C CA . LEU B 1 282 ? 10.172 -10.453 -11.617 1 94.75 282 LEU B CA 1
ATOM 5557 C C . LEU B 1 282 ? 9.594 -10.883 -12.953 1 94.75 282 LEU B C 1
ATOM 5559 O O . LEU B 1 282 ? 10.172 -11.727 -13.648 1 94.75 282 LEU B O 1
ATOM 5563 N N . THR B 1 283 ? 8.469 -10.305 -13.266 1 94.88 283 THR B N 1
ATOM 5564 C CA . THR B 1 283 ? 7.82 -10.625 -14.531 1 94.88 283 THR B CA 1
ATOM 5565 C C . THR B 1 283 ? 8.766 -10.367 -15.703 1 94.88 283 THR B C 1
ATOM 5567 O O . THR B 1 283 ? 8.812 -11.156 -16.656 1 94.88 283 THR B O 1
ATOM 5570 N N . ASP B 1 284 ? 9.5 -9.305 -15.648 1 92.12 284 ASP B N 1
ATOM 5571 C CA . ASP B 1 284 ? 10.43 -8.977 -16.719 1 92.12 284 ASP B CA 1
ATOM 5572 C C . ASP B 1 284 ? 11.531 -10.031 -16.844 1 92.12 284 ASP B C 1
ATOM 5574 O O . ASP B 1 284 ? 11.961 -10.359 -17.953 1 92.12 284 ASP B O 1
ATOM 5578 N N . GLU B 1 285 ? 12.008 -10.469 -15.734 1 94.44 285 GLU B N 1
ATOM 5579 C CA . GLU B 1 285 ? 13 -11.539 -15.734 1 94.44 285 GLU B CA 1
ATOM 5580 C C . GLU B 1 285 ? 12.445 -12.805 -16.375 1 94.44 285 GLU B C 1
ATOM 5582 O O . GLU B 1 285 ? 13.117 -13.438 -17.188 1 94.44 285 GLU B O 1
ATOM 5587 N N . LEU B 1 286 ? 11.25 -13.148 -16.031 1 96.94 286 LEU B N 1
ATOM 5588 C CA . LEU B 1 286 ? 10.625 -14.367 -16.531 1 96.94 286 LEU B CA 1
ATOM 5589 C C . LEU B 1 286 ? 10.32 -14.25 -18.016 1 96.94 286 LEU B C 1
ATOM 5591 O O . LEU B 1 286 ? 10.484 -15.219 -18.766 1 96.94 286 LEU B O 1
ATOM 5595 N N . SER B 1 287 ? 9.891 -13.109 -18.453 1 95.19 287 SER B N 1
ATOM 5596 C CA . SER B 1 287 ? 9.633 -12.875 -19.859 1 95.19 287 SER B CA 1
ATOM 5597 C C . SER B 1 287 ? 10.914 -12.977 -20.688 1 95.19 287 SER B C 1
ATOM 5599 O O . SER B 1 287 ? 10.914 -13.539 -21.781 1 95.19 287 SER B O 1
ATOM 5601 N N . LEU B 1 288 ? 11.953 -12.398 -20.141 1 94.56 288 LEU B N 1
ATOM 5602 C CA . LEU B 1 288 ? 13.25 -12.469 -20.812 1 94.56 288 LEU B CA 1
ATOM 5603 C C . LEU B 1 288 ? 13.719 -13.914 -20.938 1 94.56 288 LEU B C 1
ATOM 5605 O O . LEU B 1 288 ? 14.266 -14.32 -21.969 1 94.56 288 LEU B O 1
ATOM 5609 N N . LEU B 1 289 ? 13.516 -14.625 -19.891 1 96.38 289 LEU B N 1
ATOM 5610 C CA . LEU B 1 289 ? 13.898 -16.031 -19.922 1 96.38 289 LEU B CA 1
ATOM 5611 C C . LEU B 1 289 ? 13.125 -16.781 -21 1 96.38 289 LEU B C 1
ATOM 5613 O O . LEU B 1 289 ? 13.68 -17.641 -21.688 1 96.38 289 LEU B O 1
ATOM 5617 N N . CYS B 1 290 ? 11.844 -16.562 -21.078 1 96.75 290 CYS B N 1
ATOM 5618 C CA . CYS B 1 290 ? 11.039 -17.188 -22.109 1 96.75 290 CYS B CA 1
ATOM 5619 C C . CYS B 1 290 ? 11.602 -16.891 -23.5 1 96.75 290 CYS B C 1
ATOM 5621 O O . CYS B 1 290 ? 11.641 -17.766 -24.359 1 96.75 290 CYS B O 1
ATOM 5623 N N . GLN B 1 291 ? 12.055 -15.711 -23.719 1 94.56 291 GLN B N 1
ATOM 5624 C CA . GLN B 1 291 ? 12.633 -15.32 -25 1 94.56 291 GLN B CA 1
ATOM 5625 C C . GLN B 1 291 ? 13.961 -16.031 -25.25 1 94.56 291 GLN B C 1
ATOM 5627 O O . GLN B 1 291 ? 14.203 -16.547 -26.344 1 94.56 291 GLN B O 1
ATOM 5632 N N . LEU B 1 292 ? 14.773 -16.016 -24.281 1 92.94 292 LEU B N 1
ATOM 5633 C CA . LEU B 1 292 ? 16.109 -16.594 -24.391 1 92.94 292 LEU B CA 1
ATOM 5634 C C . LEU B 1 292 ? 16.031 -18.094 -24.641 1 92.94 292 LEU B C 1
ATOM 5636 O O . LEU B 1 292 ? 16.766 -18.641 -25.453 1 92.94 292 LEU B O 1
ATOM 5640 N N . ASP B 1 293 ? 15.102 -18.766 -23.938 1 94.94 293 ASP B N 1
ATOM 5641 C CA . ASP B 1 293 ? 14.984 -20.219 -24 1 94.94 293 ASP B CA 1
ATOM 5642 C C . ASP B 1 293 ? 14 -20.641 -25.094 1 94.94 293 ASP B C 1
ATOM 5644 O O . ASP B 1 293 ? 13.805 -21.828 -25.344 1 94.94 293 ASP B O 1
ATOM 5648 N N . GLY B 1 294 ? 13.344 -19.719 -25.672 1 94.5 294 GLY B N 1
ATOM 5649 C CA . GLY B 1 294 ? 12.352 -20.031 -26.688 1 94.5 294 GLY B CA 1
ATOM 5650 C C . GLY B 1 294 ? 11.109 -20.688 -26.125 1 94.5 294 GLY B C 1
ATOM 5651 O O . GLY B 1 294 ? 10.547 -21.594 -26.75 1 94.5 294 GLY B O 1
ATOM 5652 N N . LEU B 1 295 ? 10.742 -20.328 -24.922 1 95.62 295 LEU B N 1
ATOM 5653 C CA . LEU B 1 295 ? 9.531 -20.859 -24.312 1 95.62 295 LEU B CA 1
ATOM 5654 C C . LEU B 1 295 ? 8.297 -20.125 -24.828 1 95.62 295 LEU B C 1
ATOM 5656 O O . LEU B 1 295 ? 8.125 -18.938 -24.562 1 95.62 295 LEU B O 1
ATOM 5660 N N . GLU B 1 296 ? 7.438 -20.797 -25.5 1 92.69 296 GLU B N 1
ATOM 5661 C CA . GLU B 1 296 ? 6.25 -20.188 -26.078 1 92.69 296 GLU B CA 1
ATOM 5662 C C . GLU B 1 296 ? 5.227 -19.828 -25.016 1 92.69 296 GLU B C 1
ATOM 5664 O O . GLU B 1 296 ? 4.957 -20.625 -24.109 1 92.69 296 GLU B O 1
ATOM 5669 N N . THR B 1 297 ? 4.75 -18.625 -25.031 1 92.12 297 THR B N 1
ATOM 5670 C CA . THR B 1 297 ? 3.68 -18.156 -24.156 1 92.12 297 THR B CA 1
ATOM 5671 C C . THR B 1 297 ? 2.393 -17.938 -24.938 1 92.12 297 THR B C 1
ATOM 5673 O O . THR B 1 297 ? 2.406 -17.938 -26.172 1 92.12 297 THR B O 1
ATOM 5676 N N . LEU B 1 298 ? 1.296 -17.906 -24.203 1 86.31 298 LEU B N 1
ATOM 5677 C CA . LEU B 1 298 ? 0 -17.703 -24.844 1 86.31 298 LEU B CA 1
ATOM 5678 C C . LEU B 1 298 ? -0.505 -16.281 -24.594 1 86.31 298 LEU B C 1
ATOM 5680 O O . LEU B 1 298 ? -0.328 -15.742 -23.5 1 86.31 298 LEU B O 1
ATOM 5684 N N . GLN B 1 299 ? -0.789 -15.586 -25.578 1 72.06 299 GLN B N 1
ATOM 5685 C CA . GLN B 1 299 ? -1.46 -14.297 -25.406 1 72.06 299 GLN B CA 1
ATOM 5686 C C . GLN B 1 299 ? -2.959 -14.484 -25.188 1 72.06 299 GLN B C 1
ATOM 5688 O O . GLN B 1 299 ? -3.723 -14.594 -26.156 1 72.06 299 GLN B O 1
ATOM 5693 N N . LEU B 1 300 ? -3.277 -14.789 -24.031 1 65.06 300 LEU B N 1
ATOM 5694 C CA . LEU B 1 300 ? -4.703 -14.977 -23.766 1 65.06 300 LEU B CA 1
ATOM 5695 C C . LEU B 1 300 ? -5.398 -13.633 -23.594 1 65.06 300 LEU B C 1
ATOM 5697 O O . LEU B 1 300 ? -4.797 -12.672 -23.109 1 65.06 300 LEU B O 1
ATOM 5701 N N . SER B 1 301 ? -6.523 -13.578 -24.297 1 60.06 301 SER B N 1
ATOM 5702 C CA . SER B 1 301 ? -7.309 -12.352 -24.141 1 60.06 301 SER B CA 1
ATOM 5703 C C . SER B 1 301 ? -7.547 -12.031 -22.672 1 60.06 301 SER B C 1
ATOM 5705 O O . SER B 1 301 ? -7.824 -12.93 -21.875 1 60.06 301 SER B O 1
ATOM 5707 N N . LYS B 1 302 ? -7.125 -10.828 -22.312 1 60.91 302 LYS B N 1
ATOM 5708 C CA . LYS B 1 302 ? -7.312 -10.359 -20.938 1 60.91 302 LYS B CA 1
ATOM 5709 C C . LYS B 1 302 ? -8.797 -10.297 -20.578 1 60.91 302 LYS B C 1
ATOM 5711 O O . LYS B 1 302 ? -9.648 -10.102 -21.453 1 60.91 302 LYS B O 1
ATOM 5716 N N . ARG B 1 303 ? -9.172 -10.836 -19.391 1 70.88 303 ARG B N 1
ATOM 5717 C CA . ARG B 1 303 ? -10.5 -10.609 -18.828 1 70.88 303 ARG B CA 1
ATOM 5718 C C . ARG B 1 303 ? -10.984 -9.203 -19.125 1 70.88 303 ARG B C 1
ATOM 5720 O O . ARG B 1 303 ? -10.203 -8.25 -19.109 1 70.88 303 ARG B O 1
ATOM 5727 N N . PRO B 1 304 ? -12.188 -9.141 -19.781 1 65.81 304 PRO B N 1
ATOM 5728 C CA . PRO B 1 304 ? -12.695 -7.773 -19.875 1 65.81 304 PRO B CA 1
ATOM 5729 C C . PRO B 1 304 ? -12.664 -7.035 -18.547 1 65.81 304 PRO B C 1
ATOM 5731 O O . PRO B 1 304 ? -13.117 -7.57 -17.531 1 65.81 304 PRO B O 1
ATOM 5734 N N . SER B 1 305 ? -11.688 -6.234 -18.422 1 67.69 305 SER B N 1
ATOM 5735 C CA . SER B 1 305 ? -11.609 -5.516 -17.156 1 67.69 305 SER B CA 1
ATOM 5736 C C . SER B 1 305 ? -11.93 -4.035 -17.328 1 67.69 305 SER B C 1
ATOM 5738 O O . SER B 1 305 ? -11.68 -3.465 -18.391 1 67.69 305 SER B O 1
ATOM 5740 N N . SER B 1 306 ? -12.781 -3.654 -16.422 1 77 306 SER B N 1
ATOM 5741 C CA . SER B 1 306 ? -13.078 -2.227 -16.391 1 77 306 SER B CA 1
ATOM 5742 C C . SER B 1 306 ? -11.828 -1.404 -16.094 1 77 306 SER B C 1
ATOM 5744 O O . SER B 1 306 ? -11 -1.801 -15.273 1 77 306 SER B O 1
ATOM 5746 N N . SER B 1 307 ? -11.703 -0.438 -16.844 1 78.5 307 SER B N 1
ATOM 5747 C CA . SER B 1 307 ? -10.57 0.463 -16.656 1 78.5 307 SER B CA 1
ATOM 5748 C C . SER B 1 307 ? -10.586 1.098 -15.266 1 78.5 307 SER B C 1
ATOM 5750 O O . SER B 1 307 ? -9.555 1.569 -14.781 1 78.5 307 SER B O 1
ATOM 5752 N N . ASN B 1 308 ? -11.727 0.95 -14.648 1 83.19 308 ASN B N 1
ATOM 5753 C CA . ASN B 1 308 ? -11.836 1.656 -13.375 1 83.19 308 ASN B CA 1
ATOM 5754 C C . ASN B 1 308 ? -11.797 0.691 -12.188 1 83.19 308 ASN B C 1
ATOM 5756 O O . ASN B 1 308 ? -12.047 1.088 -11.055 1 83.19 308 ASN B O 1
ATOM 5760 N N . SER B 1 309 ? -11.484 -0.543 -12.484 1 91.81 309 SER B N 1
ATOM 5761 C CA . SER B 1 309 ? -11.328 -1.459 -11.359 1 91.81 309 SER B CA 1
ATOM 5762 C C . SER B 1 309 ? -10.062 -1.154 -10.562 1 91.81 309 SER B C 1
ATOM 5764 O O . SER B 1 309 ? -9.078 -0.675 -11.125 1 91.81 309 SER B O 1
ATOM 5766 N N . ILE B 1 310 ? -10.086 -1.396 -9.305 1 93.5 310 ILE B N 1
ATOM 5767 C CA . ILE B 1 310 ? -8.93 -1.168 -8.445 1 93.5 310 ILE B CA 1
ATOM 5768 C C . ILE B 1 310 ? -7.73 -1.956 -8.969 1 93.5 310 ILE B C 1
ATOM 5770 O O . ILE B 1 310 ? -6.609 -1.446 -8.992 1 93.5 310 ILE B O 1
ATOM 5774 N N . ASN B 1 311 ? -7.965 -3.188 -9.391 1 94.06 311 ASN B N 1
ATOM 5775 C CA . ASN B 1 311 ? -6.887 -4.035 -9.891 1 94.06 311 ASN B CA 1
ATOM 5776 C C . ASN B 1 311 ? -6.211 -3.424 -11.109 1 94.06 311 ASN B C 1
ATOM 5778 O O . ASN B 1 311 ? -4.98 -3.436 -11.219 1 94.06 311 ASN B O 1
ATOM 5782 N N . ASN B 1 312 ? -6.965 -2.881 -11.969 1 93.12 312 ASN B N 1
ATOM 5783 C CA . ASN B 1 312 ? -6.406 -2.248 -13.156 1 93.12 312 ASN B CA 1
ATOM 5784 C C . ASN B 1 312 ? -5.676 -0.953 -12.812 1 93.12 312 ASN B C 1
ATOM 5786 O O . ASN B 1 312 ? -4.621 -0.659 -13.383 1 93.12 312 ASN B O 1
ATOM 5790 N N . LEU B 1 313 ? -6.293 -0.178 -11.961 1 93.19 313 LEU B N 1
ATOM 5791 C CA . LEU B 1 313 ? -5.652 1.057 -11.516 1 93.19 313 LEU B CA 1
ATOM 5792 C C . LEU B 1 313 ? -4.309 0.766 -10.852 1 93.19 313 LEU B C 1
ATOM 5794 O O . LEU B 1 313 ? -3.318 1.448 -11.125 1 93.19 313 LEU B O 1
ATOM 5798 N N . VAL B 1 314 ? -4.262 -0.248 -10.055 1 95.88 314 VAL B N 1
ATOM 5799 C CA . VAL B 1 314 ? -3.035 -0.638 -9.367 1 95.88 314 VAL B CA 1
ATOM 5800 C C . VAL B 1 314 ? -2.008 -1.136 -10.383 1 95.88 314 VAL B C 1
ATOM 5802 O O . VAL B 1 314 ? -0.824 -0.798 -10.289 1 95.88 314 VAL B O 1
ATOM 5805 N N . SER B 1 315 ? -2.469 -1.948 -11.297 1 94 315 SER B N 1
ATOM 5806 C CA . SER B 1 315 ? -1.57 -2.459 -12.328 1 94 315 SER B CA 1
ATOM 5807 C C . SER B 1 315 ? -0.923 -1.321 -13.109 1 94 315 SER B C 1
ATOM 5809 O O . SER B 1 315 ? 0.281 -1.347 -13.375 1 94 315 SER B O 1
ATOM 5811 N N . SER B 1 316 ? -1.681 -0.335 -13.461 1 91.56 316 SER B N 1
ATOM 5812 C CA . SER B 1 316 ? -1.168 0.83 -14.172 1 91.56 316 SER B CA 1
ATOM 5813 C C . SER B 1 316 ? -0.181 1.614 -13.312 1 91.56 316 SER B C 1
ATOM 5815 O O . SER B 1 316 ? 0.86 2.057 -13.805 1 91.56 316 SER B O 1
ATOM 5817 N N . PHE B 1 317 ? -0.542 1.761 -12.156 1 93.31 317 PHE B N 1
ATOM 5818 C CA . PHE B 1 317 ? 0.298 2.48 -11.203 1 93.31 317 PHE B CA 1
ATOM 5819 C C . PHE B 1 317 ? 1.65 1.795 -11.055 1 93.31 317 PHE B C 1
ATOM 5821 O O . PHE B 1 317 ? 2.695 2.439 -11.164 1 93.31 317 PHE B O 1
ATOM 5828 N N . ILE B 1 318 ? 1.664 0.488 -10.805 1 94.62 318 ILE B N 1
ATOM 5829 C CA . ILE B 1 318 ? 2.887 -0.282 -10.602 1 94.62 318 ILE B CA 1
ATOM 5830 C C . ILE B 1 318 ? 3.729 -0.264 -11.875 1 94.62 318 ILE B C 1
ATOM 5832 O O . ILE B 1 318 ? 4.957 -0.197 -11.812 1 94.62 318 ILE B O 1
ATOM 5836 N N . SER B 1 319 ? 3.062 -0.362 -12.984 1 92 319 SER B N 1
ATOM 5837 C CA . SER B 1 319 ? 3.783 -0.313 -14.25 1 92 319 SER B CA 1
ATOM 5838 C C . SER B 1 319 ? 4.555 0.995 -14.398 1 92 319 SER B C 1
ATOM 5840 O O . SER B 1 319 ? 5.699 0.998 -14.852 1 92 319 SER B O 1
ATOM 5842 N N . ARG B 1 320 ? 3.984 2.094 -13.984 1 89.69 320 ARG B N 1
ATOM 5843 C CA . ARG B 1 320 ? 4.641 3.396 -14.047 1 89.69 320 ARG B CA 1
ATOM 5844 C C . ARG B 1 320 ? 5.793 3.477 -13.055 1 89.69 320 ARG B C 1
ATOM 5846 O O . ARG B 1 320 ? 6.832 4.07 -13.344 1 89.69 320 ARG B O 1
ATOM 5853 N N . LEU B 1 321 ? 5.582 2.922 -11.922 1 90.31 321 LEU B N 1
ATOM 5854 C CA . LEU B 1 321 ? 6.633 2.891 -10.906 1 90.31 321 LEU B CA 1
ATOM 5855 C C . LEU B 1 321 ? 7.852 2.125 -11.414 1 90.31 321 LEU B C 1
ATOM 5857 O O . LEU B 1 321 ? 8.992 2.52 -11.156 1 90.31 321 LEU B O 1
ATOM 5861 N N . GLN B 1 322 ? 7.562 1.048 -12.086 1 86.81 322 GLN B N 1
ATOM 5862 C CA . GLN B 1 322 ? 8.625 0.192 -12.602 1 86.81 322 GLN B CA 1
ATOM 5863 C C . GLN B 1 322 ? 9.438 0.911 -13.68 1 86.81 322 GLN B C 1
ATOM 5865 O O . GLN B 1 322 ? 10.641 0.682 -13.812 1 86.81 322 GLN B O 1
ATOM 5870 N N . ASP B 1 323 ? 8.781 1.696 -14.438 1 82.62 323 ASP B N 1
ATOM 5871 C CA . ASP B 1 323 ? 9.469 2.477 -15.453 1 82.62 323 ASP B CA 1
ATOM 5872 C C . ASP B 1 323 ? 10.492 3.422 -14.828 1 82.62 323 ASP B C 1
ATOM 5874 O O . ASP B 1 323 ? 11.539 3.691 -15.414 1 82.62 323 ASP B O 1
ATOM 5878 N N . ASP B 1 324 ? 10.195 3.803 -13.656 1 76.56 324 ASP B N 1
ATOM 5879 C CA . ASP B 1 324 ? 11.07 4.734 -12.953 1 76.56 324 ASP B CA 1
ATOM 5880 C C . ASP B 1 324 ? 12.219 3.994 -12.266 1 76.56 324 ASP B C 1
ATOM 5882 O O . ASP B 1 324 ? 13.367 4.445 -12.297 1 76.56 324 ASP B O 1
ATOM 5886 N N . ASN B 1 325 ? 11.82 2.951 -11.594 1 81.81 325 ASN B N 1
ATOM 5887 C CA . ASN B 1 325 ? 12.781 2.154 -10.844 1 81.81 325 ASN B CA 1
ATOM 5888 C C . ASN B 1 325 ? 12.336 0.7 -10.719 1 81.81 325 ASN B C 1
ATOM 5890 O O . ASN B 1 325 ? 11.453 0.383 -9.914 1 81.81 325 ASN B O 1
ATOM 5894 N N . PRO B 1 326 ? 13.047 -0.192 -11.406 1 78.69 326 PRO B N 1
ATOM 5895 C CA . PRO B 1 326 ? 12.641 -1.6 -11.422 1 78.69 326 PRO B CA 1
ATOM 5896 C C . PRO B 1 326 ? 12.75 -2.258 -10.055 1 78.69 326 PRO B C 1
ATOM 5898 O O . PRO B 1 326 ? 12.156 -3.316 -9.828 1 78.69 326 PRO B O 1
ATOM 5901 N N . ALA B 1 327 ? 13.43 -1.693 -9.125 1 84.19 327 ALA B N 1
ATOM 5902 C CA . ALA B 1 327 ? 13.633 -2.285 -7.805 1 84.19 327 ALA B CA 1
ATOM 5903 C C . ALA B 1 327 ? 12.422 -2.055 -6.902 1 84.19 327 ALA B C 1
ATOM 5905 O O . ALA B 1 327 ? 12.297 -2.684 -5.852 1 84.19 327 ALA B O 1
ATOM 5906 N N . ARG B 1 328 ? 11.508 -1.283 -7.375 1 88.75 328 ARG B N 1
ATOM 5907 C CA . ARG B 1 328 ? 10.398 -0.86 -6.523 1 88.75 328 ARG B CA 1
ATOM 5908 C C . ARG B 1 328 ? 9.477 -2.029 -6.207 1 88.75 328 ARG B C 1
ATOM 5910 O O . ARG B 1 328 ? 8.945 -2.127 -5.098 1 88.75 328 ARG B O 1
ATOM 5917 N N . GLU B 1 329 ? 9.273 -2.891 -7.164 1 94.44 329 GLU B N 1
ATOM 5918 C CA . GLU B 1 329 ? 8.398 -4.035 -6.922 1 94.44 329 GLU B CA 1
ATOM 5919 C C . GLU B 1 329 ? 8.938 -4.914 -5.801 1 94.44 329 GLU B C 1
ATOM 5921 O O . GLU B 1 329 ? 8.188 -5.344 -4.922 1 94.44 329 GLU B O 1
ATOM 5926 N N . ARG B 1 330 ? 10.195 -5.125 -5.855 1 93.69 330 ARG B N 1
ATOM 5927 C CA . ARG B 1 330 ? 10.82 -5.91 -4.801 1 93.69 330 ARG B CA 1
ATOM 5928 C C . ARG B 1 330 ? 10.711 -5.207 -3.451 1 93.69 330 ARG B C 1
ATOM 5930 O O . ARG B 1 330 ? 10.492 -5.852 -2.424 1 93.69 330 ARG B O 1
ATOM 5937 N N . THR B 1 331 ? 10.859 -3.916 -3.459 1 92.31 331 THR B N 1
ATOM 5938 C CA . THR B 1 331 ? 10.758 -3.125 -2.238 1 92.31 331 THR B CA 1
ATOM 5939 C C . THR B 1 331 ? 9.367 -3.25 -1.621 1 92.31 331 THR B C 1
ATOM 5941 O O . THR B 1 331 ? 9.234 -3.41 -0.406 1 92.31 331 THR B O 1
ATOM 5944 N N . ILE B 1 332 ? 8.375 -3.205 -2.432 1 95.38 332 ILE B N 1
ATOM 5945 C CA . ILE B 1 332 ? 6.996 -3.318 -1.977 1 95.38 332 ILE B CA 1
ATOM 5946 C C . ILE B 1 332 ? 6.781 -4.676 -1.313 1 95.38 332 ILE B C 1
ATOM 5948 O O . ILE B 1 332 ? 6.234 -4.758 -0.212 1 95.38 332 ILE B O 1
ATOM 5952 N N . VAL B 1 333 ? 7.254 -5.711 -1.977 1 95.56 333 VAL B N 1
ATOM 5953 C CA . VAL B 1 333 ? 7.07 -7.062 -1.46 1 95.56 333 VAL B CA 1
ATOM 5954 C C . VAL B 1 333 ? 7.84 -7.227 -0.153 1 95.56 333 VAL B C 1
ATOM 5956 O O . VAL B 1 333 ? 7.32 -7.777 0.819 1 95.56 333 VAL B O 1
ATOM 5959 N N . ARG B 1 334 ? 9.031 -6.719 -0.106 1 91.38 334 ARG B N 1
ATOM 5960 C CA . ARG B 1 334 ? 9.852 -6.801 1.102 1 91.38 334 ARG B CA 1
ATOM 5961 C C . ARG B 1 334 ? 9.188 -6.059 2.26 1 91.38 334 ARG B C 1
ATOM 5963 O O . ARG B 1 334 ? 9.289 -6.484 3.412 1 91.38 334 ARG B O 1
ATOM 5970 N N . THR B 1 335 ? 8.594 -4.973 1.921 1 90.12 335 THR B N 1
ATOM 5971 C CA . THR B 1 335 ? 7.883 -4.195 2.932 1 90.12 335 THR B CA 1
ATOM 5972 C C . THR B 1 335 ? 6.742 -5.008 3.537 1 90.12 335 THR B C 1
ATOM 5974 O O . THR B 1 335 ? 6.578 -5.047 4.758 1 90.12 335 THR B O 1
ATOM 5977 N N . ALA B 1 336 ? 6.008 -5.684 2.723 1 91.94 336 ALA B N 1
ATOM 5978 C CA . ALA B 1 336 ? 4.871 -6.48 3.18 1 91.94 336 ALA B CA 1
ATOM 5979 C C . ALA B 1 336 ? 5.344 -7.73 3.916 1 91.94 336 ALA B C 1
ATOM 5981 O O . ALA B 1 336 ? 4.672 -8.211 4.832 1 91.94 336 ALA B O 1
ATOM 5982 N N . GLU B 1 337 ? 6.461 -8.234 3.561 1 89.75 337 GLU B N 1
ATOM 5983 C CA . GLU B 1 337 ? 7.004 -9.469 4.129 1 89.75 337 GLU B CA 1
ATOM 5984 C C . GLU B 1 337 ? 7.375 -9.273 5.598 1 89.75 337 GLU B C 1
ATOM 5986 O O . GLU B 1 337 ? 7.543 -10.25 6.332 1 89.75 337 GLU B O 1
ATOM 5991 N N . LYS B 1 338 ? 7.539 -8.07 5.98 1 84.81 338 LYS B N 1
ATOM 5992 C CA . LYS B 1 338 ? 7.902 -7.781 7.367 1 84.81 338 LYS B CA 1
ATOM 5993 C C . LYS B 1 338 ? 6.711 -7.988 8.297 1 84.81 338 LYS B C 1
ATOM 5995 O O . LYS B 1 338 ? 6.875 -8.047 9.516 1 84.81 338 LYS B O 1
ATOM 6000 N N . LEU B 1 339 ? 5.551 -8.094 7.734 1 87.12 339 LEU B N 1
ATOM 6001 C CA . LEU B 1 339 ? 4.371 -8.406 8.531 1 87.12 339 LEU B CA 1
ATOM 6002 C C . LEU B 1 339 ? 4.406 -9.859 9.008 1 87.12 339 LEU B C 1
ATOM 6004 O O . LEU B 1 339 ? 4.945 -10.727 8.32 1 87.12 339 LEU B O 1
ATOM 6008 N N . LYS B 1 340 ? 3.855 -10.062 10.102 1 84.12 340 LYS B N 1
ATOM 6009 C CA . LYS B 1 340 ? 3.881 -11.406 10.68 1 84.12 340 LYS B CA 1
ATOM 6010 C C . LYS B 1 340 ? 2.998 -12.359 9.883 1 84.12 340 LYS B C 1
ATOM 6012 O O . LYS B 1 340 ? 1.796 -12.125 9.734 1 84.12 340 LYS B O 1
ATOM 6017 N N . PRO B 1 341 ? 3.584 -13.461 9.398 1 88.69 341 PRO B N 1
ATOM 6018 C CA . PRO B 1 341 ? 2.783 -14.445 8.664 1 88.69 341 PRO B CA 1
ATOM 6019 C C . PRO B 1 341 ? 1.829 -15.227 9.57 1 88.69 341 PRO B C 1
ATOM 6021 O O . PRO B 1 341 ? 1.922 -15.125 10.797 1 88.69 341 PRO B O 1
ATOM 6024 N N . PHE B 1 342 ? 0.907 -15.953 8.906 1 89.81 342 PHE B N 1
ATOM 6025 C CA . PHE B 1 342 ? -0.025 -16.812 9.625 1 89.81 342 PHE B CA 1
ATOM 6026 C C . PHE B 1 342 ? 0.536 -18.219 9.766 1 89.81 342 PHE B C 1
ATOM 6028 O O . PHE B 1 342 ? 1.505 -18.578 9.094 1 89.81 342 PHE B O 1
ATOM 6035 N N . GLY B 1 343 ? 0.019 -18.984 10.609 1 85.56 343 GLY B N 1
ATOM 6036 C CA . GLY B 1 343 ? 0.469 -20.359 10.852 1 85.56 343 GLY B CA 1
ATOM 6037 C C . GLY B 1 343 ? 0.393 -21.234 9.617 1 85.56 343 GLY B C 1
ATOM 6038 O O . GLY B 1 343 ? 1.206 -22.141 9.453 1 85.56 343 GLY B O 1
ATOM 6039 N N . PHE B 1 344 ? -0.528 -20.906 8.711 1 90.19 344 PHE B N 1
ATOM 6040 C CA . PHE B 1 344 ? -0.738 -21.734 7.539 1 90.19 344 PHE B CA 1
ATOM 6041 C C . PHE B 1 344 ? 0.237 -21.375 6.43 1 90.19 344 PHE B C 1
ATOM 6043 O O . PHE B 1 344 ? 0.21 -21.969 5.348 1 90.19 344 PHE B O 1
ATOM 6050 N N . ASN B 1 345 ? 1.124 -20.484 6.688 1 90.81 345 ASN B N 1
ATOM 6051 C CA . ASN B 1 345 ? 2.084 -20.062 5.668 1 90.81 345 ASN B CA 1
ATOM 6052 C C . ASN B 1 345 ? 3.393 -20.844 5.781 1 90.81 345 ASN B C 1
ATOM 6054 O O . ASN B 1 345 ? 4.402 -20.453 5.195 1 90.81 345 ASN B O 1
ATOM 6058 N N . LYS B 1 346 ? 3.426 -21.859 6.582 1 83.38 346 LYS B N 1
ATOM 6059 C CA . LYS B 1 346 ? 4.559 -22.781 6.699 1 83.38 346 LYS B CA 1
ATOM 6060 C C . LYS B 1 346 ? 4.09 -24.219 6.812 1 83.38 346 LYS B C 1
ATOM 6062 O O . LYS B 1 346 ? 3.012 -24.5 7.344 1 83.38 346 LYS B O 1
ATOM 6067 N N . PHE B 1 347 ? 4.945 -25.031 6.141 1 82.19 347 PHE B N 1
ATOM 6068 C CA . PHE B 1 347 ? 4.676 -26.453 6.348 1 82.19 347 PHE B CA 1
ATOM 6069 C C . PHE B 1 347 ? 5.238 -26.92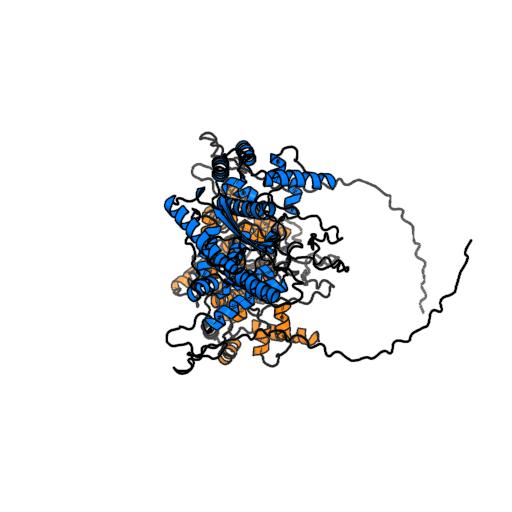2 7.688 1 82.19 347 PHE B C 1
ATOM 6071 O O . PHE B 1 347 ? 6.328 -26.516 8.086 1 82.19 347 PHE B O 1
ATOM 6078 N N . VAL B 1 348 ? 4.496 -27.266 8.672 1 59.69 348 VAL B N 1
ATOM 6079 C CA . VAL B 1 348 ? 4.969 -27.734 9.969 1 59.69 348 VAL B CA 1
ATOM 6080 C C . VAL B 1 348 ? 5.469 -29.172 9.852 1 59.69 348 VAL B C 1
ATOM 6082 O O . VAL B 1 348 ? 4.797 -30.016 9.25 1 59.69 348 VAL B O 1
ATOM 6085 N N . GLU B 1 349 ? 6.852 -29.359 9.891 1 50.22 349 GLU B N 1
ATOM 6086 C CA . GLU B 1 349 ? 7.387 -30.719 9.938 1 50.22 349 GLU B CA 1
ATOM 6087 C C . GLU B 1 349 ? 6.777 -31.516 11.086 1 50.22 349 GLU B C 1
ATOM 6089 O O . GLU B 1 349 ? 6.773 -31.062 12.234 1 50.22 349 GLU B O 1
ATOM 6094 N N . ASN B 1 350 ? 5.766 -32.156 10.977 1 39.78 350 ASN B N 1
ATOM 6095 C CA . ASN B 1 350 ? 5.625 -33.188 12 1 39.78 350 ASN B CA 1
ATOM 6096 C C . ASN B 1 350 ? 6.941 -33.938 12.234 1 39.78 350 ASN B C 1
ATOM 6098 O O . ASN B 1 350 ? 7.445 -34.625 11.336 1 39.78 350 ASN B O 1
ATOM 6102 N N . LYS B 1 351 ? 7.793 -33.438 12.984 1 36.12 351 LYS B N 1
ATOM 6103 C CA . LYS B 1 351 ? 8.953 -34.188 13.477 1 36.12 351 LYS B CA 1
ATOM 6104 C C . LYS B 1 351 ? 8.586 -35.625 13.789 1 36.12 351 LYS B C 1
ATOM 6106 O O . LYS B 1 351 ? 9.328 -36.344 14.492 1 36.12 351 LYS B O 1
ATOM 6111 N N . TYR B 1 352 ? 7.391 -36.125 13.727 1 32.81 352 TYR B N 1
ATOM 6112 C CA . TYR B 1 352 ? 7.406 -37.531 14.023 1 32.81 352 TYR B CA 1
ATOM 6113 C C . TYR B 1 352 ? 8.219 -38.312 12.984 1 32.81 352 TYR B C 1
ATOM 6115 O O . TYR B 1 352 ? 7.68 -38.75 11.961 1 32.81 352 TYR B O 1
ATOM 6123 N N . HIS B 1 353 ? 9.344 -37.875 12.539 1 33.72 353 HIS B N 1
ATOM 6124 C CA . HIS B 1 353 ? 10.18 -38.844 11.836 1 33.72 353 HIS B CA 1
ATOM 6125 C C . HIS B 1 353 ? 10.406 -40.094 12.688 1 33.72 353 HIS B C 1
ATOM 6127 O O . HIS B 1 353 ? 11.539 -40.406 13.055 1 33.72 353 HIS B O 1
ATOM 6133 N N . GLU B 1 354 ? 9.75 -40.531 13.688 1 33.97 354 GLU B N 1
ATOM 6134 C CA . GLU B 1 354 ? 10.32 -41.844 13.945 1 33.97 354 GLU B CA 1
ATOM 6135 C C . GLU B 1 354 ? 10.461 -42.656 12.648 1 33.97 354 GLU B C 1
ATOM 6137 O O . GLU B 1 354 ? 9.914 -42.25 11.617 1 33.97 354 GLU B O 1
ATOM 6142 N N . PHE B 1 355 ? 10.578 -44.156 12.664 1 31.2 355 PHE B N 1
ATOM 6143 C CA . PHE B 1 355 ? 10.945 -45.344 11.914 1 31.2 355 PHE B CA 1
ATOM 6144 C C . PHE B 1 355 ? 10.023 -45.562 10.719 1 31.2 355 PHE B C 1
ATOM 6146 O O . PHE B 1 355 ? 9.883 -46.656 10.211 1 31.2 355 PHE B O 1
ATOM 6153 N N . ILE B 1 356 ? 8.898 -44.875 10.539 1 34.09 356 ILE B N 1
ATOM 6154 C CA . ILE B 1 356 ? 8.195 -45.562 9.461 1 34.09 356 ILE B CA 1
ATOM 6155 C C . ILE B 1 356 ? 8.906 -45.312 8.141 1 34.09 356 ILE B C 1
ATOM 6157 O O . ILE B 1 356 ? 9.344 -44.188 7.859 1 34.09 356 ILE B O 1
ATOM 6161 N N . PRO B 1 357 ? 9.328 -46.344 7.289 1 30.73 357 PRO B N 1
ATOM 6162 C CA . PRO B 1 357 ? 9.938 -46.344 5.957 1 30.73 357 PRO B CA 1
ATOM 6163 C C . PRO B 1 357 ? 9.461 -45.188 5.086 1 30.73 357 PRO B C 1
ATOM 6165 O O . PRO B 1 357 ? 8.414 -44.594 5.352 1 30.73 357 PRO B O 1
ATOM 6168 N N . SER B 1 358 ? 10.367 -44.719 4.074 1 33.34 358 SER B N 1
ATOM 6169 C CA . SER B 1 358 ? 10.375 -43.688 3.023 1 33.34 358 SER B CA 1
ATOM 6170 C C . SER B 1 358 ? 8.984 -43.5 2.432 1 33.34 358 SER B C 1
ATOM 6172 O O . SER B 1 358 ? 8.719 -42.5 1.776 1 33.34 358 SER B O 1
ATOM 6174 N N . ARG B 1 359 ? 8.211 -44.5 2.266 1 32.78 359 ARG B N 1
ATOM 6175 C CA . ARG B 1 359 ? 7.02 -44.531 1.422 1 32.78 359 ARG B CA 1
ATOM 6176 C C . ARG B 1 359 ? 5.902 -43.688 2.029 1 32.78 359 ARG B C 1
ATOM 6178 O O . ARG B 1 359 ? 4.832 -43.531 1.434 1 32.78 359 ARG B O 1
ATOM 6185 N N . LEU B 1 360 ? 5.707 -43.844 3.395 1 30.25 360 LEU B N 1
ATOM 6186 C CA . LEU B 1 360 ? 4.406 -43.438 3.91 1 30.25 360 LEU B CA 1
ATOM 6187 C C . LEU B 1 360 ? 4.262 -41.906 3.873 1 30.25 360 LEU B C 1
ATOM 6189 O O . LEU B 1 360 ? 5.262 -41.188 3.936 1 30.25 360 LEU B O 1
ATOM 6193 N N . ARG B 1 361 ? 2.951 -41.375 3.779 1 31.84 361 ARG B N 1
ATOM 6194 C CA . ARG B 1 361 ? 2.166 -40.188 3.504 1 31.84 361 ARG B CA 1
ATOM 6195 C C . ARG B 1 361 ? 2.467 -39.094 4.52 1 31.84 361 ARG B C 1
ATOM 6197 O O . ARG B 1 361 ? 2.162 -39.219 5.707 1 31.84 361 ARG B O 1
ATOM 6204 N N . CYS B 1 362 ? 3.588 -38.531 4.5 1 31.33 362 CYS B N 1
ATOM 6205 C CA . CYS B 1 362 ? 3.76 -37.375 5.355 1 31.33 362 CYS B CA 1
ATOM 6206 C C . CYS B 1 362 ? 2.527 -36.469 5.312 1 31.33 362 CYS B C 1
ATOM 6208 O O . CYS B 1 362 ? 2.266 -35.812 4.305 1 31.33 362 CYS B O 1
ATOM 6210 N N . LYS B 1 363 ? 1.398 -36.938 5.945 1 30.91 363 LYS B N 1
ATOM 6211 C CA . LYS B 1 363 ? 0.266 -36.031 6.152 1 30.91 363 LYS B CA 1
ATOM 6212 C C . LYS B 1 363 ? 0.709 -34.75 6.816 1 30.91 363 LYS B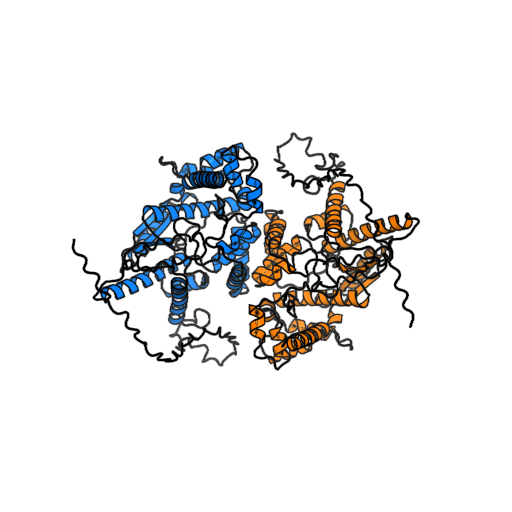 C 1
ATOM 6214 O O . LYS B 1 363 ? 1.274 -34.75 7.914 1 30.91 363 LYS B O 1
ATOM 6219 N N . PHE B 1 364 ? 1.183 -33.875 6.152 1 32.97 364 PHE B N 1
ATOM 6220 C CA . PHE B 1 364 ? 1.339 -32.531 6.672 1 32.97 364 PHE B CA 1
ATOM 6221 C C . PHE B 1 364 ? 0.112 -32.125 7.473 1 32.97 364 PHE B C 1
ATOM 6223 O O . PHE B 1 364 ? -1 -32.094 6.941 1 32.97 364 PHE B O 1
ATOM 6230 N N . GLN B 1 365 ? -0.198 -32.781 8.633 1 32.22 365 GLN B N 1
ATOM 6231 C CA . GLN B 1 365 ? -1.256 -32.219 9.484 1 32.22 365 GLN B CA 1
ATOM 6232 C C . GLN B 1 365 ? -0.973 -30.766 9.852 1 32.22 365 GLN B C 1
ATOM 6234 O O . GLN B 1 365 ? 0.181 -30.391 10.062 1 32.22 365 GLN B O 1
ATOM 6239 N N . ASN B 1 366 ? -1.811 -29.875 9.469 1 37 366 ASN B N 1
ATOM 6240 C CA . ASN B 1 366 ? -1.891 -28.562 10.094 1 37 366 ASN B CA 1
ATOM 6241 C C . ASN B 1 366 ? -1.605 -28.641 11.586 1 37 366 ASN B C 1
ATOM 6243 O O . ASN B 1 366 ? -2.297 -29.344 12.32 1 37 366 ASN B O 1
ATOM 6247 N N . THR B 1 367 ? -0.478 -28.797 11.992 1 36.41 367 THR B N 1
ATOM 6248 C CA . THR B 1 367 ? -0.193 -28.781 13.422 1 36.41 367 THR B CA 1
ATOM 6249 C C . THR B 1 367 ? -1.059 -27.734 14.133 1 36.41 367 THR B C 1
ATOM 6251 O O . THR B 1 367 ? -1.027 -26.562 13.789 1 36.41 367 THR B O 1
ATOM 6254 N N . ASN B 1 368 ? -2.268 -28.141 14.656 1 36.59 368 ASN B N 1
ATOM 6255 C CA . ASN B 1 368 ? -2.869 -27.391 15.75 1 36.59 368 ASN B CA 1
ATOM 6256 C C . ASN B 1 368 ? -1.828 -26.984 16.781 1 36.59 368 ASN B C 1
ATOM 6258 O O . ASN B 1 368 ? -1.372 -27.812 17.578 1 36.59 368 ASN B O 1
ATOM 6262 N N . ASN B 1 369 ? -0.893 -26.297 16.531 1 35.94 369 ASN B N 1
ATOM 6263 C CA . ASN B 1 369 ? -0.108 -25.859 17.688 1 35.94 369 ASN B CA 1
ATOM 6264 C C . ASN B 1 369 ? -0.985 -25.656 18.922 1 35.94 369 ASN B C 1
ATOM 6266 O O . ASN B 1 369 ? -2.135 -25.234 18.812 1 35.94 369 ASN B O 1
ATOM 6270 N N . GLY B 1 370 ? -0.936 -26.328 20.016 1 35.59 370 GLY B N 1
ATOM 6271 C CA . GLY B 1 370 ? -1.488 -26.328 21.359 1 35.59 370 GLY B CA 1
ATOM 6272 C C . GLY B 1 370 ? -1.967 -24.969 21.812 1 35.59 370 GLY B C 1
ATOM 6273 O O . GLY B 1 370 ? -2.439 -24.812 22.938 1 35.59 370 GLY B O 1
ATOM 6274 N N . GLY B 1 371 ? -1.244 -23.844 21.578 1 36.97 371 GLY B N 1
ATOM 6275 C CA . GLY B 1 371 ? -1.935 -22.688 22.125 1 36.97 371 GLY B CA 1
ATOM 6276 C C . GLY B 1 371 ? -3.342 -22.516 21.578 1 36.97 371 GLY B C 1
ATOM 6277 O O . GLY B 1 371 ? -3.686 -23.094 20.547 1 36.97 371 GLY B O 1
ATOM 6278 N N . SER B 1 372 ? -4.391 -22.266 22.391 1 38.81 372 SER B N 1
ATOM 6279 C CA . SER B 1 372 ? -5.754 -21.875 22.031 1 38.81 372 SER B CA 1
ATOM 6280 C C . SER B 1 372 ? -5.785 -21.125 20.703 1 38.81 372 SER B C 1
ATOM 6282 O O . SER B 1 372 ? -5.941 -19.906 20.672 1 38.81 372 SER B O 1
ATOM 6284 N N . ASP B 1 373 ? -4.938 -21.25 19.859 1 44.31 373 ASP B N 1
ATOM 6285 C CA . ASP B 1 373 ? -4.973 -20.438 18.641 1 44.31 373 ASP B CA 1
ATOM 6286 C C . ASP B 1 373 ? -6.312 -20.594 17.922 1 44.31 373 ASP B C 1
ATOM 6288 O O . ASP B 1 373 ? -6.695 -21.688 17.531 1 44.31 373 ASP B O 1
ATOM 6292 N N . LEU B 1 374 ? -7.277 -19.953 18.266 1 48.56 374 LEU B N 1
ATOM 6293 C CA . LEU B 1 374 ? -8.57 -19.766 17.625 1 48.56 374 LEU B CA 1
ATOM 6294 C C . LEU B 1 374 ? -8.469 -20 16.125 1 48.56 374 LEU B C 1
ATOM 6296 O O . LEU B 1 374 ? -7.566 -19.484 15.461 1 48.56 374 LEU B O 1
ATOM 6300 N N . ALA B 1 375 ? -8.891 -21.156 15.617 1 62.44 375 ALA B N 1
ATOM 6301 C CA . ALA B 1 375 ? -9.07 -21.5 14.211 1 62.44 375 ALA B CA 1
ATOM 6302 C C . ALA B 1 375 ? -9.422 -20.266 13.383 1 62.44 375 ALA B C 1
ATOM 6304 O O . ALA B 1 375 ? -10.281 -19.469 13.766 1 62.44 375 ALA B O 1
ATOM 6305 N N . GLU B 1 376 ? -8.477 -19.906 12.523 1 77.88 376 GLU B N 1
ATOM 6306 C CA . GLU B 1 376 ? -8.734 -18.766 11.633 1 77.88 376 GLU B CA 1
ATOM 6307 C C . GLU B 1 376 ? -10.023 -18.969 10.844 1 77.88 376 GLU B C 1
ATOM 6309 O O . GLU B 1 376 ? -10.312 -20.078 10.383 1 77.88 376 GLU B O 1
ATOM 6314 N N . VAL B 1 377 ? -10.922 -18.078 10.969 1 84.44 377 VAL B N 1
ATOM 6315 C CA . VAL B 1 377 ? -12.117 -18.047 10.133 1 84.44 377 VAL B CA 1
ATOM 6316 C C . VAL B 1 377 ? -11.828 -17.281 8.836 1 84.44 377 VAL B C 1
ATOM 6318 O O . VAL B 1 377 ? -11.188 -16.234 8.859 1 84.44 377 VAL B O 1
ATOM 6321 N N . PHE B 1 378 ? -12.219 -18 7.754 1 91.12 378 PHE B N 1
ATOM 6322 C CA . PHE B 1 378 ? -11.875 -17.422 6.461 1 91.12 378 PHE B CA 1
ATOM 6323 C C . PHE B 1 378 ? -13.117 -16.891 5.758 1 91.12 378 PHE B C 1
ATOM 6325 O O . PHE B 1 378 ? -14.203 -17.469 5.879 1 91.12 378 PHE B O 1
ATOM 6332 N N . CYS B 1 379 ? -12.914 -15.812 5.082 1 92.25 379 CYS B N 1
ATOM 6333 C CA . CYS B 1 379 ? -13.969 -15.266 4.242 1 92.25 379 CYS B CA 1
ATOM 6334 C C . CYS B 1 379 ? -14.398 -16.266 3.172 1 92.25 379 CYS B C 1
ATOM 6336 O O . CYS B 1 379 ? -13.547 -16.844 2.484 1 92.25 379 CYS B O 1
ATOM 6338 N N . THR B 1 380 ? -15.625 -16.391 2.924 1 89.62 380 THR B N 1
ATOM 6339 C CA . THR B 1 380 ? -16.172 -17.375 1.993 1 89.62 380 THR B CA 1
ATOM 6340 C C . THR B 1 380 ? -15.859 -16.984 0.551 1 89.62 380 THR B C 1
ATOM 6342 O O . THR B 1 380 ? -15.805 -17.828 -0.333 1 89.62 380 THR B O 1
ATOM 6345 N N . PHE B 1 381 ? -15.602 -15.758 0.31 1 92.19 381 PHE B N 1
ATOM 6346 C CA . PHE B 1 381 ? -15.523 -15.281 -1.065 1 92.19 381 PHE B CA 1
ATOM 6347 C C . PHE B 1 381 ? -14.078 -15.055 -1.477 1 92.19 381 PHE B C 1
ATOM 6349 O O . PHE B 1 381 ? -13.75 -15.07 -2.666 1 92.19 381 PHE B O 1
ATOM 6356 N N . CYS B 1 382 ? -13.258 -14.797 -0.535 1 92.06 382 CYS B N 1
ATOM 6357 C CA . CYS B 1 382 ? -11.875 -14.539 -0.93 1 92.06 382 CYS B CA 1
ATOM 6358 C C . CYS B 1 382 ? -10.906 -15.359 -0.089 1 92.06 382 CYS B C 1
ATOM 6360 O O . CYS B 1 382 ? -9.695 -15.312 -0.303 1 92.06 382 CYS B O 1
ATOM 6362 N N . MET B 1 383 ? -11.352 -16.062 0.901 1 92.12 383 MET B N 1
ATOM 6363 C CA . MET B 1 383 ? -10.578 -16.953 1.77 1 92.12 383 MET B CA 1
ATOM 6364 C C . MET B 1 383 ? -9.578 -16.156 2.605 1 92.12 383 MET B C 1
ATOM 6366 O O . MET B 1 383 ? -8.609 -16.719 3.115 1 92.12 383 MET B O 1
ATOM 6370 N N . SER B 1 384 ? -9.789 -14.859 2.723 1 92 384 SER B N 1
ATOM 6371 C CA . SER B 1 384 ? -8.977 -14.062 3.633 1 92 384 SER B CA 1
ATOM 6372 C C . SER B 1 384 ? -9.328 -14.352 5.09 1 92 384 SER B C 1
ATOM 6374 O O . SER B 1 384 ? -10.5 -14.531 5.426 1 92 384 SER B O 1
ATOM 6376 N N . PRO B 1 385 ? -8.32 -14.531 5.93 1 90.5 385 PRO B N 1
ATOM 6377 C CA . PRO B 1 385 ? -8.633 -14.648 7.355 1 90.5 385 PRO B CA 1
ATOM 6378 C C . PRO B 1 385 ? -9.352 -13.422 7.906 1 90.5 385 PRO B C 1
ATOM 6380 O O . PRO B 1 385 ? -9.031 -12.289 7.527 1 90.5 385 PRO B O 1
ATOM 6383 N N . LEU B 1 386 ? -10.312 -13.648 8.711 1 88.81 386 LEU B N 1
ATOM 6384 C CA . LEU B 1 386 ? -11.102 -12.562 9.289 1 88.81 386 LEU B CA 1
ATOM 6385 C C . LEU B 1 386 ? -10.523 -12.117 10.625 1 88.81 386 LEU B C 1
ATOM 6387 O O . LEU B 1 386 ? -10.078 -12.945 11.43 1 88.81 386 LEU B O 1
ATOM 6391 N N . SER B 1 387 ? -10.492 -10.82 10.789 1 85.44 387 SER B N 1
ATOM 6392 C CA . SER B 1 387 ? -10.031 -10.258 12.055 1 85.44 387 SER B CA 1
ATOM 6393 C C . SER B 1 387 ? -11.078 -10.422 13.148 1 85.44 387 SER B C 1
ATOM 6395 O O . SER B 1 387 ? -12.234 -10.758 12.867 1 85.44 387 SER B O 1
ATOM 6397 N N . GLU B 1 388 ? -10.688 -10.125 14.383 1 79.94 388 GLU B N 1
ATOM 6398 C CA . GLU B 1 388 ? -11.602 -10.211 15.516 1 79.94 388 GLU B CA 1
ATOM 6399 C C . GLU B 1 388 ? -12.75 -9.211 15.375 1 79.94 388 GLU B C 1
ATOM 6401 O O . GLU B 1 388 ? -13.891 -9.516 15.719 1 79.94 388 GLU B O 1
ATOM 6406 N N . SER B 1 389 ? -12.469 -8.062 14.898 1 77.81 389 SER B N 1
ATOM 6407 C CA . SER B 1 389 ? -13.492 -7.035 14.719 1 77.81 389 SER B CA 1
ATOM 6408 C C . SER B 1 389 ? -14.531 -7.465 13.688 1 77.81 389 SER B C 1
ATOM 6410 O O . SER B 1 389 ? -15.719 -7.16 13.828 1 77.81 389 SER B O 1
ATOM 6412 N N . GLU B 1 390 ? -14.117 -8.203 12.734 1 77.88 390 GLU B N 1
ATOM 6413 C CA . GLU B 1 390 ? -15.023 -8.68 11.695 1 77.88 390 GLU B CA 1
ATOM 6414 C C . GLU B 1 390 ? -15.875 -9.836 12.203 1 77.88 390 GLU B C 1
ATOM 6416 O O . GLU B 1 390 ? -17 -10.023 11.742 1 77.88 390 GLU B O 1
ATOM 6421 N N . LEU B 1 391 ? -15.336 -10.625 13.125 1 75.5 391 LEU B N 1
ATOM 6422 C CA . LEU B 1 391 ? -16.047 -11.781 13.664 1 75.5 391 LEU B CA 1
ATOM 6423 C C . LEU B 1 391 ? -17.109 -11.344 14.664 1 75.5 391 LEU B C 1
ATOM 6425 O O . LEU B 1 391 ? -18.141 -12.008 14.812 1 75.5 391 LEU B O 1
ATOM 6429 N N . HIS B 1 392 ? -16.828 -10.375 15.438 1 66.38 392 HIS B N 1
ATOM 6430 C CA . HIS B 1 392 ? -17.766 -9.914 16.453 1 66.38 392 HIS B CA 1
ATOM 6431 C C . HIS B 1 392 ? -19.062 -9.438 15.836 1 66.38 392 HIS B C 1
ATOM 6433 O O . HIS B 1 392 ? -20.125 -9.555 16.453 1 66.38 392 HIS B O 1
ATOM 6439 N N . ASP B 1 393 ? -19.062 -9 14.812 1 59.81 393 ASP B N 1
ATOM 6440 C CA . ASP B 1 393 ? -20.297 -8.578 14.156 1 59.81 393 ASP B CA 1
ATOM 6441 C C . ASP B 1 393 ? -21.172 -9.773 13.812 1 59.81 393 ASP B C 1
ATOM 6443 O O . ASP B 1 393 ? -22.359 -9.617 13.516 1 59.81 393 ASP B O 1
ATOM 6447 N N . MET B 1 394 ? -20.734 -11.07 13.922 1 57.53 394 MET B N 1
ATOM 6448 C CA . MET B 1 394 ? -21.375 -12.328 13.531 1 57.53 394 MET B CA 1
ATOM 6449 C C . MET B 1 394 ? -22.359 -12.789 14.594 1 57.53 394 MET B C 1
ATOM 6451 O O . MET B 1 394 ? -23.359 -13.43 14.273 1 57.53 394 MET B O 1
ATOM 6455 N N . HIS B 1 395 ? -22.203 -12.672 15.891 1 52.28 395 HIS B N 1
ATOM 6456 C CA . HIS B 1 395 ? -22.875 -13.453 16.922 1 52.28 395 HIS B CA 1
ATOM 6457 C C . HIS B 1 395 ? -24.359 -13.102 17 1 52.28 395 HIS B C 1
ATOM 6459 O O . HIS B 1 395 ? -25.156 -13.875 17.516 1 52.28 395 HIS B O 1
ATOM 6465 N N . GLY B 1 396 ? -24.797 -11.922 16.641 1 47.5 396 GLY B N 1
ATOM 6466 C CA . GLY B 1 396 ? -26.172 -11.719 17.094 1 47.5 396 GLY B CA 1
ATOM 6467 C C . GLY B 1 396 ? -27.203 -12.344 16.172 1 47.5 396 GLY B C 1
ATOM 6468 O O . GLY B 1 396 ? -28.375 -12.414 16.516 1 47.5 396 GLY B O 1
ATOM 6469 N N . LYS B 1 397 ? -27.156 -12.383 14.844 1 48.72 397 LYS B N 1
ATOM 6470 C CA . LYS B 1 397 ? -28.375 -12.469 14.031 1 48.72 397 LYS B CA 1
ATOM 6471 C C . LYS B 1 397 ? -28.531 -13.859 13.422 1 48.72 397 LYS B C 1
ATOM 6473 O O . LYS B 1 397 ? -29.094 -14 12.336 1 48.72 397 LYS B O 1
ATOM 6478 N N . SER B 1 398 ? -27.969 -14.938 13.758 1 53.22 398 SER B N 1
ATOM 6479 C CA . SER B 1 398 ? -27.625 -16 12.82 1 53.22 398 SER B CA 1
ATOM 6480 C C . SER B 1 398 ? -28.844 -16.828 12.445 1 53.22 398 SER B C 1
ATOM 6482 O O . SER B 1 398 ? -28.703 -17.953 11.945 1 53.22 398 SER B O 1
ATOM 6484 N N . GLN B 1 399 ? -29.969 -16.344 12.07 1 62.5 399 GLN B N 1
ATOM 6485 C CA . GLN B 1 399 ? -30.984 -17.375 11.859 1 62.5 399 GLN B CA 1
ATOM 6486 C C . GLN B 1 399 ? -31.016 -17.812 10.398 1 62.5 399 GLN B C 1
ATOM 6488 O O . GLN B 1 399 ? -31.375 -18.953 10.102 1 62.5 399 GLN B O 1
ATOM 6493 N N . THR B 1 400 ? -30.672 -17.047 9.414 1 73.56 400 THR B N 1
ATOM 6494 C CA . THR B 1 400 ? -30.906 -17.391 8.008 1 73.56 400 THR B CA 1
ATOM 6495 C C . THR B 1 400 ? -29.578 -17.609 7.289 1 73.56 400 THR B C 1
ATOM 6497 O O . THR B 1 400 ? -28.516 -17.25 7.801 1 73.56 400 THR B O 1
ATOM 6500 N N . LEU B 1 401 ? -29.641 -18.453 6.258 1 73.56 401 LEU B N 1
ATOM 6501 C CA . LEU B 1 401 ? -28.484 -18.703 5.406 1 73.56 401 LEU B CA 1
ATOM 6502 C C . LEU B 1 401 ? -27.828 -17.391 4.992 1 73.56 401 LEU B C 1
ATOM 6504 O O . LEU B 1 401 ? -26.609 -17.281 4.941 1 73.56 401 LEU B O 1
ATOM 6508 N N . VAL B 1 402 ? -28.641 -16.438 4.789 1 79.44 402 VAL B N 1
ATOM 6509 C CA . VAL B 1 402 ? -28.172 -15.133 4.359 1 79.44 402 VAL B CA 1
ATOM 6510 C C . VAL B 1 402 ? -27.328 -14.5 5.469 1 79.44 402 VAL B C 1
ATOM 6512 O O . VAL B 1 402 ? -26.25 -13.945 5.203 1 79.44 402 VAL B O 1
ATOM 6515 N N . ASP B 1 403 ? -27.766 -14.703 6.582 1 79 403 ASP B N 1
ATOM 6516 C CA . ASP B 1 403 ? -27.062 -14.125 7.719 1 79 403 ASP B CA 1
ATOM 6517 C C . ASP B 1 403 ? -25.719 -14.812 7.93 1 79 403 ASP B C 1
ATOM 6519 O O . ASP B 1 403 ? -24.719 -14.164 8.266 1 79 403 ASP B O 1
ATOM 6523 N N . THR B 1 404 ? -25.812 -16.062 7.633 1 79.06 404 THR B N 1
ATOM 6524 C CA . THR B 1 404 ? -24.594 -16.828 7.836 1 79.06 404 THR B CA 1
ATOM 6525 C C . THR B 1 404 ? -23.516 -16.438 6.82 1 79.06 404 THR B C 1
ATOM 6527 O O . THR B 1 404 ? -22.344 -16.297 7.172 1 79.06 404 THR B O 1
ATOM 6530 N N . PHE B 1 405 ? -23.953 -16.281 5.605 1 82.38 405 PHE B N 1
ATOM 6531 C CA . PHE B 1 405 ? -23 -15.93 4.555 1 82.38 405 PHE B CA 1
ATOM 6532 C C . PHE B 1 405 ? -22.484 -14.508 4.754 1 82.38 405 PHE B C 1
ATOM 6534 O O . PHE B 1 405 ? -21.297 -14.242 4.535 1 82.38 405 PHE B O 1
ATOM 6541 N N . THR B 1 406 ? -23.312 -13.672 5.176 1 82 406 THR B N 1
ATOM 6542 C CA . THR B 1 406 ? -22.922 -12.281 5.383 1 82 406 THR B CA 1
ATOM 6543 C C . THR B 1 406 ? -21.953 -12.164 6.566 1 82 406 THR B C 1
ATOM 6545 O O . THR B 1 406 ? -21.047 -11.336 6.555 1 82 406 THR B O 1
ATOM 6548 N N . ALA B 1 407 ? -22.188 -13.039 7.473 1 81.94 407 ALA B N 1
ATOM 6549 C CA . ALA B 1 407 ? -21.328 -13.031 8.648 1 81.94 407 ALA B CA 1
ATOM 6550 C C . ALA B 1 407 ? -19.953 -13.609 8.328 1 81.94 407 ALA B C 1
ATOM 6552 O O . ALA B 1 407 ? -18.953 -13.258 8.961 1 81.94 407 ALA B O 1
ATOM 6553 N N . ALA B 1 408 ? -19.906 -14.469 7.332 1 85.12 408 ALA B N 1
ATOM 6554 C CA . ALA B 1 408 ? -18.672 -15.141 6.957 1 85.12 408 ALA B CA 1
ATOM 6555 C C . ALA B 1 408 ? -17.969 -14.406 5.816 1 85.12 408 ALA B C 1
ATOM 6557 O O . ALA B 1 408 ? -17.25 -15.016 5.023 1 85.12 408 ALA B O 1
ATOM 6558 N N . CYS B 1 409 ? -18.297 -13.148 5.711 1 89.75 409 CYS B N 1
ATOM 6559 C CA . CYS B 1 409 ? -17.734 -12.359 4.617 1 89.75 409 CYS B CA 1
ATOM 6560 C C . CYS B 1 409 ? -16.938 -11.18 5.152 1 89.75 409 CYS B C 1
ATOM 6562 O O . CYS B 1 409 ? -17.375 -10.508 6.09 1 89.75 409 CYS B O 1
ATOM 6564 N N . CYS B 1 410 ? -15.75 -11.055 4.645 1 90.44 410 CYS B N 1
ATOM 6565 C CA . CYS B 1 410 ? -14.969 -9.898 5.066 1 90.44 410 CYS B CA 1
ATOM 6566 C C . CYS B 1 410 ? -15.609 -8.602 4.574 1 90.44 410 CYS B C 1
ATOM 6568 O O . CYS B 1 410 ? -16.484 -8.625 3.713 1 90.44 410 CYS B O 1
ATOM 6570 N N . GLN B 1 411 ? -15.242 -7.5 5.035 1 88.44 411 GLN B N 1
ATOM 6571 C CA . GLN B 1 411 ? -15.836 -6.207 4.715 1 88.44 411 GLN B CA 1
ATOM 6572 C C . GLN B 1 411 ? -15.648 -5.863 3.24 1 88.44 411 GLN B C 1
ATOM 6574 O O . GLN B 1 411 ? -16.562 -5.312 2.607 1 88.44 411 GLN B O 1
ATOM 6579 N N . SER B 1 412 ? -14.516 -6.176 2.688 1 89.94 412 SER B N 1
ATOM 6580 C CA . SER B 1 412 ? -14.227 -5.879 1.288 1 89.94 412 SER B CA 1
ATOM 6581 C C . SER B 1 412 ? -15.156 -6.648 0.356 1 89.94 412 SER B C 1
ATOM 6583 O O . SER B 1 412 ? -15.758 -6.066 -0.547 1 89.94 412 SER B O 1
ATOM 6585 N N . CYS B 1 413 ? -15.273 -7.906 0.602 1 93 413 CYS B N 1
ATOM 6586 C CA . CYS B 1 413 ? -16.141 -8.727 -0.228 1 93 413 CYS B CA 1
ATOM 6587 C C . CYS B 1 413 ? -17.609 -8.344 -0.034 1 93 413 CYS B C 1
ATOM 6589 O O . CYS B 1 413 ? -18.391 -8.344 -0.989 1 93 413 CYS B O 1
ATOM 6591 N N . SER B 1 414 ? -17.984 -8.039 1.191 1 91.12 414 SER B N 1
ATOM 6592 C CA . SER B 1 414 ? -19.344 -7.605 1.468 1 91.12 414 SER B CA 1
ATOM 6593 C C . SER B 1 414 ? -19.703 -6.355 0.67 1 91.12 414 SER B C 1
ATOM 6595 O O . SER B 1 414 ? -20.828 -6.234 0.167 1 91.12 414 SER B O 1
ATOM 6597 N N . PHE B 1 415 ? -18.734 -5.527 0.549 1 88.75 415 PHE B N 1
ATOM 6598 C CA . PHE B 1 415 ? -18.984 -4.258 -0.128 1 88.75 415 PHE B CA 1
ATOM 6599 C C . PHE B 1 415 ? -18.906 -4.426 -1.641 1 88.75 415 PHE B C 1
ATOM 6601 O O . PHE B 1 415 ? -19.688 -3.826 -2.379 1 88.75 415 PHE B O 1
ATOM 6608 N N . GLN B 1 416 ? -18.016 -5.227 -2.107 1 91.75 416 GLN B N 1
ATOM 6609 C CA . GLN B 1 416 ? -17.703 -5.227 -3.533 1 91.75 416 GLN B CA 1
ATOM 6610 C C . GLN B 1 416 ? -18.422 -6.363 -4.254 1 91.75 416 GLN B C 1
ATOM 6612 O O . GLN B 1 416 ? -18.672 -6.285 -5.461 1 91.75 416 GLN B O 1
ATOM 6617 N N . ILE B 1 417 ? -18.734 -7.441 -3.574 1 93.88 417 ILE B N 1
ATOM 6618 C CA . ILE B 1 417 ? -19.219 -8.633 -4.266 1 93.88 417 ILE B CA 1
ATOM 6619 C C . ILE B 1 417 ? -20.703 -8.836 -3.955 1 93.88 417 ILE B C 1
ATOM 6621 O O . ILE B 1 417 ? -21.5 -9.062 -4.859 1 93.88 417 ILE B O 1
ATOM 6625 N N . LEU B 1 418 ? -21.125 -8.688 -2.703 1 93.12 418 LEU B N 1
ATOM 6626 C CA . LEU B 1 418 ? -22.484 -9.016 -2.301 1 93.12 418 LEU B CA 1
ATOM 6627 C C . LEU B 1 418 ? -23.469 -7.93 -2.742 1 93.12 418 LEU B C 1
ATOM 6629 O O . LEU B 1 418 ? -23.203 -6.742 -2.537 1 93.12 418 LEU B O 1
ATOM 6633 N N . PRO B 1 419 ? -24.547 -8.375 -3.342 1 92.12 419 PRO B N 1
ATOM 6634 C CA . PRO B 1 419 ? -25.609 -7.406 -3.641 1 92.12 419 PRO B CA 1
ATOM 6635 C C . PRO B 1 419 ? -26.172 -6.742 -2.385 1 92.12 419 PRO B C 1
ATOM 6637 O O . PRO B 1 419 ? -26.25 -7.383 -1.333 1 92.12 419 PRO B O 1
ATOM 6640 N N . LYS B 1 420 ? -26.656 -5.566 -2.547 1 87.25 420 LYS B N 1
ATOM 6641 C CA . LYS B 1 420 ? -27.094 -4.777 -1.402 1 87.25 420 LYS B CA 1
ATOM 6642 C C . LYS B 1 420 ? -28.547 -5.098 -1.034 1 87.25 420 LYS B C 1
ATOM 6644 O O . LYS B 1 420 ? -28.891 -5.156 0.148 1 87.25 420 LYS B O 1
ATOM 6649 N N . GLU B 1 421 ? -29.359 -5.387 -1.989 1 88.31 421 GLU B N 1
ATOM 6650 C CA . GLU B 1 421 ? -30.781 -5.691 -1.746 1 88.31 421 GLU B CA 1
ATOM 6651 C C . GLU B 1 421 ? -30.953 -7.133 -1.281 1 88.31 421 GLU B C 1
ATOM 6653 O O . GLU B 1 421 ? -30.328 -8.047 -1.825 1 88.31 421 GLU B O 1
ATOM 6658 N N . SER B 1 422 ? -31.781 -7.387 -0.348 1 85.94 422 SER B N 1
ATOM 6659 C CA . SER B 1 422 ? -31.969 -8.688 0.29 1 85.94 422 SER B CA 1
ATOM 6660 C C . SER B 1 422 ? -32.406 -9.742 -0.721 1 85.94 422 SER B C 1
ATOM 6662 O O . SER B 1 422 ? -31.906 -10.867 -0.711 1 85.94 422 SER B O 1
ATOM 6664 N N . GLU B 1 423 ? -33.344 -9.344 -1.549 1 88.81 423 GLU B N 1
ATOM 6665 C CA . GLU B 1 423 ? -33.812 -10.305 -2.533 1 88.81 423 GLU B CA 1
ATOM 6666 C C . GLU B 1 423 ? -32.719 -10.68 -3.525 1 88.81 423 GLU B C 1
ATOM 6668 O O . GLU B 1 423 ? -32.594 -11.852 -3.895 1 88.81 423 GLU B O 1
ATOM 6673 N N . SER B 1 424 ? -32.031 -9.656 -3.873 1 91.12 424 SER B N 1
ATOM 6674 C CA . SER B 1 424 ? -30.938 -9.883 -4.801 1 91.12 424 SER B CA 1
ATOM 6675 C C . SER B 1 424 ? -29.844 -10.727 -4.164 1 91.12 424 SER B C 1
ATOM 6677 O O . SER B 1 424 ? -29.203 -11.539 -4.832 1 91.12 424 SER B O 1
ATOM 6679 N N . LEU B 1 425 ? -29.672 -10.523 -2.922 1 92.12 425 LEU B N 1
ATOM 6680 C CA . LEU B 1 425 ? -28.656 -11.281 -2.193 1 92.12 425 LEU B CA 1
ATOM 6681 C C . LEU B 1 425 ? -29.031 -12.75 -2.105 1 92.12 425 LEU B C 1
ATOM 6683 O O . LEU B 1 425 ? -28.188 -13.625 -2.32 1 92.12 425 LEU B O 1
ATOM 6687 N N . GLN B 1 426 ? -30.281 -13.062 -1.784 1 90 426 GLN B N 1
ATOM 6688 C CA . GLN B 1 426 ? -30.75 -14.438 -1.718 1 90 426 GLN B CA 1
ATOM 6689 C C . GLN B 1 426 ? -30.609 -15.133 -3.068 1 90 426 GLN B C 1
ATOM 6691 O O . GLN B 1 426 ? -30.219 -16.297 -3.135 1 90 426 GLN B O 1
ATOM 6696 N N . HIS B 1 427 ? -30.969 -14.406 -4.039 1 91.56 427 HIS B N 1
ATOM 6697 C CA . HIS B 1 427 ? -30.844 -14.93 -5.395 1 91.56 427 HIS B CA 1
ATOM 6698 C C . HIS B 1 427 ? -29.375 -15.219 -5.738 1 91.56 427 HIS B C 1
ATOM 6700 O O . HIS B 1 427 ? -29.062 -16.281 -6.297 1 91.56 427 HIS B O 1
ATOM 6706 N N . PHE B 1 428 ? -28.531 -14.359 -5.414 1 94.38 428 PHE B N 1
ATOM 6707 C CA . PHE B 1 428 ? -27.094 -14.492 -5.652 1 94.38 428 PHE B CA 1
ATOM 6708 C C . PHE B 1 428 ? -26.531 -15.719 -4.938 1 94.38 428 PHE B C 1
ATOM 6710 O O . PHE B 1 428 ? -25.812 -16.516 -5.539 1 94.38 428 PHE B O 1
ATOM 6717 N N . LEU B 1 429 ? -26.938 -15.922 -3.74 1 91.69 429 LEU B N 1
ATOM 6718 C CA . LEU B 1 429 ? -26.406 -17 -2.912 1 91.69 429 LEU B CA 1
ATOM 6719 C C . LEU B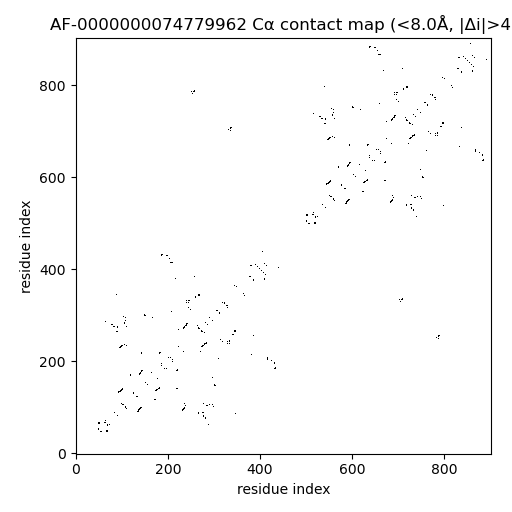 1 429 ? -26.891 -18.359 -3.412 1 91.69 429 LEU B C 1
ATOM 6721 O O . LEU B 1 429 ? -26.234 -19.375 -3.213 1 91.69 429 LEU B O 1
ATOM 6725 N N . SER B 1 430 ? -27.984 -18.359 -4.109 1 90.62 430 SER B N 1
ATOM 6726 C CA . SER B 1 430 ? -28.562 -19.609 -4.602 1 90.62 430 SER B CA 1
ATOM 6727 C C . SER B 1 430 ? -27.75 -20.156 -5.777 1 90.62 430 SER B C 1
ATOM 6729 O O . SER B 1 430 ? -27.875 -21.344 -6.113 1 90.62 430 SER B O 1
ATOM 6731 N N . PHE B 1 431 ? -26.891 -19.375 -6.379 1 92.69 431 PHE B N 1
ATOM 6732 C CA . PHE B 1 431 ? -26.141 -19.812 -7.551 1 92.69 431 PHE B CA 1
ATOM 6733 C C . PHE B 1 431 ? -24.688 -20.109 -7.18 1 92.69 431 PHE B C 1
ATOM 6735 O O . PHE B 1 431 ? -23.891 -20.5 -8.031 1 92.69 431 PHE B O 1
ATOM 6742 N N . LEU B 1 432 ? -24.328 -19.953 -5.887 1 93 432 LEU B N 1
ATOM 6743 C CA . LEU B 1 432 ? -22.938 -20.156 -5.469 1 93 432 LEU B CA 1
ATOM 6744 C C . LEU B 1 432 ? -22.531 -21.625 -5.645 1 93 432 LEU B C 1
ATOM 6746 O O . LEU B 1 432 ? -23.375 -22.516 -5.531 1 93 432 LEU B O 1
ATOM 6750 N N . PRO B 1 433 ? -21.266 -21.844 -5.98 1 92.81 433 PRO B N 1
ATOM 6751 C CA . PRO B 1 433 ? -20.766 -23.234 -6.039 1 92.81 433 PRO B CA 1
ATOM 6752 C C . PRO B 1 433 ? -21.031 -24 -4.75 1 92.81 433 PRO B C 1
ATOM 6754 O O . PRO B 1 433 ? -20.953 -23.422 -3.658 1 92.81 433 PRO B O 1
ATOM 6757 N N . GLN B 1 434 ? -21.219 -25.281 -4.871 1 87.38 434 GLN B N 1
ATOM 6758 C CA . GLN B 1 434 ? -21.516 -26.141 -3.725 1 87.38 434 GLN B CA 1
ATOM 6759 C C . GLN B 1 434 ? -20.344 -26.141 -2.734 1 87.38 434 GLN B C 1
ATOM 6761 O O . GLN B 1 434 ? -20.562 -26.25 -1.523 1 87.38 434 GLN B O 1
ATOM 6766 N N . SER B 1 435 ? -19.203 -26.078 -3.266 1 88.44 435 SER B N 1
ATOM 6767 C CA . SER B 1 435 ? -18.031 -26.078 -2.404 1 88.44 435 SER B CA 1
ATOM 6768 C C . SER B 1 435 ? -18.031 -24.875 -1.461 1 88.44 435 SER B C 1
ATOM 6770 O O . SER B 1 435 ? -17.531 -24.953 -0.336 1 88.44 435 SER B O 1
ATOM 6772 N N . MET B 1 436 ? -18.625 -23.766 -1.853 1 89.88 436 MET B N 1
ATOM 6773 C CA . MET B 1 436 ? -18.688 -22.562 -1.025 1 89.88 436 MET B CA 1
ATOM 6774 C C . MET B 1 436 ? -19.797 -22.672 0.024 1 89.88 436 MET B C 1
ATOM 6776 O O . MET B 1 436 ? -19.609 -22.266 1.173 1 89.88 436 MET B O 1
ATOM 6780 N N . THR B 1 437 ? -20.875 -23.25 -0.379 1 84.69 437 THR B N 1
ATOM 6781 C CA . THR B 1 437 ? -22.016 -23.391 0.528 1 84.69 437 THR B CA 1
ATOM 6782 C C . THR B 1 437 ? -21.703 -24.422 1.611 1 84.69 437 THR B C 1
ATOM 6784 O O . THR B 1 437 ? -22.109 -24.25 2.764 1 84.69 437 THR B O 1
ATOM 6787 N N . ARG B 1 438 ? -21.047 -25.406 1.237 1 81.25 438 ARG B N 1
ATOM 6788 C CA . ARG B 1 438 ? -20.672 -26.438 2.199 1 81.25 438 ARG B CA 1
ATOM 6789 C C . ARG B 1 438 ? -19.719 -25.891 3.254 1 81.25 438 ARG B C 1
ATOM 6791 O O . ARG B 1 438 ? -19.828 -26.234 4.434 1 81.25 438 ARG B O 1
ATOM 6798 N N . LYS B 1 439 ? -18.875 -25.141 2.871 1 78.75 439 LYS B N 1
ATOM 6799 C CA . LYS B 1 439 ? -17.891 -24.562 3.785 1 78.75 439 LYS B CA 1
ATOM 6800 C C . LYS B 1 439 ? -18.578 -23.719 4.859 1 78.75 439 LYS B C 1
ATOM 6802 O O . LYS B 1 439 ? -18.156 -23.734 6.02 1 78.75 439 LYS B O 1
ATOM 6807 N N . VAL B 1 440 ? -19.5 -22.969 4.473 1 76.75 440 VAL B N 1
ATOM 6808 C CA . VAL B 1 440 ? -20.234 -22.141 5.418 1 76.75 440 VAL B CA 1
ATOM 6809 C C . VAL B 1 440 ? -21 -23.016 6.402 1 76.75 440 VAL B C 1
ATOM 6811 O O . VAL B 1 440 ? -21.047 -22.719 7.598 1 76.75 440 VAL B O 1
ATOM 6814 N N . ALA B 1 441 ? -21.547 -24.062 5.871 1 72.19 441 ALA B N 1
ATOM 6815 C CA . ALA B 1 441 ? -22.281 -24.984 6.727 1 72.19 441 ALA B CA 1
ATOM 6816 C C . ALA B 1 441 ? -21.359 -25.656 7.738 1 72.19 441 ALA B C 1
ATOM 6818 O O . ALA B 1 441 ? -21.719 -25.797 8.906 1 72.19 441 ALA B O 1
ATOM 6819 N N . ASP B 1 442 ? -20.219 -25.969 7.301 1 70.44 442 ASP B N 1
ATOM 6820 C CA . ASP B 1 442 ? -19.25 -26.625 8.164 1 70.44 442 ASP B CA 1
ATOM 6821 C C . ASP B 1 442 ? -18.719 -25.656 9.227 1 70.44 442 ASP B C 1
ATOM 6823 O O . ASP B 1 442 ? -18.5 -26.047 10.375 1 70.44 442 ASP B O 1
ATOM 6827 N N . SER B 1 443 ? -18.516 -24.438 8.844 1 64.94 443 SER B N 1
ATOM 6828 C CA . SER B 1 443 ? -18 -23.438 9.766 1 64.94 443 SER B CA 1
ATOM 6829 C C . SER B 1 443 ? -19 -23.125 10.867 1 64.94 443 SER B C 1
ATOM 6831 O O . SER B 1 443 ? -18.609 -22.891 12.016 1 64.94 443 SER B O 1
ATOM 6833 N N . THR B 1 444 ? -20.219 -23.094 10.492 1 62.03 444 THR B N 1
ATOM 6834 C CA . THR B 1 444 ? -21.266 -22.875 11.477 1 62.03 444 THR B CA 1
ATOM 6835 C C . THR B 1 444 ? -21.328 -24.031 12.469 1 62.03 444 THR B C 1
ATOM 6837 O O . THR B 1 444 ? -21.547 -23.812 13.664 1 62.03 444 THR B O 1
ATOM 6840 N N . LEU B 1 445 ? -21.094 -25.109 11.914 1 52.62 445 LEU B N 1
ATOM 6841 C CA . LEU B 1 445 ? -21.141 -26.297 12.758 1 52.62 445 LEU B CA 1
ATOM 6842 C C . LEU B 1 445 ? -19.969 -26.312 13.742 1 52.62 445 LEU B C 1
ATOM 6844 O O . LEU B 1 445 ? -20.141 -26.641 14.914 1 52.62 445 LEU B O 1
ATOM 6848 N N . GLU B 1 446 ? -18.828 -25.969 13.258 1 54.12 446 GLU B N 1
ATOM 6849 C CA . GLU B 1 446 ? -17.656 -25.938 14.117 1 54.12 446 GLU B CA 1
ATOM 6850 C C . GLU B 1 446 ? -17.781 -24.875 15.195 1 54.12 446 GLU B C 1
ATOM 6852 O O . GLU B 1 446 ? -17.375 -25.078 16.344 1 54.12 446 GLU B O 1
ATOM 6857 N N . GLN B 1 447 ? -18.344 -23.75 14.836 1 53.91 447 GLN B N 1
ATOM 6858 C CA . GLN B 1 447 ? -18.547 -22.688 15.812 1 53.91 447 GLN B CA 1
ATOM 6859 C C . GLN B 1 447 ? -19.594 -23.078 16.844 1 53.91 447 GLN B C 1
ATOM 6861 O O . GLN B 1 447 ? -19.5 -22.719 18.016 1 53.91 447 GLN B O 1
ATOM 6866 N N . SER B 1 448 ? -20.609 -23.781 16.328 1 47.19 448 SER B N 1
ATOM 6867 C CA . SER B 1 448 ? -21.641 -24.25 17.25 1 47.19 448 SER B CA 1
ATOM 6868 C C . SER B 1 448 ? -21.078 -25.266 18.234 1 47.19 448 SER B C 1
ATOM 6870 O O . SER B 1 448 ? -21.562 -25.375 19.359 1 47.19 448 SER B O 1
ATOM 6872 N N . LEU B 1 449 ? -20.078 -25.891 17.781 1 40.66 449 LEU B N 1
ATOM 6873 C CA . LEU B 1 449 ? -19.469 -26.891 18.656 1 40.66 449 LEU B CA 1
ATOM 6874 C C . LEU B 1 449 ? -18.562 -26.234 19.688 1 40.66 449 LEU B C 1
ATOM 6876 O O . LEU B 1 449 ? -18.266 -26.828 20.719 1 40.66 449 LEU B O 1
ATOM 6880 N N . LEU B 1 450 ? -18.094 -25.172 19.328 1 40.31 450 LEU B N 1
ATOM 6881 C CA . LEU B 1 450 ? -17.219 -24.453 20.266 1 40.31 450 LEU B CA 1
ATOM 6882 C C . LEU B 1 450 ? -18.047 -23.672 21.281 1 40.31 450 LEU B C 1
ATOM 6884 O O . LEU B 1 450 ? -17.5 -23.141 22.25 1 40.31 450 LEU B O 1
ATOM 6888 N N . ARG B 1 451 ? -19.344 -23.578 21.188 1 37.75 451 ARG B N 1
ATOM 6889 C CA . ARG B 1 451 ? -20.234 -23.062 22.219 1 37.75 451 ARG B CA 1
ATOM 6890 C C . ARG B 1 451 ? -20.703 -24.188 23.141 1 37.75 451 ARG B C 1
ATOM 6892 O O . ARG B 1 451 ? -21.016 -25.281 22.688 1 37.75 451 ARG B O 1
#

Radius of gyration: 33.16 Å; Cα contacts (8 Å, |Δi|>4): 1216; chains: 2; bounding box: 78×108×113 Å

Sequence (902 aa):
MASCGSACDQSHCRRPDDSGGAEEDVPERFSASRDSDTSKTAGGGDLARCSKCGEEPKAGTHRVLNGMCASCFRSYLYGKFKLAVSTNAMISPTDKILVAFSGGPGSRVALQFVHEMQKKSLESWDASKSQSFPVFGVGVAFVDESISSVIPSPELDRIFKHIKLIVSSLVPGHKDLHIAPIEDVCSMGSDDGTTRLNKLLNSVSDATGKEDFLDHLCMLSLQKIALDNGYTKLVIGSCSSTIARHVISATVKGQGYSLPADVQYVDARWEVPVVLPLRDCLTDELSLLCQLDGLETLQLSKRPSSSNSINNLVSSFISRLQDDNPARERTIVRTAEKLKPFGFNKFVENKYHEFIPSRLRCKFQNTNNGGSDLAEVFCTFCMSPLSESELHDMHGKSQTLVDTFTAACCQSCSFQILPKESESLQHFLSFLPQSMTRKVADSTLEQSLLRMASCGSACDQSHCRRPDDSGGAEEDVPERFSASRDSDTSKTAGGGDLARCSKCGEEPKAGTHRVLNGMCASCFRSYLYGKFKLAVSTNAMISPTDKILVAFSGGPGSRVALQFVHEMQKKSLESWDASKSQSFPVFGVGVAFVDESISSVIPSPELDRIFKHIKLIVSSLVPGHKDLHIAPIEDVCSMGSDDGTTRLNKLLNSVSDATGKEDFLDHLCMLSLQKIALDNGYTKLVIGSCSSTIARHVISATVKGQGYSLPADVQYVDARWEVPVVLPLRDCLTDELSLLCQLDGLETLQLSKRPSSSNSINNLVSSFISRLQDDNPARERTIVRTAEKLKPFGFNKFVENKYHEFIPSRLRCKFQNTNNGGSDLAEVFCTFCMSPLSESELHDMHGKSQTLVDTFTAACCQSCSFQILPKESESLQHFLSFLPQSMTRKVADSTLEQSLLR

Solvent-accessible surface area (backbone atoms only — not comparable to full-atom values): 51325 Å² total; per-residue (Å²): 133,87,71,85,70,82,80,82,80,81,78,76,81,75,75,78,75,82,68,81,76,76,77,70,77,69,76,78,73,80,68,80,71,74,77,72,73,72,80,64,84,62,67,94,73,68,87,47,37,16,72,79,82,56,46,57,47,59,94,87,55,66,71,66,61,95,44,19,34,67,68,58,44,53,50,49,54,51,47,50,32,51,49,42,27,62,77,60,65,64,72,52,46,82,34,26,34,30,35,44,42,79,31,39,45,40,20,45,49,45,50,50,53,52,46,53,52,45,40,53,45,48,52,51,33,72,69,38,91,71,58,78,61,61,63,43,45,47,31,38,36,32,74,43,59,54,88,71,34,92,62,54,67,70,58,50,51,49,50,51,52,50,51,50,49,57,54,69,62,51,72,71,67,78,54,53,78,45,78,44,56,49,33,58,53,33,36,84,79,54,101,40,11,61,61,30,41,49,56,43,51,69,53,25,80,36,57,44,26,40,53,51,44,51,52,38,48,48,50,50,43,52,46,48,54,29,60,77,70,63,32,58,32,34,37,39,33,48,22,25,46,56,42,26,41,45,54,55,39,30,34,48,54,45,37,47,85,32,44,31,54,70,69,48,54,28,34,47,85,44,96,49,28,34,31,28,46,39,39,89,37,44,59,67,58,36,44,50,47,27,63,75,71,65,52,84,63,46,87,64,82,68,70,81,65,54,79,76,14,56,64,47,45,37,47,54,48,51,54,55,47,38,75,71,38,69,63,39,38,56,31,30,39,54,32,50,58,70,44,76,64,52,80,48,43,50,83,50,74,70,73,74,69,65,86,71,67,93,80,66,77,79,69,69,52,80,67,74,62,81,64,88,65,74,78,79,47,51,15,72,63,74,60,38,52,56,52,70,77,58,50,63,74,35,75,76,64,61,81,43,72,65,42,48,53,58,41,37,37,44,71,49,51,49,67,30,38,49,47,88,50,68,68,55,31,55,57,45,61,70,40,53,29,61,76,53,55,49,49,53,55,50,50,52,50,53,54,56,63,73,97,133,88,73,87,72,84,80,83,80,81,78,74,81,76,74,80,74,83,69,81,77,75,78,71,76,68,76,78,72,82,67,81,73,75,76,73,73,73,79,63,84,61,68,94,73,68,87,48,39,15,73,80,80,58,47,58,47,60,92,86,54,65,69,68,62,95,46,19,34,70,66,58,44,52,50,49,54,51,48,50,31,50,49,42,27,64,77,58,66,63,72,51,45,83,36,26,36,31,35,44,43,79,31,39,44,41,20,45,49,45,50,51,53,52,45,52,53,46,39,52,45,47,52,51,32,71,69,39,91,72,57,77,64,60,63,43,46,46,32,37,36,32,73,43,61,54,88,71,34,92,63,55,66,71,58,50,51,51,51,52,51,49,51,51,49,56,54,68,64,51,70,71,65,79,55,54,78,43,77,44,56,49,32,57,53,33,36,87,76,73,88,39,10,60,62,30,41,50,55,43,52,68,54,25,81,36,58,43,26,39,52,51,44,50,53,38,46,48,50,51,41,52,47,49,54,31,61,76,70,64,32,57,33,35,39,40,31,50,22,25,46,57,42,25,44,45,53,55,39,31,34,50,54,44,38,44,85,32,44,31,55,69,70,49,53,27,34,48,84,43,94,50,28,36,32,27,46,39,39,88,38,43,60,67,59,36,43,49,47,28,63,76,71,66,51,82,63,48,88,64,82,68,69,81,63,53,79,75,14,55,64,47,47,37,47,53,48,51,53,53,47,38,73,71,36,70,63,38,38,57,31,29,40,54,32,51,59,72,42,76,63,51,80,48,42,49,84,51,75,70,74,76,65,65,85,72,66,93,80,67,79,80,69,70,53,78,70,75,64,81,64,87,64,71,78,79,48,51,16,71,64,75,59,39,53,54,53,69,77,58,49,64,75,35,75,79,65,64,81,43,73,65,41,48,54,58,41,36,37,44,71,49,51,48,68,29,38,48,46,87,50,68,69,56,32,55,56,45,60,70,40,51,30,62,74,55,56,49,49,54,53,49,50,51,49,53,54,56,64,72,98

Secondary structure (DSSP, 8-state):
-------------------------------------------TTGGGS-TTT-PPP-TT----BTTB-HHHHHHHHHHHHHHHHHHTT---TT-EEEEE--SSHHHHHHHHHHHHHHH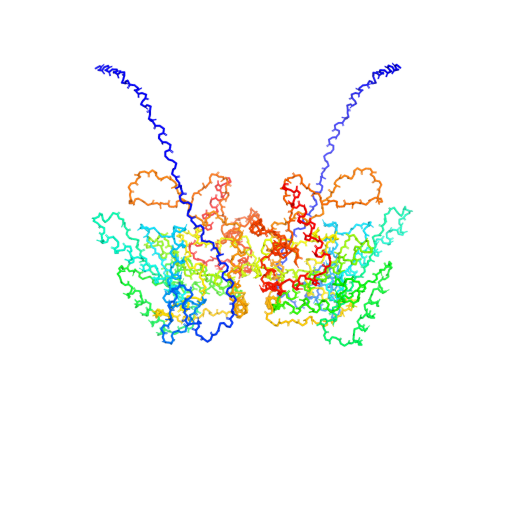HHHHHHHH-SS--SPPPEEEEEEEE-TTTS---HHHHHHHHHHHHHHHHHS-SS-EEEEEEEGGGGG--SSS-HHHHHHHHHHH---HHHHHHHHHHHHHHHHHHHHHHTT-SEEE----HHHHHHHHHHHHHHT-TTTGGGGGSSEETTSSSPEE-TTTTS-HHHHHHHHHHHT-----PPP----TTSHHHHHHHHHHHHHHH-TTHHHHHHHHHHTSPPPGGGS--------S--TTS---------SS------B-TTT-PBPPHHHHHTTTT-TTSHHHHHHHTS-HHHHHHTS-SSHHHHHHHHTTS-HHHHHHHHHHHHHHHHH-/-------------------------------------------TTGGGS-TTT-PPP-TT----BTTB-HHHHHHHHHHHHHHHHHHTT---TT-EEEEE--SSHHHHHHHHHHHHHHHHHHHHHHH-SS--SPPPEEEEEEEE-TTTS---HHHHHHHHHHHHHHHHHS-SS-EEEEEEEGGGGG--SSS-HHHHHHHHHHH---HHHHHHHHHHHHHHHHHHHHHHTT-SEEE----HHHHHHHHHHHHHHT-TTTGGGGGSSEETTSSSPEE-TTTTS-HHHHHHHHHHHT-----PPP----TTSHHHHHHHHHHHHHHH-TTHHHHHHHHHHTSPPPGGGS-------SS--TTS---------SS------B-TTT-PBPPHHHHHTTTT-TTSHHHHHHHTS-HHHHHHTS-SSHHHHHHHHHTS-HHHHHHHHHHHHHHHHH-

Organism: Zingiber officinale (NCBI:txid94328)

pLDDT: mean 77.93, std 24.66, range [18.33, 98.81]